Protein AF-A0A535MCZ4-F1 (afdb_monomer_lite)

pLDDT: mean 87.06, std 12.48, range [28.91, 98.69]

Secondary structure (DSSP, 8-state):
--PPPPPPPS-SEEEE-SS-EEEE-TTS-EEEEE-SSTTSPP-EEEEEEEEESSS-EETTSTTEEEEEEEPTTS--EEEEEEETTSS-EEEEEEEEETTEEEEEEEEESSSEEEEEEEEEE-GGG-SSSEEEEEETTTTEEEEEETTEEEEEEEESPPSEEEEEE-SSS---EEEETTS-EEEEESEEEEEEEEEETTSPEEEEEEEESSTTHHHHHHHHHHHHTT-SS--GGGSS--STT--HHHHHHTSTTGGGS-HHHHHHHHHHHHHHHHTB-TTS-B-SS-S--TT-SSSS----B-HHHHHHHHHHHHHTT-HHHHHHHHHHHHHT--TTSS--S-B-TTSPBPP---S--HHHHHHHHHHHHHHHHHS--HHHHHHHHHHHHHHHHHHHHHHHHH-SSPPEE-TTSS-EEEEHHHHHHHHHHHHHHHHHHHHTT-HHHHHHHHHHHHHHHHHHHT--B-TTT-PBPSEEE--SSSSPEEE---BGGGGGGTTTS-SS-TT-HHHHHHHHHHHHHHB-TTS-B-SBTT--GGGT---HHHHHHHHHHHHHTT-HHHHHHHHHHHHHSS-TT-PPPSEE-TTT--EEESSS-HHHHHHHHHHHHHTSPPSTTT---HHHHHHHHHHHHHHHHHHHHTEE-------TT-TTPPPEEEEEEETT---SEEEEEETTS--EEPEEPPP-SSSEEEEEEEPP--STT-EEEEEEEEE-SSSSPEE-BSSS--TT---EEEESSPPPPPGGGGG--EEEE-HHHH--GGGPPPPPP--TT------HHHHHTTHHHHHHTT--EEEEPP-B--SSSS--S-S-SSSB-GGGTHHHHHHHHHHHHHTTT-EEEEEE--SB--TT-HHHHHHHHSTTTGGGGB-EEETTTEE-BGGG-TTSBBB-TTSHHHHHHHHHHHHHHHHHS---EEEETTGGGS-HHHHHHHHHHHHTT-TT-EEEE---S-HHHHGGGBTTBSEEE-HHHHHHHHHHHTS--S-HHHHHHHHHHHHHHTTTSEEEEES--TTS--HHHHTTS-HHHHHHHHHHHHHSSSEEEEETTGGGT---SS--SS--GGGGPPPP-GGGS-HHHHHHHHHHHHHHHH-HHHHHPEEEEEEE-SSEEEEEEEETTEEEEEEEE-SSS-EEEEEE--SSEEEETTT--EEEESSSEEEEEE-TTEEEEEEESSTT-

Foldseek 3Di:
DPDDDFDFDLFQAWAFFQQKIWGAGQLRWTCFIDGNGQQFATWFHTKWKWKFAPDTDTSPDPQKDWFWAADAFASWIWIWIAGPPRQKIKIWTWHDDPQKIKIKIAIAHDQKMKMKMKTFTCWRNHQFFWKWKADLVLLWIWIDDQQKIKIKAKPPRFQFKWKAAPDDPDDGDGDGRPDMDIDGTRMMMMGIDIHGHQAIMMIMMGIGRDPCSSVVRSVVCVQQPDDSHGRVSSPDDDRPPGTLCCLQVVAPLLVVFDPLLSSLLSLLVNQQSRQQHPQLAGFQFGFPPVVCPAPNTGGWRFLQLLLLLLLLCLLSVVLVSSVSNLVRQLVLQDQQLAHARTAHSVNHHDDADWPGDQLSSLSNLLSLLSSCVSPNDPVSLVSSLVSLLSSLVNQVVQCVVANPRGFTQYPVNPDTFAFPLSLLSLLLSLVSSLVSCVVVVPPVSNVSSVVSNVRSLVCVVVFDADPVQLETFRGFDDDVDPGTDGHNWQFLSLLSNCPPRNVDQLPDSRNVSSLVVQCVAAQDPQRFGFGTHPDCRVHRAGALLSLLSNLQSCLSVVVPVSNVSSLVLQSVLARSHSAGPGGAHNPPSHHNHGTRRSSSSSSSSVSSSSVSPPLPVLPCFVQQVCLQVQQVVQQVQQLVLFKAFLFWLPAPPDQPFFTKGKMKGALPAAFPWKWKAKVVDDIHTWDWDDDPPPRITITMDGDDDDDAQDKIKIWMWTHGPDDDIGTYEHGHGDDRYFIAIFGHNFDAAFPCQLLAAEEEDQQQFEFDAPGDDFDDDDDLFDGRQGALNRVVVCVVLVVLLLGQEYEYFQQAADPTSRNLQHQDLQWGHVSRVIPVSLLVSQVSSVVSNHAYAYADELFWHFCNHPLNVVLQVDPDPSVQQFAAPDGPPGGDADVPPPRTTTTPLRDPVSLVVSLVSVLSCCPVRVHQEYEYPPPSNHGNRSLLVSLVSNCVVPVNYAYEYEFDHDLVSVSSCQRSHNAYAAVQVLVLLLCCQASNVAFQLRSVVSVVVSCSSNPSHAYEYEVDELATFQSCVSNVVDVLSLLLSLLCQQQDRHHYYYYAQSLQSQHFDDHCVDHSSRSSHHHDDDPSGNPVSSVSSSLSSVVSSVDPQSSPFDWDWFDTDRFKTKIWGDDDPWIKIKIFGAAQAWDKDKTQPQAAFKAFSRPRHGQDHGDRITIGTAGHSGMTIITGPPPPD

Sequence (1193 aa):
MVRPAPTPLEVAAIVGNGRLLAGFDGAGSLRMLTGPHLDYPQHVRSSRIAIGTRTLDWLDGPGWRHVQTYVPGTNVLTTRSERAGGRLRIEQRAAAIGDALAIAVRIDGPAAARLRWELAPQVGGQVLANALIYHPDRDVLYAYFREYALAIGASPRASEVRAQAKGAGGGGVSRPAGSRLAAVGEVAATLDVTAQSGRPVLLLIALGSSPEVIDRLVELRRQLDGSAGWPSEFAPPPLSGATRAAALDGIAGLARVRAPASDGYARSILTIAQLTDRSGALMAAPPVDAQYRGSGGYGYSWPRDGAFIAHALDVAGERGASRAFYEWILALQPDSGIWEQRYFADGVRAPSWAVHQLDESAAVLWGLDQHLRVAWDGSLAERGLPAAVRTFRAVTQLAAETGWPPVTQNLWEDQDAAHLYTLAALLAAATAWAARARDAHDREAGSLLSRCEERLRMALDAWPVDPRSGALARALVQDHSVEPVPDFTPDASLLGLSVPFGVLAADDPRLMATVQAIEKALVLPSGRVRRYRGDTYRGGNPWPLFSLWLAWHYLRTGRTRDALPLIDRVLQDRTATGLLGEQVDARTGAAIWVVPLAWAHAWFLEVVHAMIPPPAQHSRDYFFDDNPSAQRLRRARALYGGLFHYGLPVPAGTAGAAPELEVESRAGVALKSVTAEIAGGAALPLVKAASNGHGVTVWRATLPIAEPATVVRYRIRGDRPDGPPLYATDADPRLGGQEFAVEVEPADPPDWASDALAYHVMVDRFAMAGGQPWPPLGSATQLYGGTLDGIRDHLDHIAALGVNVLWLSPVLRSPSHHGYDQADHFAVEPRYGGDAALHRLVEEVHARGVRVILDFVPNHTGRTHPLFVKAVQEDAGPASFYRFWQWPHYYRSFFDHIVLPELDTSQDTVQEYLVGVARHWVTEFGVDGFRLDHVPGVDPAFWVRLRRELRKVRPDAFLLGEVAGEDADVAPYRGRLDGVVDFGLAGLLRRTFADGTIRLKEFDRALQRHEQSLAGLVRGTILDNHDMNRFLWLAGGDKAKLRLAALALLTLPGLPILYYGTEVGLSQRQDGAGENAEARLPMPWGTDQDAELLVYFQRLGQLRRESVALRRGTRQALLADDAVYAYRRTAGDESIIVVLNRSDRPQRRRLEAGAGQWIDRMDAATVGRDGSDLEVLIPPQAGAILGDATAGR

Radius of gyration: 36.73 Å; chains: 1; bounding box: 77×87×104 Å

Structure (mmCIF, N/CA/C/O backbone):
data_AF-A0A535MCZ4-F1
#
_entry.id   AF-A0A535MCZ4-F1
#
loop_
_atom_site.group_PDB
_atom_site.id
_atom_site.type_symbol
_atom_site.label_atom_id
_atom_site.label_alt_id
_atom_site.label_comp_id
_atom_site.label_asym_id
_atom_site.label_entity_id
_atom_site.label_seq_id
_atom_site.pdbx_PDB_ins_code
_atom_site.Cartn_x
_atom_site.Cartn_y
_atom_site.Cartn_z
_atom_site.occupancy
_atom_site.B_iso_or_equiv
_atom_site.auth_seq_id
_atom_site.auth_comp_id
_atom_site.auth_asym_id
_atom_site.auth_atom_id
_atom_site.pdbx_PDB_model_num
ATOM 1 N N . MET A 1 1 ? 17.482 2.423 53.624 1.00 31.67 1 MET A N 1
ATOM 2 C CA . MET A 1 1 ? 16.350 3.364 53.474 1.00 31.67 1 MET A CA 1
ATOM 3 C C . MET A 1 1 ? 15.370 2.786 52.466 1.00 31.67 1 MET A C 1
ATOM 5 O O . MET A 1 1 ? 15.715 2.679 51.297 1.00 31.67 1 MET A O 1
ATOM 9 N N . VAL A 1 2 ? 14.194 2.345 52.915 1.00 28.91 2 VAL A N 1
ATOM 10 C CA . VAL A 1 2 ? 13.107 1.918 52.023 1.00 28.91 2 VAL A CA 1
ATOM 11 C C . VAL A 1 2 ? 12.591 3.181 51.332 1.00 28.91 2 VAL A C 1
ATOM 13 O O . VAL A 1 2 ? 12.028 4.044 52.000 1.00 28.91 2 VAL A O 1
ATOM 16 N N . ARG A 1 3 ? 12.864 3.353 50.029 1.00 33.22 3 ARG A N 1
ATOM 17 C CA . ARG A 1 3 ? 12.238 4.442 49.261 1.00 33.22 3 ARG A CA 1
ATOM 18 C C . ARG A 1 3 ? 10.717 4.215 49.259 1.00 33.22 3 ARG A C 1
ATOM 20 O O . ARG A 1 3 ? 10.306 3.055 49.155 1.00 33.22 3 ARG A O 1
ATOM 27 N N . PRO A 1 4 ? 9.907 5.276 49.418 1.00 35.69 4 PRO A N 1
ATOM 28 C CA . PRO A 1 4 ? 8.452 5.171 49.498 1.00 35.69 4 PRO A CA 1
ATOM 29 C C . PRO A 1 4 ? 7.878 4.461 48.265 1.00 35.69 4 PRO A C 1
ATOM 31 O O . PRO A 1 4 ? 8.482 4.484 47.192 1.00 35.69 4 PRO A O 1
ATOM 34 N N . ALA A 1 5 ? 6.725 3.809 48.434 1.00 39.19 5 ALA A N 1
ATOM 35 C CA . ALA A 1 5 ? 5.967 3.245 47.321 1.00 39.19 5 ALA A CA 1
ATOM 36 C C . ALA A 1 5 ? 5.714 4.327 46.248 1.00 39.19 5 ALA A C 1
ATOM 38 O O . ALA A 1 5 ? 5.579 5.500 46.611 1.00 39.19 5 ALA A O 1
ATOM 39 N N . PRO A 1 6 ? 5.669 3.963 44.952 1.00 50.34 6 PRO A N 1
ATOM 40 C CA . PRO A 1 6 ? 5.406 4.925 43.888 1.00 50.34 6 PRO A CA 1
ATOM 41 C C . PRO A 1 6 ? 4.103 5.683 44.167 1.00 50.34 6 PRO A C 1
ATOM 43 O O . PRO A 1 6 ? 3.116 5.103 44.625 1.00 50.34 6 PRO A O 1
ATOM 46 N N . THR A 1 7 ? 4.125 6.994 43.933 1.00 55.09 7 THR A N 1
ATOM 47 C CA . THR A 1 7 ? 2.954 7.859 44.082 1.00 55.09 7 THR A CA 1
ATOM 48 C C . THR A 1 7 ? 1.824 7.342 43.182 1.00 55.09 7 THR A C 1
ATOM 50 O O . THR A 1 7 ? 2.100 6.983 42.036 1.00 55.09 7 THR A O 1
ATOM 53 N N . PRO A 1 8 ? 0.568 7.277 43.663 1.00 63.25 8 PRO A N 1
ATOM 54 C CA . PRO A 1 8 ? -0.563 6.901 42.820 1.00 63.25 8 PRO A CA 1
ATOM 55 C C . PRO A 1 8 ? -0.643 7.796 41.579 1.00 63.25 8 PRO A C 1
ATOM 57 O O . PRO A 1 8 ? -0.459 9.009 41.686 1.00 63.25 8 PRO A O 1
ATOM 60 N N . LEU A 1 9 ? -0.923 7.199 40.419 1.00 72.38 9 LEU A N 1
ATOM 61 C CA . LEU A 1 9 ? -1.108 7.940 39.172 1.00 72.38 9 LEU A CA 1
ATOM 62 C C . LEU A 1 9 ? -2.286 8.914 39.300 1.00 72.38 9 LEU A C 1
ATOM 64 O O . LEU A 1 9 ? -3.362 8.531 39.759 1.00 72.38 9 LEU A O 1
ATOM 68 N N . GLU A 1 10 ? -2.085 10.154 38.849 1.00 73.56 10 GLU A N 1
ATOM 69 C CA . GLU A 1 10 ? -3.136 11.179 38.774 1.00 73.56 10 GLU A CA 1
ATOM 70 C C . GLU A 1 10 ? -4.268 10.749 37.824 1.00 73.56 10 GLU A C 1
ATOM 72 O O . GLU A 1 10 ? -5.448 10.918 38.130 1.00 73.56 10 GLU A O 1
ATOM 77 N N . VAL A 1 11 ? -3.896 10.110 36.710 1.00 85.88 11 VAL A N 1
ATOM 78 C CA . VAL A 1 11 ? -4.797 9.497 35.731 1.00 85.88 11 VAL A CA 1
ATOM 79 C C . VAL A 1 11 ? -4.328 8.062 35.483 1.00 85.88 11 VAL A C 1
ATOM 81 O O . VAL A 1 11 ? -3.218 7.831 35.013 1.00 85.88 11 VAL A O 1
ATOM 84 N N . ALA A 1 12 ? -5.166 7.085 35.830 1.00 88.19 12 ALA A N 1
ATOM 85 C CA . ALA A 1 12 ? -4.912 5.656 35.632 1.00 88.19 12 ALA A CA 1
ATOM 86 C C . ALA A 1 12 ? -5.597 5.101 34.368 1.00 88.19 12 ALA A C 1
ATOM 88 O O . ALA A 1 12 ? -5.157 4.093 33.806 1.00 88.19 12 ALA A O 1
ATOM 89 N N . ALA A 1 13 ? -6.676 5.749 33.923 1.00 93.25 13 ALA A N 1
ATOM 90 C CA . ALA A 1 13 ? -7.415 5.417 32.711 1.00 93.25 13 ALA A CA 1
ATOM 91 C C . ALA A 1 13 ? -8.076 6.665 32.112 1.00 93.25 13 ALA A C 1
ATOM 93 O O . ALA A 1 13 ? -8.337 7.634 32.828 1.00 93.25 13 ALA A O 1
ATOM 94 N N . ILE A 1 14 ? -8.377 6.620 30.813 1.00 94.25 14 ILE A N 1
ATOM 95 C CA . ILE A 1 14 ? -9.017 7.719 30.085 1.00 94.25 14 ILE A CA 1
ATOM 96 C C . ILE A 1 14 ? -10.279 7.250 29.366 1.00 94.25 14 ILE A C 1
ATOM 98 O O . ILE A 1 14 ? -10.404 6.079 29.019 1.00 94.25 14 ILE A O 1
ATOM 102 N N . VAL A 1 15 ? -11.212 8.175 29.163 1.00 93.38 15 VAL A N 1
ATOM 103 C CA . VAL A 1 15 ? -12.409 7.990 28.339 1.00 93.38 15 VAL A CA 1
ATOM 104 C C . VAL A 1 15 ? -12.582 9.241 27.486 1.00 93.38 15 VAL A C 1
ATOM 106 O O . VAL A 1 15 ? -12.810 10.320 28.029 1.00 93.38 15 VAL A O 1
ATOM 109 N N . GLY A 1 16 ? -12.469 9.116 26.166 1.00 91.31 16 GLY A N 1
ATOM 110 C CA . GLY A 1 16 ? -12.556 10.255 25.248 1.00 91.31 16 GLY A CA 1
ATOM 111 C C . GLY A 1 16 ? -13.099 9.906 23.866 1.00 91.31 16 GLY A C 1
ATOM 112 O O . GLY A 1 16 ? -13.247 8.733 23.516 1.00 91.31 16 GLY A O 1
ATOM 113 N N . ASN A 1 17 ? -13.424 10.944 23.095 1.00 86.38 17 ASN A N 1
ATOM 114 C CA . ASN A 1 17 ? -14.018 10.829 21.756 1.00 86.38 17 ASN A CA 1
ATOM 115 C C . ASN A 1 17 ? -13.631 11.965 20.786 1.00 86.38 17 ASN A C 1
ATOM 117 O O . ASN A 1 17 ? -14.361 12.228 19.831 1.00 86.38 17 ASN A O 1
ATOM 121 N N . GLY A 1 18 ? -12.549 12.691 21.074 1.00 87.00 18 GLY A N 1
ATOM 122 C CA . GLY A 1 18 ? -12.110 13.853 20.292 1.00 87.00 18 GLY A CA 1
ATOM 123 C C . GLY A 1 18 ? -12.889 15.150 20.536 1.00 87.00 18 GLY A C 1
ATOM 124 O O . GLY A 1 18 ? -12.500 16.195 20.027 1.00 87.00 18 GLY A O 1
ATOM 125 N N . ARG A 1 19 ? -13.971 15.111 21.325 1.00 87.62 19 ARG A N 1
ATOM 126 C CA . ARG A 1 19 ? -14.750 16.297 21.743 1.00 87.62 19 ARG A CA 1
ATOM 127 C C . ARG A 1 19 ? -14.615 16.585 23.236 1.00 87.62 19 ARG A C 1
ATOM 129 O O . ARG A 1 19 ? -14.763 17.723 23.672 1.00 87.62 19 ARG A O 1
ATOM 136 N N . LEU A 1 20 ? -14.355 15.541 24.016 1.00 91.62 20 LEU A N 1
ATOM 137 C CA . LEU A 1 20 ? -14.023 15.623 25.430 1.00 91.62 20 LEU A CA 1
ATOM 138 C C . LEU A 1 20 ? -13.046 14.516 25.817 1.00 91.62 20 LEU A C 1
ATOM 140 O O . LEU A 1 20 ? -12.999 13.461 25.170 1.00 91.62 20 LEU A O 1
ATOM 144 N N . LEU A 1 21 ? -12.321 14.742 26.909 1.00 93.81 21 LEU A N 1
ATOM 145 C CA . LEU A 1 21 ? -11.459 13.745 27.534 1.00 93.81 21 LEU A CA 1
ATOM 146 C C . LEU A 1 21 ? -11.690 13.715 29.041 1.00 93.81 21 LEU A C 1
ATOM 148 O O . LEU A 1 21 ? -11.572 14.727 29.729 1.00 93.81 21 LEU A O 1
ATOM 152 N N . ALA A 1 22 ? -11.991 12.534 29.564 1.00 94.00 22 ALA A N 1
ATOM 153 C CA . ALA A 1 22 ? -12.136 12.277 30.986 1.00 94.00 22 ALA A CA 1
ATOM 154 C C . ALA A 1 22 ? -10.984 11.403 31.494 1.00 94.00 22 ALA A C 1
ATOM 156 O O . ALA A 1 22 ? -10.648 10.398 30.872 1.00 94.00 22 ALA A O 1
ATOM 157 N N . GLY A 1 23 ? -10.401 11.762 32.638 1.00 93.38 23 GLY A N 1
ATOM 158 C CA . GLY A 1 23 ? -9.366 10.988 33.326 1.00 93.38 23 GLY A CA 1
ATOM 159 C C . GLY A 1 23 ? -9.878 10.428 34.649 1.00 93.38 23 GLY A C 1
ATOM 160 O O . GLY A 1 23 ? -10.487 11.154 35.439 1.00 93.38 23 GLY A O 1
ATOM 161 N N . PHE A 1 24 ? -9.619 9.147 34.902 1.00 93.12 24 PHE A N 1
ATOM 162 C CA . PHE A 1 24 ? -10.061 8.424 36.095 1.00 93.12 24 PHE A CA 1
ATOM 163 C C . PHE A 1 24 ? -8.874 7.901 36.899 1.00 93.12 24 PHE A C 1
ATOM 165 O O . PHE A 1 24 ? -7.884 7.447 36.324 1.00 93.12 24 PHE A O 1
ATOM 172 N N . ASP A 1 25 ? -8.989 7.912 38.226 1.00 90.19 25 ASP A N 1
ATOM 173 C CA . ASP A 1 25 ? -8.040 7.213 39.096 1.00 90.19 25 ASP A CA 1
ATOM 174 C C . ASP A 1 25 ? -8.338 5.707 39.192 1.00 90.19 25 ASP A C 1
ATOM 176 O O . ASP A 1 25 ? -9.341 5.215 38.670 1.00 90.19 25 ASP A O 1
ATOM 180 N N . GLY A 1 26 ? -7.482 4.969 39.907 1.00 86.94 26 GLY A N 1
ATOM 181 C CA . GLY A 1 26 ? -7.624 3.520 40.094 1.00 86.94 26 GLY A CA 1
ATOM 182 C C . GLY A 1 26 ? -8.880 3.072 40.859 1.00 86.94 26 GLY A C 1
ATOM 183 O O . GLY A 1 26 ? -9.227 1.894 40.799 1.00 86.94 26 GLY A O 1
ATOM 184 N N . ALA A 1 27 ? -9.568 3.982 41.559 1.00 88.44 27 ALA A N 1
ATOM 185 C CA . ALA A 1 27 ? -10.822 3.715 42.268 1.00 88.44 27 ALA A CA 1
ATOM 186 C C . ALA A 1 27 ? -12.070 4.041 41.422 1.00 88.44 27 ALA A C 1
ATOM 188 O O . ALA A 1 27 ? -13.197 3.826 41.878 1.00 88.44 27 ALA A O 1
ATOM 189 N N . GLY A 1 28 ? -11.881 4.534 40.191 1.00 89.88 28 GLY A N 1
ATOM 190 C CA . GLY A 1 28 ? -12.957 4.934 39.282 1.00 89.88 28 GLY A CA 1
ATOM 191 C C . GLY A 1 28 ? -13.494 6.344 39.537 1.00 89.88 28 GLY A C 1
ATOM 192 O O . GLY A 1 28 ? -14.553 6.700 39.024 1.00 89.88 28 GLY A O 1
ATOM 193 N N . SER A 1 29 ? -12.778 7.165 40.308 1.00 91.00 29 SER A N 1
ATOM 194 C CA . SER A 1 29 ? -13.154 8.563 40.533 1.00 91.00 29 SER A CA 1
ATOM 195 C C . SER A 1 29 ? -12.690 9.432 39.368 1.00 91.00 29 SER A C 1
ATOM 197 O O . SER A 1 29 ? -11.536 9.350 38.948 1.00 91.00 29 SER A O 1
ATOM 199 N N . LEU A 1 30 ? -13.577 10.294 38.864 1.00 93.00 30 LEU A N 1
ATOM 200 C CA . LEU A 1 30 ? -13.248 11.281 37.832 1.00 93.00 30 LEU A CA 1
ATOM 201 C C . LEU A 1 30 ? -12.312 12.351 38.421 1.00 93.00 30 LEU A C 1
ATOM 203 O O . LEU A 1 30 ? -12.666 13.036 39.387 1.00 93.00 30 LEU A O 1
ATOM 207 N N . ARG A 1 31 ? -11.119 12.473 37.836 1.00 88.94 31 ARG A N 1
ATOM 208 C CA . ARG A 1 31 ? -10.050 13.405 38.236 1.00 88.94 31 ARG A CA 1
ATOM 209 C C . ARG A 1 31 ? -9.841 14.543 37.249 1.00 88.94 31 ARG A C 1
ATOM 211 O O . ARG A 1 31 ? -9.394 15.603 37.658 1.00 88.94 31 ARG A O 1
ATOM 218 N N . MET A 1 32 ? -10.195 14.325 35.988 1.00 90.44 32 MET A N 1
ATOM 219 C CA . MET A 1 32 ? -9.998 15.281 34.904 1.00 90.44 32 MET A CA 1
ATOM 220 C C . MET A 1 32 ? -11.185 15.210 33.947 1.00 90.44 32 MET A C 1
ATOM 222 O O . MET A 1 32 ? -11.649 14.114 33.643 1.00 90.44 32 MET A O 1
ATOM 226 N N . LEU A 1 33 ? -11.659 16.357 33.461 1.00 93.50 33 LEU A N 1
ATOM 227 C CA . LEU A 1 33 ? -12.633 16.442 32.371 1.00 93.50 33 LEU A CA 1
ATOM 228 C C . LEU A 1 33 ? -12.353 17.697 31.545 1.00 93.50 33 LEU A C 1
ATOM 230 O O . LEU A 1 33 ? -12.476 18.792 32.090 1.00 93.50 33 LEU A O 1
ATOM 234 N N . THR A 1 34 ? -12.006 17.543 30.272 1.00 92.62 34 THR A N 1
ATOM 235 C CA . THR A 1 34 ? -11.728 18.643 29.332 1.00 92.62 34 THR A CA 1
ATOM 236 C C . THR A 1 34 ? -12.676 18.606 28.136 1.00 92.62 34 THR A C 1
ATOM 238 O O . THR A 1 34 ? -13.236 17.556 27.812 1.00 92.62 34 THR A O 1
ATOM 241 N N . GLY A 1 35 ? -12.886 19.765 27.516 1.00 89.62 35 GLY A N 1
ATOM 242 C CA . GLY A 1 35 ? -13.711 19.991 26.328 1.00 89.62 35 GLY A CA 1
ATOM 243 C C . GLY A 1 35 ? -13.889 21.501 26.092 1.00 89.62 35 GLY A C 1
ATOM 244 O O . GLY A 1 35 ? -13.621 22.292 26.993 1.00 89.62 35 GLY A O 1
ATOM 245 N N . PRO A 1 36 ? -14.326 21.958 24.907 1.00 85.38 36 PRO A N 1
ATOM 246 C CA . PRO A 1 36 ? -14.718 21.187 23.726 1.00 85.38 36 PRO A CA 1
ATOM 247 C C . PRO A 1 36 ? -13.546 20.704 22.848 1.00 85.38 36 PRO A C 1
ATOM 249 O O . PRO A 1 36 ? -13.793 20.027 21.849 1.00 85.38 36 PRO A O 1
ATOM 252 N N . HIS A 1 37 ? -12.309 21.060 23.197 1.00 90.38 37 HIS A N 1
ATOM 253 C CA . HIS A 1 37 ? -11.093 20.406 22.709 1.00 90.38 37 HIS A CA 1
ATOM 254 C C . HIS A 1 37 ? -10.411 19.663 23.862 1.00 90.38 37 HIS A C 1
ATOM 256 O O . HIS A 1 37 ? -10.664 19.953 25.037 1.00 90.38 37 HIS A O 1
ATOM 262 N N . LEU A 1 38 ? -9.575 18.676 23.544 1.00 91.25 38 LEU A N 1
ATOM 263 C CA . LEU A 1 38 ? -9.014 17.759 24.547 1.00 91.25 38 LEU A CA 1
ATOM 264 C C . LEU A 1 38 ? -8.035 18.424 25.531 1.00 91.25 38 LEU A C 1
ATOM 266 O O . LEU A 1 38 ? -7.811 17.892 26.619 1.00 91.25 38 LEU A O 1
ATOM 270 N N . ASP A 1 39 ? -7.498 19.584 25.175 1.00 87.56 39 ASP A N 1
ATOM 271 C CA . ASP A 1 39 ? -6.505 20.384 25.898 1.00 87.56 39 ASP A CA 1
ATOM 272 C C . ASP A 1 39 ? -7.051 21.674 26.518 1.00 87.56 39 ASP A C 1
ATOM 274 O O . ASP A 1 39 ? -6.321 22.432 27.161 1.00 87.56 39 ASP A O 1
ATOM 278 N N . TYR A 1 40 ? -8.348 21.921 26.353 1.00 83.44 40 TYR A N 1
ATOM 279 C CA . TYR A 1 40 ? -9.017 23.061 26.963 1.00 83.44 40 TYR A CA 1
ATOM 280 C C . TYR A 1 40 ? -9.093 22.919 28.495 1.00 83.44 40 TYR A C 1
ATOM 282 O O . TYR A 1 40 ? -8.888 21.828 29.043 1.00 83.44 40 TYR A O 1
ATOM 290 N N . PRO A 1 41 ? -9.387 24.015 29.225 1.00 82.81 41 PRO A N 1
ATOM 291 C CA . PRO A 1 41 ? -9.343 24.021 30.682 1.00 82.81 41 PRO A CA 1
ATOM 292 C C . PRO A 1 41 ? -10.196 22.918 31.324 1.00 82.81 41 PRO A C 1
ATOM 294 O O . PRO A 1 41 ? -11.336 22.680 30.928 1.00 82.81 41 PRO A O 1
ATOM 297 N N . GLN A 1 42 ? -9.669 22.272 32.369 1.00 87.50 42 GLN A N 1
ATOM 298 C CA . GLN A 1 42 ? -10.405 21.237 33.096 1.00 87.50 42 GLN A CA 1
ATOM 299 C C . GLN A 1 42 ? -11.683 21.801 33.731 1.00 87.50 42 GLN A C 1
ATOM 301 O O . GLN A 1 42 ? -11.675 22.911 34.252 1.00 87.50 42 GLN A O 1
ATOM 306 N N . HIS A 1 43 ? -12.762 21.017 33.753 1.00 91.06 43 HIS A N 1
ATOM 307 C CA . HIS A 1 43 ? -14.064 21.427 34.290 1.00 91.06 43 HIS A CA 1
ATOM 308 C C . HIS A 1 43 ? -14.439 20.767 35.618 1.00 91.06 43 HIS A C 1
ATOM 310 O O . HIS A 1 43 ? -15.380 21.206 36.282 1.00 91.06 43 HIS A O 1
ATOM 316 N N . VAL A 1 44 ? -13.732 19.710 36.022 1.00 89.44 44 VAL A N 1
ATOM 317 C CA . VAL A 1 44 ? -14.009 18.947 37.248 1.00 89.44 44 VAL A CA 1
ATOM 318 C C . VAL A 1 44 ? -12.744 18.851 38.082 1.00 89.44 44 VAL A C 1
ATOM 320 O O . VAL A 1 44 ? -11.712 18.433 37.573 1.00 89.44 44 VAL A O 1
ATOM 323 N N . ARG A 1 45 ? -12.835 19.249 39.356 1.00 87.00 45 ARG A N 1
ATOM 324 C CA . ARG A 1 45 ? -11.722 19.217 40.316 1.00 87.00 45 ARG A CA 1
ATOM 325 C C . ARG A 1 45 ? -11.699 17.913 41.101 1.00 87.00 45 ARG A C 1
ATOM 327 O O . ARG A 1 45 ? -10.644 17.373 41.413 1.00 87.00 45 ARG A O 1
ATOM 334 N N . SER A 1 46 ? -12.878 17.433 41.479 1.00 86.44 46 SER A N 1
ATOM 335 C CA . SER A 1 46 ? -13.033 16.171 42.193 1.00 86.44 46 SER A CA 1
ATOM 336 C C . SER A 1 46 ? -14.431 15.609 41.996 1.00 86.44 46 SER A C 1
ATOM 338 O O . SER A 1 46 ? -15.409 16.351 42.073 1.00 86.44 46 SER A O 1
ATOM 340 N N . SER A 1 47 ? -14.518 14.296 41.821 1.00 91.81 47 SER A N 1
ATOM 341 C CA . SER A 1 47 ? -15.759 13.525 41.806 1.00 91.81 47 SER A CA 1
ATOM 342 C C . SER A 1 47 ? -15.602 12.335 42.741 1.00 91.81 47 SER A C 1
ATOM 344 O O . SER A 1 47 ? -14.594 11.636 42.661 1.00 91.81 47 SER A O 1
ATOM 346 N N . ARG A 1 48 ? -16.561 12.104 43.636 1.00 91.88 48 ARG A N 1
ATOM 347 C CA . ARG A 1 48 ? -16.525 10.996 44.598 1.00 91.88 48 ARG A CA 1
ATOM 348 C C . ARG A 1 48 ? -17.889 10.338 44.694 1.00 91.88 48 ARG A C 1
ATOM 350 O O . ARG A 1 48 ? -18.917 11.012 44.672 1.00 91.88 48 ARG A O 1
ATOM 357 N N . ILE A 1 49 ? -17.893 9.018 44.838 1.00 93.75 49 ILE A N 1
ATOM 358 C CA . ILE A 1 49 ? -19.117 8.229 44.967 1.00 93.75 49 ILE A CA 1
ATOM 359 C C . ILE A 1 49 ? -19.084 7.497 46.309 1.00 93.75 49 ILE A C 1
ATOM 361 O O . ILE A 1 49 ? -18.090 6.855 46.658 1.00 93.75 49 ILE A O 1
ATOM 365 N N . ALA A 1 50 ? -20.181 7.585 47.056 1.00 92.75 50 ALA A N 1
ATOM 366 C CA . ALA A 1 50 ? -20.410 6.799 48.259 1.00 92.75 50 ALA A CA 1
ATOM 367 C C . ALA A 1 50 ? -21.706 6.004 48.167 1.00 92.75 50 ALA A C 1
ATOM 369 O O . ALA A 1 50 ? -22.652 6.394 47.482 1.00 92.75 50 ALA A O 1
ATOM 370 N N . ILE A 1 51 ? -21.766 4.903 48.906 1.00 90.94 51 ILE A N 1
ATOM 371 C CA . ILE A 1 51 ? -22.927 4.021 48.933 1.00 90.94 51 ILE A CA 1
ATOM 372 C C . ILE A 1 51 ? -23.259 3.561 50.349 1.00 90.94 51 ILE A C 1
ATOM 374 O O . ILE A 1 51 ? -22.369 3.337 51.165 1.00 90.94 51 ILE A O 1
ATOM 378 N N . GLY A 1 52 ? -24.544 3.385 50.652 1.00 86.44 52 GLY A N 1
ATOM 379 C CA . GLY A 1 52 ? -24.955 2.748 51.899 1.00 86.44 52 GLY A CA 1
ATOM 380 C C . GLY A 1 52 ? -26.461 2.686 52.117 1.00 86.44 52 GLY A C 1
ATOM 381 O O . GLY A 1 52 ? -27.225 3.422 51.503 1.00 86.44 52 GLY A O 1
ATOM 382 N N . THR A 1 53 ? -26.902 1.809 53.021 1.00 79.00 53 THR A N 1
ATOM 383 C CA . THR A 1 53 ? -28.315 1.695 53.438 1.00 79.00 53 THR A CA 1
ATOM 384 C C . THR A 1 53 ? -28.632 2.513 54.693 1.00 79.00 53 THR A C 1
ATOM 386 O O . THR A 1 53 ? -29.750 2.991 54.847 1.00 79.00 53 THR A O 1
ATOM 389 N N . ARG A 1 54 ? -27.649 2.692 55.589 1.00 76.75 54 ARG A N 1
ATOM 390 C CA . ARG A 1 54 ? -27.744 3.533 56.801 1.00 76.75 54 ARG A CA 1
ATOM 391 C C . ARG A 1 54 ? -26.569 4.504 56.910 1.00 76.75 54 ARG A C 1
ATOM 393 O O . ARG A 1 54 ? -26.771 5.704 57.048 1.00 76.75 54 ARG A O 1
ATOM 400 N N . THR A 1 55 ? -25.346 3.991 56.796 1.00 84.31 55 THR A N 1
ATOM 401 C CA . THR A 1 55 ? -24.095 4.766 56.778 1.00 84.31 55 THR A CA 1
ATOM 402 C C . THR A 1 55 ? -23.495 4.741 55.379 1.00 84.31 55 THR A C 1
ATOM 404 O O . THR A 1 55 ? -23.447 3.674 54.772 1.00 84.31 55 THR A O 1
ATOM 407 N N . LEU A 1 56 ? -23.048 5.892 54.871 1.00 88.38 56 LEU A N 1
ATOM 408 C CA . LEU A 1 56 ? -22.371 5.978 53.575 1.00 88.38 56 LEU A CA 1
ATOM 409 C C . LEU A 1 56 ? -20.908 5.555 53.706 1.00 88.38 56 LEU A C 1
ATOM 411 O O . LEU A 1 56 ? -20.207 6.040 54.592 1.00 88.38 56 LEU A O 1
ATOM 415 N N . ASP A 1 57 ? -20.467 4.694 52.800 1.00 89.25 57 ASP A N 1
ATOM 416 C CA . ASP A 1 57 ? -19.081 4.271 52.639 1.00 89.25 57 ASP A CA 1
ATOM 417 C C . ASP A 1 57 ? -18.548 4.801 51.305 1.00 89.25 57 ASP A C 1
ATOM 419 O O . ASP A 1 57 ? -19.191 4.636 50.264 1.00 89.25 57 ASP A O 1
ATOM 423 N N . TRP A 1 58 ? -17.406 5.483 51.343 1.00 91.94 58 TRP A N 1
ATOM 424 C CA . TRP A 1 58 ? -16.805 6.105 50.166 1.00 91.94 58 TRP A CA 1
ATOM 425 C C . TRP A 1 58 ? -15.984 5.080 49.396 1.00 91.94 58 TRP A C 1
ATOM 427 O O . TRP A 1 58 ? -15.180 4.357 49.984 1.00 91.94 58 TRP A O 1
ATOM 437 N N . LEU A 1 59 ? -16.161 5.040 48.077 1.00 89.81 59 LEU A N 1
ATOM 438 C CA . LEU A 1 59 ? -15.476 4.069 47.224 1.00 89.81 59 LEU A CA 1
ATOM 439 C C . LEU A 1 59 ? -13.963 4.270 47.173 1.00 89.81 59 LEU A C 1
ATOM 441 O O . LEU A 1 59 ? -13.250 3.300 46.984 1.00 89.81 59 LEU A O 1
ATOM 445 N N . ASP A 1 60 ? -13.473 5.488 47.392 1.00 87.25 60 ASP A N 1
ATOM 446 C CA . ASP A 1 60 ? -12.043 5.801 47.509 1.00 87.25 60 ASP A CA 1
ATOM 447 C C . ASP A 1 60 ? -11.499 5.632 48.945 1.00 87.25 60 ASP A C 1
ATOM 449 O O . ASP A 1 60 ? -10.349 5.969 49.229 1.00 87.25 60 ASP A O 1
ATOM 453 N N . GLY A 1 61 ? -12.325 5.126 49.867 1.00 87.19 61 GLY A N 1
ATOM 454 C CA . GLY A 1 61 ? -11.967 4.878 51.259 1.00 87.19 61 GLY A CA 1
ATOM 455 C C . GLY A 1 61 ? -11.269 3.528 51.492 1.00 87.19 61 GLY A C 1
ATOM 456 O O . GLY A 1 61 ? -11.332 2.615 50.667 1.00 87.19 61 GLY A O 1
ATOM 457 N N . PRO A 1 62 ? -10.630 3.341 52.661 1.00 85.56 62 PRO A N 1
ATOM 458 C CA . PRO A 1 62 ? -9.949 2.092 52.995 1.00 85.56 62 PRO A CA 1
ATOM 459 C C . PRO A 1 62 ? -10.933 0.915 53.073 1.00 85.56 62 PRO A C 1
ATOM 461 O O . PRO A 1 62 ? -12.039 1.061 53.597 1.00 85.56 62 PRO A O 1
ATOM 464 N N . GLY A 1 63 ? -10.515 -0.267 52.605 1.00 86.94 63 GLY A N 1
ATOM 465 C CA . GLY A 1 63 ? -11.299 -1.514 52.655 1.00 86.94 63 GLY A CA 1
ATOM 466 C C . GLY A 1 63 ? -12.030 -1.887 51.358 1.00 86.94 63 GLY A C 1
ATOM 467 O O . GLY A 1 63 ? -12.691 -2.930 51.313 1.00 86.94 63 GLY A O 1
ATOM 468 N N . TRP A 1 64 ? -11.897 -1.068 50.312 1.00 89.56 64 TRP A N 1
ATOM 469 C CA . TRP A 1 64 ? -12.317 -1.388 48.949 1.00 89.56 64 TRP A CA 1
ATOM 470 C C . TRP A 1 64 ? -11.158 -1.955 48.129 1.00 89.56 64 TRP A C 1
ATOM 472 O O . TRP A 1 64 ? -10.009 -1.535 48.265 1.00 89.56 64 TRP A O 1
ATOM 482 N N . ARG A 1 65 ? -11.470 -2.923 47.266 1.00 90.94 65 ARG A N 1
ATOM 483 C CA . ARG A 1 65 ? -10.570 -3.427 46.229 1.00 90.94 65 ARG A CA 1
ATOM 484 C C . ARG A 1 65 ? -11.144 -3.062 44.868 1.00 90.94 65 ARG A C 1
ATOM 486 O O . ARG A 1 65 ? -12.302 -3.376 44.599 1.00 90.94 65 ARG A O 1
ATOM 493 N N . HIS A 1 66 ? -10.318 -2.461 44.016 1.00 92.06 66 HIS A N 1
ATOM 494 C CA . HIS A 1 66 ? -10.713 -2.017 42.681 1.00 92.06 66 HIS A CA 1
ATOM 495 C C . HIS A 1 66 ? -9.976 -2.791 41.593 1.00 92.06 66 HIS A C 1
ATOM 497 O O . HIS A 1 66 ? -8.797 -3.117 41.736 1.00 92.06 66 HIS A O 1
ATOM 503 N N . VAL A 1 67 ? -10.680 -3.071 40.500 1.00 93.00 67 VAL A N 1
ATOM 504 C CA . VAL A 1 67 ? -10.112 -3.603 39.261 1.00 93.00 67 VAL A CA 1
ATOM 505 C C . VAL A 1 67 ? -10.677 -2.799 38.100 1.00 93.00 67 VAL A C 1
ATOM 507 O O . VAL A 1 67 ? -11.897 -2.705 37.954 1.00 93.00 67 VAL A O 1
ATOM 510 N N . GLN A 1 68 ? -9.794 -2.239 37.275 1.00 93.62 68 GLN A N 1
ATOM 511 C CA . GLN A 1 68 ? -10.167 -1.486 36.082 1.00 93.62 68 GLN A CA 1
ATOM 512 C C . GLN A 1 68 ? -9.824 -2.249 34.811 1.00 93.62 68 GLN A C 1
ATOM 514 O O . GLN A 1 68 ? -8.739 -2.811 34.685 1.00 93.62 68 GLN A O 1
ATOM 519 N N . THR A 1 69 ? -10.753 -2.234 33.862 1.00 93.56 69 THR A N 1
ATOM 520 C CA . THR A 1 69 ? -10.615 -2.844 32.534 1.00 93.56 69 THR A CA 1
ATOM 521 C C . THR A 1 69 ? -11.437 -2.047 31.531 1.00 93.56 69 THR A C 1
ATOM 523 O O . THR A 1 69 ? -12.458 -1.482 31.912 1.00 93.56 69 THR A O 1
ATOM 526 N N . TYR A 1 70 ? -11.069 -2.042 30.253 1.00 90.88 70 TYR A N 1
ATOM 527 C CA . TYR A 1 70 ? -11.995 -1.598 29.208 1.00 90.88 70 TYR A CA 1
ATOM 528 C C . TYR A 1 70 ? -12.915 -2.745 28.796 1.00 90.88 70 TYR A C 1
ATOM 530 O O . TYR A 1 70 ? -12.488 -3.903 28.764 1.00 90.88 70 TYR A O 1
ATOM 538 N N . VAL A 1 71 ? -14.159 -2.430 28.432 1.00 86.94 71 VAL A N 1
ATOM 539 C CA . VAL A 1 71 ? -15.007 -3.390 27.719 1.00 86.94 71 VAL A CA 1
ATOM 540 C C . VAL A 1 71 ? -14.284 -3.761 26.414 1.00 86.94 71 VAL A C 1
ATOM 542 O O . VAL A 1 71 ? -13.889 -2.848 25.676 1.00 86.94 71 VAL A O 1
ATOM 545 N N . PRO A 1 72 ? -14.061 -5.061 26.129 1.00 80.25 72 PRO A N 1
ATOM 546 C CA . PRO A 1 72 ? -13.252 -5.492 24.996 1.00 80.25 72 PRO A CA 1
ATOM 547 C C . PRO A 1 72 ? -13.658 -4.812 23.688 1.00 80.25 72 PRO A C 1
ATOM 549 O O . PRO A 1 72 ? -14.816 -4.844 23.288 1.00 80.25 72 PRO A O 1
ATOM 552 N N . GLY A 1 73 ? -12.679 -4.192 23.030 1.00 74.44 73 GLY A N 1
ATOM 553 C CA . GLY A 1 73 ? -12.864 -3.532 21.742 1.00 74.44 73 GLY A CA 1
ATOM 554 C C . GLY A 1 73 ? -13.533 -2.166 21.754 1.00 74.44 73 GLY A C 1
ATOM 555 O O . GLY A 1 73 ? -13.935 -1.699 20.692 1.00 74.44 73 GLY A O 1
ATOM 556 N N . THR A 1 74 ? -13.619 -1.526 22.920 1.00 81.31 74 THR A N 1
ATOM 557 C CA . THR A 1 74 ? -14.201 -0.190 23.093 1.00 81.31 74 THR A CA 1
ATOM 558 C C . THR A 1 74 ? -13.313 0.702 23.972 1.00 81.31 74 THR A C 1
ATOM 560 O O . THR A 1 74 ? -12.306 0.250 24.531 1.00 81.31 74 THR A O 1
ATOM 563 N N . ASN A 1 75 ? -13.729 1.958 24.154 1.00 86.31 75 ASN A N 1
ATOM 564 C CA . ASN A 1 75 ? -13.184 2.872 25.167 1.00 86.31 75 ASN A CA 1
ATOM 565 C C . ASN A 1 75 ? -14.085 3.000 26.403 1.00 86.31 75 ASN A C 1
ATOM 567 O O . ASN A 1 75 ? -13.908 3.909 27.209 1.00 86.31 75 ASN A O 1
ATOM 571 N N . VAL A 1 76 ? -15.047 2.087 26.578 1.00 89.75 76 VAL A N 1
ATOM 572 C CA . VAL A 1 76 ? -15.903 2.071 27.767 1.00 89.75 76 VAL A CA 1
ATOM 573 C C . VAL A 1 76 ? -15.092 1.524 28.935 1.00 89.75 76 VAL A C 1
ATOM 575 O O . VAL A 1 76 ? -14.775 0.331 28.993 1.00 89.75 76 VAL A O 1
ATOM 578 N N . LEU A 1 77 ? -14.732 2.401 29.868 1.00 93.88 77 LEU A N 1
ATOM 579 C CA . LEU A 1 77 ? -13.983 2.032 31.064 1.00 93.88 77 LEU A CA 1
ATOM 580 C C . LEU A 1 77 ? -14.920 1.362 32.062 1.00 93.88 77 LEU A C 1
ATOM 582 O O . LEU A 1 77 ? -15.975 1.899 32.372 1.00 93.88 77 LEU A O 1
ATOM 586 N N . THR A 1 78 ? -14.520 0.214 32.599 1.00 94.44 78 THR A N 1
ATOM 587 C CA . THR A 1 78 ? -15.214 -0.481 33.683 1.00 94.44 78 THR A CA 1
ATOM 588 C C . THR A 1 78 ? -14.348 -0.488 34.936 1.00 94.44 78 THR A C 1
ATOM 590 O O . THR A 1 78 ? -13.230 -1.000 34.900 1.00 94.44 78 THR A O 1
ATOM 593 N N . THR A 1 79 ? -14.885 0.003 36.052 1.00 95.19 79 THR A N 1
ATOM 594 C CA . THR A 1 79 ? -14.287 -0.136 37.387 1.00 95.19 79 THR A CA 1
ATOM 595 C C . THR A 1 79 ? -15.158 -1.054 38.232 1.00 95.19 79 THR A C 1
ATOM 597 O O . THR A 1 79 ? -16.315 -0.745 38.517 1.00 95.19 79 THR A O 1
ATOM 600 N N . ARG A 1 80 ? -14.608 -2.196 38.647 1.00 94.25 80 ARG A N 1
ATOM 601 C CA . ARG A 1 80 ? -15.255 -3.115 39.587 1.00 94.25 80 ARG A CA 1
ATOM 602 C C . ARG A 1 80 ? -14.695 -2.891 40.979 1.00 94.25 80 ARG A C 1
ATOM 604 O O . ARG A 1 80 ? -13.489 -3.012 41.174 1.00 94.25 80 ARG A O 1
ATOM 611 N N . SER A 1 81 ? -15.577 -2.605 41.925 1.00 92.94 81 SER A N 1
ATOM 612 C CA . SER A 1 81 ? -15.243 -2.313 43.315 1.00 92.94 81 SER A CA 1
ATOM 613 C C . SER A 1 81 ? -15.907 -3.340 44.226 1.00 92.94 81 SER A C 1
ATOM 615 O O . SER A 1 81 ? -17.126 -3.511 44.195 1.00 92.94 81 SER A O 1
ATOM 617 N N . GLU A 1 82 ? -15.114 -4.024 45.045 1.00 91.19 82 GLU A N 1
ATOM 618 C CA . GLU A 1 82 ? -15.595 -5.011 46.015 1.00 91.19 82 GLU A CA 1
ATOM 619 C C . GLU A 1 82 ? -15.139 -4.632 47.425 1.00 91.19 82 GLU A C 1
ATOM 621 O O . GLU A 1 82 ? -13.971 -4.308 47.656 1.00 91.19 82 GLU A O 1
ATOM 626 N N . ARG A 1 83 ? -16.073 -4.665 48.379 1.00 86.44 83 ARG A N 1
ATOM 627 C CA . ARG A 1 83 ? -15.777 -4.429 49.796 1.00 86.44 83 ARG A CA 1
ATOM 628 C C . ARG A 1 83 ? -15.215 -5.699 50.435 1.00 86.44 83 ARG A C 1
ATOM 630 O O . ARG A 1 83 ? -15.701 -6.798 50.160 1.00 86.44 83 ARG A O 1
ATOM 637 N N . ALA A 1 84 ? -14.246 -5.556 51.341 1.00 69.88 84 ALA A N 1
ATOM 638 C CA . ALA A 1 84 ? -13.713 -6.668 52.131 1.00 69.88 84 ALA A CA 1
ATOM 639 C C . ALA A 1 84 ? -14.844 -7.529 52.748 1.00 69.88 84 ALA A C 1
ATOM 641 O O . ALA A 1 84 ? -15.692 -7.024 53.484 1.00 69.88 84 ALA A O 1
ATOM 642 N N . GLY A 1 85 ? -14.877 -8.825 52.408 1.00 71.00 85 GLY A N 1
ATOM 643 C CA . GLY A 1 85 ? -15.933 -9.772 52.804 1.00 71.00 85 GLY A CA 1
ATOM 644 C C . GLY A 1 85 ? -17.017 -10.054 51.748 1.00 71.00 85 GLY A C 1
ATOM 645 O O . GLY A 1 85 ? -17.920 -10.839 52.025 1.00 71.00 85 GLY A O 1
ATOM 646 N N . GLY A 1 86 ? -16.956 -9.439 50.558 1.00 67.88 86 GLY A N 1
ATOM 647 C CA . GLY A 1 86 ? -17.732 -9.828 49.363 1.00 67.88 86 GLY A CA 1
ATOM 648 C C . GLY A 1 86 ? -19.235 -9.516 49.383 1.00 67.88 86 GLY A C 1
ATOM 649 O O . GLY A 1 86 ? -19.953 -9.895 48.462 1.00 67.88 86 GLY A O 1
ATOM 650 N N . ARG A 1 87 ? -19.735 -8.826 50.418 1.00 72.81 87 ARG A N 1
ATOM 651 C CA . ARG A 1 87 ? -21.172 -8.530 50.608 1.00 72.81 87 ARG A CA 1
ATOM 652 C C . ARG A 1 87 ? -21.721 -7.403 49.726 1.00 72.81 87 ARG A C 1
ATOM 654 O O . ARG A 1 87 ? -22.936 -7.257 49.640 1.00 72.81 87 ARG A O 1
ATOM 661 N N . LEU A 1 88 ? -20.853 -6.585 49.131 1.00 83.88 88 LEU A N 1
ATOM 662 C CA . LEU A 1 88 ? -21.235 -5.458 48.282 1.00 83.88 88 LEU A CA 1
ATOM 663 C C . LEU A 1 88 ? -20.276 -5.367 47.097 1.00 83.88 88 LEU A C 1
ATOM 665 O O . LEU A 1 88 ? -19.065 -5.212 47.289 1.00 83.88 88 LEU A O 1
ATOM 669 N N . ARG A 1 89 ? -20.832 -5.464 45.889 1.00 89.44 89 ARG A N 1
ATOM 670 C CA . ARG A 1 89 ? -20.104 -5.339 44.625 1.00 89.44 89 ARG A CA 1
ATOM 671 C C . ARG A 1 89 ? -20.696 -4.204 43.811 1.00 89.44 89 ARG A C 1
ATOM 673 O O . ARG A 1 89 ? -21.913 -4.057 43.734 1.00 89.44 89 ARG A O 1
ATOM 680 N N . ILE A 1 90 ? -19.824 -3.398 43.226 1.00 91.62 90 ILE A N 1
ATOM 681 C CA . ILE A 1 90 ? -20.211 -2.268 42.390 1.00 91.62 90 ILE A CA 1
ATOM 682 C C . ILE A 1 90 ? -19.479 -2.388 41.067 1.00 91.62 90 ILE A C 1
ATOM 684 O O . ILE A 1 90 ? -18.259 -2.538 41.039 1.00 91.62 90 ILE A O 1
ATOM 688 N N . GLU A 1 91 ? -20.222 -2.300 39.975 1.00 92.94 91 GLU A N 1
ATOM 689 C CA . GLU A 1 91 ? -19.673 -2.157 38.634 1.00 92.94 91 GLU A CA 1
ATOM 690 C C . GLU A 1 91 ? -19.994 -0.747 38.145 1.00 92.94 91 GLU A C 1
ATOM 692 O O . GLU A 1 91 ? -21.155 -0.353 38.059 1.00 92.94 91 GLU A O 1
ATOM 697 N N . GLN A 1 92 ? -18.955 0.023 37.859 1.00 94.00 92 GLN A N 1
ATOM 698 C CA . GLN A 1 92 ? -19.040 1.362 37.296 1.00 94.00 92 GLN A CA 1
ATOM 699 C C . GLN A 1 92 ? -18.623 1.274 35.831 1.00 94.00 92 GLN A C 1
ATOM 701 O O . GLN A 1 92 ? -17.590 0.667 35.549 1.00 94.00 92 GLN A O 1
ATOM 706 N N . ARG A 1 93 ? -19.369 1.885 34.910 1.00 93.44 93 ARG A N 1
ATOM 707 C CA . ARG A 1 93 ? -18.959 2.059 33.513 1.00 93.44 93 ARG A CA 1
ATOM 708 C C . ARG A 1 93 ? -18.945 3.528 33.138 1.00 93.44 93 ARG A C 1
ATOM 710 O O . ARG A 1 93 ? -19.886 4.230 33.481 1.00 93.44 93 ARG A O 1
ATOM 717 N N . ALA A 1 94 ? -17.919 3.978 32.428 1.00 93.75 94 ALA A N 1
ATOM 718 C CA . ALA A 1 94 ? -17.804 5.346 31.936 1.00 93.75 94 ALA A CA 1
ATOM 719 C C . ALA A 1 94 ? -17.653 5.366 30.410 1.00 93.75 94 ALA A C 1
ATOM 721 O O . ALA A 1 94 ? -16.868 4.591 29.859 1.00 93.75 94 ALA A O 1
ATOM 722 N N . ALA A 1 95 ? -18.399 6.250 29.746 1.00 91.81 95 ALA A N 1
ATOM 723 C CA . ALA A 1 95 ? -18.387 6.433 28.296 1.00 91.81 95 ALA A CA 1
ATOM 724 C C . ALA A 1 95 ? -18.543 7.919 27.925 1.00 91.81 95 ALA A C 1
ATOM 726 O O . ALA A 1 95 ? -19.280 8.656 28.584 1.00 91.81 95 ALA A O 1
ATOM 727 N N . ALA A 1 96 ? -17.859 8.345 26.860 1.00 90.50 96 ALA A N 1
ATOM 728 C CA . ALA A 1 96 ? -18.032 9.658 26.244 1.00 90.50 96 ALA A CA 1
ATOM 729 C C . ALA A 1 96 ? -19.061 9.554 25.105 1.00 90.50 96 ALA A C 1
ATOM 731 O O . ALA A 1 96 ? -18.856 8.796 24.157 1.00 90.50 96 ALA A O 1
ATOM 732 N N . ILE A 1 97 ? -20.160 10.305 25.195 1.00 87.69 97 ILE A N 1
ATOM 733 C CA . ILE A 1 97 ? -21.303 10.259 24.273 1.00 87.69 97 ILE A CA 1
ATOM 734 C C . ILE A 1 97 ? -21.579 11.684 23.787 1.00 87.69 97 ILE A C 1
ATOM 736 O O . ILE A 1 97 ? -22.065 12.527 24.541 1.00 87.69 97 ILE A O 1
ATOM 740 N N . GLY A 1 98 ? -21.243 11.976 22.527 1.00 85.69 98 GLY A N 1
ATOM 741 C CA . GLY A 1 98 ? -21.308 13.342 21.997 1.00 85.69 98 GLY A CA 1
ATOM 742 C C . GLY A 1 98 ? -20.454 14.310 22.826 1.00 85.69 98 GLY A C 1
ATOM 743 O O . GLY A 1 98 ? -19.266 14.071 23.020 1.00 85.69 98 GLY A O 1
ATOM 744 N N . ASP A 1 99 ? -21.068 15.377 23.338 1.00 89.06 99 ASP A N 1
ATOM 745 C CA . ASP A 1 99 ? -20.433 16.370 24.223 1.00 89.06 99 ASP A CA 1
ATOM 746 C C . ASP A 1 99 ? -20.649 16.065 25.721 1.00 89.06 99 ASP A C 1
ATOM 748 O O . ASP A 1 99 ? -20.621 16.968 26.557 1.00 89.06 99 ASP A O 1
ATOM 752 N N . ALA A 1 100 ? -20.924 14.810 26.083 1.00 92.38 100 ALA A N 1
ATOM 753 C CA . ALA A 1 100 ? -21.228 14.424 27.455 1.00 92.38 100 ALA A CA 1
ATOM 754 C C . ALA A 1 100 ? -20.436 13.206 27.941 1.00 92.38 100 ALA A C 1
ATOM 756 O O . ALA A 1 100 ? -20.166 12.262 27.201 1.00 92.38 100 ALA A O 1
ATOM 757 N N . LEU A 1 101 ? -20.113 13.212 29.231 1.00 94.25 101 LEU A N 1
ATOM 758 C CA . LEU A 1 101 ? -19.610 12.065 29.967 1.00 94.25 101 LEU A CA 1
ATOM 759 C C . LEU A 1 101 ? -20.770 11.407 30.719 1.00 94.25 101 LEU A C 1
ATOM 761 O O . LEU A 1 101 ? -21.455 12.055 31.514 1.00 94.25 101 LEU A O 1
ATOM 765 N N . ALA A 1 102 ? -20.947 10.107 30.511 1.00 93.44 102 ALA A N 1
ATOM 766 C CA . ALA A 1 102 ? -21.910 9.300 31.242 1.00 93.44 102 ALA A CA 1
ATOM 767 C C . ALA A 1 102 ? -21.180 8.254 32.097 1.00 93.44 102 ALA A C 1
ATOM 769 O O . ALA A 1 102 ? -20.338 7.507 31.597 1.00 93.44 102 ALA A O 1
ATOM 770 N N . ILE A 1 103 ? -21.515 8.189 33.388 1.00 94.19 103 ILE A N 1
ATOM 771 C CA . ILE A 1 103 ? -21.016 7.194 34.341 1.00 94.19 103 ILE A CA 1
ATOM 772 C C . ILE A 1 103 ? -22.211 6.394 34.865 1.00 94.19 103 ILE A C 1
ATOM 774 O O . ILE A 1 103 ? -23.047 6.917 35.595 1.00 94.19 103 ILE A O 1
ATOM 778 N N . ALA A 1 104 ? -22.299 5.120 34.503 1.00 92.31 104 ALA A N 1
ATOM 779 C CA . ALA A 1 104 ? -23.332 4.203 34.962 1.00 92.31 104 ALA A CA 1
ATOM 780 C C . ALA A 1 104 ? -22.816 3.362 36.138 1.00 92.31 104 ALA A C 1
ATOM 782 O O . ALA A 1 104 ? -21.795 2.687 36.022 1.00 92.31 104 ALA A O 1
ATOM 783 N N . VAL A 1 105 ? -23.521 3.369 37.267 1.00 92.81 105 VAL A N 1
ATOM 784 C CA . VAL A 1 105 ? -23.151 2.643 38.488 1.00 92.81 105 VAL A CA 1
ATOM 785 C C . VAL A 1 105 ? -24.201 1.585 38.789 1.00 92.81 105 VAL A C 1
ATOM 787 O O . VAL A 1 105 ? -25.346 1.907 39.093 1.00 92.81 105 VAL A O 1
ATOM 790 N N . ARG A 1 106 ? -23.809 0.313 38.738 1.00 91.06 106 ARG A N 1
ATOM 791 C CA . ARG A 1 106 ? -24.656 -0.826 39.095 1.00 91.06 106 ARG A CA 1
ATOM 792 C C . ARG A 1 106 ? -24.171 -1.457 40.390 1.00 91.06 106 ARG A C 1
ATOM 794 O O . ARG A 1 106 ? -22.971 -1.632 40.592 1.00 91.06 106 ARG A O 1
ATOM 801 N N . ILE A 1 107 ? -25.114 -1.800 41.257 1.00 89.25 107 ILE A N 1
ATOM 802 C CA . ILE A 1 107 ? -24.844 -2.339 42.588 1.00 89.25 107 ILE A CA 1
ATOM 803 C C . ILE A 1 107 ? -25.449 -3.732 42.681 1.00 89.25 107 ILE A C 1
ATOM 805 O O . ILE A 1 107 ? -26.654 -3.890 42.497 1.00 89.25 107 ILE A O 1
ATOM 809 N N . ASP A 1 108 ? -24.620 -4.704 43.043 1.00 84.06 108 ASP A N 1
ATOM 810 C CA . ASP A 1 108 ? -25.040 -6.061 43.368 1.00 84.06 108 ASP A CA 1
ATOM 811 C C . ASP A 1 108 ? -24.914 -6.240 44.890 1.00 84.06 108 ASP A C 1
ATOM 813 O O . ASP A 1 108 ? -23.816 -6.369 45.448 1.00 84.06 108 ASP A O 1
ATOM 817 N N . GLY A 1 109 ? -26.057 -6.151 45.579 1.00 76.19 109 GLY A N 1
ATOM 818 C CA . GLY A 1 109 ? -26.141 -6.118 47.041 1.00 76.19 109 GLY A CA 1
ATOM 819 C C . GLY A 1 109 ? -27.586 -5.967 47.564 1.00 76.19 109 GLY A C 1
ATOM 820 O O . GLY A 1 109 ? -28.488 -6.606 47.017 1.00 76.19 109 GLY A O 1
ATOM 821 N N . PRO A 1 110 ? -27.845 -5.171 48.627 1.00 66.50 110 PRO A N 1
ATOM 822 C CA . PRO A 1 110 ? -29.180 -5.020 49.228 1.00 66.50 110 PRO A CA 1
ATOM 823 C C . PRO A 1 110 ? -30.222 -4.487 48.229 1.00 66.50 110 PRO A C 1
ATOM 825 O O . PRO A 1 110 ? -29.868 -3.762 47.307 1.00 66.50 110 PRO A O 1
ATOM 828 N N . ALA A 1 111 ? -31.510 -4.803 48.439 1.00 72.19 111 ALA A N 1
ATOM 829 C CA . ALA A 1 111 ? -32.601 -4.489 47.498 1.00 72.19 111 ALA A CA 1
ATOM 830 C C . ALA A 1 111 ? -32.661 -3.006 47.066 1.00 72.19 111 ALA A C 1
ATOM 832 O O . ALA A 1 111 ? -32.950 -2.718 45.904 1.00 72.19 111 ALA A O 1
ATOM 833 N N . ALA A 1 112 ? -32.338 -2.082 47.977 1.00 81.19 112 ALA A N 1
ATOM 834 C CA . ALA A 1 112 ? -32.138 -0.666 47.685 1.00 81.19 112 ALA A CA 1
ATOM 835 C C . ALA A 1 112 ? -31.031 -0.070 48.573 1.00 81.19 112 ALA A C 1
ATOM 837 O O . ALA A 1 112 ? -30.900 -0.441 49.743 1.00 81.19 112 ALA A O 1
ATOM 838 N N . ALA A 1 113 ? -30.252 0.868 48.031 1.00 87.88 113 ALA A N 1
ATOM 839 C CA . ALA A 1 113 ? -29.213 1.616 48.739 1.00 87.88 113 ALA A CA 1
ATOM 840 C C . ALA A 1 113 ? -29.208 3.089 48.304 1.00 87.88 113 ALA A C 1
ATOM 842 O O . ALA A 1 113 ? -29.603 3.422 47.188 1.00 87.88 113 ALA A O 1
ATOM 843 N N . ARG A 1 114 ? -28.731 3.984 49.174 1.00 91.38 114 ARG A N 1
ATOM 844 C CA . ARG A 1 114 ? -28.457 5.376 48.808 1.00 91.38 114 ARG A CA 1
ATOM 845 C C . ARG A 1 114 ? -27.100 5.447 48.119 1.00 91.38 114 ARG A C 1
ATOM 847 O O . ARG A 1 114 ? -26.096 5.085 48.733 1.00 91.38 114 ARG A O 1
ATOM 854 N N . LEU A 1 115 ? -27.079 5.939 46.883 1.00 94.06 115 LEU A N 1
ATOM 855 C CA . LEU A 1 115 ? -25.871 6.342 46.171 1.00 94.06 115 LEU A CA 1
ATOM 856 C C . LEU A 1 115 ? -25.734 7.857 46.292 1.00 94.06 115 LEU A C 1
ATOM 858 O O . LEU A 1 115 ? -26.628 8.593 45.887 1.00 94.06 115 LEU A O 1
ATOM 862 N N . ARG A 1 116 ? -24.617 8.314 46.851 1.00 94.44 116 ARG A N 1
ATOM 863 C CA . ARG A 1 116 ? -24.258 9.728 46.923 1.00 94.44 116 ARG A CA 1
ATOM 864 C C . ARG A 1 116 ? -23.171 10.021 45.909 1.00 94.44 116 ARG A C 1
ATOM 866 O O . ARG A 1 116 ? -22.112 9.398 45.964 1.00 94.44 116 ARG A O 1
ATOM 873 N N . TRP A 1 117 ? -23.408 10.998 45.048 1.00 95.19 117 TRP A N 1
ATOM 874 C CA . TRP A 1 117 ? -22.402 11.550 44.155 1.00 95.19 117 TRP A CA 1
ATOM 875 C C . TRP A 1 117 ? -22.047 12.970 44.584 1.00 95.19 117 TRP A C 1
ATOM 877 O O . TRP A 1 117 ? -22.909 13.843 44.650 1.00 95.19 117 TRP A O 1
ATOM 887 N N . GLU A 1 118 ? -20.777 13.187 44.907 1.00 93.50 118 GLU A N 1
ATOM 888 C CA . GLU A 1 118 ? -20.217 14.498 45.216 1.00 93.50 118 GLU A CA 1
ATOM 889 C C . GLU A 1 118 ? -19.331 14.953 44.057 1.00 93.50 118 GLU A C 1
ATOM 891 O O . GLU A 1 118 ? -18.427 14.225 43.646 1.00 93.50 118 GLU A O 1
ATOM 896 N N . LEU A 1 119 ? -19.587 16.150 43.532 1.00 91.75 119 LEU A N 1
ATOM 897 C CA . LEU A 1 119 ? -18.868 16.715 42.395 1.00 91.75 119 LEU A CA 1
ATOM 898 C C . LEU A 1 119 ? -18.501 18.172 42.683 1.00 91.75 119 LEU A C 1
ATOM 900 O O . LEU A 1 119 ? -19.374 19.002 42.926 1.00 91.75 119 LEU A O 1
ATOM 904 N N . ALA A 1 120 ? -17.214 18.497 42.610 1.00 89.88 120 ALA A N 1
ATOM 905 C CA . ALA A 1 120 ? -16.725 19.868 42.687 1.00 89.88 120 ALA A CA 1
ATOM 906 C C . ALA A 1 120 ? -16.331 20.343 41.279 1.00 89.88 120 ALA A C 1
ATOM 908 O O . ALA A 1 120 ? -15.303 19.889 40.757 1.00 89.88 120 ALA A O 1
ATOM 909 N N . PRO A 1 121 ? -17.129 21.217 40.642 1.00 88.44 121 PRO A N 1
ATOM 910 C CA . PRO A 1 121 ? -16.757 21.789 39.359 1.00 88.44 121 PRO A CA 1
ATOM 911 C C . PRO A 1 121 ? -15.606 22.798 39.515 1.00 88.44 121 PRO A C 1
ATOM 913 O O . PRO A 1 121 ? -15.424 23.410 40.568 1.00 88.44 121 PRO A O 1
ATOM 916 N N . GLN A 1 122 ? -14.830 22.948 38.446 1.00 89.31 122 GLN A N 1
ATOM 917 C CA . GLN A 1 122 ? -13.823 23.994 38.247 1.00 89.31 122 GLN A CA 1
ATOM 918 C C . GLN A 1 122 ? -13.950 24.555 36.826 1.00 89.31 122 GLN A C 1
ATOM 920 O O . GLN A 1 122 ? -13.018 24.510 36.037 1.00 89.31 122 GLN A O 1
ATOM 925 N N . VAL A 1 123 ? -15.152 24.979 36.442 1.00 89.25 123 VAL A N 1
ATOM 926 C CA . VAL A 1 123 ? -15.491 25.304 35.053 1.00 89.25 123 VAL A CA 1
ATOM 927 C C . VAL A 1 123 ? -14.516 26.349 34.487 1.00 89.25 123 VAL A C 1
ATOM 929 O O . VAL A 1 123 ? -14.293 27.393 35.097 1.00 89.25 123 VAL A O 1
ATOM 932 N N . GLY A 1 124 ? -13.907 26.056 33.332 1.00 86.00 124 GLY A N 1
ATOM 933 C CA . GLY A 1 124 ? -12.922 26.944 32.709 1.00 86.00 124 GLY A CA 1
ATOM 934 C C . GLY A 1 124 ? -11.570 26.975 33.435 1.00 86.00 124 GLY A C 1
ATOM 935 O O . GLY A 1 124 ? -10.867 27.980 33.363 1.00 86.00 124 GLY A O 1
ATOM 936 N N . GLY A 1 125 ? -11.216 25.920 34.181 1.00 85.44 125 GLY A N 1
ATOM 937 C CA . GLY A 1 125 ? -9.978 25.848 34.965 1.00 85.44 125 GLY A CA 1
ATOM 938 C C . GLY A 1 125 ? -9.952 26.773 36.186 1.00 85.44 125 GLY A C 1
ATOM 939 O O . GLY A 1 125 ? -8.897 26.973 36.785 1.00 85.44 125 GLY A O 1
ATOM 940 N N . GLN A 1 126 ? -11.094 27.358 36.561 1.00 82.88 126 GLN A N 1
ATOM 941 C CA . GLN A 1 126 ? -11.213 28.266 37.699 1.00 82.88 126 GLN A CA 1
ATOM 942 C C . GLN A 1 126 ? -11.927 27.583 38.857 1.00 82.88 126 GLN A C 1
ATOM 944 O O . GLN A 1 126 ? -12.967 26.963 38.672 1.00 82.88 126 GLN A O 1
ATOM 949 N N . VAL A 1 127 ? -11.385 27.719 40.069 1.00 82.12 127 VAL A N 1
ATOM 950 C CA . VAL A 1 127 ? -11.998 27.174 41.296 1.00 82.12 127 VAL A CA 1
ATOM 951 C C . VAL A 1 127 ? -12.924 28.195 41.957 1.00 82.12 127 VAL A C 1
ATOM 953 O O . VAL A 1 127 ? -13.939 27.829 42.543 1.00 82.12 127 VAL A O 1
ATOM 956 N N . LEU A 1 128 ? -12.581 29.481 41.868 1.00 77.38 128 LEU A N 1
ATOM 957 C CA . LEU A 1 128 ? -13.369 30.582 42.419 1.00 77.38 128 LEU A CA 1
ATOM 958 C C . LEU A 1 128 ? -14.391 31.081 41.387 1.00 77.38 128 LEU A C 1
ATOM 960 O O . LEU A 1 128 ? -14.262 30.820 40.195 1.00 77.38 128 LEU A O 1
ATOM 964 N N . ALA A 1 129 ? -15.409 31.808 41.855 1.00 77.75 129 ALA A N 1
ATOM 965 C CA . ALA A 1 129 ? -16.431 32.452 41.019 1.00 77.75 129 ALA A CA 1
ATOM 966 C C . ALA A 1 129 ? -17.240 31.516 40.093 1.00 77.75 129 ALA A C 1
ATOM 968 O O . ALA A 1 129 ? -17.877 31.984 39.152 1.00 77.75 129 ALA A O 1
ATOM 969 N N . ASN A 1 130 ? -17.274 30.211 40.376 1.00 79.38 130 ASN A N 1
ATOM 970 C CA . ASN A 1 130 ? -18.160 29.291 39.668 1.00 79.38 130 ASN A CA 1
ATOM 971 C C . ASN A 1 130 ? -19.589 29.498 40.161 1.00 79.38 130 ASN A C 1
ATOM 973 O O . ASN A 1 130 ? -19.831 29.439 41.369 1.00 79.38 130 ASN A O 1
ATOM 977 N N . ALA A 1 131 ? -20.528 29.721 39.244 1.00 83.00 131 ALA A N 1
ATOM 978 C CA . ALA A 1 131 ? -21.949 29.735 39.565 1.00 83.00 131 ALA A CA 1
ATOM 979 C C . ALA A 1 131 ? -22.517 28.323 39.404 1.00 83.00 131 ALA A C 1
ATOM 981 O O . ALA A 1 131 ? -22.291 27.695 38.375 1.00 83.00 131 ALA A O 1
ATOM 982 N N . LEU A 1 132 ? -23.256 27.839 40.404 1.00 86.44 132 LEU A N 1
ATOM 983 C CA . LEU A 1 132 ? -23.938 26.545 40.398 1.00 86.44 132 LEU A CA 1
ATOM 984 C C . LEU A 1 132 ? -25.423 26.754 40.701 1.00 86.44 132 LEU A C 1
ATOM 986 O O . LEU A 1 132 ? -25.767 27.218 41.788 1.00 86.44 132 LEU A O 1
ATOM 990 N N . ILE A 1 133 ? -26.294 26.412 39.751 1.00 87.81 133 ILE A N 1
ATOM 991 C CA . ILE A 1 133 ? -27.737 26.676 39.785 1.00 87.81 133 ILE A CA 1
ATOM 992 C C . ILE A 1 133 ? -28.507 25.369 39.597 1.00 87.81 133 ILE A C 1
ATOM 994 O O . ILE A 1 133 ? -28.286 24.649 38.631 1.00 87.81 133 ILE A O 1
ATOM 998 N N . TYR A 1 134 ? -29.452 25.063 40.485 1.00 87.94 134 TYR A N 1
ATOM 999 C CA . TYR A 1 134 ? -30.339 23.909 40.330 1.00 87.94 134 TYR A CA 1
ATOM 1000 C C . TYR A 1 134 ? -31.665 24.295 39.665 1.00 87.94 134 TYR A C 1
ATOM 1002 O O . TYR A 1 134 ? -32.388 25.166 40.160 1.00 87.94 134 TYR A O 1
ATOM 1010 N N . HIS A 1 135 ? -32.000 23.603 38.576 1.00 87.94 135 HIS A N 1
ATOM 1011 C CA . HIS A 1 135 ? -33.258 23.716 37.842 1.00 87.94 135 HIS A CA 1
ATOM 1012 C C . HIS A 1 135 ? -34.191 22.551 38.219 1.00 87.94 135 HIS A C 1
ATOM 1014 O O . HIS A 1 135 ? -34.106 21.490 37.597 1.00 87.94 135 HIS A O 1
ATOM 1020 N N . PRO A 1 136 ? -35.099 22.713 39.205 1.00 82.94 136 PRO A N 1
ATOM 1021 C CA . PRO A 1 136 ? -35.922 21.611 39.712 1.00 82.94 136 PRO A CA 1
ATOM 1022 C C . PRO A 1 136 ? -36.874 21.021 38.661 1.00 82.94 136 PRO A C 1
ATOM 1024 O O . PRO A 1 136 ? -37.052 19.808 38.625 1.00 82.94 136 PRO A O 1
ATOM 1027 N N . ASP A 1 137 ? -37.419 21.844 37.758 1.00 86.25 137 ASP A N 1
ATOM 1028 C CA . ASP A 1 137 ? -38.349 21.391 36.705 1.00 86.25 137 ASP A CA 1
ATOM 1029 C C . ASP A 1 137 ? -37.681 20.443 35.701 1.00 86.25 137 ASP A C 1
ATOM 1031 O O . ASP A 1 137 ? -38.324 19.590 35.087 1.00 86.25 137 ASP A O 1
ATOM 1035 N N . ARG A 1 138 ? -36.363 20.595 35.535 1.00 88.44 138 ARG A N 1
ATOM 1036 C CA . ARG A 1 138 ? -35.541 19.791 34.628 1.00 88.44 138 ARG A CA 1
ATOM 1037 C C . ARG A 1 138 ? -34.723 18.735 35.367 1.00 88.44 138 ARG A C 1
ATOM 1039 O O . ARG A 1 138 ? -34.236 17.818 34.713 1.00 88.44 138 ARG A O 1
ATOM 1046 N N . ASP A 1 139 ? -34.611 18.829 36.694 1.00 88.69 139 ASP A N 1
ATOM 1047 C CA . ASP A 1 139 ? -33.731 18.017 37.543 1.00 88.69 139 ASP A CA 1
ATOM 1048 C C . ASP A 1 139 ? -32.283 18.029 37.019 1.00 88.69 139 ASP A C 1
ATOM 1050 O O . ASP A 1 139 ? -31.729 16.999 36.632 1.00 88.69 139 ASP A O 1
ATOM 1054 N N . VAL A 1 140 ? -31.722 19.241 36.904 1.00 91.94 140 VAL A N 1
ATOM 1055 C CA . VAL A 1 140 ? -30.368 19.508 36.389 1.00 91.94 140 VAL A CA 1
ATOM 1056 C C . VAL A 1 140 ? -29.682 20.577 37.234 1.00 91.94 140 VAL A C 1
ATOM 1058 O O . VAL A 1 140 ? -30.266 21.621 37.531 1.00 91.94 140 VAL A O 1
ATOM 1061 N N . LEU A 1 141 ? -28.422 20.334 37.583 1.00 91.19 141 LEU A N 1
ATOM 1062 C CA . LEU A 1 141 ? -27.495 21.332 38.103 1.00 91.19 141 LEU A CA 1
ATOM 1063 C C . LEU A 1 141 ? -26.702 21.943 36.949 1.00 91.19 141 LEU A C 1
ATOM 1065 O O . LEU A 1 141 ? -25.980 21.249 36.244 1.00 91.19 141 LEU A O 1
ATOM 1069 N N . TYR A 1 142 ? -26.830 23.246 36.768 1.00 92.06 142 TYR A N 1
ATOM 1070 C CA . TYR A 1 142 ? -26.124 24.023 35.767 1.00 92.06 142 TYR A CA 1
ATOM 1071 C C . TYR A 1 142 ? -24.959 24.765 36.420 1.00 92.06 142 TYR A C 1
ATOM 1073 O O . TYR A 1 142 ? -25.170 25.561 37.336 1.00 92.06 142 TYR A O 1
ATOM 1081 N N . ALA A 1 143 ? -23.739 24.494 35.968 1.00 90.38 143 ALA A N 1
ATOM 1082 C CA . ALA A 1 143 ? -22.535 25.199 36.379 1.00 90.38 143 ALA A CA 1
ATOM 1083 C C . ALA A 1 143 ? -21.960 25.975 35.195 1.00 90.38 143 ALA A C 1
ATOM 1085 O O . ALA A 1 143 ? -21.892 25.434 34.098 1.00 90.38 143 ALA A O 1
ATOM 1086 N N . TYR A 1 144 ? -21.526 27.217 35.385 1.00 89.44 144 TYR A N 1
ATOM 1087 C CA . TYR A 1 144 ? -20.905 27.970 34.294 1.00 89.44 144 TYR A CA 1
ATOM 1088 C C . TYR A 1 144 ? -19.849 28.957 34.786 1.00 89.44 144 TYR A C 1
ATOM 1090 O O . TYR A 1 144 ? -19.897 29.443 35.921 1.00 89.44 144 TYR A O 1
ATOM 1098 N N . PHE A 1 145 ? -18.906 29.257 33.898 1.00 87.81 145 PHE A N 1
ATOM 1099 C CA . PHE A 1 145 ? -17.912 30.308 34.056 1.00 87.81 145 PHE A CA 1
ATOM 1100 C C . PHE A 1 145 ? -17.545 30.853 32.672 1.00 87.81 145 PHE A C 1
ATOM 1102 O O . PHE A 1 145 ? -17.033 30.116 31.832 1.00 87.81 145 PHE A O 1
ATOM 1109 N N . ARG A 1 146 ? -17.817 32.145 32.445 1.00 86.19 146 ARG A N 1
ATOM 1110 C CA . ARG A 1 146 ? -17.683 32.808 31.136 1.00 86.19 146 ARG A CA 1
ATOM 1111 C C . ARG A 1 146 ? -18.375 32.012 30.014 1.00 86.19 146 ARG A C 1
ATOM 1113 O O . ARG A 1 146 ? -19.576 31.782 30.112 1.00 86.19 146 ARG A O 1
ATOM 1120 N N . GLU A 1 147 ? -17.640 31.617 28.980 1.00 87.12 147 GLU A N 1
ATOM 1121 C CA . GLU A 1 147 ? -18.098 30.859 27.819 1.00 87.12 147 GLU A CA 1
ATOM 1122 C C . GLU A 1 147 ? -18.204 29.350 28.056 1.00 87.12 147 GLU A C 1
ATOM 1124 O O . GLU A 1 147 ? -18.539 28.636 27.123 1.00 87.12 147 GLU A O 1
ATOM 1129 N N . TYR A 1 148 ? -17.912 28.844 29.257 1.00 90.75 148 TYR A N 1
ATOM 1130 C CA . TYR A 1 148 ? -17.970 27.415 29.565 1.00 90.75 148 TYR A CA 1
ATOM 1131 C C . TYR A 1 148 ? -19.184 27.088 30.423 1.00 90.75 148 TYR A C 1
ATOM 1133 O O . TYR A 1 148 ? -19.443 27.739 31.439 1.00 90.75 148 TYR A O 1
ATOM 1141 N N . ALA A 1 149 ? -19.891 26.030 30.044 1.00 90.81 149 ALA A N 1
ATOM 1142 C CA . ALA A 1 149 ? -21.111 25.586 30.689 1.00 90.81 149 ALA A CA 1
ATOM 1143 C C . ALA A 1 149 ? -21.124 24.062 30.883 1.00 90.81 149 ALA A C 1
ATOM 1145 O O . ALA A 1 149 ? -20.784 23.293 29.984 1.00 90.81 149 ALA A O 1
ATOM 1146 N N . LEU A 1 150 ? -21.561 23.636 32.064 1.00 93.56 150 LEU A N 1
ATOM 1147 C CA . LEU A 1 150 ? -21.767 22.253 32.472 1.00 93.56 150 LEU A CA 1
ATOM 1148 C C . LEU A 1 150 ? -23.223 22.058 32.887 1.00 93.56 150 LEU A C 1
ATOM 1150 O O . LEU A 1 150 ? -23.731 22.786 33.738 1.00 93.56 150 LEU A O 1
ATOM 1154 N N . ALA A 1 151 ? -23.865 21.017 32.373 1.00 94.75 151 ALA A N 1
ATOM 1155 C CA . ALA A 1 151 ? -25.047 20.446 33.008 1.00 94.75 151 ALA A CA 1
ATOM 1156 C C . ALA A 1 151 ? -24.647 19.160 33.731 1.00 94.75 151 ALA A C 1
ATOM 1158 O O . ALA A 1 151 ? -23.918 18.337 33.184 1.00 94.75 151 ALA A O 1
ATOM 1159 N N . ILE A 1 152 ? -25.145 18.980 34.948 1.00 95.00 152 ILE A N 1
ATOM 1160 C CA . ILE A 1 152 ? -24.904 17.828 35.813 1.00 95.00 152 ILE A CA 1
ATOM 1161 C C . ILE A 1 152 ? -26.264 17.258 36.205 1.00 95.00 152 ILE A C 1
ATOM 1163 O O . ILE A 1 152 ? -27.151 17.989 36.651 1.00 95.00 152 ILE A O 1
ATOM 1167 N N . GLY A 1 153 ? -26.437 15.952 36.063 1.00 93.81 153 GLY A N 1
ATOM 1168 C CA . GLY A 1 153 ? -27.691 15.295 36.411 1.00 93.81 153 GLY A CA 1
ATOM 1169 C C . GLY A 1 153 ? -27.507 13.822 36.721 1.00 93.81 153 GLY A C 1
ATOM 1170 O O . GLY A 1 153 ? -26.430 13.258 36.525 1.00 93.81 153 GLY A O 1
ATOM 1171 N N . ALA A 1 154 ? -28.573 13.199 37.209 1.00 93.50 154 ALA A N 1
ATOM 1172 C CA . ALA A 1 154 ? -28.604 11.770 37.464 1.00 93.50 154 ALA A CA 1
ATOM 1173 C C . ALA A 1 154 ? -29.897 11.132 36.945 1.00 93.50 154 ALA A C 1
ATOM 1175 O O . ALA A 1 154 ? -30.896 11.823 36.713 1.00 93.50 154 ALA A O 1
ATOM 1176 N N . SER A 1 155 ? -29.862 9.811 36.774 1.00 89.94 155 SER A N 1
ATOM 1177 C CA . SER A 1 155 ? -31.058 8.997 36.586 1.00 89.94 155 SER A CA 1
ATOM 1178 C C . SER A 1 155 ? -30.986 7.665 37.346 1.00 89.94 155 SER A C 1
ATOM 1180 O O . SER A 1 155 ? -29.969 6.980 37.236 1.00 89.94 155 SER A O 1
ATOM 1182 N N . PRO A 1 156 ? -32.022 7.250 38.100 1.00 88.62 156 PRO A N 1
ATOM 1183 C CA . PRO A 1 156 ? -33.263 7.980 38.372 1.00 88.62 156 PRO A CA 1
ATOM 1184 C C . PRO A 1 156 ? -33.024 9.348 39.022 1.00 88.62 156 PRO A C 1
ATOM 1186 O O . PRO A 1 156 ? -31.931 9.621 39.521 1.00 88.62 156 PRO A O 1
ATOM 1189 N N . ARG A 1 157 ? -34.046 10.213 38.996 1.00 87.69 157 ARG A N 1
ATOM 1190 C CA . ARG A 1 157 ? -33.955 11.580 39.532 1.00 87.69 157 ARG A CA 1
ATOM 1191 C C . ARG A 1 157 ? -33.400 11.600 40.956 1.00 87.69 157 ARG A C 1
ATOM 1193 O O . ARG A 1 157 ? -33.713 10.721 41.766 1.00 87.69 157 ARG A O 1
ATOM 1200 N N . ALA A 1 158 ? -32.601 12.617 41.266 1.00 87.50 158 ALA A N 1
ATOM 1201 C CA . ALA A 1 158 ? -32.008 12.752 42.589 1.00 87.50 158 ALA A CA 1
ATOM 1202 C C . ALA A 1 158 ? -33.100 12.958 43.655 1.00 87.50 158 ALA A C 1
ATOM 1204 O O . ALA A 1 158 ? -33.960 13.830 43.548 1.00 87.50 158 ALA A O 1
ATOM 1205 N N . SER A 1 159 ? -33.049 12.147 44.710 1.00 85.81 159 SER A N 1
ATOM 1206 C CA . SER A 1 159 ? -33.918 12.272 45.887 1.00 85.81 159 SER A CA 1
ATOM 1207 C C . SER A 1 159 ? -33.557 13.483 46.753 1.00 85.81 159 SER A C 1
ATOM 1209 O O . SER A 1 159 ? -34.425 14.066 47.401 1.00 85.81 159 SER A O 1
ATOM 1211 N N . GLU A 1 160 ? -32.287 13.893 46.734 1.00 85.56 160 GLU A N 1
ATOM 1212 C CA . GLU A 1 160 ? -31.799 15.106 47.382 1.00 85.56 160 GLU A CA 1
ATOM 1213 C C . GLU A 1 160 ? -30.686 15.733 46.532 1.00 85.56 160 GLU A C 1
ATOM 1215 O O . GLU A 1 160 ? -29.808 15.026 46.035 1.00 85.56 160 GLU A O 1
ATOM 1220 N N . VAL A 1 161 ? -30.714 17.060 46.382 1.00 85.25 161 VAL A N 1
ATOM 1221 C CA . VAL A 1 161 ? -29.681 17.838 45.685 1.00 85.25 161 VAL A CA 1
ATOM 1222 C C . VAL A 1 161 ? -29.189 18.941 46.613 1.00 85.25 161 VAL A C 1
ATOM 1224 O O . VAL A 1 161 ? -29.988 19.684 47.183 1.00 85.25 161 VAL A O 1
ATOM 1227 N N . ARG A 1 162 ? -27.870 19.067 46.769 1.00 83.50 162 ARG A N 1
ATOM 1228 C CA . ARG A 1 162 ? -27.232 20.117 47.575 1.00 83.50 162 ARG A CA 1
ATOM 1229 C C . ARG A 1 162 ? -26.214 20.877 46.737 1.00 83.50 162 ARG A C 1
ATOM 1231 O O . ARG A 1 162 ? -25.446 20.266 46.001 1.00 83.50 162 ARG A O 1
ATOM 1238 N N . ALA A 1 163 ? -26.183 22.194 46.908 1.00 79.69 163 ALA A N 1
ATOM 1239 C CA . ALA A 1 163 ? -25.154 23.081 46.377 1.00 79.69 163 ALA A CA 1
ATOM 1240 C C . ALA A 1 163 ? -24.515 23.832 47.552 1.00 79.69 163 ALA A C 1
ATOM 1242 O O . ALA A 1 163 ? -25.218 24.433 48.366 1.00 79.69 163 ALA A O 1
ATOM 1243 N N . GLN A 1 164 ? -23.193 23.764 47.675 1.00 75.75 164 GLN A N 1
ATOM 1244 C CA . GLN A 1 164 ? -22.431 24.365 48.774 1.00 75.75 164 GLN A CA 1
ATOM 1245 C C . GLN A 1 164 ? -21.371 25.313 48.212 1.00 75.75 164 GLN A C 1
ATOM 1247 O O . GLN A 1 164 ? -20.851 25.046 47.134 1.00 75.75 164 GLN A O 1
ATOM 1252 N N . ALA A 1 165 ? -21.041 26.383 48.942 1.00 72.31 165 ALA A N 1
ATOM 1253 C CA . ALA A 1 165 ? -19.926 27.285 48.646 1.00 72.31 165 ALA A CA 1
ATOM 1254 C C . ALA A 1 165 ? -18.988 27.390 49.861 1.00 72.31 165 ALA A C 1
ATOM 1256 O O . ALA A 1 165 ? -19.452 27.400 51.004 1.00 72.31 165 ALA A O 1
ATOM 1257 N N . LYS A 1 166 ? -17.675 27.481 49.633 1.00 65.44 166 LYS A N 1
ATOM 1258 C CA . LYS A 1 166 ? -16.667 27.602 50.696 1.00 65.44 166 LYS A CA 1
ATOM 1259 C C . LYS A 1 166 ? -16.318 29.079 50.963 1.00 65.44 166 LYS A C 1
ATOM 1261 O O . LYS A 1 166 ? -15.688 29.717 50.132 1.00 65.44 166 LYS A O 1
ATOM 1266 N N . GLY A 1 167 ? -16.694 29.594 52.142 1.00 49.34 167 GLY A N 1
ATOM 1267 C CA . GLY A 1 167 ? -16.131 30.809 52.765 1.00 49.34 167 GLY A CA 1
ATOM 1268 C C . GLY A 1 167 ? -16.607 32.186 52.261 1.00 49.34 167 GLY A C 1
ATOM 1269 O O . GLY A 1 167 ? -16.019 32.737 51.344 1.00 49.34 167 GLY A O 1
ATOM 1270 N N . ALA A 1 168 ? -17.615 32.749 52.947 1.00 33.09 168 ALA A N 1
ATOM 1271 C CA . ALA A 1 168 ? -17.817 34.154 53.374 1.00 33.09 168 ALA A CA 1
ATOM 1272 C C . ALA A 1 168 ? -19.322 34.348 53.678 1.00 33.09 168 ALA A C 1
ATOM 1274 O O . ALA A 1 168 ? -20.104 34.741 52.821 1.00 33.09 168 ALA A O 1
ATOM 1275 N N . GLY A 1 169 ? -19.757 33.986 54.891 1.00 40.31 169 GLY A N 1
ATOM 1276 C CA . GLY A 1 169 ? -21.099 34.304 55.414 1.00 40.31 169 GLY A CA 1
ATOM 1277 C C . GLY A 1 169 ? -22.302 33.467 54.939 1.00 40.31 169 GLY A C 1
ATOM 1278 O O . GLY A 1 169 ? -23.372 33.601 55.522 1.00 40.31 169 GLY A O 1
ATOM 1279 N N . GLY A 1 170 ? -22.171 32.582 53.947 1.00 37.28 170 GLY A N 1
ATOM 1280 C CA . GLY A 1 170 ? -23.273 31.725 53.483 1.00 37.28 170 GLY A CA 1
ATOM 1281 C C . GLY A 1 170 ? -23.197 30.306 54.044 1.00 37.28 170 GLY A C 1
ATOM 1282 O O . GLY A 1 170 ? -22.387 29.506 53.582 1.00 37.28 170 GLY A O 1
ATOM 1283 N N . GLY A 1 171 ? -24.042 29.970 55.021 1.00 38.22 171 GLY A N 1
ATOM 1284 C CA . GLY A 1 171 ? -24.260 28.578 55.422 1.00 38.22 171 GLY A CA 1
ATOM 1285 C C . GLY A 1 171 ? -24.723 27.745 54.224 1.00 38.22 171 GLY A C 1
ATOM 1286 O O . GLY A 1 171 ? -25.561 28.200 53.447 1.00 38.22 171 GLY A O 1
ATOM 1287 N N . GLY A 1 172 ? -24.168 26.542 54.055 1.00 44.53 172 GLY A N 1
ATOM 1288 C CA . GLY A 1 172 ? -24.577 25.626 52.991 1.00 44.53 172 GLY A CA 1
ATOM 1289 C C . GLY A 1 172 ? -26.094 25.429 53.004 1.00 44.53 172 GLY A C 1
ATOM 1290 O O . GLY A 1 172 ? -26.664 24.984 54.000 1.00 44.53 172 GLY A O 1
ATOM 1291 N N . VAL A 1 173 ? -26.760 25.793 51.910 1.00 49.47 173 VAL A N 1
ATOM 1292 C CA . VAL A 1 173 ? -28.217 25.708 51.806 1.00 49.47 173 VAL A CA 1
ATOM 1293 C C . VAL A 1 173 ? -28.579 24.288 51.365 1.00 49.47 173 VAL A C 1
ATOM 1295 O O . VAL A 1 173 ? -28.537 23.956 50.184 1.00 49.47 173 VAL A O 1
ATOM 1298 N N . SER A 1 174 ? -28.928 23.430 52.325 1.00 45.72 174 SER A N 1
ATOM 1299 C CA . SER A 1 174 ? -29.587 22.146 52.049 1.00 45.72 174 SER A CA 1
ATOM 1300 C C . SER A 1 174 ? -31.081 22.415 51.862 1.00 45.72 174 SER A C 1
ATOM 1302 O O . SER A 1 174 ? -31.720 22.922 52.785 1.00 45.72 174 SER A O 1
ATOM 1304 N N . ARG A 1 175 ? -31.659 22.111 50.694 1.00 50.59 175 ARG A N 1
ATOM 1305 C CA . ARG A 1 175 ? -33.122 22.135 50.500 1.00 50.59 175 ARG A CA 1
ATOM 1306 C C . ARG A 1 175 ? -33.603 20.806 49.906 1.00 50.59 175 ARG A C 1
ATOM 1308 O O . ARG A 1 175 ? -32.869 20.218 49.117 1.00 50.59 175 ARG A O 1
ATOM 1315 N N . PRO A 1 176 ? -34.810 20.331 50.264 1.00 50.94 176 PRO A N 1
ATOM 1316 C CA . PRO A 1 176 ? -35.423 19.160 49.635 1.00 50.94 176 PRO A CA 1
ATOM 1317 C C . PRO A 1 176 ? -35.570 19.343 48.115 1.00 50.94 176 PRO A C 1
ATOM 1319 O O . PRO A 1 176 ? -35.651 20.476 47.629 1.00 50.94 176 PRO A O 1
ATOM 1322 N N . ALA A 1 177 ? -35.644 18.238 47.365 1.00 49.84 177 ALA A N 1
ATOM 1323 C CA . ALA A 1 177 ? -35.901 18.256 45.924 1.00 49.84 177 ALA A CA 1
ATOM 1324 C C . ALA A 1 177 ? -37.155 19.103 45.593 1.00 49.84 177 ALA A C 1
ATOM 1326 O O . ALA A 1 177 ? -38.224 18.863 46.149 1.00 49.84 177 ALA A O 1
ATOM 1327 N N . GLY A 1 178 ? -37.014 20.117 44.721 1.00 48.88 178 GLY A N 1
ATOM 1328 C CA . GLY A 1 178 ? -38.116 20.989 44.266 1.00 48.88 178 GLY A CA 1
ATOM 1329 C C . GLY A 1 178 ? -37.918 22.506 44.441 1.00 48.88 178 GLY A C 1
ATOM 1330 O O . GLY A 1 178 ? -38.707 23.282 43.916 1.00 48.88 178 GLY A O 1
ATOM 1331 N N . SER A 1 179 ? -36.867 22.964 45.133 1.00 55.12 179 SER A N 1
ATOM 1332 C CA . SER A 1 179 ? -36.553 24.401 45.288 1.00 55.12 179 SER A CA 1
ATOM 1333 C C . SER A 1 179 ? -35.377 24.834 44.404 1.00 55.12 179 SER A C 1
ATOM 1335 O O . SER A 1 179 ? -34.376 24.125 44.348 1.00 55.12 179 SER A O 1
ATOM 1337 N N . ARG A 1 180 ? -35.438 26.020 43.771 1.00 61.75 180 ARG A N 1
ATOM 1338 C CA . ARG A 1 180 ? -34.252 26.631 43.131 1.00 61.75 180 ARG A CA 1
ATOM 1339 C C . ARG A 1 180 ? -33.145 26.839 44.174 1.00 61.75 180 ARG A C 1
ATOM 1341 O O . ARG A 1 180 ? -33.405 27.364 45.260 1.00 61.75 180 ARG A O 1
ATOM 1348 N N . LEU A 1 181 ? -31.925 26.439 43.826 1.00 70.50 181 LEU A N 1
ATOM 1349 C CA . LEU A 1 181 ? -30.709 26.601 44.629 1.00 70.50 181 LEU A CA 1
ATOM 1350 C C . LEU A 1 181 ? -29.656 27.305 43.780 1.00 70.50 181 LEU A C 1
ATOM 1352 O O . LEU A 1 181 ? -29.528 26.989 42.601 1.00 70.50 181 LEU A O 1
ATOM 1356 N N . ALA A 1 182 ? -28.917 28.239 44.374 1.00 73.50 182 ALA A N 1
ATOM 1357 C CA . ALA A 1 182 ? -27.792 28.900 43.728 1.00 73.50 182 ALA A CA 1
ATOM 1358 C C . ALA A 1 182 ? -26.637 29.047 44.724 1.00 73.50 182 ALA A C 1
ATOM 1360 O O . ALA A 1 182 ? -26.853 29.443 45.870 1.00 73.50 182 ALA A O 1
ATOM 1361 N N . ALA A 1 183 ? -25.427 28.729 44.280 1.00 75.81 183 ALA A N 1
ATOM 1362 C CA . ALA A 1 183 ? -24.188 28.951 45.011 1.00 75.81 183 ALA A CA 1
ATOM 1363 C C . ALA A 1 183 ? -23.165 29.590 44.065 1.00 75.81 183 ALA A C 1
ATOM 1365 O O . ALA A 1 183 ? -23.134 29.259 42.880 1.00 75.81 183 ALA A O 1
ATOM 1366 N N . VAL A 1 184 ? -22.345 30.506 44.580 1.00 79.00 184 VAL A N 1
ATOM 1367 C CA . VAL A 1 184 ? -21.269 31.158 43.823 1.00 79.00 184 VAL A CA 1
ATOM 1368 C C . VAL A 1 184 ? -20.001 31.154 44.670 1.00 79.00 184 VAL A C 1
ATOM 1370 O O . VAL A 1 184 ? -20.066 31.424 45.868 1.00 79.00 184 VAL A O 1
ATOM 1373 N N . GLY A 1 185 ? -18.856 30.846 44.061 1.00 79.81 185 GLY A N 1
ATOM 1374 C CA . GLY A 1 185 ? -17.555 30.814 44.736 1.00 79.81 185 GLY A CA 1
ATOM 1375 C C . GLY A 1 185 ? -16.809 29.514 44.456 1.00 79.81 185 GLY A C 1
ATOM 1376 O O . GLY A 1 185 ? -16.882 29.002 43.342 1.00 79.81 185 GLY A O 1
ATOM 1377 N N . GLU A 1 186 ? -16.107 28.980 45.460 1.00 83.06 186 GLU A N 1
ATOM 1378 C CA . GLU A 1 186 ? -15.644 27.586 45.437 1.00 83.06 186 GLU A CA 1
ATOM 1379 C C . GLU A 1 186 ? -16.836 26.684 45.763 1.00 83.06 186 GLU A C 1
ATOM 1381 O O . GLU A 1 186 ? -17.213 26.554 46.932 1.00 83.06 186 GLU A O 1
ATOM 1386 N N . VAL A 1 187 ? -17.451 26.108 44.729 1.00 84.56 187 VAL A N 1
ATOM 1387 C CA . VAL A 1 187 ? -18.709 25.362 44.856 1.00 84.56 187 VAL A CA 1
ATOM 1388 C C . VAL A 1 187 ? -18.524 23.844 44.818 1.00 84.56 187 VAL A C 1
ATOM 1390 O O . VAL A 1 187 ? -17.587 23.321 44.216 1.00 84.56 187 VAL A O 1
ATOM 1393 N N . ALA A 1 188 ? -19.450 23.126 45.452 1.00 86.44 188 ALA A N 1
ATOM 1394 C CA . ALA A 1 188 ? -19.577 21.675 45.365 1.00 86.44 188 ALA A CA 1
ATOM 1395 C C . ALA A 1 188 ? -21.053 21.265 45.287 1.00 86.44 188 ALA A C 1
ATOM 1397 O O . ALA A 1 188 ? -21.911 21.837 45.966 1.00 86.44 188 ALA A O 1
ATOM 1398 N N . ALA A 1 189 ? -21.333 20.260 44.464 1.00 87.56 189 ALA A N 1
ATOM 1399 C CA . ALA A 1 189 ? -22.633 19.637 44.301 1.00 87.56 189 ALA A CA 1
ATOM 1400 C C . ALA A 1 189 ? -22.678 18.280 45.010 1.00 87.56 189 ALA A C 1
ATOM 1402 O O . ALA A 1 189 ? -21.711 17.517 44.985 1.00 87.56 189 ALA A O 1
ATOM 1403 N N . THR A 1 190 ? -23.825 17.947 45.595 1.00 90.50 190 THR A N 1
ATOM 1404 C CA . THR A 1 190 ? -24.120 16.597 46.087 1.00 90.50 190 THR A CA 1
ATOM 1405 C C . THR A 1 190 ? -25.467 16.146 45.543 1.00 90.50 190 THR A C 1
ATOM 1407 O O . THR A 1 190 ? -26.456 16.852 45.729 1.00 90.50 190 THR A O 1
ATOM 1410 N N . LEU A 1 191 ? -25.513 14.981 44.899 1.00 91.81 191 LEU A N 1
ATOM 1411 C CA . LEU A 1 191 ? -26.740 14.333 44.436 1.00 91.81 191 LEU A CA 1
ATOM 1412 C C . LEU A 1 191 ? -26.892 12.992 45.163 1.00 91.81 191 LEU A C 1
ATOM 1414 O O . LEU A 1 191 ? -26.016 12.133 45.065 1.00 91.81 191 LEU A O 1
ATOM 1418 N N . ASP A 1 192 ? -28.002 12.803 45.875 1.00 92.06 192 ASP A N 1
ATOM 1419 C CA . ASP A 1 192 ? -28.373 11.514 46.462 1.00 92.06 192 ASP A CA 1
ATOM 1420 C C . ASP A 1 192 ? -29.431 10.829 45.596 1.00 92.06 192 ASP A C 1
ATOM 1422 O O . ASP A 1 192 ? -30.546 11.330 45.441 1.00 92.06 192 ASP A O 1
ATOM 1426 N N . VAL A 1 193 ? -29.111 9.647 45.080 1.00 92.31 193 VAL A N 1
ATOM 1427 C CA . VAL A 1 193 ? -29.991 8.828 44.242 1.00 92.31 193 VAL A CA 1
ATOM 1428 C C . VAL A 1 193 ? -30.336 7.534 44.974 1.00 92.31 193 VAL A C 1
ATOM 1430 O O . VAL A 1 193 ? -29.486 6.909 45.615 1.00 92.31 193 VAL A O 1
ATOM 1433 N N . THR A 1 194 ? -31.596 7.111 44.881 1.00 90.19 194 THR A N 1
ATOM 1434 C CA . THR A 1 194 ? -32.006 5.788 45.368 1.00 90.19 194 THR A CA 1
ATOM 1435 C C . THR A 1 194 ? -31.649 4.745 44.318 1.00 90.19 194 THR A C 1
ATOM 1437 O O . THR A 1 194 ? -32.279 4.679 43.264 1.00 90.19 194 THR A O 1
ATOM 1440 N N . ALA A 1 195 ? -30.640 3.928 44.603 1.00 88.75 195 ALA A N 1
ATOM 1441 C CA . ALA A 1 195 ? -30.199 2.862 43.721 1.00 88.75 195 ALA A CA 1
ATOM 1442 C C . ALA A 1 195 ? -30.911 1.546 44.058 1.00 88.75 195 ALA A C 1
ATOM 1444 O O . ALA A 1 195 ? -30.957 1.137 45.220 1.00 88.75 195 ALA A O 1
ATOM 1445 N N . GLN A 1 196 ? -31.447 0.873 43.040 1.00 87.56 196 GLN A N 1
ATOM 1446 C CA . GLN A 1 196 ? -32.045 -0.459 43.160 1.00 87.56 196 GLN A CA 1
ATOM 1447 C C . GLN A 1 196 ? -31.020 -1.524 42.763 1.00 87.56 196 GLN A C 1
ATOM 1449 O O . GLN A 1 196 ? -30.278 -1.333 41.799 1.00 87.56 196 GLN A O 1
ATOM 1454 N N . SER A 1 197 ? -30.992 -2.646 43.486 1.00 85.06 197 SER A N 1
ATOM 1455 C CA . SER A 1 197 ? -30.073 -3.753 43.181 1.00 85.06 197 SER A CA 1
ATOM 1456 C C . SER A 1 197 ? -30.230 -4.214 41.726 1.00 85.06 197 SER A C 1
ATOM 1458 O O . SER A 1 197 ? -31.352 -4.375 41.240 1.00 85.06 197 SER A O 1
ATOM 1460 N N . GLY A 1 198 ? -29.114 -4.385 41.017 1.00 83.44 198 GLY A N 1
ATOM 1461 C CA . GLY A 1 198 ? -29.069 -4.833 39.622 1.00 83.44 198 GLY A CA 1
ATOM 1462 C C . GLY A 1 198 ? -29.437 -3.791 38.554 1.00 83.44 198 GLY A C 1
ATOM 1463 O O . GLY A 1 198 ? -29.161 -4.034 37.379 1.00 83.44 198 GLY A O 1
ATOM 1464 N N . ARG A 1 199 ? -29.994 -2.623 38.914 1.00 87.19 199 ARG A N 1
ATOM 1465 C CA . ARG A 1 199 ? -30.309 -1.541 37.960 1.00 87.19 199 ARG A CA 1
ATOM 1466 C C . ARG A 1 199 ? -29.230 -0.450 37.972 1.00 87.19 199 ARG A C 1
ATOM 1468 O O . ARG A 1 199 ? -28.785 -0.068 39.056 1.00 87.19 199 ARG A O 1
ATOM 1475 N N . PRO A 1 200 ? -28.793 0.059 36.807 1.00 89.56 200 PRO A N 1
ATOM 1476 C CA . PRO A 1 200 ? -27.790 1.115 36.757 1.00 89.56 200 PRO A CA 1
ATOM 1477 C C . PRO A 1 200 ? -28.371 2.467 37.193 1.00 89.56 200 PRO A C 1
ATOM 1479 O O . PRO A 1 200 ? -29.472 2.843 36.798 1.00 89.56 200 PRO A O 1
ATOM 1482 N N . VAL A 1 201 ? -27.594 3.212 37.977 1.00 92.06 201 VAL A N 1
ATOM 1483 C CA . VAL A 1 201 ? -27.773 4.650 38.205 1.00 92.06 201 VAL A CA 1
ATOM 1484 C C . VAL A 1 201 ? -26.852 5.400 37.252 1.00 92.06 201 VAL A C 1
ATOM 1486 O O . VAL A 1 201 ? -25.646 5.168 37.254 1.00 92.06 201 VAL A O 1
ATOM 1489 N N . LEU A 1 202 ? -27.405 6.299 36.450 1.00 92.94 202 LEU A N 1
ATOM 1490 C CA . LEU A 1 202 ? -26.664 7.158 35.535 1.00 92.94 202 LEU A CA 1
ATOM 1491 C C . LEU A 1 202 ? -26.259 8.448 36.247 1.00 92.94 202 LEU A C 1
ATOM 1493 O O . LEU A 1 202 ? -27.095 9.108 36.858 1.00 92.94 202 LEU A O 1
ATOM 1497 N N . LEU A 1 203 ? -24.989 8.818 36.136 1.00 94.69 203 LEU A N 1
ATOM 1498 C CA . LEU A 1 203 ? -24.420 10.097 36.549 1.00 94.69 203 LEU A CA 1
ATOM 1499 C C . LEU A 1 203 ? -23.907 10.778 35.279 1.00 94.69 203 LEU A C 1
ATOM 1501 O O . LEU A 1 203 ? -23.058 10.226 34.578 1.00 94.69 203 LEU A O 1
ATOM 1505 N N . LEU A 1 204 ? -24.464 11.935 34.941 1.00 95.19 204 LEU A N 1
ATOM 1506 C CA . LEU A 1 204 ? -24.294 12.567 33.635 1.00 95.19 204 LEU A CA 1
ATOM 1507 C C . LEU A 1 204 ? -23.664 13.948 33.794 1.00 95.19 204 LEU A C 1
ATOM 1509 O O . LEU A 1 204 ? -24.073 14.724 34.662 1.00 95.19 204 LEU A O 1
ATOM 1513 N N . ILE A 1 205 ? -22.703 14.259 32.926 1.00 95.56 205 ILE A N 1
ATOM 1514 C CA . ILE A 1 205 ? -22.117 15.592 32.773 1.00 95.56 205 ILE A CA 1
ATOM 1515 C C . ILE A 1 205 ? -22.137 15.940 31.287 1.00 95.56 205 ILE A C 1
ATOM 1517 O O . ILE A 1 205 ? -21.498 15.251 30.503 1.00 95.56 205 ILE A O 1
ATOM 1521 N N . ALA A 1 206 ? -22.831 17.002 30.891 1.00 94.94 206 ALA A N 1
ATOM 1522 C CA . ALA A 1 206 ? -22.778 17.531 29.529 1.00 94.94 206 ALA A CA 1
ATOM 1523 C C . ALA A 1 206 ? -21.970 18.832 29.504 1.00 94.94 206 ALA A C 1
ATOM 1525 O O . ALA A 1 206 ? -22.107 19.654 30.412 1.00 94.94 206 ALA A O 1
ATOM 1526 N N . LEU A 1 207 ? -21.144 19.001 28.471 1.00 92.75 207 LEU A N 1
ATOM 1527 C CA . LEU A 1 207 ? -20.306 20.172 28.228 1.00 92.75 207 LEU A CA 1
ATOM 1528 C C . LEU A 1 207 ? -20.911 21.045 27.121 1.00 92.75 207 LEU A C 1
ATOM 1530 O O . LEU A 1 207 ? -21.545 20.559 26.180 1.00 92.75 207 LEU A O 1
ATOM 1534 N N . GLY A 1 208 ? -20.703 22.351 27.215 1.00 90.25 208 GLY A N 1
ATOM 1535 C CA . GLY A 1 208 ? -21.116 23.300 26.192 1.00 90.25 208 GLY A CA 1
ATOM 1536 C C . GLY A 1 208 ? -20.629 24.707 26.494 1.00 90.25 208 GLY A C 1
ATOM 1537 O O . GLY A 1 208 ? -19.865 24.923 27.434 1.00 90.25 208 GLY A O 1
ATOM 1538 N N . SER A 1 209 ? -21.099 25.663 25.699 1.00 87.31 209 SER A N 1
ATOM 1539 C CA . SER A 1 209 ? -20.765 27.080 25.854 1.00 87.31 209 SER A CA 1
ATOM 1540 C C . SER A 1 209 ? -21.947 27.971 26.222 1.00 87.31 209 SER A C 1
ATOM 1542 O O . SER A 1 209 ? -21.857 29.198 26.221 1.00 87.31 209 SER A O 1
ATOM 1544 N N . SER A 1 210 ? -23.090 27.353 26.507 1.00 86.94 210 SER A N 1
ATOM 1545 C CA . SER A 1 210 ? -24.362 28.048 26.607 1.00 86.94 210 SER A CA 1
ATOM 1546 C C . SER A 1 210 ? -25.405 27.204 27.369 1.00 86.94 210 SER A C 1
ATOM 1548 O O . SER A 1 210 ? -25.212 25.990 27.535 1.00 86.94 210 SER A O 1
ATOM 1550 N N . PRO A 1 211 ? -26.509 27.805 27.861 1.00 88.38 211 PRO A N 1
ATOM 1551 C CA . PRO A 1 211 ? -27.525 27.103 28.656 1.00 88.38 211 PRO A CA 1
ATOM 1552 C C . PRO A 1 211 ? -28.199 25.903 27.968 1.00 88.38 211 PRO A C 1
ATOM 1554 O O . PRO A 1 211 ? -28.743 25.037 28.651 1.00 88.38 211 PRO A O 1
ATOM 1557 N N . GLU A 1 212 ? -28.115 25.785 26.642 1.00 90.38 212 GLU A N 1
ATOM 1558 C CA . GLU A 1 212 ? -28.602 24.655 25.834 1.00 90.38 212 GLU A CA 1
ATOM 1559 C C . GLU A 1 212 ? -27.973 23.312 26.252 1.00 90.38 212 GLU A C 1
ATOM 1561 O O . GLU A 1 212 ? -28.480 22.244 25.905 1.00 90.38 212 GLU A O 1
ATOM 1566 N N . VAL A 1 213 ? -26.871 23.331 27.010 1.00 92.69 213 VAL A N 1
ATOM 1567 C CA . VAL A 1 213 ? -26.294 22.130 27.630 1.00 92.69 213 VAL A CA 1
ATOM 1568 C C . VAL A 1 213 ? -27.270 21.445 28.606 1.00 92.69 213 VAL A C 1
ATOM 1570 O O . VAL A 1 213 ? -27.231 20.225 28.760 1.00 92.69 213 VAL A O 1
ATOM 1573 N N . ILE A 1 214 ? -28.202 22.198 29.208 1.00 94.06 214 ILE A N 1
ATOM 1574 C CA . ILE A 1 214 ? -29.281 21.659 30.053 1.00 94.06 214 ILE A CA 1
ATOM 1575 C C . ILE A 1 214 ? -30.205 20.767 29.222 1.00 94.06 214 ILE A C 1
ATOM 1577 O O . ILE A 1 214 ? -30.498 19.639 29.621 1.00 94.06 214 ILE A O 1
ATOM 1581 N N . ASP A 1 215 ? -30.650 21.253 28.060 1.00 93.06 215 ASP A N 1
ATOM 1582 C CA . ASP A 1 215 ? -31.540 20.504 27.171 1.00 93.06 215 ASP A CA 1
ATOM 1583 C C . ASP A 1 215 ? -30.854 19.251 26.628 1.00 93.06 215 ASP A C 1
ATOM 1585 O O . ASP A 1 215 ? -31.454 18.175 26.631 1.00 93.06 215 ASP A O 1
ATOM 1589 N N . ARG A 1 216 ? -29.570 19.362 26.266 1.00 91.31 216 ARG A N 1
ATOM 1590 C CA . ARG A 1 216 ? -28.747 18.220 25.845 1.00 91.31 216 ARG A CA 1
ATOM 1591 C C . ARG A 1 216 ? -28.647 17.149 26.925 1.00 91.31 216 ARG A C 1
ATOM 1593 O O . ARG A 1 216 ? -28.820 15.974 26.617 1.00 91.31 216 ARG A O 1
ATOM 1600 N N . LEU A 1 217 ? -28.412 17.530 28.184 1.00 94.38 217 LEU A N 1
ATOM 1601 C CA . LEU A 1 217 ? -28.353 16.555 29.275 1.00 94.38 217 LEU A CA 1
ATOM 1602 C C . LEU A 1 217 ? -29.710 15.886 29.518 1.00 94.38 217 LEU A C 1
ATOM 1604 O O . LEU A 1 217 ? -29.762 14.686 29.779 1.00 94.38 217 LEU A O 1
ATOM 1608 N N . VAL A 1 218 ? -30.809 16.640 29.426 1.00 93.38 218 VAL A N 1
ATOM 1609 C CA . VAL A 1 218 ? -32.163 16.085 29.569 1.00 93.38 218 VAL A CA 1
ATOM 1610 C C . VAL A 1 218 ? -32.468 15.078 28.461 1.00 93.38 218 VAL A C 1
ATOM 1612 O O . VAL A 1 218 ? -33.031 14.023 28.751 1.00 93.38 218 VAL A O 1
ATOM 1615 N N . GLU A 1 219 ? -32.079 15.378 27.223 1.00 90.94 219 GLU A N 1
ATOM 1616 C CA . GLU A 1 219 ? -32.249 14.472 26.090 1.00 90.94 219 GLU A CA 1
ATOM 1617 C C . GLU A 1 219 ? -31.368 13.224 26.227 1.00 90.94 219 GLU A C 1
ATOM 1619 O O . GLU A 1 219 ? -31.877 12.114 26.106 1.00 90.94 219 GLU A O 1
ATOM 1624 N N . LEU A 1 220 ? -30.092 13.376 26.594 1.00 89.62 220 LEU A N 1
ATOM 1625 C CA . LEU A 1 220 ? -29.205 12.241 26.864 1.00 89.62 220 LEU A CA 1
ATOM 1626 C C . LEU A 1 220 ? -29.756 11.347 27.980 1.00 89.62 220 LEU A C 1
ATOM 1628 O O . LEU A 1 220 ? -29.769 10.126 27.855 1.00 89.62 220 LEU A O 1
ATOM 1632 N N . ARG A 1 221 ? -30.256 11.942 29.069 1.00 91.12 221 ARG A N 1
ATOM 1633 C CA . ARG A 1 221 ? -30.902 11.189 30.147 1.00 91.12 221 ARG A CA 1
ATOM 1634 C C . ARG A 1 221 ? -32.079 10.373 29.616 1.00 91.12 221 ARG A C 1
ATOM 1636 O O . ARG A 1 221 ? -32.170 9.194 29.925 1.00 91.12 221 ARG A O 1
ATOM 1643 N N . ARG A 1 222 ? -32.942 10.980 28.794 1.00 87.38 222 ARG A N 1
ATOM 1644 C CA . ARG A 1 222 ? -34.093 10.307 28.169 1.00 87.38 222 ARG A CA 1
ATOM 1645 C C . ARG A 1 222 ? -33.666 9.159 27.251 1.00 87.38 222 ARG A C 1
ATOM 1647 O O . ARG A 1 222 ? -34.356 8.150 27.215 1.00 87.38 222 ARG A O 1
ATOM 1654 N N . GLN A 1 223 ? -32.565 9.322 26.519 1.00 85.50 223 GLN A N 1
ATOM 1655 C CA . GLN A 1 223 ? -32.013 8.296 25.628 1.00 85.50 223 GLN A CA 1
ATOM 1656 C C . GLN A 1 223 ? -31.479 7.088 26.401 1.00 85.50 223 GLN A C 1
ATOM 1658 O O . GLN A 1 223 ? -31.703 5.952 25.997 1.00 85.50 223 GLN A O 1
ATOM 1663 N N . LEU A 1 224 ? -30.806 7.331 27.528 1.00 84.50 224 LEU A N 1
ATOM 1664 C CA . LEU A 1 224 ? -30.197 6.278 28.341 1.00 84.50 224 LEU A CA 1
ATOM 1665 C C . LEU A 1 224 ? -31.183 5.633 29.339 1.00 84.50 224 LEU A C 1
ATOM 1667 O O . LEU A 1 224 ? -30.937 4.525 29.827 1.00 84.50 224 LEU A O 1
ATOM 1671 N N . ASP A 1 225 ? -32.290 6.312 29.648 1.00 77.88 225 ASP A N 1
ATOM 1672 C CA . ASP A 1 225 ? -33.347 5.831 30.538 1.00 77.88 225 ASP A CA 1
ATOM 1673 C C . ASP A 1 225 ? -34.179 4.702 29.909 1.00 77.88 225 ASP A C 1
ATOM 1675 O O . ASP A 1 225 ? -34.651 4.798 28.781 1.00 77.88 225 ASP A O 1
ATOM 1679 N N . GLY A 1 226 ? -34.445 3.643 30.684 1.00 63.22 226 GLY A N 1
ATOM 1680 C CA . GLY A 1 226 ? -35.423 2.602 30.326 1.00 63.22 226 GLY A CA 1
ATOM 1681 C C . GLY A 1 226 ? -34.863 1.195 30.097 1.00 63.22 226 GLY A C 1
ATOM 1682 O O . GLY A 1 226 ? -35.643 0.255 29.944 1.00 63.22 226 GLY A O 1
ATOM 1683 N N . SER A 1 227 ? -33.543 1.001 30.138 1.00 60.28 227 SER A N 1
ATOM 1684 C CA . SER A 1 227 ? -32.941 -0.335 30.041 1.00 60.28 227 SER A CA 1
ATOM 1685 C C . SER A 1 227 ? -32.892 -1.044 31.407 1.00 60.28 227 SER A C 1
ATOM 1687 O O . SER A 1 227 ? -32.491 -0.479 32.421 1.00 60.28 227 SER A O 1
ATOM 1689 N N . ALA A 1 228 ? -33.307 -2.317 31.458 1.00 63.59 228 ALA A N 1
ATOM 1690 C CA . ALA A 1 228 ? -33.114 -3.167 32.643 1.00 63.59 228 ALA A CA 1
ATOM 1691 C C . ALA A 1 228 ? -31.647 -3.632 32.804 1.00 63.59 228 ALA A C 1
ATOM 1693 O O . ALA A 1 228 ? -31.274 -4.138 33.861 1.00 63.59 228 ALA A O 1
ATOM 1694 N N . GLY A 1 229 ? -30.837 -3.478 31.747 1.00 72.31 229 GLY A N 1
ATOM 1695 C CA . GLY A 1 229 ? -29.409 -3.795 31.682 1.00 72.31 229 GLY A CA 1
ATOM 1696 C C . GLY A 1 229 ? -28.549 -2.546 31.463 1.00 72.31 229 GLY A C 1
ATOM 1697 O O . GLY A 1 229 ? -28.954 -1.444 31.805 1.00 72.31 229 GLY A O 1
ATOM 1698 N N . TRP A 1 230 ? -27.348 -2.713 30.905 1.00 79.75 230 TRP A N 1
ATOM 1699 C CA . TRP A 1 230 ? -26.519 -1.573 30.494 1.00 79.75 230 TRP A CA 1
ATOM 1700 C C . TRP A 1 230 ? -27.148 -0.873 29.278 1.00 79.75 230 TRP A C 1
ATOM 1702 O O . TRP A 1 230 ? -27.580 -1.591 28.371 1.00 79.75 230 TRP A O 1
ATOM 1712 N N . PRO A 1 231 ? -27.172 0.474 29.212 1.00 76.50 231 PRO A N 1
ATOM 1713 C CA . PRO A 1 231 ? -27.584 1.170 27.994 1.00 76.50 231 PRO A CA 1
ATOM 1714 C C . PRO A 1 231 ? -26.701 0.758 26.808 1.00 76.50 231 PRO A C 1
ATOM 1716 O O . PRO A 1 231 ? -25.528 0.417 26.997 1.00 76.50 231 PRO A O 1
ATOM 1719 N N . SER A 1 232 ? -27.253 0.774 25.593 1.00 72.94 232 SER A N 1
ATOM 1720 C CA . SER A 1 232 ? -26.566 0.346 24.362 1.00 72.94 232 SER A CA 1
ATOM 1721 C C . SER A 1 232 ? -25.260 1.097 24.109 1.00 72.94 232 SER A C 1
ATOM 1723 O O . SER A 1 232 ? -24.302 0.520 23.613 1.00 72.94 232 SER A O 1
ATOM 1725 N N . GLU A 1 233 ? -25.186 2.350 24.536 1.00 75.06 233 GLU A N 1
ATOM 1726 C CA . GLU A 1 233 ? -24.035 3.246 24.440 1.00 75.06 233 GLU A CA 1
ATOM 1727 C C . GLU A 1 233 ? -22.876 2.816 25.365 1.00 75.06 233 GLU A C 1
ATOM 1729 O O . GLU A 1 233 ? -21.737 3.240 25.185 1.00 75.06 233 GLU A O 1
ATOM 1734 N N . PHE A 1 234 ? -23.151 1.950 26.351 1.00 76.69 234 PHE A N 1
ATOM 1735 C CA . PHE A 1 234 ? -22.162 1.280 27.208 1.00 76.69 234 PHE A CA 1
ATOM 1736 C C . PHE A 1 234 ? -21.889 -0.178 26.781 1.00 76.69 234 PHE A C 1
ATOM 1738 O O . PHE A 1 234 ? -21.152 -0.899 27.472 1.00 76.69 234 PHE A O 1
ATOM 1745 N N . ALA A 1 235 ? -22.496 -0.630 25.679 1.00 63.09 235 ALA A N 1
ATOM 1746 C CA . ALA A 1 235 ? -22.186 -1.869 24.969 1.00 63.09 235 ALA A CA 1
ATOM 1747 C C . ALA A 1 235 ? -21.283 -1.551 23.747 1.00 63.09 235 ALA A C 1
ATOM 1749 O O . ALA A 1 235 ? -21.185 -0.396 23.341 1.00 63.09 235 ALA A O 1
ATOM 1750 N N . PRO A 1 236 ? -20.557 -2.518 23.160 1.00 50.53 236 PRO A N 1
ATOM 1751 C CA . PRO A 1 236 ? -19.843 -2.269 21.894 1.00 50.53 236 PRO A CA 1
ATOM 1752 C C . PRO A 1 236 ? -20.847 -2.095 20.725 1.00 50.53 236 PRO A C 1
ATOM 1754 O O . PRO A 1 236 ? -21.750 -2.935 20.690 1.00 50.53 236 PRO A O 1
ATOM 1757 N N . PRO A 1 237 ? -20.728 -1.192 19.704 1.00 45.53 237 PRO A N 1
ATOM 1758 C CA . PRO A 1 237 ? -19.930 0.044 19.426 1.00 45.53 237 PRO A CA 1
ATOM 1759 C C . PRO A 1 237 ? -20.848 1.291 19.078 1.00 45.53 237 PRO A C 1
ATOM 1761 O O . PRO A 1 237 ? -22.056 1.144 19.257 1.00 45.53 237 PRO A O 1
ATOM 1764 N N . PRO A 1 238 ? -20.410 2.481 18.543 1.00 41.72 238 PRO A N 1
ATOM 1765 C CA . PRO A 1 238 ? -19.076 2.952 18.119 1.00 41.72 238 PRO A CA 1
ATOM 1766 C C . PRO A 1 238 ? -18.563 4.279 18.742 1.00 41.72 238 PRO A C 1
ATOM 1768 O O . PRO A 1 238 ? -19.320 5.169 19.120 1.00 41.72 238 PRO A O 1
ATOM 1771 N N . LEU A 1 239 ? -17.233 4.442 18.721 1.00 41.09 239 LEU A N 1
ATOM 1772 C CA . LEU A 1 239 ? -16.534 5.734 18.676 1.00 41.09 239 LEU A CA 1
ATOM 1773 C C . LEU A 1 239 ? -15.795 5.822 17.333 1.00 41.09 239 LEU A C 1
ATOM 1775 O O . LEU A 1 239 ? -15.092 4.879 16.979 1.00 41.09 239 LEU A O 1
ATOM 1779 N N . SER A 1 240 ? -16.040 6.910 16.593 1.00 43.44 240 SER A N 1
ATOM 1780 C CA . SER A 1 240 ? -15.382 7.408 15.359 1.00 43.44 240 SER A CA 1
ATOM 1781 C C . SER A 1 240 ? -15.035 6.454 14.196 1.00 43.44 240 SER A C 1
ATOM 1783 O O . SER A 1 240 ? -14.562 6.941 13.176 1.00 43.44 240 SER A O 1
ATOM 1785 N N . GLY A 1 241 ? -15.310 5.149 14.274 1.00 46.16 241 GLY A N 1
ATOM 1786 C CA . GLY A 1 241 ? -15.035 4.172 13.207 1.00 46.16 241 GLY A CA 1
ATOM 1787 C C . GLY A 1 241 ? -14.076 3.045 13.605 1.00 46.16 241 GLY A C 1
ATOM 1788 O O . GLY A 1 241 ? -14.109 1.983 12.988 1.00 46.16 241 GLY A O 1
ATOM 1789 N N . ALA A 1 242 ? -13.312 3.197 14.691 1.00 47.88 242 ALA A N 1
ATOM 1790 C CA . ALA A 1 242 ? -12.386 2.171 15.165 1.00 47.88 242 ALA A CA 1
ATOM 1791 C C . ALA A 1 242 ? -13.065 1.244 16.191 1.00 47.88 242 ALA A C 1
ATOM 1793 O O . ALA A 1 242 ? -13.299 1.604 17.345 1.00 47.88 242 ALA A O 1
ATOM 1794 N N . THR A 1 243 ? -13.369 0.011 15.788 1.00 59.09 243 THR A N 1
ATOM 1795 C CA . THR A 1 243 ? -13.621 -1.095 16.729 1.00 59.09 243 THR A CA 1
ATOM 1796 C C . THR A 1 243 ? -12.403 -2.005 16.763 1.00 59.09 243 THR A C 1
ATOM 1798 O O . THR A 1 243 ? -11.625 -2.030 15.816 1.00 59.09 243 THR A O 1
ATOM 1801 N N . ARG A 1 244 ? -12.235 -2.816 17.814 1.00 58.00 244 ARG A N 1
ATOM 1802 C CA . ARG A 1 244 ? -11.180 -3.849 17.803 1.00 58.00 244 ARG A CA 1
ATOM 1803 C C . ARG A 1 244 ? -11.292 -4.809 16.615 1.00 58.00 244 ARG A C 1
ATOM 1805 O O . ARG A 1 244 ? -10.258 -5.261 16.152 1.00 58.00 244 ARG A O 1
ATOM 1812 N N . ALA A 1 245 ? -12.502 -5.120 16.144 1.00 53.25 245 ALA A N 1
ATOM 1813 C CA . ALA A 1 245 ? -12.679 -5.941 14.947 1.00 53.25 245 ALA A CA 1
ATOM 1814 C C . ALA A 1 245 ? -12.141 -5.208 13.707 1.00 53.25 245 ALA A C 1
ATOM 1816 O O . ALA A 1 245 ? -11.262 -5.730 13.041 1.00 53.25 245 ALA A O 1
ATOM 1817 N N . ALA A 1 246 ? -12.535 -3.947 13.489 1.00 58.59 246 ALA A N 1
ATOM 1818 C CA . ALA A 1 246 ? -11.999 -3.126 12.396 1.00 58.59 246 ALA A CA 1
ATOM 1819 C C . ALA A 1 246 ? -10.463 -2.964 12.461 1.00 58.59 246 ALA A C 1
ATOM 1821 O O . ALA A 1 246 ? -9.784 -3.126 11.452 1.00 58.59 246 ALA A O 1
ATOM 1822 N N . ALA A 1 247 ? -9.918 -2.734 13.659 1.00 57.34 247 ALA A N 1
ATOM 1823 C CA . ALA A 1 247 ? -8.485 -2.552 13.889 1.00 57.34 247 ALA A CA 1
ATOM 1824 C C . ALA A 1 247 ? -7.649 -3.832 13.686 1.00 57.34 247 ALA A C 1
ATOM 1826 O O . ALA A 1 247 ? -6.455 -3.742 13.419 1.00 57.34 247 ALA A O 1
ATOM 1827 N N . LEU A 1 248 ? -8.240 -5.022 13.858 1.00 62.56 248 LEU A N 1
ATOM 1828 C CA . LEU A 1 248 ? -7.540 -6.303 13.693 1.00 62.56 248 LEU A CA 1
ATOM 1829 C C . LEU A 1 248 ? -7.770 -6.922 12.309 1.00 62.56 248 LEU A C 1
ATOM 1831 O O . LEU A 1 248 ? -6.829 -7.455 11.727 1.00 62.56 248 LEU A O 1
ATOM 1835 N N . ASP A 1 249 ? -8.992 -6.840 11.781 1.00 60.22 249 ASP A N 1
ATOM 1836 C CA . ASP A 1 249 ? -9.377 -7.461 10.508 1.00 60.22 249 ASP A CA 1
ATOM 1837 C C . ASP A 1 249 ? -8.816 -6.692 9.298 1.00 60.22 249 ASP A C 1
ATOM 1839 O O . ASP A 1 249 ? -8.623 -7.274 8.232 1.00 60.22 249 ASP A O 1
ATOM 1843 N N . GLY A 1 250 ? -8.514 -5.398 9.462 1.00 56.66 250 GLY A N 1
ATOM 1844 C CA . GLY A 1 250 ? -7.970 -4.541 8.405 1.00 56.66 250 GLY A CA 1
ATOM 1845 C C . GLY A 1 250 ? -6.476 -4.725 8.108 1.00 56.66 250 GLY A C 1
ATOM 1846 O O . GLY A 1 250 ? -6.004 -4.222 7.091 1.00 56.66 250 GLY A O 1
ATOM 1847 N N . ILE A 1 251 ? -5.722 -5.438 8.957 1.00 64.62 251 ILE A N 1
ATOM 1848 C CA . ILE A 1 251 ? -4.254 -5.519 8.858 1.00 64.62 251 ILE A CA 1
ATOM 1849 C C . ILE A 1 251 ? -3.817 -6.951 8.554 1.00 64.62 251 ILE A C 1
ATOM 1851 O O . ILE A 1 251 ? -3.759 -7.828 9.425 1.00 64.62 251 ILE A O 1
ATOM 1855 N N . ALA A 1 252 ? -3.474 -7.184 7.287 1.00 60.22 252 ALA A N 1
ATOM 1856 C CA . ALA A 1 252 ? -3.042 -8.483 6.794 1.00 60.22 252 ALA A CA 1
ATOM 1857 C C . ALA A 1 252 ? -1.847 -9.028 7.599 1.00 60.22 252 ALA A C 1
ATOM 1859 O O . ALA A 1 252 ? -0.846 -8.352 7.808 1.00 60.22 252 ALA A O 1
ATOM 1860 N N . GLY A 1 253 ? -1.946 -10.280 8.054 1.00 63.34 253 GLY A N 1
ATOM 1861 C CA . GLY A 1 253 ? -0.860 -10.963 8.763 1.00 63.34 253 GLY A CA 1
ATOM 1862 C C . GLY A 1 253 ? -0.742 -10.652 10.261 1.00 63.34 253 GLY A C 1
ATOM 1863 O O . GLY A 1 253 ? -0.051 -11.403 10.950 1.00 63.34 253 GLY A O 1
ATOM 1864 N N . LEU A 1 254 ? -1.467 -9.664 10.806 1.00 69.69 254 LEU A N 1
ATOM 1865 C CA . LEU A 1 254 ? -1.445 -9.354 12.245 1.00 69.69 254 LEU A CA 1
ATOM 1866 C C . LEU A 1 254 ? -1.894 -10.545 13.111 1.00 69.69 254 LEU A C 1
ATOM 1868 O O . LEU A 1 254 ? -1.324 -10.789 14.171 1.00 69.69 254 LEU A O 1
ATOM 1872 N N . ALA A 1 255 ? -2.835 -11.363 12.621 1.00 67.56 255 ALA A N 1
ATOM 1873 C CA . ALA A 1 255 ? -3.268 -12.602 13.280 1.00 67.56 255 ALA A CA 1
ATOM 1874 C C . ALA A 1 255 ? -2.156 -13.665 13.423 1.00 67.56 255 ALA A C 1
ATOM 1876 O O . ALA A 1 255 ? -2.294 -14.602 14.207 1.00 67.56 255 ALA A O 1
ATOM 1877 N N . ARG A 1 256 ? -1.058 -13.544 12.660 1.00 69.00 256 ARG A N 1
ATOM 1878 C CA . ARG A 1 256 ? 0.123 -14.422 12.762 1.00 69.00 256 ARG A CA 1
ATOM 1879 C C . ARG A 1 256 ? 1.095 -13.954 13.845 1.00 69.00 256 ARG A C 1
ATOM 1881 O O . ARG A 1 256 ? 1.979 -14.714 14.237 1.00 69.00 256 ARG A O 1
ATOM 1888 N N . VAL A 1 257 ? 0.942 -12.723 14.330 1.00 75.00 257 VAL A N 1
ATOM 1889 C CA . VAL A 1 257 ? 1.695 -12.203 15.470 1.00 75.00 257 VAL A CA 1
ATOM 1890 C C . VAL A 1 257 ? 1.087 -12.759 16.763 1.00 75.00 257 VAL A C 1
ATOM 1892 O O . VAL A 1 257 ? -0.111 -13.015 16.861 1.00 75.00 257 VAL A O 1
ATOM 1895 N N . ARG A 1 258 ? 1.917 -12.973 17.787 1.00 77.31 258 ARG A N 1
ATOM 1896 C CA . ARG A 1 258 ? 1.491 -13.515 19.089 1.00 77.31 258 ARG A CA 1
ATOM 1897 C C . ARG A 1 258 ? 0.307 -12.741 19.696 1.00 77.31 258 ARG A C 1
ATOM 1899 O O . ARG A 1 258 ? 0.323 -11.508 19.740 1.00 77.31 258 ARG A O 1
ATOM 1906 N N . ALA A 1 259 ? -0.656 -13.465 20.273 1.00 75.25 259 ALA A N 1
ATOM 1907 C CA . ALA A 1 259 ? -1.897 -12.890 20.804 1.00 75.25 259 ALA A CA 1
ATOM 1908 C C . ALA A 1 259 ? -1.693 -11.686 21.759 1.00 75.25 259 ALA A C 1
ATOM 1910 O O . ALA A 1 259 ? -2.304 -10.645 21.508 1.00 75.25 259 ALA A O 1
ATOM 1911 N N . PRO A 1 260 ? -0.776 -11.716 22.757 1.00 81.25 260 PRO A N 1
ATOM 1912 C CA . PRO A 1 260 ? -0.555 -10.564 23.641 1.00 81.25 260 PRO A CA 1
ATOM 1913 C C . PRO A 1 260 ? -0.127 -9.277 22.922 1.00 81.25 260 PRO A C 1
ATOM 1915 O O . PRO A 1 260 ? -0.479 -8.183 23.364 1.00 81.25 260 PRO A O 1
ATOM 1918 N N . ALA A 1 261 ? 0.624 -9.400 21.821 1.00 84.31 261 ALA A N 1
ATOM 1919 C CA . ALA A 1 261 ? 1.041 -8.259 21.012 1.00 84.31 261 ALA A CA 1
ATOM 1920 C C . ALA A 1 261 ? -0.120 -7.729 20.163 1.00 84.31 261 ALA A C 1
ATOM 1922 O O . ALA A 1 261 ? -0.341 -6.523 20.155 1.00 84.31 261 ALA A O 1
ATOM 1923 N N . SER A 1 262 ? -0.916 -8.612 19.548 1.00 81.12 262 SER A N 1
ATOM 1924 C CA . SER A 1 262 ? -2.123 -8.211 18.804 1.00 81.12 262 SER A CA 1
ATOM 1925 C C . SER A 1 262 ? -3.170 -7.518 19.695 1.00 81.12 262 SER A C 1
ATOM 1927 O O . SER A 1 262 ? -3.760 -6.512 19.306 1.00 81.12 262 SER A O 1
ATOM 1929 N N . ASP A 1 263 ? -3.337 -7.972 20.943 1.00 83.56 263 ASP A N 1
ATOM 1930 C CA . ASP A 1 263 ? -4.220 -7.329 21.922 1.00 83.56 263 ASP A CA 1
ATOM 1931 C C . ASP A 1 263 ? -3.715 -5.937 22.314 1.00 83.56 263 ASP A C 1
ATOM 1933 O O . ASP A 1 263 ? -4.493 -4.987 22.430 1.00 83.56 263 ASP A O 1
ATOM 1937 N N . GLY A 1 264 ? -2.399 -5.813 22.519 1.00 88.56 264 GLY A N 1
ATOM 1938 C CA . GLY A 1 264 ? -1.754 -4.522 22.744 1.00 88.56 264 GLY A CA 1
ATOM 1939 C C . GLY A 1 264 ? -1.922 -3.578 21.560 1.00 88.56 264 GLY A C 1
ATOM 1940 O O . GLY A 1 264 ? -2.191 -2.402 21.773 1.00 88.56 264 GLY A O 1
ATOM 1941 N N . TYR A 1 265 ? -1.850 -4.103 20.338 1.00 88.19 265 TYR A N 1
ATOM 1942 C CA . TYR A 1 265 ? -1.974 -3.339 19.102 1.00 88.19 265 TYR A CA 1
ATOM 1943 C C . TYR A 1 265 ? -3.351 -2.677 18.995 1.00 88.19 265 TYR A C 1
ATOM 1945 O O . TYR A 1 265 ? -3.457 -1.455 18.906 1.00 88.19 265 TYR A O 1
ATOM 1953 N N . ALA A 1 266 ? -4.419 -3.468 19.141 1.00 84.25 266 ALA A N 1
ATOM 1954 C CA . ALA A 1 266 ? -5.784 -2.948 19.141 1.00 84.25 266 ALA A CA 1
ATOM 1955 C C . ALA A 1 266 ? -6.017 -1.932 20.272 1.00 84.25 266 ALA A C 1
ATOM 1957 O O . ALA A 1 266 ? -6.690 -0.917 20.081 1.00 84.25 266 ALA A O 1
ATOM 1958 N N . ARG A 1 267 ? -5.446 -2.175 21.462 1.00 90.50 267 ARG A N 1
ATOM 1959 C CA . ARG A 1 267 ? -5.542 -1.227 22.578 1.00 90.50 267 ARG A CA 1
ATOM 1960 C C . ARG A 1 267 ? -4.826 0.088 22.264 1.00 90.50 267 ARG A C 1
ATOM 1962 O O . ARG A 1 267 ? -5.371 1.134 22.604 1.00 90.50 267 ARG A O 1
ATOM 1969 N N . SER A 1 268 ? -3.662 0.048 21.616 1.00 92.75 268 SER A N 1
ATOM 1970 C CA . SER A 1 268 ? -2.905 1.235 21.210 1.00 92.75 268 SER A CA 1
ATOM 1971 C C . SER A 1 268 ? -3.671 2.108 20.215 1.00 92.75 268 SER A C 1
ATOM 1973 O O . SER A 1 268 ? -3.795 3.302 20.477 1.00 92.75 268 SER A O 1
ATOM 1975 N N . ILE A 1 269 ? -4.273 1.532 19.164 1.00 88.06 269 ILE A N 1
ATOM 1976 C CA . ILE A 1 269 ? -5.116 2.284 18.206 1.00 88.06 269 ILE A CA 1
ATOM 1977 C C . ILE A 1 269 ? -6.253 2.996 18.936 1.00 88.06 269 ILE A C 1
ATOM 1979 O O . ILE A 1 269 ? -6.429 4.207 18.829 1.00 88.06 269 ILE A O 1
ATOM 1983 N N . LEU A 1 270 ? -6.999 2.248 19.749 1.00 87.50 270 LEU A N 1
ATOM 1984 C CA . LEU A 1 270 ? -8.134 2.798 20.479 1.00 87.50 270 LEU A CA 1
ATOM 1985 C C . LEU A 1 270 ? -7.706 3.847 21.523 1.00 87.50 270 LEU A C 1
ATOM 1987 O O . LEU A 1 270 ? -8.502 4.703 21.894 1.00 87.50 270 LEU A O 1
ATOM 1991 N N . THR A 1 271 ? -6.482 3.773 22.054 1.00 92.56 271 THR A N 1
ATOM 1992 C CA . THR A 1 271 ? -5.927 4.803 22.946 1.00 92.56 271 THR A CA 1
ATOM 1993 C C . THR A 1 271 ? -5.577 6.075 22.177 1.00 92.56 271 THR A C 1
ATOM 1995 O O . THR A 1 271 ? -5.977 7.151 22.611 1.00 92.56 271 THR A O 1
ATOM 1998 N N . ILE A 1 272 ? -4.904 5.960 21.028 1.00 93.38 272 ILE A N 1
ATOM 1999 C CA . ILE A 1 272 ? -4.579 7.101 20.156 1.00 93.38 272 ILE A CA 1
ATOM 2000 C C . ILE A 1 272 ? -5.860 7.799 19.682 1.00 93.38 272 ILE A C 1
ATOM 2002 O O . ILE A 1 272 ? -5.946 9.022 19.741 1.00 93.38 272 ILE A O 1
ATOM 2006 N N . ALA A 1 273 ? -6.902 7.039 19.334 1.00 89.06 273 ALA A N 1
ATOM 2007 C CA . ALA A 1 273 ? -8.201 7.590 18.950 1.00 89.06 273 ALA A CA 1
ATOM 2008 C C . ALA A 1 273 ? -8.847 8.461 20.049 1.00 89.06 273 ALA A C 1
ATOM 2010 O O . ALA A 1 273 ? -9.542 9.425 19.745 1.00 89.06 273 ALA A O 1
ATOM 2011 N N . GLN A 1 274 ? -8.612 8.162 21.335 1.00 91.69 274 GLN A N 1
ATOM 2012 C CA . GLN A 1 274 ? -9.094 9.005 22.444 1.00 91.69 274 GLN A CA 1
ATOM 2013 C C . GLN A 1 274 ? -8.283 10.290 22.623 1.00 91.69 274 GLN A C 1
ATOM 2015 O O . GLN A 1 274 ? -8.771 11.226 23.249 1.00 91.69 274 GLN A O 1
ATOM 2020 N N . LEU A 1 275 ? -7.058 10.313 22.097 1.00 94.19 275 LEU A N 1
ATOM 2021 C CA . LEU A 1 275 ? -6.125 11.439 22.110 1.00 94.19 275 LEU A CA 1
ATOM 2022 C C . LEU A 1 275 ? -6.061 12.153 20.750 1.00 94.19 275 LEU A C 1
ATOM 2024 O O . LEU A 1 275 ? -5.139 12.919 20.498 1.00 94.19 275 LEU A O 1
ATOM 2028 N N . THR A 1 276 ? -7.030 11.901 19.871 1.00 93.06 276 THR A N 1
ATOM 2029 C CA . THR A 1 276 ? -7.180 12.599 18.592 1.00 93.06 276 THR A CA 1
ATOM 2030 C C . THR A 1 276 ? -8.284 13.632 18.747 1.00 93.06 276 THR A C 1
ATOM 2032 O O . THR A 1 276 ? -9.438 13.266 18.975 1.00 93.06 276 THR A O 1
ATOM 2035 N N . ASP A 1 277 ? -7.939 14.913 18.668 1.00 94.19 277 ASP A N 1
ATOM 2036 C CA . ASP A 1 277 ? -8.916 15.994 18.739 1.00 94.19 277 ASP A CA 1
ATOM 2037 C C . ASP A 1 277 ? -9.713 16.086 17.431 1.00 94.19 277 ASP A C 1
ATOM 2039 O O . ASP A 1 277 ? -9.223 15.778 16.343 1.00 94.19 277 ASP A O 1
ATOM 2043 N N . ARG A 1 278 ? -10.957 16.556 17.520 1.00 90.00 278 ARG A N 1
ATOM 2044 C CA . ARG A 1 278 ? -11.817 16.809 16.355 1.00 90.00 278 ARG A CA 1
ATOM 2045 C C . ARG A 1 278 ? -11.231 17.803 15.341 1.00 90.00 278 ARG A C 1
ATOM 2047 O O . ARG A 1 278 ? -11.725 17.842 14.218 1.00 90.00 278 ARG A O 1
ATOM 2054 N N . SER A 1 279 ? -10.249 18.623 15.724 1.00 93.44 279 SER A N 1
ATOM 2055 C CA . SER A 1 279 ? -9.529 19.519 14.810 1.00 93.44 279 SER A CA 1
ATOM 2056 C C . SER A 1 279 ? -8.562 18.790 13.872 1.00 93.44 279 SER A C 1
ATOM 2058 O O . SER A 1 279 ? -8.129 19.381 12.888 1.00 93.44 279 SER A O 1
ATOM 2060 N N . GLY A 1 280 ? -8.222 17.533 14.173 1.00 94.25 280 GLY A N 1
ATOM 2061 C CA . GLY A 1 280 ? -7.133 16.791 13.536 1.00 94.25 280 GLY A CA 1
ATOM 2062 C C . GLY A 1 280 ? -5.841 16.780 14.359 1.00 94.25 280 GLY A C 1
ATOM 2063 O O . GLY A 1 280 ? -4.936 16.011 14.043 1.00 94.25 280 GLY A O 1
ATOM 2064 N N . ALA A 1 281 ? -5.746 17.573 15.433 1.00 96.56 281 ALA A N 1
ATOM 2065 C CA . ALA A 1 281 ? -4.581 17.561 16.315 1.00 96.56 281 ALA A CA 1
ATOM 2066 C C . ALA A 1 281 ? -4.409 16.198 17.014 1.00 96.56 281 ALA A C 1
ATOM 2068 O O . ALA A 1 281 ? -5.361 15.624 17.554 1.00 96.56 281 ALA A O 1
ATOM 2069 N N . LEU A 1 282 ? -3.172 15.696 17.035 1.00 96.50 282 LEU A N 1
ATOM 2070 C CA . LEU A 1 282 ? -2.798 14.449 17.703 1.00 96.50 282 LEU A CA 1
ATOM 2071 C C . LEU A 1 282 ? -2.085 14.779 19.017 1.00 96.50 282 LEU A C 1
ATOM 2073 O O . LEU A 1 282 ? -0.961 15.276 19.025 1.00 96.50 282 LEU A O 1
ATOM 2077 N N . MET A 1 283 ? -2.749 14.510 20.140 1.00 94.75 283 MET A N 1
ATOM 2078 C CA . MET A 1 283 ? -2.271 14.900 21.466 1.00 94.75 283 MET A CA 1
ATOM 2079 C C . MET A 1 283 ? -1.209 13.922 21.980 1.00 94.75 283 MET A C 1
ATOM 2081 O O . MET A 1 283 ? -1.412 12.707 21.953 1.00 94.75 283 MET A O 1
ATOM 2085 N N . ALA A 1 284 ? -0.106 14.437 22.534 1.00 93.94 284 ALA A N 1
ATOM 2086 C CA . ALA A 1 284 ? 0.976 13.594 23.059 1.00 93.94 284 ALA A CA 1
ATOM 2087 C C . ALA A 1 284 ? 0.536 12.749 24.272 1.00 93.94 284 ALA A C 1
ATOM 2089 O O . ALA A 1 284 ? 0.907 11.582 24.408 1.00 93.94 284 ALA A O 1
ATOM 2090 N N . ALA A 1 285 ? -0.277 13.328 25.157 1.00 93.81 285 ALA A N 1
ATOM 2091 C CA . ALA A 1 285 ? -0.845 12.668 26.331 1.00 93.81 285 ALA A CA 1
ATOM 2092 C C . ALA A 1 285 ? -2.068 13.455 26.843 1.00 93.81 285 ALA A C 1
ATOM 2094 O O . ALA A 1 285 ? -2.308 14.569 26.375 1.00 93.81 285 ALA A O 1
ATOM 2095 N N . PRO A 1 286 ? -2.829 12.935 27.824 1.00 92.00 286 PRO A N 1
ATOM 2096 C CA . PRO A 1 286 ? -3.842 13.722 28.523 1.00 92.00 286 PRO A CA 1
ATOM 2097 C C . PRO A 1 286 ? -3.251 14.944 29.254 1.00 92.00 286 PRO A C 1
ATOM 2099 O O . PRO A 1 286 ? -2.071 14.909 29.614 1.00 92.00 286 PRO A O 1
ATOM 2102 N N . PRO A 1 287 ? -4.069 15.968 29.571 1.00 87.50 287 PRO A N 1
ATOM 2103 C CA . PRO A 1 287 ? -3.676 17.121 30.388 1.00 87.50 287 PRO A CA 1
ATOM 2104 C C . PRO A 1 287 ? -3.298 16.793 31.843 1.00 87.50 287 PRO A C 1
ATOM 2106 O O . PRO A 1 287 ? -4.050 17.053 32.785 1.00 87.50 287 PRO A O 1
ATOM 2109 N N . VAL A 1 288 ? -2.116 16.210 32.032 1.00 81.69 288 VAL A N 1
ATOM 2110 C CA . VAL A 1 288 ? -1.497 15.923 33.334 1.00 81.69 288 VAL A CA 1
ATOM 2111 C C . VAL A 1 288 ? -0.464 16.992 33.700 1.00 81.69 288 VAL A C 1
ATOM 2113 O O . VAL A 1 288 ? -0.022 17.757 32.844 1.00 81.69 288 VAL A O 1
ATOM 2116 N N . ASP A 1 289 ? -0.077 17.061 34.979 1.00 76.00 289 ASP A N 1
ATOM 2117 C CA . ASP A 1 289 ? 0.816 18.112 35.502 1.00 76.00 289 ASP A CA 1
ATOM 2118 C C . ASP A 1 289 ? 0.235 19.532 35.355 1.00 76.00 289 ASP A C 1
ATOM 2120 O O . ASP A 1 289 ? 0.937 20.486 35.024 1.00 76.00 289 ASP A O 1
ATOM 2124 N N . ALA A 1 290 ? -1.059 19.699 35.653 1.00 68.25 290 ALA A N 1
ATOM 2125 C CA . ALA A 1 290 ? -1.782 20.972 35.511 1.00 68.25 290 ALA A CA 1
ATOM 2126 C C . ALA A 1 290 ? -1.211 22.134 36.352 1.00 68.25 290 ALA A C 1
ATOM 2128 O O . ALA A 1 290 ? -1.564 23.294 36.154 1.00 68.25 290 ALA A O 1
ATOM 2129 N N . GLN A 1 291 ? -0.339 21.831 37.317 1.00 70.38 291 GLN A N 1
ATOM 2130 C CA . GLN A 1 291 ? 0.357 22.815 38.148 1.00 70.38 291 GLN A CA 1
ATOM 2131 C C . GLN A 1 291 ? 1.775 23.123 37.647 1.00 70.38 291 GLN A C 1
ATOM 2133 O O . GLN A 1 291 ? 2.511 23.815 38.348 1.00 70.38 291 GLN A O 1
ATOM 2138 N N . TYR A 1 292 ? 2.152 22.616 36.467 1.00 74.69 292 TYR A N 1
ATOM 2139 C CA . TYR A 1 292 ? 3.434 22.869 35.806 1.00 74.69 292 TYR A CA 1
ATOM 2140 C C . TYR A 1 292 ? 4.634 22.541 36.710 1.00 74.69 292 TYR A C 1
ATOM 2142 O O . TYR A 1 292 ? 5.638 23.249 36.729 1.00 74.69 292 TYR A O 1
ATOM 2150 N N . ARG A 1 293 ? 4.525 21.472 37.511 1.00 69.00 293 ARG A N 1
ATOM 2151 C CA . ARG A 1 293 ? 5.508 21.126 38.548 1.00 69.00 293 ARG A CA 1
ATOM 2152 C C . ARG A 1 293 ? 6.664 20.280 38.033 1.00 69.00 293 ARG A C 1
ATOM 2154 O O . ARG A 1 293 ? 7.610 20.068 38.791 1.00 69.00 293 ARG A O 1
ATOM 2161 N N . GLY A 1 294 ? 6.620 19.755 36.806 1.00 71.25 294 GLY A N 1
ATOM 2162 C CA . GLY A 1 294 ? 7.824 19.134 36.242 1.00 71.25 294 GLY A CA 1
ATOM 2163 C C . GLY A 1 294 ? 7.958 19.046 34.728 1.00 71.25 294 GLY A C 1
ATOM 2164 O O . GLY A 1 294 ? 9.086 19.063 34.265 1.00 71.25 294 GLY A O 1
ATOM 2165 N N . SER A 1 295 ? 6.876 18.952 33.959 1.00 72.44 295 SER A N 1
ATOM 2166 C CA . SER A 1 295 ? 6.904 18.876 32.481 1.00 72.44 295 SER A CA 1
ATOM 2167 C C . SER A 1 295 ? 6.474 20.169 31.788 1.00 72.44 295 SER A C 1
ATOM 2169 O O . SER A 1 295 ? 6.486 20.253 30.568 1.00 72.44 295 SER A O 1
ATOM 2171 N N . GLY A 1 296 ? 6.036 21.169 32.557 1.00 71.50 296 GLY A N 1
ATOM 2172 C CA . GLY A 1 296 ? 5.419 22.361 31.983 1.00 71.50 296 GLY A CA 1
ATOM 2173 C C . GLY A 1 296 ? 4.040 22.081 31.369 1.00 71.50 296 GLY A C 1
ATOM 2174 O O . GLY A 1 296 ? 3.657 22.766 30.418 1.00 71.50 296 GLY A O 1
ATOM 2175 N N . GLY A 1 297 ? 3.322 21.089 31.911 1.00 79.69 297 GLY A N 1
ATOM 2176 C CA . GLY A 1 297 ? 2.028 20.616 31.424 1.00 79.69 297 GLY A CA 1
ATOM 2177 C C . GLY A 1 297 ? 2.152 19.647 30.246 1.00 79.69 297 GLY A C 1
ATOM 2178 O O . GLY A 1 297 ? 2.971 19.839 29.347 1.00 79.69 297 GLY A O 1
ATOM 2179 N N . TYR A 1 298 ? 1.307 18.621 30.259 1.00 80.19 298 TYR A N 1
ATOM 2180 C CA . TYR A 1 298 ? 1.013 17.769 29.106 1.00 80.19 298 TYR A CA 1
ATOM 2181 C C . TYR A 1 298 ? -0.391 18.082 28.577 1.00 80.19 298 TYR A C 1
ATOM 2183 O O . TYR A 1 298 ? -1.112 18.882 29.171 1.00 80.19 298 TYR A O 1
ATOM 2191 N N . GLY A 1 299 ? -0.781 17.469 27.460 1.00 87.25 299 GLY A N 1
ATOM 2192 C CA . GLY A 1 299 ? -2.030 17.808 26.777 1.00 87.25 299 GLY A CA 1
ATOM 2193 C C . GLY A 1 299 ? -1.846 18.820 25.658 1.00 87.25 299 GLY A C 1
ATOM 2194 O O . GLY A 1 299 ? -2.727 19.629 25.450 1.00 87.25 299 GLY A O 1
ATOM 2195 N N . TYR A 1 300 ? -0.727 18.772 24.938 1.00 93.00 300 TYR A N 1
ATOM 2196 C CA . TYR A 1 300 ? -0.515 19.547 23.714 1.00 93.00 300 TYR A CA 1
ATOM 2197 C C . TYR A 1 300 ? -0.241 18.609 22.537 1.00 93.00 300 TYR A C 1
ATOM 2199 O O . TYR A 1 300 ? 0.055 17.422 22.729 1.00 93.00 300 TYR A O 1
ATOM 2207 N N . SER A 1 301 ? -0.327 19.151 21.326 1.00 95.38 301 SER A N 1
ATOM 2208 C CA . SER A 1 301 ? 0.174 18.499 20.121 1.00 95.38 301 SER A CA 1
ATOM 2209 C C . SER A 1 301 ? 1.586 19.009 19.836 1.00 95.38 301 SER A C 1
ATOM 2211 O O . SER A 1 301 ? 1.768 20.171 19.466 1.00 95.38 301 SER A O 1
ATOM 2213 N N . TRP A 1 302 ? 2.578 18.135 20.000 1.00 96.00 302 TRP A N 1
ATOM 2214 C CA . TRP A 1 302 ? 3.937 18.364 19.506 1.00 96.00 302 TRP A CA 1
ATOM 2215 C C . TRP A 1 302 ? 4.006 17.934 18.038 1.00 96.00 302 TRP A C 1
ATOM 2217 O O . TRP A 1 302 ? 3.551 16.828 17.727 1.00 96.00 302 TRP A O 1
ATOM 2227 N N . PRO A 1 303 ? 4.570 18.741 17.121 1.00 96.75 303 PRO A N 1
ATOM 2228 C CA . PRO A 1 303 ? 4.689 18.354 15.718 1.00 96.75 303 PRO A CA 1
ATOM 2229 C C . PRO A 1 303 ? 5.447 17.031 15.521 1.00 96.75 303 PRO A C 1
ATOM 2231 O O . PRO A 1 303 ? 5.031 16.214 14.699 1.00 96.75 303 PRO A O 1
ATOM 2234 N N . ARG A 1 304 ? 6.498 16.767 16.314 1.00 95.81 304 ARG A N 1
ATOM 2235 C CA . ARG A 1 304 ? 7.232 15.489 16.298 1.00 95.81 304 ARG A CA 1
ATOM 2236 C C . ARG A 1 304 ? 6.350 14.305 16.695 1.00 95.81 304 ARG A C 1
ATOM 2238 O O . ARG A 1 304 ? 6.260 13.330 15.950 1.00 95.81 304 ARG A O 1
ATOM 2245 N N . ASP A 1 305 ? 5.733 14.369 17.872 1.00 96.44 305 ASP A N 1
ATOM 2246 C CA . ASP A 1 305 ? 4.873 13.302 18.387 1.00 96.44 305 ASP A CA 1
ATOM 2247 C C . ASP A 1 305 ? 3.723 13.046 17.413 1.00 96.44 305 ASP A C 1
ATOM 2249 O O . ASP A 1 305 ? 3.487 11.903 17.027 1.00 96.44 305 ASP A O 1
ATOM 2253 N N . GLY A 1 306 ? 3.076 14.117 16.944 1.00 97.50 306 GLY A N 1
ATOM 2254 C CA . GLY A 1 306 ? 2.013 14.062 15.950 1.00 97.50 306 GLY A CA 1
ATOM 2255 C C . GLY A 1 306 ? 2.453 13.395 14.648 1.00 97.50 306 GLY A C 1
ATOM 2256 O O . GLY A 1 306 ? 1.740 12.529 14.152 1.00 97.50 306 GLY A O 1
ATOM 2257 N N . ALA A 1 307 ? 3.651 13.697 14.135 1.00 97.81 307 ALA A N 1
ATOM 2258 C CA . ALA A 1 307 ? 4.178 13.056 12.932 1.00 97.81 307 ALA A CA 1
ATOM 2259 C C . ALA A 1 307 ? 4.392 11.543 13.109 1.00 97.81 307 ALA A C 1
ATOM 2261 O O . ALA A 1 307 ? 4.043 10.767 12.220 1.00 97.81 307 ALA A O 1
ATOM 2262 N N . PHE A 1 308 ? 4.917 11.105 14.259 1.00 97.12 308 PHE A N 1
ATOM 2263 C CA . PHE A 1 308 ? 5.091 9.677 14.544 1.00 97.12 308 PHE A CA 1
ATOM 2264 C C . PHE A 1 308 ? 3.770 8.956 14.815 1.00 97.12 308 PHE A C 1
ATOM 2266 O O . PHE A 1 308 ? 3.606 7.809 14.407 1.00 97.12 308 PHE A O 1
ATOM 2273 N N . ILE A 1 309 ? 2.815 9.615 15.475 1.00 97.62 309 ILE A N 1
ATOM 2274 C CA . ILE A 1 309 ? 1.470 9.068 15.678 1.00 97.62 309 ILE A CA 1
ATOM 2275 C C . ILE A 1 309 ? 0.750 8.948 14.329 1.00 97.62 309 ILE A C 1
ATOM 2277 O O . ILE A 1 309 ? 0.163 7.905 14.055 1.00 97.62 309 ILE A O 1
ATOM 2281 N N . ALA A 1 310 ? 0.828 9.967 13.470 1.00 96.31 310 ALA A N 1
ATOM 2282 C CA . ALA A 1 310 ? 0.236 9.951 12.135 1.00 96.31 310 ALA A CA 1
ATOM 2283 C C . ALA A 1 310 ? 0.832 8.839 11.261 1.00 96.31 310 ALA A C 1
ATOM 2285 O O . ALA A 1 310 ? 0.075 8.094 10.642 1.00 96.31 310 ALA A O 1
ATOM 2286 N N . HIS A 1 311 ? 2.157 8.657 11.283 1.00 94.81 311 HIS A N 1
ATOM 2287 C CA . HIS A 1 311 ? 2.809 7.550 10.582 1.00 94.81 311 HIS A CA 1
ATOM 2288 C C . HIS A 1 311 ? 2.329 6.180 11.088 1.00 94.81 311 HIS A C 1
ATOM 2290 O O . HIS A 1 311 ? 1.925 5.331 10.295 1.00 94.81 311 HIS A O 1
ATOM 2296 N N . ALA A 1 312 ? 2.252 5.998 12.408 1.00 92.44 312 ALA A N 1
ATOM 2297 C CA . ALA A 1 312 ? 1.750 4.756 12.991 1.00 92.44 312 ALA A CA 1
ATOM 2298 C C . ALA A 1 312 ? 0.277 4.487 12.639 1.00 92.44 312 ALA A C 1
ATOM 2300 O O . ALA A 1 312 ? -0.120 3.332 12.469 1.00 92.44 312 ALA A O 1
ATOM 2301 N N . LEU A 1 313 ? -0.541 5.537 12.508 1.00 88.31 313 LEU A N 1
ATOM 2302 C CA . LEU A 1 313 ? -1.922 5.435 12.032 1.00 88.31 313 LEU A CA 1
ATOM 2303 C C . LEU A 1 313 ? -1.987 5.047 10.549 1.00 88.31 313 LEU A C 1
ATOM 2305 O O . LEU A 1 313 ? -2.810 4.208 10.190 1.00 88.31 313 LEU A O 1
ATOM 2309 N N . ASP A 1 314 ? -1.098 5.573 9.704 1.00 86.06 314 ASP A N 1
ATOM 2310 C CA . ASP A 1 314 ? -0.981 5.157 8.302 1.00 86.06 314 ASP A CA 1
ATOM 2311 C C . ASP A 1 314 ? -0.637 3.669 8.170 1.00 86.06 314 ASP A C 1
ATOM 2313 O O . ASP A 1 314 ? -1.288 2.945 7.408 1.00 86.06 314 ASP A O 1
ATOM 2317 N N . VAL A 1 315 ? 0.335 3.203 8.960 1.00 81.12 315 VAL A N 1
ATOM 2318 C CA . VAL A 1 315 ? 0.749 1.793 9.054 1.00 81.12 315 VAL A CA 1
ATOM 2319 C C . VAL A 1 315 ? -0.392 0.906 9.571 1.00 81.12 315 VAL A C 1
ATOM 2321 O O . VAL A 1 315 ? -0.568 -0.225 9.113 1.00 81.12 315 VAL A O 1
ATOM 2324 N N . ALA A 1 316 ? -1.213 1.425 10.484 1.00 76.88 316 ALA A N 1
ATOM 2325 C CA . ALA A 1 316 ? -2.414 0.760 10.984 1.00 76.88 316 ALA A CA 1
ATOM 2326 C C . ALA A 1 316 ? -3.631 0.838 10.036 1.00 76.88 316 ALA A C 1
ATOM 2328 O O . ALA A 1 316 ? -4.657 0.223 10.320 1.00 76.88 316 ALA A O 1
ATOM 2329 N N . GLY A 1 317 ? -3.544 1.574 8.922 1.00 75.56 317 GLY A N 1
ATOM 2330 C CA . GLY A 1 317 ? -4.645 1.754 7.969 1.00 75.56 317 GLY A CA 1
ATOM 2331 C C . GLY A 1 317 ? -5.659 2.850 8.333 1.00 75.56 317 GLY A C 1
ATOM 2332 O O . GLY A 1 317 ? -6.598 3.080 7.572 1.00 75.56 317 GLY A O 1
ATOM 2333 N N . GLU A 1 318 ? -5.452 3.590 9.423 1.00 76.88 318 GLU A N 1
ATOM 2334 C CA . GLU A 1 318 ? -6.306 4.684 9.919 1.00 76.88 318 GLU A CA 1
ATOM 2335 C C . GLU A 1 318 ? -6.009 6.022 9.207 1.00 76.88 318 GLU A C 1
ATOM 2337 O O . GLU A 1 318 ? -5.817 7.080 9.814 1.00 76.88 318 GLU A O 1
ATOM 2342 N N . ARG A 1 319 ? -5.983 5.976 7.870 1.00 83.06 319 ARG A N 1
ATOM 2343 C CA . ARG A 1 319 ? -5.480 7.050 6.989 1.00 83.06 319 ARG A CA 1
ATOM 2344 C C . ARG A 1 319 ? -6.289 8.348 7.038 1.00 83.06 319 ARG A C 1
ATOM 2346 O O . ARG A 1 319 ? -5.806 9.406 6.647 1.00 83.06 319 ARG A O 1
ATOM 2353 N N . GLY A 1 320 ? -7.543 8.280 7.488 1.00 83.12 320 GLY A N 1
ATOM 2354 C CA . GLY A 1 320 ? -8.373 9.471 7.675 1.00 83.12 320 GLY A CA 1
ATOM 2355 C C . GLY A 1 320 ? -7.861 10.360 8.811 1.00 83.12 320 GLY A C 1
ATOM 2356 O O . GLY A 1 320 ? -7.851 11.580 8.676 1.00 83.12 320 GLY A O 1
ATOM 2357 N N . ALA A 1 321 ? -7.396 9.753 9.908 1.00 83.31 321 ALA A N 1
ATOM 2358 C CA . ALA A 1 321 ? -6.884 10.479 11.067 1.00 83.31 321 ALA A CA 1
ATOM 2359 C C . ALA A 1 321 ? -5.486 11.064 10.807 1.00 83.31 321 ALA A C 1
ATOM 2361 O O . ALA A 1 321 ? -5.235 12.217 11.154 1.00 83.31 321 ALA A O 1
ATOM 2362 N N . SER A 1 322 ? -4.601 10.316 10.140 1.00 91.88 322 SER A N 1
ATOM 2363 C CA . SER A 1 322 ? -3.287 10.825 9.717 1.00 91.88 322 SER A CA 1
ATOM 2364 C C . SER A 1 322 ? -3.420 11.985 8.724 1.00 91.88 322 SER A C 1
ATOM 2366 O O . SER A 1 322 ? -2.795 13.028 8.908 1.00 91.88 322 SER A O 1
ATOM 2368 N N . ARG A 1 323 ? -4.309 11.867 7.726 1.00 94.81 323 ARG A N 1
ATOM 2369 C CA . ARG A 1 323 ? -4.637 12.962 6.802 1.00 94.81 323 ARG A CA 1
ATOM 2370 C C . ARG A 1 323 ? -5.114 14.210 7.547 1.00 94.81 323 ARG A C 1
ATOM 2372 O O . ARG A 1 323 ? -4.618 15.297 7.264 1.00 94.81 323 ARG A O 1
ATOM 2379 N N . ALA A 1 324 ? -6.050 14.063 8.489 1.00 94.50 324 ALA A N 1
ATOM 2380 C CA . ALA A 1 324 ? -6.576 15.188 9.264 1.00 94.50 324 ALA A CA 1
ATOM 2381 C C . ALA A 1 324 ? -5.469 15.912 10.051 1.00 94.50 324 ALA A C 1
ATOM 2383 O O . ALA A 1 324 ? -5.443 17.142 10.081 1.00 94.50 324 ALA A O 1
ATOM 2384 N N . PHE A 1 325 ? -4.510 15.167 10.613 1.00 97.75 325 PHE A N 1
ATOM 2385 C CA . PHE A 1 325 ? -3.326 15.751 11.242 1.00 97.75 325 PHE A CA 1
ATOM 2386 C C . PHE A 1 325 ? -2.490 16.572 10.259 1.00 97.75 325 PHE A C 1
ATOM 2388 O O . PHE A 1 325 ? -2.138 17.708 10.572 1.00 97.75 325 PHE A O 1
ATOM 2395 N N . TYR A 1 326 ? -2.193 16.042 9.068 1.00 98.31 326 TYR A N 1
ATOM 2396 C CA . TYR A 1 326 ? -1.406 16.774 8.073 1.00 98.31 326 TYR A CA 1
ATOM 2397 C C . TYR A 1 326 ? -2.130 18.013 7.541 1.00 98.31 326 TYR A C 1
ATOM 2399 O O . TYR A 1 326 ? -1.502 19.057 7.363 1.00 98.31 326 TYR A O 1
ATOM 2407 N N . GLU A 1 327 ? -3.448 17.940 7.338 1.00 97.44 327 GLU A N 1
ATOM 2408 C CA . GLU A 1 327 ? -4.258 19.102 6.966 1.00 97.44 327 GLU A CA 1
ATOM 2409 C C . GLU A 1 327 ? -4.175 20.206 8.029 1.00 97.44 327 GLU A C 1
ATOM 2411 O O . GLU A 1 327 ? -3.971 21.373 7.664 1.00 97.44 327 GLU A O 1
ATOM 2416 N N . TRP A 1 328 ? -4.276 19.816 9.306 1.00 98.00 328 TRP A N 1
ATOM 2417 C CA . TRP A 1 328 ? -4.173 20.688 10.473 1.00 98.00 328 TRP A CA 1
ATOM 2418 C C . TRP A 1 328 ? -2.770 21.293 10.615 1.00 98.00 328 TRP A C 1
ATOM 2420 O O . TRP A 1 328 ? -2.632 22.510 10.531 1.00 98.00 328 TRP A O 1
ATOM 2430 N N . ILE A 1 329 ? -1.705 20.492 10.737 1.00 98.12 329 ILE A N 1
ATOM 2431 C CA . ILE A 1 329 ? -0.356 21.018 11.019 1.00 98.12 329 ILE A CA 1
ATOM 2432 C C . ILE A 1 329 ? 0.195 21.861 9.862 1.00 98.12 329 ILE A C 1
ATOM 2434 O O . ILE A 1 329 ? 0.829 22.888 10.102 1.00 98.12 329 ILE A O 1
ATOM 2438 N N . LEU A 1 330 ? -0.094 21.510 8.600 1.00 97.94 330 LEU A N 1
ATOM 2439 C CA . LEU A 1 330 ? 0.309 22.330 7.451 1.00 97.94 330 LEU A CA 1
ATOM 2440 C C . LEU A 1 330 ? -0.374 23.703 7.445 1.00 97.94 330 LEU A C 1
ATOM 2442 O O . LEU A 1 330 ? 0.179 24.645 6.885 1.00 97.94 330 LEU A O 1
ATOM 2446 N N . ALA A 1 331 ? -1.573 23.830 8.025 1.00 96.81 331 ALA A N 1
ATOM 2447 C CA . ALA A 1 331 ? -2.261 25.116 8.142 1.00 96.81 331 ALA A CA 1
ATOM 2448 C C . ALA A 1 331 ? -1.629 26.032 9.207 1.00 96.81 331 ALA A C 1
ATOM 2450 O O . ALA A 1 331 ? -1.865 27.236 9.184 1.00 96.81 331 ALA A O 1
ATOM 2451 N N . LEU A 1 332 ? -0.819 25.473 10.111 1.00 96.69 332 LEU A N 1
ATOM 2452 C CA . LEU A 1 332 ? -0.199 26.183 11.232 1.00 96.69 332 LEU A CA 1
ATOM 2453 C C . LEU A 1 332 ? 1.256 26.584 10.984 1.00 96.69 332 LEU A C 1
ATOM 2455 O O . LEU A 1 332 ? 1.883 27.142 11.886 1.00 96.69 332 LEU A O 1
ATOM 2459 N N . GLN A 1 333 ? 1.820 26.286 9.808 1.00 96.56 333 GLN A N 1
ATOM 2460 C CA . GLN A 1 333 ? 3.208 26.645 9.534 1.00 96.56 333 GLN A CA 1
ATOM 2461 C C . GLN A 1 333 ? 3.349 28.176 9.512 1.00 96.56 333 GLN A C 1
ATOM 2463 O O . GLN A 1 333 ? 2.719 28.823 8.672 1.00 96.56 333 GLN A O 1
ATOM 2468 N N . PRO A 1 334 ? 4.177 28.767 10.388 1.00 92.25 334 PRO A N 1
ATOM 2469 C CA . PRO A 1 334 ? 4.397 30.207 10.386 1.00 92.25 334 PRO A CA 1
ATOM 2470 C C . PRO A 1 334 ? 5.218 30.648 9.166 1.00 92.25 334 PRO A C 1
ATOM 2472 O O . PRO A 1 334 ? 5.888 29.841 8.515 1.00 92.25 334 PRO A O 1
ATOM 2475 N N . ASP A 1 335 ? 5.241 31.958 8.903 1.00 91.44 335 ASP A N 1
ATOM 2476 C CA . ASP A 1 335 ? 6.023 32.557 7.808 1.00 91.44 335 ASP A CA 1
ATOM 2477 C C . ASP A 1 335 ? 7.532 32.285 7.925 1.00 91.44 335 ASP A C 1
ATOM 2479 O O . ASP A 1 335 ? 8.236 32.244 6.916 1.00 91.44 335 ASP A O 1
ATOM 2483 N N . SER A 1 336 ? 8.029 32.042 9.146 1.00 90.62 336 SER A N 1
ATOM 2484 C CA . SER A 1 336 ? 9.415 31.626 9.396 1.00 90.62 336 SER A CA 1
ATOM 2485 C C . SER A 1 336 ? 9.753 30.258 8.793 1.00 90.62 336 SER A C 1
ATOM 2487 O O . SER A 1 336 ? 10.926 29.934 8.651 1.00 90.62 336 SER A O 1
ATOM 2489 N N . GLY A 1 337 ? 8.754 29.434 8.456 1.00 94.38 337 GLY A N 1
ATOM 2490 C CA . GLY A 1 337 ? 8.932 28.082 7.923 1.00 94.38 337 GLY A CA 1
ATOM 2491 C C . GLY A 1 337 ? 9.262 27.007 8.963 1.00 94.38 337 GLY A C 1
ATOM 2492 O O . GLY A 1 337 ? 9.291 25.826 8.611 1.00 94.38 337 GLY A O 1
ATOM 2493 N N . ILE A 1 338 ? 9.493 27.380 10.223 1.00 95.62 338 ILE A N 1
ATOM 2494 C CA . ILE A 1 338 ? 9.785 26.461 11.332 1.00 95.62 338 ILE A CA 1
ATOM 2495 C C . ILE A 1 338 ? 8.556 26.411 12.234 1.00 95.62 338 ILE A C 1
ATOM 2497 O O . ILE A 1 338 ? 8.155 27.443 12.765 1.00 95.62 338 ILE A O 1
ATOM 2501 N N . TRP A 1 339 ? 7.961 25.230 12.400 1.00 95.94 339 TRP A N 1
ATOM 2502 C CA . TRP A 1 339 ? 6.856 25.047 13.342 1.00 95.94 339 TRP A CA 1
ATOM 2503 C C . TRP A 1 339 ? 7.308 25.312 14.783 1.00 95.94 339 TRP A C 1
ATOM 2505 O O . TRP A 1 339 ? 8.456 25.059 15.147 1.00 95.94 339 TRP A O 1
ATOM 2515 N N . GLU A 1 340 ? 6.390 25.827 15.594 1.00 93.81 340 GLU A N 1
ATOM 2516 C CA . GLU A 1 340 ? 6.587 26.019 17.029 1.00 93.81 340 GLU A CA 1
ATOM 2517 C C . GLU A 1 340 ? 6.675 24.666 17.745 1.00 93.81 340 GLU A C 1
ATOM 2519 O O . GLU A 1 340 ? 6.079 23.689 17.297 1.00 93.81 340 GLU A O 1
ATOM 2524 N N . GLN A 1 341 ? 7.347 24.648 18.900 1.00 92.12 341 GLN A N 1
ATOM 2525 C CA . GLN A 1 341 ? 7.574 23.446 19.717 1.00 92.12 341 GLN A CA 1
ATOM 2526 C C . GLN A 1 341 ? 6.284 22.663 20.022 1.00 92.12 341 GLN A C 1
ATOM 2528 O O . GLN A 1 341 ? 6.253 21.438 20.057 1.00 92.12 341 GLN A O 1
ATOM 2533 N N . ARG A 1 342 ? 5.186 23.370 20.309 1.00 92.38 342 ARG A N 1
ATOM 2534 C CA . ARG A 1 342 ? 3.905 22.738 20.638 1.00 92.38 342 ARG A CA 1
ATOM 2535 C C . ARG A 1 342 ? 2.729 23.676 20.451 1.00 92.38 342 ARG A C 1
ATOM 2537 O O . ARG A 1 342 ? 2.837 24.894 20.619 1.00 92.38 342 ARG A O 1
ATOM 2544 N N . TYR A 1 343 ? 1.582 23.076 20.163 1.00 94.62 343 TYR A N 1
ATOM 2545 C CA . TYR A 1 343 ? 0.334 23.769 19.874 1.00 94.62 343 TYR A CA 1
ATOM 2546 C C . TYR A 1 343 ? -0.805 23.247 20.745 1.00 94.62 343 TYR A C 1
ATOM 2548 O O . TYR A 1 343 ? -0.874 22.053 21.062 1.00 94.62 343 TYR A O 1
ATOM 2556 N N . PHE A 1 344 ? -1.720 24.151 21.085 1.00 94.12 344 PHE A N 1
ATOM 2557 C CA . PHE A 1 344 ? -3.076 23.773 21.446 1.00 94.12 344 PHE A CA 1
ATOM 2558 C C . PHE A 1 344 ? -3.791 23.180 20.218 1.00 94.12 344 PHE A C 1
ATOM 2560 O O . PHE A 1 344 ? -3.429 23.460 19.074 1.00 94.12 344 PHE A O 1
ATOM 2567 N N . ALA A 1 345 ? -4.819 22.365 20.429 1.00 93.44 345 ALA A N 1
ATOM 2568 C CA . ALA A 1 345 ? -5.564 21.670 19.387 1.00 93.44 345 ALA A CA 1
ATOM 2569 C C . ALA A 1 345 ? -6.296 22.629 18.435 1.00 93.44 345 ALA A C 1
ATOM 2571 O O . ALA A 1 345 ? -6.549 22.279 17.280 1.00 93.44 345 ALA A O 1
ATOM 2572 N N . ASP A 1 346 ? -6.602 23.847 18.886 1.00 92.50 346 ASP A N 1
ATOM 2573 C CA . ASP A 1 346 ? -7.147 24.928 18.059 1.00 92.50 346 ASP A CA 1
ATOM 2574 C C . ASP A 1 346 ? -6.090 25.650 17.200 1.00 92.50 346 ASP A C 1
ATOM 2576 O O . ASP A 1 346 ? -6.429 26.532 16.412 1.00 92.50 346 ASP A O 1
ATOM 2580 N N . GLY A 1 347 ? -4.821 25.246 17.309 1.00 93.31 347 GLY A N 1
ATOM 2581 C CA . GLY A 1 347 ? -3.704 25.759 16.525 1.00 93.31 347 GLY A CA 1
ATOM 2582 C C . GLY A 1 347 ? -2.982 26.951 17.146 1.00 93.31 347 GLY A C 1
ATOM 2583 O O . GLY A 1 347 ? -2.000 27.429 16.575 1.00 93.31 347 GLY A O 1
ATOM 2584 N N . VAL A 1 348 ? -3.412 27.432 18.316 1.00 92.06 348 VAL A N 1
ATOM 2585 C CA . VAL A 1 348 ? -2.683 28.478 19.042 1.00 92.06 348 VAL A CA 1
ATOM 2586 C C . VAL A 1 348 ? -1.388 27.904 19.620 1.00 92.06 348 VAL A C 1
ATOM 2588 O O . VAL A 1 348 ? -1.346 26.781 20.121 1.00 92.06 348 VAL A O 1
ATOM 2591 N N . ARG A 1 349 ? -0.308 28.690 19.583 1.00 91.06 349 ARG A N 1
ATOM 2592 C CA . ARG A 1 349 ? 0.978 28.333 20.198 1.00 91.06 349 ARG A CA 1
ATOM 2593 C C . ARG A 1 349 ? 0.806 28.026 21.692 1.00 91.06 349 ARG A C 1
ATOM 2595 O O . ARG A 1 349 ? 0.318 28.870 22.447 1.00 91.06 349 ARG A O 1
ATOM 2602 N N . ALA A 1 350 ? 1.256 26.851 22.124 1.00 89.69 350 ALA A N 1
ATOM 2603 C CA . ALA A 1 350 ? 1.270 26.458 23.531 1.00 89.69 350 ALA A CA 1
ATOM 2604 C C . ALA A 1 350 ? 2.556 26.946 24.242 1.00 89.69 350 ALA A C 1
ATOM 2606 O O . ALA A 1 350 ? 3.529 27.322 23.575 1.00 89.69 350 ALA A O 1
ATOM 2607 N N . PRO A 1 351 ? 2.596 26.996 25.593 1.00 86.56 351 PRO A N 1
ATOM 2608 C CA . PRO A 1 351 ? 3.747 27.525 26.331 1.00 86.56 351 PRO A CA 1
ATOM 2609 C C . PRO A 1 351 ? 5.038 26.814 25.927 1.00 86.56 351 PRO A C 1
ATOM 2611 O O . PRO A 1 351 ? 5.135 25.622 26.139 1.00 86.56 351 PRO A O 1
ATOM 2614 N N . SER A 1 352 ? 6.028 27.496 25.368 1.00 83.38 352 SER A N 1
ATOM 2615 C CA . SER A 1 352 ? 7.230 26.856 24.804 1.00 83.38 352 SER A CA 1
ATOM 2616 C C . SER A 1 352 ? 8.496 27.444 25.428 1.00 83.38 352 SER A C 1
ATOM 2618 O O . SER A 1 352 ? 8.483 28.597 25.865 1.00 83.38 352 SER A O 1
ATOM 2620 N N . TRP A 1 353 ? 9.579 26.670 25.474 1.00 83.69 353 TRP A N 1
ATOM 2621 C CA . TRP A 1 353 ? 10.903 27.115 25.941 1.00 83.69 353 TRP A CA 1
ATOM 2622 C C . TRP A 1 353 ? 12.024 26.842 24.932 1.00 83.69 353 TRP A C 1
ATOM 2624 O O . TRP A 1 353 ? 13.127 27.356 25.112 1.00 83.69 353 TRP A O 1
ATOM 2634 N N . ALA A 1 354 ? 11.753 26.089 23.862 1.00 76.38 354 ALA A N 1
ATOM 2635 C CA . ALA A 1 354 ? 12.645 25.998 22.712 1.00 76.38 354 ALA A CA 1
ATOM 2636 C C . ALA A 1 354 ? 12.593 27.296 21.894 1.00 76.38 354 ALA A C 1
ATOM 2638 O O . ALA A 1 354 ? 11.510 27.825 21.633 1.00 76.38 354 ALA A O 1
ATOM 2639 N N . VAL A 1 355 ? 13.751 27.787 21.444 1.00 73.12 355 VAL A N 1
ATOM 2640 C CA . VAL A 1 355 ? 13.804 28.859 20.434 1.00 73.12 355 VAL A CA 1
ATOM 2641 C C . VAL A 1 355 ? 13.434 28.278 19.066 1.00 73.12 355 VAL A C 1
ATOM 2643 O O . VAL A 1 355 ? 12.478 28.730 18.445 1.00 73.12 355 VAL A O 1
ATOM 2646 N N . HIS A 1 356 ? 14.132 27.217 18.647 1.00 83.88 356 HIS A N 1
ATOM 2647 C CA . HIS A 1 356 ? 13.804 26.396 17.479 1.00 83.88 356 HIS A CA 1
ATOM 2648 C C . HIS A 1 356 ? 14.168 24.934 17.758 1.00 83.88 356 HIS A C 1
ATOM 2650 O O . HIS A 1 356 ? 15.258 24.663 18.273 1.00 83.88 356 HIS A O 1
ATOM 2656 N N . GLN A 1 357 ? 13.297 24.005 17.361 1.00 93.62 357 GLN A N 1
ATOM 2657 C CA . GLN A 1 357 ? 13.515 22.560 17.459 1.00 93.62 357 GLN A CA 1
ATOM 2658 C C . GLN A 1 357 ? 13.334 21.930 16.069 1.00 93.62 357 GLN A C 1
ATOM 2660 O O . GLN A 1 357 ? 12.237 21.573 15.638 1.00 93.62 357 GLN A O 1
ATOM 2665 N N . LEU A 1 358 ? 14.422 21.902 15.295 1.00 96.75 358 LEU A N 1
ATOM 2666 C CA . LEU A 1 358 ? 14.363 21.621 13.855 1.00 96.75 358 LEU A CA 1
ATOM 2667 C C . LEU A 1 358 ? 13.943 20.181 13.526 1.00 96.75 358 LEU A C 1
ATOM 2669 O O . LEU A 1 358 ? 13.402 19.947 12.443 1.00 96.75 358 LEU A O 1
ATOM 2673 N N . ASP A 1 359 ? 14.150 19.225 14.439 1.00 96.88 359 ASP A N 1
ATOM 2674 C CA . ASP A 1 359 ? 13.711 17.844 14.234 1.00 96.88 359 ASP A CA 1
ATOM 2675 C C . ASP A 1 359 ? 12.189 17.726 14.173 1.00 96.88 359 ASP A C 1
ATOM 2677 O O . ASP A 1 359 ? 11.694 16.845 13.479 1.00 96.88 359 ASP A O 1
ATOM 2681 N N . GLU A 1 360 ? 11.436 18.626 14.808 1.00 96.38 360 GLU A N 1
ATOM 2682 C CA . GLU A 1 360 ? 9.974 18.584 14.766 1.00 96.38 360 GLU A CA 1
ATOM 2683 C C . GLU A 1 360 ? 9.436 18.960 13.388 1.00 96.38 360 GLU A C 1
ATOM 2685 O O . GLU A 1 360 ? 8.623 18.242 12.806 1.00 96.38 360 GLU A O 1
ATOM 2690 N N . SER A 1 361 ? 9.958 20.055 12.827 1.00 97.44 361 SER A N 1
ATOM 2691 C CA . SER A 1 361 ? 9.625 20.489 11.466 1.00 97.44 361 SER A CA 1
ATOM 2692 C C . SER A 1 361 ? 10.040 19.432 10.440 1.00 97.44 361 SER A C 1
ATOM 2694 O O . SER A 1 361 ? 9.289 19.113 9.517 1.00 97.44 361 SER A O 1
ATOM 2696 N N . ALA A 1 362 ? 11.222 18.841 10.625 1.00 98.31 362 ALA A N 1
ATOM 2697 C CA . ALA A 1 362 ? 11.707 17.774 9.764 1.00 98.31 362 ALA A CA 1
ATOM 2698 C C . ALA A 1 362 ? 10.868 16.491 9.890 1.00 98.31 362 ALA A C 1
ATOM 2700 O O . ALA A 1 362 ? 10.555 15.874 8.874 1.00 98.31 362 ALA A O 1
ATOM 2701 N N . ALA A 1 363 ? 10.447 16.112 11.100 1.00 98.31 363 ALA A N 1
ATOM 2702 C CA . ALA A 1 363 ? 9.602 14.946 11.339 1.00 98.31 363 ALA A CA 1
ATOM 2703 C C . ALA A 1 363 ? 8.220 15.098 10.691 1.00 98.31 363 ALA A C 1
ATOM 2705 O O . ALA A 1 363 ? 7.747 14.143 10.081 1.00 98.31 363 ALA A O 1
ATOM 2706 N N . VAL A 1 364 ? 7.602 16.287 10.740 1.00 98.56 364 VAL A N 1
ATOM 2707 C CA . VAL A 1 364 ? 6.341 16.566 10.023 1.00 98.56 364 VAL A CA 1
ATOM 2708 C C . VAL A 1 364 ? 6.507 16.347 8.523 1.00 98.56 364 VAL A C 1
ATOM 2710 O O . VAL A 1 364 ? 5.700 15.648 7.913 1.00 98.56 364 VAL A O 1
ATOM 2713 N N . LEU A 1 365 ? 7.565 16.902 7.929 1.00 98.69 365 LEU A N 1
ATOM 2714 C CA . LEU A 1 365 ? 7.829 16.778 6.495 1.00 98.69 365 LEU A CA 1
ATOM 2715 C C . LEU A 1 365 ? 8.176 15.342 6.086 1.00 98.69 365 LEU A C 1
ATOM 2717 O O . LEU A 1 365 ? 7.704 14.874 5.050 1.00 98.69 365 LEU A O 1
ATOM 2721 N N . TRP A 1 366 ? 8.973 14.637 6.888 1.00 98.44 366 TRP A N 1
ATOM 2722 C CA . TRP A 1 366 ? 9.272 13.221 6.683 1.00 98.44 366 TRP A CA 1
ATOM 2723 C C . TRP A 1 366 ? 8.002 12.368 6.791 1.00 98.44 366 TRP A C 1
ATOM 2725 O O . TRP A 1 366 ? 7.737 11.559 5.904 1.00 98.44 366 TRP A O 1
ATOM 2735 N N . GLY A 1 367 ? 7.189 12.580 7.827 1.00 97.62 367 GLY A N 1
ATOM 2736 C CA . GLY A 1 367 ? 5.944 11.848 8.042 1.00 97.62 367 GLY A CA 1
ATOM 2737 C C . GLY A 1 367 ? 4.935 12.097 6.922 1.00 97.62 367 GLY A C 1
ATOM 2738 O O . GLY A 1 367 ? 4.334 11.153 6.420 1.00 97.62 367 GLY A O 1
ATOM 2739 N N . LEU A 1 368 ? 4.813 13.345 6.457 1.00 98.31 368 LEU A N 1
ATOM 2740 C CA . LEU A 1 368 ? 3.963 13.692 5.318 1.00 98.31 368 LEU A CA 1
ATOM 2741 C C . LEU A 1 368 ? 4.405 12.969 4.038 1.00 98.31 368 LEU A C 1
ATOM 2743 O O . LEU A 1 368 ? 3.565 12.491 3.277 1.00 98.31 368 LEU A O 1
ATOM 2747 N N . ASP A 1 369 ? 5.713 12.839 3.800 1.00 96.88 369 ASP A N 1
ATOM 2748 C CA . ASP A 1 369 ? 6.213 12.011 2.701 1.00 96.88 369 ASP A CA 1
ATOM 2749 C C . ASP A 1 369 ? 5.821 10.536 2.870 1.00 96.88 369 ASP A C 1
ATOM 2751 O O . ASP A 1 369 ? 5.383 9.920 1.896 1.00 96.88 369 ASP A O 1
ATOM 2755 N N . GLN A 1 370 ? 5.926 9.980 4.084 1.00 94.25 370 GLN A N 1
ATOM 2756 C CA . GLN A 1 370 ? 5.502 8.600 4.351 1.00 94.25 370 GLN A CA 1
ATOM 2757 C C . GLN A 1 370 ? 4.007 8.405 4.074 1.00 94.25 370 GLN A C 1
ATOM 2759 O O . GLN A 1 370 ? 3.636 7.442 3.401 1.00 94.25 370 GLN A O 1
ATOM 2764 N N . HIS A 1 371 ? 3.164 9.343 4.511 1.00 93.19 371 HIS A N 1
ATOM 2765 C CA . HIS A 1 371 ? 1.727 9.342 4.237 1.00 93.19 371 HIS A CA 1
ATOM 2766 C C . HIS A 1 371 ? 1.442 9.288 2.735 1.00 93.19 371 HIS A C 1
ATOM 2768 O O . HIS A 1 371 ? 0.743 8.401 2.246 1.00 93.19 371 HIS A O 1
ATOM 2774 N N . LEU A 1 372 ? 2.076 10.180 1.973 1.00 89.81 372 LEU A N 1
ATOM 2775 C CA . LEU A 1 372 ? 1.894 10.281 0.527 1.00 89.81 372 LEU A CA 1
ATOM 2776 C C . LEU A 1 372 ? 2.400 9.050 -0.246 1.00 89.81 372 LEU A C 1
ATOM 2778 O O . LEU A 1 372 ? 1.983 8.850 -1.386 1.00 89.81 372 LEU A O 1
ATOM 2782 N N . ARG A 1 373 ? 3.290 8.227 0.329 1.00 82.88 373 ARG A N 1
ATOM 2783 C CA . ARG A 1 373 ? 3.733 6.952 -0.276 1.00 82.88 373 ARG A CA 1
ATOM 2784 C C . ARG A 1 373 ? 2.694 5.844 -0.144 1.00 82.88 373 ARG A C 1
ATOM 2786 O O . ARG A 1 373 ? 2.608 4.990 -1.021 1.00 82.88 373 ARG A O 1
ATOM 2793 N N . VAL A 1 374 ? 1.924 5.835 0.943 1.00 73.25 374 VAL A N 1
ATOM 2794 C CA . VAL A 1 374 ? 0.925 4.786 1.216 1.00 73.25 374 VAL A CA 1
ATOM 2795 C C . VAL A 1 374 ? -0.501 5.203 0.849 1.00 73.25 374 VAL A C 1
ATOM 2797 O O . VAL A 1 374 ? -1.368 4.347 0.655 1.00 73.25 374 VAL A O 1
ATOM 2800 N N . ALA A 1 375 ? -0.746 6.508 0.746 1.00 73.25 375 ALA A N 1
ATOM 2801 C CA . ALA A 1 375 ? -2.022 7.122 0.416 1.00 73.25 375 ALA A CA 1
ATOM 2802 C C . ALA A 1 375 ? -1.776 8.431 -0.351 1.00 73.25 375 ALA A C 1
ATOM 2804 O O . ALA A 1 375 ? -1.692 9.507 0.236 1.00 73.25 375 ALA A O 1
ATOM 2805 N N . TRP A 1 376 ? -1.637 8.339 -1.677 1.00 78.81 376 TRP A N 1
ATOM 2806 C CA . TRP A 1 376 ? -1.412 9.527 -2.498 1.00 78.81 376 TRP A CA 1
ATOM 2807 C C . TRP A 1 376 ? -2.551 10.543 -2.346 1.00 78.81 376 TRP A C 1
ATOM 2809 O O . TRP A 1 376 ? -3.720 10.224 -2.573 1.00 78.81 376 TRP A O 1
ATOM 2819 N N . ASP A 1 377 ? -2.184 11.783 -2.024 1.00 80.75 377 ASP A N 1
ATOM 2820 C CA . ASP A 1 377 ? -3.089 12.921 -1.932 1.00 80.75 377 ASP A CA 1
ATOM 2821 C C . ASP A 1 377 ? -2.461 14.138 -2.619 1.00 80.75 377 ASP A C 1
ATOM 2823 O O . ASP A 1 377 ? -1.495 14.729 -2.130 1.00 80.75 377 ASP A O 1
ATOM 2827 N N . GLY A 1 378 ? -3.025 14.520 -3.766 1.00 78.25 378 GLY A N 1
ATOM 2828 C CA . GLY A 1 378 ? -2.513 15.639 -4.554 1.00 78.25 378 GLY A CA 1
ATOM 2829 C C . GLY A 1 378 ? -2.567 16.980 -3.816 1.00 78.25 378 GLY A C 1
ATOM 2830 O O . GLY A 1 378 ? -1.656 17.785 -3.971 1.00 78.25 378 GLY A O 1
ATOM 2831 N N . SER A 1 379 ? -3.574 17.204 -2.966 1.00 89.94 379 SER A N 1
ATOM 2832 C CA . SER A 1 379 ? -3.730 18.460 -2.223 1.00 89.94 379 SER A CA 1
ATOM 2833 C C . SER A 1 379 ? -2.681 18.596 -1.121 1.00 89.94 379 SER A C 1
ATOM 2835 O O . SER A 1 379 ? -2.076 19.658 -0.954 1.00 89.94 379 SER A O 1
ATOM 2837 N N . LEU A 1 380 ? -2.424 17.516 -0.382 1.00 90.44 380 LEU A N 1
ATOM 2838 C CA . LEU A 1 380 ? -1.364 17.497 0.623 1.00 90.44 380 LEU A CA 1
ATOM 2839 C C . LEU A 1 380 ? 0.029 17.592 -0.012 1.00 90.44 380 LEU A C 1
ATOM 2841 O O . LEU A 1 380 ? 0.882 18.303 0.519 1.00 90.44 380 LEU A O 1
ATOM 2845 N N . ALA A 1 381 ? 0.256 16.938 -1.155 1.00 88.56 381 ALA A N 1
ATOM 2846 C CA . ALA A 1 381 ? 1.512 17.054 -1.896 1.00 88.56 381 ALA A CA 1
ATOM 2847 C C . ALA A 1 381 ? 1.765 18.497 -2.374 1.00 88.56 381 ALA A C 1
ATOM 2849 O O . ALA A 1 381 ? 2.857 19.031 -2.164 1.00 88.56 381 ALA A O 1
ATOM 2850 N N . GLU A 1 382 ? 0.744 19.147 -2.942 1.00 88.81 382 GLU A N 1
ATOM 2851 C CA . GLU A 1 382 ? 0.800 20.534 -3.419 1.00 88.81 382 GLU A CA 1
ATOM 2852 C C . GLU A 1 382 ? 1.088 21.527 -2.283 1.00 88.81 382 GLU A C 1
ATOM 2854 O O . GLU A 1 382 ? 1.882 22.450 -2.450 1.00 88.81 382 GLU A O 1
ATOM 2859 N N . ARG A 1 383 ? 0.500 21.324 -1.096 1.00 96.25 383 ARG A N 1
ATOM 2860 C CA . ARG A 1 383 ? 0.756 22.166 0.089 1.00 96.25 383 ARG A CA 1
ATOM 2861 C C . ARG A 1 383 ? 2.094 21.865 0.765 1.00 96.25 383 ARG A C 1
ATOM 2863 O O . ARG A 1 383 ? 2.710 22.770 1.333 1.00 96.25 383 ARG A O 1
ATOM 2870 N N . GLY A 1 384 ? 2.532 20.609 0.735 1.00 97.25 384 GLY A N 1
ATOM 2871 C CA . GLY A 1 384 ? 3.733 20.151 1.424 1.00 97.25 384 GLY A CA 1
ATOM 2872 C C . GLY A 1 384 ? 5.028 20.650 0.786 1.00 97.25 384 GLY A C 1
ATOM 2873 O O . GLY A 1 384 ? 5.953 21.016 1.509 1.00 97.25 384 GLY A O 1
ATOM 2874 N N . LEU A 1 385 ? 5.091 20.757 -0.547 1.00 97.31 385 LEU A N 1
ATOM 2875 C CA . LEU A 1 385 ? 6.311 21.201 -1.231 1.00 97.31 385 LEU A CA 1
ATOM 2876 C C . LEU A 1 385 ? 6.693 22.657 -0.877 1.00 97.31 385 LEU A C 1
ATOM 2878 O O . LEU A 1 385 ? 7.827 22.878 -0.441 1.00 97.31 385 LEU A O 1
ATOM 2882 N N . PRO A 1 386 ? 5.782 23.650 -0.944 1.00 97.50 386 PRO A N 1
ATOM 2883 C CA . PRO A 1 386 ? 6.055 24.999 -0.448 1.00 97.50 386 PRO A CA 1
ATOM 2884 C C . PRO A 1 386 ? 6.422 25.036 1.040 1.00 97.50 386 PRO A C 1
ATOM 2886 O O . PRO A 1 386 ? 7.270 25.836 1.441 1.00 97.50 386 PRO A O 1
ATOM 2889 N N . ALA A 1 387 ? 5.813 24.173 1.861 1.00 98.31 387 ALA A N 1
ATOM 2890 C CA . ALA A 1 387 ? 6.135 24.085 3.281 1.00 98.31 387 ALA A CA 1
ATOM 2891 C C . ALA A 1 387 ? 7.575 23.602 3.507 1.00 98.31 387 ALA A C 1
ATOM 2893 O O . ALA A 1 387 ? 8.308 24.225 4.277 1.00 98.31 387 ALA A O 1
ATOM 2894 N N . ALA A 1 388 ? 8.011 22.572 2.773 1.00 98.56 388 ALA A N 1
ATOM 2895 C CA . ALA A 1 388 ? 9.386 22.084 2.794 1.00 98.56 388 ALA A CA 1
ATOM 2896 C C . ALA A 1 388 ? 10.380 23.160 2.340 1.00 98.56 388 ALA A C 1
ATOM 2898 O O . ALA A 1 388 ? 11.398 23.380 2.996 1.00 98.56 388 ALA A O 1
ATOM 2899 N N . VAL A 1 389 ? 10.070 23.888 1.262 1.00 98.56 389 VAL A N 1
ATOM 2900 C CA . VAL A 1 389 ? 10.906 24.999 0.780 1.00 98.56 389 VAL A CA 1
ATOM 2901 C C . VAL A 1 389 ? 11.089 26.066 1.860 1.00 98.56 389 VAL A C 1
ATOM 2903 O O . VAL A 1 389 ? 12.220 26.491 2.099 1.00 98.56 389 VAL A O 1
ATOM 2906 N N . ARG A 1 390 ? 10.017 26.484 2.548 1.00 98.31 390 ARG A N 1
ATOM 2907 C CA . ARG A 1 390 ? 10.118 27.456 3.651 1.00 98.31 390 ARG A CA 1
ATOM 2908 C C . ARG A 1 390 ? 10.993 26.934 4.789 1.00 98.31 390 ARG A C 1
ATOM 2910 O O . ARG A 1 390 ? 11.912 27.638 5.203 1.00 98.31 390 ARG A O 1
ATOM 2917 N N . THR A 1 391 ? 10.776 25.695 5.231 1.00 98.50 391 THR A N 1
ATOM 2918 C CA . THR A 1 391 ? 11.593 25.067 6.281 1.00 98.50 391 THR A CA 1
ATOM 2919 C C . THR A 1 391 ? 13.070 25.025 5.895 1.00 98.50 391 THR A C 1
ATOM 2921 O O . THR A 1 391 ? 13.918 25.455 6.671 1.00 98.50 391 THR A O 1
ATOM 2924 N N . PHE A 1 392 ? 13.410 24.582 4.682 1.00 98.56 392 PHE A N 1
ATOM 2925 C CA . PHE A 1 392 ? 14.812 24.453 4.278 1.00 98.56 392 PHE A CA 1
ATOM 2926 C C . PHE A 1 392 ? 15.498 25.786 3.949 1.00 98.56 392 PHE A C 1
ATOM 2928 O O . PHE A 1 392 ? 16.723 25.877 4.072 1.00 98.56 392 PHE A O 1
ATOM 2935 N N . ARG A 1 393 ? 14.744 26.845 3.618 1.00 98.12 393 ARG A N 1
ATOM 2936 C CA . ARG A 1 393 ? 15.278 28.220 3.598 1.00 98.12 393 ARG A CA 1
ATOM 2937 C C . ARG A 1 393 ? 15.678 28.667 5.004 1.00 98.12 393 ARG A C 1
ATOM 2939 O O . ARG A 1 393 ? 16.796 29.145 5.177 1.00 98.12 393 ARG A O 1
ATOM 2946 N N . ALA A 1 394 ? 14.820 28.439 5.997 1.00 97.06 394 ALA A N 1
ATOM 2947 C CA . ALA A 1 394 ? 15.112 28.771 7.390 1.00 97.06 394 ALA A CA 1
ATOM 2948 C C . ALA A 1 394 ? 16.308 27.972 7.933 1.00 97.06 394 ALA A C 1
ATOM 2950 O O . ALA A 1 394 ? 17.232 28.551 8.496 1.00 97.06 394 ALA A O 1
ATOM 2951 N N . VAL A 1 395 ? 16.357 26.660 7.669 1.00 97.88 395 VAL A N 1
ATOM 2952 C CA . VAL A 1 395 ? 17.503 25.797 8.017 1.00 97.88 395 VAL A CA 1
ATOM 2953 C C . VAL A 1 395 ? 18.800 26.327 7.407 1.00 97.88 395 VAL A C 1
ATOM 2955 O O . VAL A 1 395 ? 19.815 26.374 8.091 1.00 97.88 395 VAL A O 1
ATOM 2958 N N . THR A 1 396 ? 18.773 26.767 6.145 1.00 97.81 396 THR A N 1
ATOM 2959 C CA . THR A 1 396 ? 19.951 27.349 5.480 1.00 97.81 396 THR A CA 1
ATOM 2960 C C . THR A 1 396 ? 20.393 28.654 6.142 1.00 97.81 396 THR A C 1
ATOM 2962 O O . THR A 1 396 ? 21.592 28.884 6.285 1.00 97.81 396 THR A O 1
ATOM 2965 N N . GLN A 1 397 ? 19.446 29.500 6.557 1.00 95.50 397 GLN A N 1
ATOM 2966 C CA . GLN A 1 397 ? 19.742 30.751 7.255 1.00 95.50 397 GLN A CA 1
ATOM 2967 C C . GLN A 1 397 ? 20.391 30.491 8.620 1.00 95.50 397 GLN A C 1
ATOM 2969 O O . GLN A 1 397 ? 21.457 31.032 8.895 1.00 95.50 397 GLN A O 1
ATOM 2974 N N . LEU A 1 398 ? 19.811 29.600 9.428 1.00 94.56 398 LEU A N 1
ATOM 2975 C CA . LEU A 1 398 ? 20.389 29.179 10.708 1.00 94.56 398 LEU A CA 1
ATOM 2976 C C . LEU A 1 398 ? 21.772 28.536 10.516 1.00 94.56 398 LEU A C 1
ATOM 2978 O O . LEU A 1 398 ? 22.716 28.860 11.233 1.00 94.56 398 LEU A O 1
ATOM 2982 N N . ALA A 1 399 ? 21.935 27.686 9.497 1.00 94.75 399 ALA A N 1
ATOM 2983 C CA . ALA A 1 399 ? 23.223 27.063 9.192 1.00 94.75 399 ALA A CA 1
ATOM 2984 C C . ALA A 1 399 ? 24.309 28.080 8.812 1.00 94.75 399 ALA A C 1
ATOM 2986 O O . ALA A 1 399 ? 25.491 27.832 9.048 1.00 94.75 399 ALA A O 1
ATOM 2987 N N . ALA A 1 400 ? 23.937 29.212 8.208 1.00 94.56 400 ALA A N 1
ATOM 2988 C CA . ALA A 1 400 ? 24.885 30.273 7.881 1.00 94.56 400 ALA A CA 1
ATOM 2989 C C . ALA A 1 400 ? 25.450 30.956 9.138 1.00 94.56 400 ALA A C 1
ATOM 2991 O O . ALA A 1 400 ? 26.570 31.461 9.099 1.00 94.56 400 ALA A O 1
ATOM 2992 N N . GLU A 1 401 ? 24.701 30.942 10.243 1.00 89.88 401 GLU A N 1
ATOM 2993 C CA . GLU A 1 401 ? 25.102 31.524 11.526 1.00 89.88 401 GLU A CA 1
ATOM 2994 C C . GLU A 1 401 ? 25.864 30.521 12.401 1.00 89.88 401 GLU A C 1
ATOM 2996 O O . GLU A 1 401 ? 26.831 30.892 13.064 1.00 89.88 401 GLU A O 1
ATOM 3001 N N . THR A 1 402 ? 25.455 29.247 12.391 1.00 90.62 402 THR A N 1
ATOM 3002 C CA . THR A 1 402 ? 25.925 28.252 13.373 1.00 90.62 402 THR A CA 1
ATOM 3003 C C . THR A 1 402 ? 26.666 27.052 12.776 1.00 90.62 402 THR A C 1
ATOM 3005 O O . THR A 1 402 ? 27.144 26.202 13.519 1.00 90.62 402 THR A O 1
ATOM 3008 N N . GLY A 1 403 ? 26.751 26.945 11.448 1.00 90.94 403 GLY A N 1
ATOM 3009 C CA . GLY A 1 403 ? 27.319 25.790 10.747 1.00 90.94 403 GLY A CA 1
ATOM 3010 C C . GLY A 1 403 ? 26.294 24.705 10.393 1.00 90.94 403 GLY A C 1
ATOM 3011 O O . GLY A 1 403 ? 25.118 24.799 10.735 1.00 90.94 403 GLY A O 1
ATOM 3012 N N . TRP A 1 404 ? 26.747 23.679 9.659 1.00 92.38 404 TRP A N 1
ATOM 3013 C CA . TRP A 1 404 ? 25.930 22.530 9.246 1.00 92.38 404 TRP A CA 1
ATOM 3014 C C . TRP A 1 404 ? 26.233 21.296 10.113 1.00 92.38 404 TRP A C 1
ATOM 3016 O O . TRP A 1 404 ? 27.401 20.909 10.191 1.00 92.38 404 TRP A O 1
ATOM 3026 N N . PRO A 1 405 ? 25.214 20.628 10.690 1.00 93.38 405 PRO A N 1
ATOM 3027 C CA . PRO A 1 405 ? 23.818 21.053 10.779 1.00 93.38 405 PRO A CA 1
ATOM 3028 C C . PRO A 1 405 ? 23.685 22.244 11.752 1.00 93.38 405 PRO A C 1
ATOM 3030 O O . PRO A 1 405 ? 24.564 22.431 12.596 1.00 93.38 405 PRO A O 1
ATOM 3033 N N . PRO A 1 406 ? 22.603 23.036 11.663 1.00 94.44 406 PRO A N 1
ATOM 3034 C CA . PRO A 1 406 ? 22.420 24.169 12.560 1.00 94.44 406 PRO A CA 1
ATOM 3035 C C . PRO A 1 406 ? 22.335 23.775 14.037 1.00 94.44 406 PRO A C 1
ATOM 3037 O O . PRO A 1 406 ? 21.851 22.689 14.372 1.00 94.44 406 PRO A O 1
ATOM 3040 N N . VAL A 1 407 ? 22.729 24.699 14.917 1.00 93.69 407 VAL A N 1
ATOM 3041 C CA . VAL A 1 407 ? 22.470 24.589 16.356 1.00 93.69 407 VAL A CA 1
ATOM 3042 C C . VAL A 1 407 ? 20.971 24.737 16.601 1.00 93.69 407 VAL A C 1
ATOM 3044 O O . VAL A 1 407 ? 20.330 25.673 16.127 1.00 93.69 407 VAL A O 1
ATOM 3047 N N . THR A 1 408 ? 20.406 23.791 17.339 1.00 94.50 408 THR A N 1
ATOM 3048 C CA . THR A 1 408 ? 18.984 23.739 17.688 1.00 94.50 408 THR A CA 1
ATOM 3049 C C . THR A 1 408 ? 18.822 23.008 19.017 1.00 94.50 408 THR A C 1
ATOM 3051 O O . THR A 1 408 ? 19.746 22.330 19.477 1.00 94.50 408 THR A O 1
ATOM 3054 N N . GLN A 1 409 ? 17.655 23.131 19.641 1.00 94.06 409 GLN A N 1
ATOM 3055 C CA . GLN A 1 409 ? 17.352 22.339 20.821 1.00 94.06 409 GLN A CA 1
ATOM 3056 C C . GLN A 1 409 ? 17.205 20.857 20.438 1.00 94.06 409 GLN A C 1
ATOM 3058 O O . GLN A 1 409 ? 16.666 20.535 19.378 1.00 94.06 409 GLN A O 1
ATOM 3063 N N . ASN A 1 410 ? 17.695 19.943 21.277 1.00 92.62 410 ASN A N 1
ATOM 3064 C CA . ASN A 1 410 ? 17.510 18.508 21.056 1.00 92.62 410 ASN A CA 1
ATOM 3065 C C . ASN A 1 410 ? 16.048 18.080 21.216 1.00 92.62 410 ASN A C 1
ATOM 3067 O O . ASN A 1 410 ? 15.214 18.786 21.775 1.00 92.62 410 ASN A O 1
ATOM 3071 N N . LEU A 1 411 ? 15.766 16.844 20.814 1.00 93.00 411 LEU A N 1
ATOM 3072 C CA . LEU A 1 411 ? 14.478 16.182 21.008 1.00 93.00 411 LEU A CA 1
ATOM 3073 C C . LEU A 1 411 ? 14.053 16.062 22.491 1.00 93.00 411 LEU A C 1
ATOM 3075 O O . LEU A 1 411 ? 12.865 15.936 22.772 1.00 93.00 411 LEU A O 1
ATOM 3079 N N . TRP A 1 412 ? 14.994 16.108 23.444 1.00 92.19 412 TRP A N 1
ATOM 3080 C CA . TRP A 1 412 ? 14.692 16.092 24.886 1.00 92.19 412 TRP A CA 1
ATOM 3081 C C . TRP A 1 412 ? 14.368 17.465 25.472 1.00 92.19 412 TRP A C 1
ATOM 3083 O O . TRP A 1 412 ? 14.038 17.541 26.655 1.00 92.19 412 TRP A O 1
ATOM 3093 N N . GLU A 1 413 ? 14.443 18.515 24.655 1.00 91.00 413 GLU A N 1
ATOM 3094 C CA . GLU A 1 413 ? 14.092 19.885 25.014 1.00 91.00 413 GLU A CA 1
ATOM 3095 C C . GLU A 1 413 ? 14.968 20.466 26.144 1.00 91.00 413 GLU A C 1
ATOM 3097 O O . GLU A 1 413 ? 14.517 21.324 26.906 1.00 91.00 413 GLU A O 1
ATOM 3102 N N . ASP A 1 414 ? 16.213 19.981 26.277 1.00 88.38 414 ASP A N 1
ATOM 3103 C CA . ASP A 1 414 ? 17.107 20.287 27.407 1.00 88.38 414 ASP A CA 1
ATOM 3104 C C . ASP A 1 414 ? 18.515 20.785 27.021 1.00 88.38 414 ASP A C 1
ATOM 3106 O O . ASP A 1 414 ? 19.238 21.277 27.892 1.00 88.38 414 ASP A O 1
ATOM 3110 N N . GLN A 1 415 ? 18.908 20.708 25.742 1.00 90.88 415 GLN A N 1
ATOM 3111 C CA . GLN A 1 415 ? 20.242 21.118 25.286 1.00 90.88 415 GLN A CA 1
ATOM 3112 C C . GLN A 1 415 ? 20.233 21.727 23.879 1.00 90.88 415 GLN A C 1
ATOM 3114 O O . GLN A 1 415 ? 19.806 21.080 22.921 1.00 90.88 415 GLN A O 1
ATOM 3119 N N . ASP A 1 416 ? 20.821 22.917 23.735 1.00 92.56 416 ASP A N 1
ATOM 3120 C CA . ASP A 1 416 ? 21.110 23.535 22.437 1.00 92.56 416 ASP A CA 1
ATOM 3121 C C . ASP A 1 416 ? 22.491 23.094 21.931 1.00 92.56 416 ASP A C 1
ATOM 3123 O O . ASP A 1 416 ? 23.505 23.293 22.603 1.00 92.56 416 ASP A O 1
ATOM 3127 N N . ALA A 1 417 ? 22.533 22.457 20.759 1.00 94.38 417 ALA A N 1
ATOM 3128 C CA . ALA A 1 417 ? 23.766 22.021 20.099 1.00 94.38 417 ALA A CA 1
ATOM 3129 C C . ALA A 1 417 ? 23.488 21.655 18.629 1.00 94.38 417 ALA A C 1
ATOM 3131 O O . ALA A 1 417 ? 22.343 21.682 18.174 1.00 94.38 417 ALA A O 1
ATOM 3132 N N . ALA A 1 418 ? 24.522 21.271 17.880 1.00 95.69 418 ALA A N 1
ATOM 3133 C CA . ALA A 1 418 ? 24.322 20.599 16.598 1.00 95.69 418 ALA A CA 1
ATOM 3134 C C . ALA A 1 418 ? 24.090 19.099 16.871 1.00 95.69 418 ALA A C 1
ATOM 3136 O O . ALA A 1 418 ? 25.021 18.387 17.250 1.00 95.69 418 ALA A O 1
ATOM 3137 N N . HIS A 1 419 ? 22.854 18.614 16.736 1.00 97.12 419 HIS A N 1
ATOM 3138 C CA . HIS A 1 419 ? 22.468 17.254 17.155 1.00 97.12 419 HIS A CA 1
ATOM 3139 C C . HIS A 1 419 ? 22.420 16.264 15.990 1.00 97.12 419 HIS A C 1
ATOM 3141 O O . HIS A 1 419 ? 21.836 16.550 14.943 1.00 97.12 419 HIS A O 1
ATOM 3147 N N . LEU A 1 420 ? 22.956 15.056 16.195 1.00 97.75 420 LEU A N 1
ATOM 3148 C CA . LEU A 1 420 ? 22.985 14.015 15.162 1.00 97.75 420 LEU A CA 1
ATOM 3149 C C . LEU A 1 420 ? 21.581 13.486 14.825 1.00 97.75 420 LEU A C 1
ATOM 3151 O O . LEU A 1 420 ? 21.277 13.216 13.665 1.00 97.75 420 LEU A O 1
ATOM 3155 N N . TYR A 1 421 ? 20.700 13.376 15.822 1.00 97.62 421 TYR A N 1
ATOM 3156 C CA . TYR A 1 421 ? 19.300 12.998 15.600 1.00 97.62 421 TYR A CA 1
ATOM 3157 C C . TYR A 1 421 ? 18.569 14.017 14.712 1.00 97.62 421 TYR A C 1
ATOM 3159 O O . TYR A 1 421 ? 17.891 13.647 13.754 1.00 97.62 421 TYR A O 1
ATOM 3167 N N . THR A 1 422 ? 18.747 15.309 14.991 1.00 97.69 422 THR A N 1
ATOM 3168 C CA . THR A 1 422 ? 18.140 16.389 14.205 1.00 97.69 422 THR A CA 1
ATOM 3169 C C . THR A 1 422 ? 18.708 16.437 12.790 1.00 97.69 422 THR A C 1
ATOM 3171 O O . THR A 1 422 ? 17.946 16.598 11.837 1.00 97.69 422 THR A O 1
ATOM 3174 N N . LEU A 1 423 ? 20.020 16.219 12.625 1.00 98.25 423 LEU A N 1
ATOM 3175 C CA . LEU A 1 423 ? 20.632 16.040 11.307 1.00 98.25 423 LEU A CA 1
ATOM 3176 C C . LEU A 1 423 ? 19.932 14.923 10.530 1.00 98.25 423 LEU A C 1
ATOM 3178 O O . LEU A 1 423 ? 19.561 15.131 9.377 1.00 98.25 423 LEU A O 1
ATOM 3182 N N . ALA A 1 424 ? 19.731 13.759 11.157 1.00 98.44 424 ALA A N 1
ATOM 3183 C CA . ALA A 1 424 ? 19.082 12.614 10.528 1.00 98.44 424 ALA A CA 1
ATOM 3184 C C . ALA A 1 424 ? 17.659 12.947 10.056 1.00 98.44 424 ALA A C 1
ATOM 3186 O O . ALA A 1 424 ? 17.318 12.667 8.908 1.00 98.44 424 ALA A O 1
ATOM 3187 N N . ALA A 1 425 ? 16.862 13.600 10.907 1.00 98.56 425 ALA A N 1
ATOM 3188 C CA . ALA A 1 425 ? 15.511 14.036 10.563 1.00 98.56 425 ALA A CA 1
ATOM 3189 C C . ALA A 1 425 ? 15.514 15.005 9.367 1.00 98.56 425 ALA A C 1
ATOM 3191 O O . ALA A 1 425 ? 14.770 14.815 8.401 1.00 98.56 425 ALA A O 1
ATOM 3192 N N . LEU A 1 426 ? 16.386 16.021 9.403 1.00 98.69 426 LEU A N 1
ATOM 3193 C CA . LEU A 1 426 ? 16.535 17.009 8.332 1.00 98.69 426 LEU A CA 1
ATOM 3194 C C . LEU A 1 426 ? 16.971 16.360 7.018 1.00 98.69 426 LEU A C 1
ATOM 3196 O O . LEU A 1 426 ? 16.425 16.688 5.969 1.00 98.69 426 LEU A O 1
ATOM 3200 N N . LEU A 1 427 ? 17.929 15.435 7.059 1.00 98.69 427 LEU A N 1
ATOM 3201 C CA . LEU A 1 427 ? 18.409 14.744 5.867 1.00 98.69 427 LEU A CA 1
ATOM 3202 C C . LEU A 1 427 ? 17.296 13.897 5.239 1.00 98.69 427 LEU A C 1
ATOM 3204 O O . LEU A 1 427 ? 17.077 13.991 4.034 1.00 98.69 427 LEU A O 1
ATOM 3208 N N . ALA A 1 428 ? 16.544 13.144 6.047 1.00 97.88 428 ALA A N 1
ATOM 3209 C CA . ALA A 1 428 ? 15.403 12.361 5.569 1.00 97.88 428 ALA A CA 1
ATOM 3210 C C . ALA A 1 428 ? 14.346 13.244 4.883 1.00 97.88 428 ALA A C 1
ATOM 3212 O O . ALA A 1 428 ? 13.893 12.932 3.780 1.00 97.88 428 ALA A O 1
ATOM 3213 N N . ALA A 1 429 ? 13.982 14.371 5.505 1.00 98.56 429 ALA A N 1
ATOM 3214 C CA . ALA A 1 429 ? 13.032 15.318 4.932 1.00 98.56 429 ALA A CA 1
ATOM 3215 C C . ALA A 1 429 ? 13.569 15.977 3.646 1.00 98.56 429 ALA A C 1
ATOM 3217 O O . ALA A 1 429 ? 12.836 16.082 2.663 1.00 98.56 429 ALA A O 1
ATOM 3218 N N . ALA A 1 430 ? 14.844 16.378 3.613 1.00 98.50 430 ALA A N 1
ATOM 3219 C CA . ALA A 1 430 ? 15.462 16.985 2.434 1.00 98.50 430 ALA A CA 1
ATOM 3220 C C . ALA A 1 430 ? 15.464 16.014 1.248 1.00 98.50 430 ALA A C 1
ATOM 3222 O O . ALA A 1 430 ? 15.013 16.380 0.164 1.00 98.50 430 ALA A O 1
ATOM 3223 N N . THR A 1 431 ? 15.894 14.766 1.467 1.00 96.81 431 THR A N 1
ATOM 3224 C CA . THR A 1 431 ? 15.902 13.711 0.444 1.00 96.81 431 THR A CA 1
ATOM 3225 C C . THR A 1 431 ? 14.497 13.453 -0.103 1.00 96.81 431 THR A C 1
ATOM 3227 O O . THR A 1 431 ? 14.300 13.418 -1.321 1.00 96.81 431 THR A O 1
ATOM 3230 N N . ALA A 1 432 ? 13.504 13.316 0.781 1.00 92.94 432 ALA A N 1
ATOM 3231 C CA . ALA A 1 432 ? 12.119 13.074 0.392 1.00 92.94 432 ALA A CA 1
ATOM 3232 C C . ALA A 1 432 ? 11.552 14.202 -0.483 1.00 92.94 432 ALA A C 1
ATOM 3234 O O . ALA A 1 432 ? 11.029 13.961 -1.574 1.00 92.94 432 ALA A O 1
ATOM 3235 N N . TRP A 1 433 ? 11.688 15.450 -0.037 1.00 97.62 433 TRP A N 1
ATOM 3236 C CA . TRP A 1 433 ? 11.084 16.588 -0.727 1.00 97.62 433 TRP A CA 1
ATOM 3237 C C . TRP A 1 433 ? 11.885 17.050 -1.944 1.00 97.62 433 TRP A C 1
ATOM 3239 O O . TRP A 1 433 ? 11.290 17.568 -2.887 1.00 97.62 433 TRP A O 1
ATOM 3249 N N . ALA A 1 434 ? 13.196 16.795 -1.996 1.00 94.00 434 ALA A N 1
ATOM 3250 C CA . ALA A 1 434 ? 13.978 16.966 -3.217 1.00 94.00 434 ALA A CA 1
ATOM 3251 C C . ALA A 1 434 ? 13.494 16.026 -4.332 1.00 94.00 434 ALA A C 1
ATOM 3253 O O . ALA A 1 434 ? 13.413 16.445 -5.486 1.00 94.00 434 ALA A O 1
ATOM 3254 N N . ALA A 1 435 ? 13.143 14.775 -4.003 1.00 85.06 435 ALA A N 1
ATOM 3255 C CA . ALA A 1 435 ? 12.543 13.851 -4.965 1.00 85.06 435 ALA A CA 1
ATOM 3256 C C . ALA A 1 435 ? 11.188 14.364 -5.468 1.00 85.06 435 ALA A C 1
ATOM 3258 O O . ALA A 1 435 ? 11.013 14.532 -6.671 1.00 85.06 435 ALA A O 1
ATOM 3259 N N . ARG A 1 436 ? 10.291 14.755 -4.556 1.00 87.69 436 ARG A N 1
ATOM 3260 C CA . ARG A 1 436 ? 8.969 15.291 -4.924 1.00 87.69 436 ARG A CA 1
ATOM 3261 C C . ARG A 1 436 ? 9.039 16.565 -5.759 1.00 87.69 436 ARG A C 1
ATOM 3263 O O . ARG A 1 436 ? 8.235 16.744 -6.664 1.00 87.69 436 ARG A O 1
ATOM 3270 N N . ALA A 1 437 ? 10.004 17.441 -5.488 1.00 88.56 437 ALA A N 1
ATOM 3271 C CA . ALA A 1 437 ? 10.221 18.635 -6.298 1.00 88.56 437 ALA A CA 1
ATOM 3272 C C . ALA A 1 437 ? 10.620 18.290 -7.744 1.00 88.56 437 ALA A C 1
ATOM 3274 O O . ALA A 1 437 ? 10.174 18.955 -8.678 1.00 88.56 437 ALA A O 1
ATOM 3275 N N . ARG A 1 438 ? 11.429 17.236 -7.943 1.00 85.31 438 ARG A N 1
ATOM 3276 C CA . ARG A 1 438 ? 11.778 16.738 -9.285 1.00 85.31 438 ARG A CA 1
ATOM 3277 C C . ARG A 1 438 ? 10.558 16.164 -10.002 1.00 85.31 438 ARG A C 1
ATOM 3279 O O . ARG A 1 438 ? 10.363 16.491 -11.174 1.00 85.31 438 ARG A O 1
ATOM 3286 N N . ASP A 1 439 ? 9.741 15.394 -9.288 1.00 77.38 439 ASP A N 1
ATOM 3287 C CA . ASP A 1 439 ? 8.503 14.802 -9.813 1.00 77.38 439 ASP A CA 1
ATOM 3288 C C . ASP A 1 439 ? 7.483 15.885 -10.203 1.00 77.38 439 ASP A C 1
ATOM 3290 O O . ASP A 1 439 ? 6.825 15.782 -11.232 1.00 77.38 439 ASP A O 1
ATOM 3294 N N . ALA A 1 440 ? 7.409 16.974 -9.432 1.00 75.81 440 ALA A N 1
ATOM 3295 C CA . ALA A 1 440 ? 6.581 18.145 -9.728 1.00 75.81 440 ALA A CA 1
ATOM 3296 C C . ALA A 1 440 ? 7.199 19.105 -10.766 1.00 75.81 440 ALA A C 1
ATOM 3298 O O . ALA A 1 440 ? 6.601 20.128 -11.096 1.00 75.81 440 ALA A O 1
ATOM 3299 N N . HIS A 1 441 ? 8.406 18.813 -11.261 1.00 83.44 441 HIS A N 1
ATOM 3300 C CA . HIS A 1 441 ? 9.177 19.665 -12.172 1.00 83.44 441 HIS A CA 1
ATOM 3301 C C . HIS A 1 441 ? 9.460 21.093 -11.653 1.00 83.44 441 HIS A C 1
ATOM 3303 O O . HIS A 1 441 ? 9.747 22.000 -12.442 1.00 83.44 441 HIS A O 1
ATOM 3309 N N . ASP A 1 442 ? 9.468 21.292 -10.331 1.00 86.31 442 ASP A N 1
ATOM 3310 C CA . ASP A 1 442 ? 9.841 22.558 -9.695 1.00 86.31 442 ASP A CA 1
ATOM 3311 C C . ASP A 1 442 ? 11.365 22.638 -9.533 1.00 86.31 442 ASP A C 1
ATOM 3313 O O . ASP A 1 442 ? 11.971 22.102 -8.596 1.00 86.31 442 ASP A O 1
ATOM 3317 N N . ARG A 1 443 ? 12.011 23.317 -10.486 1.00 88.12 443 ARG A N 1
ATOM 3318 C CA . ARG A 1 443 ? 13.474 23.444 -10.517 1.00 88.12 443 ARG A CA 1
ATOM 3319 C C . ARG A 1 443 ? 14.025 24.262 -9.354 1.00 88.12 443 ARG A C 1
ATOM 3321 O O . ARG A 1 443 ? 15.136 23.975 -8.911 1.00 88.12 443 ARG A O 1
ATOM 3328 N N . GLU A 1 444 ? 13.306 25.279 -8.881 1.00 91.69 444 GLU A N 1
ATOM 3329 C CA . GLU A 1 444 ? 13.801 26.142 -7.805 1.00 91.69 444 GLU A CA 1
ATOM 3330 C C . GLU A 1 444 ? 13.776 25.384 -6.478 1.00 91.69 444 GLU A C 1
ATOM 3332 O O . GLU A 1 444 ? 14.807 25.288 -5.800 1.00 91.69 444 GLU A O 1
ATOM 3337 N N . ALA A 1 445 ? 12.629 24.779 -6.157 1.00 90.50 445 ALA A N 1
ATOM 3338 C CA . ALA A 1 445 ? 12.473 23.953 -4.970 1.00 90.50 445 ALA A CA 1
ATOM 3339 C C . ALA A 1 445 ? 13.448 22.771 -4.994 1.00 90.50 445 ALA A C 1
ATOM 3341 O O . ALA A 1 445 ? 14.179 22.555 -4.025 1.00 90.50 445 ALA A O 1
ATOM 3342 N N . GLY A 1 446 ? 13.534 22.062 -6.126 1.00 92.00 446 GLY A N 1
ATOM 3343 C CA . GLY A 1 446 ? 14.448 20.934 -6.292 1.00 92.00 446 GLY A CA 1
ATOM 3344 C C . GLY A 1 446 ? 15.907 21.334 -6.086 1.00 92.00 446 GLY A C 1
ATOM 3345 O O . GLY A 1 446 ? 16.647 20.644 -5.390 1.00 92.00 446 GLY A O 1
ATOM 3346 N N . SER A 1 447 ? 16.318 22.492 -6.610 1.00 94.62 447 SER A N 1
ATOM 3347 C CA . SER A 1 447 ? 17.683 22.997 -6.453 1.00 94.62 447 SER A CA 1
ATOM 3348 C C . SER A 1 447 ? 18.023 23.358 -5.002 1.00 94.62 447 SER A C 1
ATOM 3350 O O . SER A 1 447 ? 19.114 23.034 -4.531 1.00 94.62 447 SER A O 1
ATOM 3352 N N . LEU A 1 448 ? 17.112 24.016 -4.275 1.00 97.75 448 LEU A N 1
ATOM 3353 C CA . LEU A 1 448 ? 17.299 24.318 -2.852 1.00 97.75 448 LEU A CA 1
ATOM 3354 C C . LEU A 1 448 ? 17.405 23.036 -2.021 1.00 97.75 448 LEU A C 1
ATOM 3356 O O . LEU A 1 448 ? 18.359 22.874 -1.263 1.00 97.75 448 LEU A O 1
ATOM 3360 N N . LEU A 1 449 ? 16.431 22.139 -2.174 1.00 97.81 449 LEU A N 1
ATOM 3361 C CA . LEU A 1 449 ? 16.306 20.940 -1.350 1.00 97.81 449 LEU A CA 1
ATOM 3362 C C . LEU A 1 449 ? 17.470 19.974 -1.592 1.00 97.81 449 LEU A C 1
ATOM 3364 O O . LEU A 1 449 ? 18.043 19.478 -0.626 1.00 97.81 449 LEU A O 1
ATOM 3368 N N . SER A 1 450 ? 17.900 19.791 -2.846 1.00 97.12 450 SER A N 1
ATOM 3369 C CA . SER A 1 450 ? 19.080 18.975 -3.158 1.00 97.12 450 SER A CA 1
ATOM 3370 C C . SER A 1 450 ? 20.381 19.557 -2.599 1.00 97.12 450 SER A C 1
ATOM 3372 O O . SER A 1 450 ? 21.227 18.794 -2.143 1.00 97.12 450 SER A O 1
ATOM 3374 N N . ARG A 1 451 ? 20.549 20.889 -2.555 1.00 96.75 451 ARG A N 1
ATOM 3375 C CA . ARG A 1 451 ? 21.717 21.495 -1.886 1.00 96.75 451 ARG A CA 1
ATOM 3376 C C . ARG A 1 451 ? 21.704 21.257 -0.378 1.00 96.75 451 ARG A C 1
ATOM 3378 O O . ARG A 1 451 ? 22.752 20.977 0.197 1.00 96.75 451 ARG A O 1
ATOM 3385 N N . CYS A 1 452 ? 20.545 21.383 0.268 1.00 98.00 452 CYS A N 1
ATOM 3386 C CA . CYS A 1 452 ? 20.415 21.087 1.696 1.00 98.00 452 CYS A CA 1
ATOM 3387 C C . CYS A 1 452 ? 20.704 19.610 1.983 1.00 98.00 452 CYS A C 1
ATOM 3389 O O . CYS A 1 452 ? 21.464 19.310 2.899 1.00 98.00 452 CYS A O 1
ATOM 3391 N N . GLU A 1 453 ? 20.150 18.703 1.173 1.00 97.75 453 GLU A N 1
ATOM 3392 C CA . GLU A 1 453 ? 20.430 17.266 1.237 1.00 97.75 453 GLU A CA 1
ATOM 3393 C C . GLU A 1 453 ? 21.937 16.981 1.147 1.00 97.75 453 GLU A C 1
ATOM 3395 O O . GLU A 1 453 ? 22.477 16.279 2.001 1.00 97.75 453 GLU A O 1
ATOM 3400 N N . GLU A 1 454 ? 22.627 17.553 0.157 1.00 97.56 454 GLU A N 1
ATOM 3401 C CA . GLU A 1 454 ? 24.070 17.376 -0.031 1.00 97.56 454 GLU A CA 1
ATOM 3402 C C . GLU A 1 454 ? 24.861 17.856 1.194 1.00 97.56 454 GLU A C 1
ATOM 3404 O O . GLU A 1 454 ? 25.692 17.121 1.726 1.00 97.56 454 GLU A O 1
ATOM 3409 N N . ARG A 1 455 ? 24.559 19.057 1.708 1.00 98.06 455 ARG A N 1
ATOM 3410 C CA . ARG A 1 455 ? 25.234 19.624 2.888 1.00 98.06 455 ARG A CA 1
ATOM 3411 C C . ARG A 1 455 ? 25.026 18.787 4.147 1.00 98.06 455 ARG A C 1
ATOM 3413 O O . ARG A 1 455 ? 25.979 18.563 4.890 1.00 98.06 455 ARG A O 1
ATOM 3420 N N . LEU A 1 456 ? 23.803 18.318 4.380 1.00 98.38 456 LEU A N 1
ATOM 3421 C CA . LEU A 1 456 ? 23.476 17.465 5.523 1.00 98.38 456 LEU A CA 1
ATOM 3422 C C . LEU A 1 456 ? 24.160 16.098 5.415 1.00 98.38 456 LEU A C 1
ATOM 3424 O O . LEU A 1 456 ? 24.661 15.588 6.414 1.00 98.38 456 LEU A O 1
ATOM 3428 N N . ARG A 1 457 ? 24.241 15.526 4.208 1.00 97.75 457 ARG A N 1
ATOM 3429 C CA . ARG A 1 457 ? 24.941 14.259 3.967 1.00 97.75 457 ARG A CA 1
ATOM 3430 C C . ARG A 1 457 ? 26.446 14.392 4.185 1.00 97.75 457 ARG A C 1
ATOM 3432 O O . ARG A 1 457 ? 27.018 13.582 4.903 1.00 97.75 457 ARG A O 1
ATOM 3439 N N . MET A 1 458 ? 27.058 15.467 3.686 1.00 97.50 458 MET A N 1
ATOM 3440 C CA . MET A 1 458 ? 28.463 15.780 3.973 1.00 97.50 458 MET A CA 1
ATOM 3441 C C . MET A 1 458 ? 28.726 15.920 5.479 1.00 97.50 458 MET A C 1
ATOM 3443 O O . MET A 1 458 ? 29.747 15.443 5.969 1.00 97.50 458 MET A O 1
ATOM 3447 N N . ALA A 1 459 ? 27.809 16.550 6.222 1.00 97.06 459 ALA A N 1
ATOM 3448 C CA . ALA A 1 459 ? 27.924 16.669 7.674 1.00 97.06 459 ALA A CA 1
ATOM 3449 C C . ALA A 1 459 ? 27.802 15.307 8.386 1.00 97.06 459 ALA A C 1
ATOM 3451 O O . ALA A 1 459 ? 28.548 15.057 9.329 1.00 97.06 459 ALA A O 1
ATOM 3452 N N . LEU A 1 460 ? 26.920 14.410 7.922 1.00 97.31 460 LEU A N 1
ATOM 3453 C CA . LEU A 1 460 ? 26.817 13.037 8.436 1.00 97.31 460 LEU A CA 1
ATOM 3454 C C . LEU A 1 460 ? 28.093 12.227 8.173 1.00 97.31 460 LEU A C 1
ATOM 3456 O O . LEU A 1 460 ? 28.557 11.497 9.048 1.00 97.31 460 LEU A O 1
ATOM 3460 N N . ASP A 1 461 ? 28.666 12.354 6.978 1.00 95.69 461 ASP A N 1
ATOM 3461 C CA . ASP A 1 461 ? 29.872 11.623 6.582 1.00 95.69 461 ASP A CA 1
ATOM 3462 C C . ASP A 1 461 ? 31.107 12.085 7.366 1.00 95.69 461 ASP A C 1
ATOM 3464 O O . ASP A 1 461 ? 31.949 11.265 7.733 1.00 95.69 461 ASP A O 1
ATOM 3468 N N . ALA A 1 462 ? 31.184 13.380 7.680 1.00 95.69 462 ALA A N 1
ATOM 3469 C CA . ALA A 1 462 ? 32.236 13.969 8.505 1.00 95.69 462 ALA A CA 1
ATOM 3470 C C . ALA A 1 462 ? 31.959 13.888 10.020 1.00 95.69 462 ALA A C 1
ATOM 3472 O O . ALA A 1 462 ? 32.735 14.430 10.812 1.00 95.69 462 ALA A O 1
ATOM 3473 N N . TRP A 1 463 ? 30.859 13.254 10.443 1.00 97.38 463 TRP A N 1
ATOM 3474 C CA . TRP A 1 463 ? 30.437 13.288 11.839 1.00 97.38 463 TRP A CA 1
ATOM 3475 C C . TRP A 1 463 ? 31.431 12.560 12.761 1.00 97.38 463 TRP A C 1
ATOM 3477 O O . TRP A 1 463 ? 31.865 11.450 12.434 1.00 97.38 463 TRP A O 1
ATOM 3487 N N . PRO A 1 464 ? 31.787 13.123 13.933 1.00 97.06 464 PRO A N 1
ATOM 3488 C CA . PRO A 1 464 ? 32.778 12.519 14.815 1.00 97.06 464 PRO A CA 1
ATOM 3489 C C . PRO A 1 464 ? 32.398 11.126 15.315 1.00 97.06 464 PRO A C 1
ATOM 3491 O O . PRO A 1 464 ? 31.282 10.877 15.783 1.00 97.06 464 PRO A O 1
ATOM 3494 N N . VAL A 1 465 ? 33.393 10.242 15.286 1.00 97.31 465 VAL A N 1
ATOM 3495 C CA . VAL A 1 465 ? 33.335 8.871 15.794 1.00 97.31 465 VAL A CA 1
ATOM 3496 C C . VAL A 1 465 ? 34.323 8.733 16.949 1.00 97.31 465 VAL A C 1
ATOM 3498 O O . VAL A 1 465 ? 35.467 9.177 16.845 1.00 97.31 465 VAL A O 1
ATOM 3501 N N . ASP A 1 466 ? 33.900 8.116 18.051 1.00 95.69 466 ASP A N 1
ATOM 3502 C CA . ASP A 1 466 ? 34.771 7.838 19.191 1.00 95.69 466 ASP A CA 1
ATOM 3503 C C . ASP A 1 466 ? 35.858 6.844 18.751 1.00 95.69 466 ASP A C 1
ATOM 3505 O O . ASP A 1 466 ? 35.534 5.700 18.413 1.00 95.69 466 ASP A O 1
ATOM 3509 N N . PRO A 1 467 ? 37.150 7.217 18.795 1.00 91.81 467 PRO A N 1
ATOM 3510 C CA . PRO A 1 467 ? 38.233 6.355 18.331 1.00 91.81 467 PRO A CA 1
ATOM 3511 C C . PRO A 1 467 ? 38.376 5.063 19.148 1.00 91.81 467 PRO A C 1
ATOM 3513 O O . PRO A 1 467 ? 39.057 4.138 18.711 1.00 91.81 467 PRO A O 1
ATOM 3516 N N . ARG A 1 468 ? 37.777 4.982 20.346 1.00 92.12 468 ARG A N 1
ATOM 3517 C CA . ARG A 1 468 ? 37.833 3.789 21.202 1.00 92.12 468 ARG A CA 1
ATOM 3518 C C . ARG A 1 468 ? 36.695 2.818 20.936 1.00 92.12 468 ARG A C 1
ATOM 3520 O O . ARG A 1 468 ? 36.921 1.612 20.964 1.00 92.12 468 ARG A O 1
ATOM 3527 N N . SER A 1 469 ? 35.477 3.329 20.775 1.00 93.12 469 SER A N 1
ATOM 3528 C CA . SER A 1 469 ? 34.272 2.498 20.668 1.00 93.12 469 SER A CA 1
ATOM 3529 C C . SER A 1 469 ? 33.739 2.365 19.245 1.00 93.12 469 SER A C 1
ATOM 3531 O O . SER A 1 469 ? 32.996 1.427 18.983 1.00 93.12 469 SER A O 1
ATOM 3533 N N . GLY A 1 470 ? 34.099 3.275 18.337 1.00 95.81 470 GLY A N 1
ATOM 3534 C CA . GLY A 1 470 ? 33.497 3.378 17.008 1.00 95.81 470 GLY A CA 1
ATOM 3535 C C . GLY A 1 470 ? 32.095 4.002 17.008 1.00 95.81 470 GLY A C 1
ATOM 3536 O O . GLY A 1 470 ? 31.470 4.069 15.952 1.00 95.81 470 GLY A O 1
ATOM 3537 N N . ALA A 1 471 ? 31.584 4.443 18.164 1.00 96.81 471 ALA A N 1
ATOM 3538 C CA . ALA A 1 471 ? 30.260 5.046 18.286 1.00 96.81 471 ALA A CA 1
ATOM 3539 C C . ALA A 1 471 ? 30.250 6.504 17.806 1.00 96.81 471 ALA A C 1
ATOM 3541 O O . ALA A 1 471 ? 31.225 7.237 17.980 1.00 96.81 471 ALA A O 1
ATOM 3542 N N . LEU A 1 472 ? 29.129 6.938 17.237 1.00 98.06 472 LEU A N 1
ATOM 3543 C CA . LEU A 1 472 ? 28.928 8.318 16.800 1.00 98.06 472 LEU A CA 1
ATOM 3544 C C . LEU A 1 472 ? 28.696 9.243 18.002 1.00 98.06 472 LEU A C 1
ATOM 3546 O O . LEU A 1 472 ? 28.030 8.865 18.969 1.00 98.06 472 LEU A O 1
ATOM 3550 N N . ALA A 1 473 ? 29.214 10.472 17.930 1.00 97.62 473 ALA A N 1
ATOM 3551 C CA . ALA A 1 473 ? 28.855 11.522 18.883 1.00 97.62 473 ALA A CA 1
ATOM 3552 C C . ALA A 1 473 ? 27.353 11.837 18.785 1.00 97.62 473 ALA A C 1
ATOM 3554 O O . ALA A 1 473 ? 26.816 11.939 17.683 1.00 97.62 473 ALA A O 1
ATOM 3555 N N . ARG A 1 474 ? 26.666 12.049 19.913 1.00 96.69 474 ARG A N 1
ATOM 3556 C CA . ARG A 1 474 ? 25.250 12.450 19.896 1.00 96.69 474 ARG A CA 1
ATOM 3557 C C . ARG A 1 474 ? 25.050 13.893 19.433 1.00 96.69 474 ARG A C 1
ATOM 3559 O O . ARG A 1 474 ? 24.032 14.201 18.815 1.00 96.69 474 ARG A O 1
ATOM 3566 N N . ALA A 1 475 ? 26.023 14.757 19.717 1.00 96.94 475 ALA A N 1
ATOM 3567 C CA . ALA A 1 475 ? 25.963 16.183 19.433 1.00 96.94 475 ALA A CA 1
ATOM 3568 C C . ALA A 1 475 ? 27.363 16.800 19.308 1.00 96.94 475 ALA A C 1
ATOM 3570 O O . ALA A 1 475 ? 28.336 16.254 19.833 1.00 96.94 475 ALA A O 1
ATOM 3571 N N . LEU A 1 476 ? 27.443 17.964 18.665 1.00 95.69 476 LEU A N 1
ATOM 3572 C CA . LEU A 1 476 ? 28.586 18.874 18.719 1.00 95.69 476 LEU A CA 1
ATOM 3573 C C . LEU A 1 476 ? 28.208 20.059 19.603 1.00 95.69 476 LEU A C 1
ATOM 3575 O O . LEU A 1 476 ? 27.367 20.878 19.227 1.00 95.69 476 LEU A O 1
ATOM 3579 N N . VAL A 1 477 ? 28.797 20.114 20.794 1.00 92.44 477 VAL A N 1
ATOM 3580 C CA . VAL A 1 477 ? 28.475 21.102 21.825 1.00 92.44 477 VAL A CA 1
ATOM 3581 C C . VAL A 1 477 ? 29.454 22.261 21.732 1.00 92.44 477 VAL A C 1
ATOM 3583 O O . VAL A 1 477 ? 30.668 22.060 21.699 1.00 92.44 477 VAL A O 1
ATOM 3586 N N . GLN A 1 478 ? 28.932 23.484 21.730 1.00 82.75 478 GLN A N 1
ATOM 3587 C CA . GLN A 1 478 ? 29.764 24.668 21.884 1.00 82.75 478 GLN A CA 1
ATOM 3588 C C . GLN A 1 478 ? 30.138 24.812 23.368 1.00 82.75 478 GLN A C 1
ATOM 3590 O O . GLN A 1 478 ? 29.356 25.320 24.168 1.00 82.75 478 GLN A O 1
ATOM 3595 N N . ASP A 1 479 ? 31.316 24.324 23.749 1.00 69.06 479 ASP A N 1
ATOM 3596 C CA . ASP A 1 479 ? 31.968 24.734 24.999 1.00 69.06 479 ASP A CA 1
ATOM 3597 C C . ASP A 1 479 ? 32.718 26.056 24.730 1.00 69.06 479 ASP A C 1
ATOM 3599 O O . ASP A 1 479 ? 32.826 26.478 23.581 1.00 69.06 479 ASP A O 1
ATOM 3603 N N . HIS A 1 480 ? 33.253 26.742 25.740 1.00 64.19 480 HIS A N 1
ATOM 3604 C CA . HIS A 1 480 ? 34.000 28.008 25.618 1.00 64.19 480 HIS A CA 1
ATOM 3605 C C . HIS A 1 480 ? 35.233 27.963 24.670 1.00 64.19 480 HIS A C 1
ATOM 3607 O O . HIS A 1 480 ? 35.993 28.931 24.587 1.00 64.19 480 HIS A O 1
ATOM 3613 N N . SER A 1 481 ? 35.457 26.842 23.979 1.00 60.84 481 SER A N 1
ATOM 3614 C CA . SER A 1 481 ? 36.391 26.641 22.878 1.00 60.84 481 SER A CA 1
ATOM 3615 C C . SER A 1 481 ? 35.956 27.340 21.582 1.00 60.84 481 SER A C 1
ATOM 3617 O O . SER A 1 481 ? 34.788 27.646 21.348 1.00 60.84 481 SER A O 1
ATOM 3619 N N . VAL A 1 482 ? 36.939 27.574 20.707 1.00 67.44 482 VAL A N 1
ATOM 3620 C CA . VAL A 1 482 ? 36.723 28.129 19.359 1.00 67.44 482 VAL A CA 1
ATOM 3621 C C . VAL A 1 482 ? 36.062 27.100 18.431 1.00 67.44 482 VAL A C 1
ATOM 3623 O O . VAL A 1 482 ? 35.265 27.476 17.578 1.00 67.44 482 VAL A O 1
ATOM 3626 N N . GLU A 1 483 ? 36.349 25.809 18.620 1.00 78.50 483 GLU A N 1
ATOM 3627 C CA . GLU A 1 483 ? 35.760 24.709 17.845 1.00 78.50 483 GLU A CA 1
ATOM 3628 C C . GLU A 1 483 ? 34.739 23.910 18.681 1.00 78.50 483 GLU A C 1
ATOM 3630 O O . GLU A 1 483 ? 34.973 23.718 19.882 1.00 78.50 483 GLU A O 1
ATOM 3635 N N . PRO A 1 484 ? 33.634 23.424 18.077 1.00 86.25 484 PRO A N 1
ATOM 3636 C CA . PRO A 1 484 ? 32.659 22.564 18.748 1.00 86.25 484 PRO A CA 1
ATOM 3637 C C . PRO A 1 484 ? 33.281 21.258 19.256 1.00 86.25 484 PRO A C 1
ATOM 3639 O O . PRO A 1 484 ? 34.055 20.604 18.555 1.00 86.25 484 PRO A O 1
ATOM 3642 N N . VAL A 1 485 ? 32.899 20.838 20.462 1.00 92.56 485 VAL A N 1
ATOM 3643 C CA . VAL A 1 485 ? 33.392 19.612 21.099 1.00 92.56 485 VAL A CA 1
ATOM 3644 C C . VAL A 1 485 ? 32.388 18.471 20.881 1.00 92.56 485 VAL A C 1
ATOM 3646 O O . VAL A 1 485 ? 31.209 18.631 21.206 1.00 92.56 485 VAL A O 1
ATOM 3649 N N . PRO A 1 486 ? 32.814 17.301 20.372 1.00 95.19 486 PRO A N 1
ATOM 3650 C CA . PRO A 1 486 ? 31.923 16.152 20.233 1.00 95.19 486 PRO A CA 1
ATOM 3651 C C . PRO A 1 486 ? 31.513 15.559 21.591 1.00 95.19 486 PRO A C 1
ATOM 3653 O O . PRO A 1 486 ? 32.364 15.229 22.419 1.00 95.19 486 PRO A O 1
ATOM 3656 N N . ASP A 1 487 ? 30.211 15.361 21.800 1.00 95.31 487 ASP A N 1
ATOM 3657 C CA . ASP A 1 487 ? 29.648 14.673 22.966 1.00 95.31 487 ASP A CA 1
ATOM 3658 C C . ASP A 1 487 ? 29.333 13.210 22.624 1.00 95.31 487 ASP A C 1
ATOM 3660 O O . ASP A 1 487 ? 28.418 12.916 21.857 1.00 95.31 487 ASP A O 1
ATOM 3664 N N . PHE A 1 488 ? 30.078 12.278 23.219 1.00 95.75 488 PHE A N 1
ATOM 3665 C CA . PHE A 1 488 ? 29.919 10.830 23.021 1.00 95.75 488 PHE A CA 1
ATOM 3666 C C . PHE A 1 488 ? 29.044 10.149 24.088 1.00 95.75 488 PHE A C 1
ATOM 3668 O O . PHE A 1 488 ? 29.098 8.928 24.262 1.00 95.75 488 PHE A O 1
ATOM 3675 N N . THR A 1 489 ? 28.255 10.909 24.852 1.00 95.31 489 THR A N 1
ATOM 3676 C CA . THR A 1 489 ? 27.331 10.343 25.843 1.00 95.31 489 THR A CA 1
ATOM 3677 C C . THR A 1 489 ? 26.316 9.420 25.154 1.00 95.31 489 THR A C 1
ATOM 3679 O O . THR A 1 489 ? 25.605 9.875 24.259 1.00 95.31 489 THR A O 1
ATOM 3682 N N . PRO A 1 490 ? 26.198 8.135 25.558 1.00 95.56 490 PRO A N 1
ATOM 3683 C CA . PRO A 1 490 ? 25.228 7.224 24.956 1.00 95.56 490 PRO A CA 1
ATOM 3684 C C . PRO A 1 490 ? 23.795 7.729 25.125 1.00 95.56 490 PRO A C 1
ATOM 3686 O O . PRO A 1 490 ? 23.364 8.007 26.251 1.00 95.56 490 PRO A O 1
ATOM 3689 N N . ASP A 1 491 ? 23.066 7.784 24.013 1.00 96.12 491 ASP A N 1
ATOM 3690 C CA . ASP A 1 491 ? 21.707 8.308 23.910 1.00 96.12 491 ASP A CA 1
ATOM 3691 C C . ASP A 1 491 ? 20.878 7.410 22.982 1.00 96.12 491 ASP A C 1
ATOM 3693 O O . ASP A 1 491 ? 21.288 7.106 21.860 1.00 96.12 491 ASP A O 1
ATOM 3697 N N . ALA A 1 492 ? 19.721 6.952 23.458 1.00 95.75 492 ALA A N 1
ATOM 3698 C CA . ALA A 1 492 ? 18.836 6.065 22.715 1.00 95.75 492 ALA A CA 1
ATOM 3699 C C . ALA A 1 492 ? 18.239 6.736 21.468 1.00 95.75 492 ALA A C 1
ATOM 3701 O O . ALA A 1 492 ? 17.836 6.028 20.544 1.00 95.75 492 ALA A O 1
ATOM 3702 N N . SER A 1 493 ? 18.223 8.076 21.404 1.00 94.81 493 SER A N 1
ATOM 3703 C CA . SER A 1 493 ? 17.756 8.811 20.223 1.00 94.81 493 SER A CA 1
ATOM 3704 C C . SER A 1 493 ? 18.544 8.457 18.958 1.00 94.81 493 SER A C 1
ATOM 3706 O O . SER A 1 493 ? 17.994 8.496 17.862 1.00 94.81 493 SER A O 1
ATOM 3708 N N . LEU A 1 494 ? 19.803 8.021 19.085 1.00 96.81 494 LEU A N 1
ATOM 3709 C CA . LEU A 1 494 ? 20.649 7.680 17.937 1.00 96.81 494 LEU A CA 1
ATOM 3710 C C . LEU A 1 494 ? 20.182 6.434 17.169 1.00 96.81 494 LEU A C 1
ATOM 3712 O O . LEU A 1 494 ? 20.594 6.235 16.028 1.00 96.81 494 LEU A O 1
ATOM 3716 N N . LEU A 1 495 ? 19.255 5.640 17.720 1.00 94.75 495 LEU A N 1
ATOM 3717 C CA . LEU A 1 495 ? 18.542 4.606 16.954 1.00 94.75 495 LEU A CA 1
ATOM 3718 C C . LEU A 1 495 ? 17.760 5.213 15.766 1.00 94.75 495 LEU A C 1
ATOM 3720 O O . LEU A 1 495 ? 17.641 4.567 14.718 1.00 94.75 495 LEU A O 1
ATOM 3724 N N . GLY A 1 496 ? 17.362 6.488 15.905 1.00 93.25 496 GLY A N 1
ATOM 3725 C CA . GLY A 1 496 ? 16.732 7.356 14.905 1.00 93.25 496 GLY A CA 1
ATOM 3726 C C . GLY A 1 496 ? 17.443 7.409 13.553 1.00 93.25 496 GLY A C 1
ATOM 3727 O O . GLY A 1 496 ? 16.791 7.605 12.529 1.00 93.25 496 GLY A O 1
ATOM 3728 N N . LEU A 1 497 ? 18.762 7.175 13.529 1.00 95.12 497 LEU A N 1
ATOM 3729 C CA . LEU A 1 497 ? 19.572 7.144 12.305 1.00 95.12 497 LEU A CA 1
ATOM 3730 C C . LEU A 1 497 ? 19.148 6.031 11.341 1.00 95.12 497 LEU A C 1
ATOM 3732 O O . LEU A 1 497 ? 19.206 6.218 10.129 1.00 95.12 497 LEU A O 1
ATOM 3736 N N . SER A 1 498 ? 18.712 4.887 11.876 1.00 88.19 498 SER A N 1
ATOM 3737 C CA . SER A 1 498 ? 18.181 3.781 11.065 1.00 88.19 498 SER A CA 1
ATOM 3738 C C . SER A 1 498 ? 16.667 3.772 11.006 1.00 88.19 498 SER A C 1
ATOM 3740 O O . SER A 1 498 ? 16.095 3.522 9.950 1.00 88.19 498 SER A O 1
ATOM 3742 N N . VAL A 1 499 ? 16.006 4.029 12.131 1.00 82.31 499 VAL A N 1
ATOM 3743 C CA . VAL A 1 499 ? 14.553 4.009 12.223 1.00 82.31 499 VAL A CA 1
ATOM 3744 C C . VAL A 1 499 ? 14.135 5.133 13.163 1.00 82.31 499 VAL A C 1
ATOM 3746 O O . VAL A 1 499 ? 14.570 5.131 14.312 1.00 82.31 499 VAL A O 1
ATOM 3749 N N . PRO A 1 500 ? 13.312 6.087 12.708 1.00 85.38 500 PRO A N 1
ATOM 3750 C CA . PRO A 1 500 ? 12.478 5.990 11.511 1.00 85.38 500 PRO A CA 1
ATOM 3751 C C . PRO A 1 500 ? 13.115 6.572 10.239 1.00 85.38 500 PRO A C 1
ATOM 3753 O O . PRO A 1 500 ? 12.631 6.309 9.143 1.00 85.38 500 PRO A O 1
ATOM 3756 N N . PHE A 1 501 ? 14.207 7.334 10.351 1.00 93.81 501 PHE A N 1
ATOM 3757 C CA . PHE A 1 501 ? 14.686 8.158 9.237 1.00 93.81 501 PHE A CA 1
ATOM 3758 C C . PHE A 1 501 ? 15.482 7.403 8.169 1.00 93.81 501 PHE A C 1
ATOM 3760 O O . PHE A 1 501 ? 15.560 7.876 7.039 1.00 93.81 501 PHE A O 1
ATOM 3767 N N . GLY A 1 502 ? 16.072 6.249 8.497 1.00 90.94 502 GLY A N 1
ATOM 3768 C CA . GLY A 1 502 ? 16.760 5.403 7.514 1.00 90.94 502 GLY A CA 1
ATOM 3769 C C . GLY A 1 502 ? 17.933 6.071 6.796 1.00 90.94 502 GLY A C 1
ATOM 3770 O O . GLY A 1 502 ? 18.259 5.678 5.679 1.00 90.94 502 GLY A O 1
ATOM 3771 N N . VAL A 1 503 ? 18.562 7.079 7.410 1.00 93.00 503 VAL A N 1
ATOM 3772 C CA . VAL A 1 503 ? 19.710 7.790 6.823 1.00 93.00 503 VAL A CA 1
ATOM 3773 C C . VAL A 1 503 ? 20.994 6.965 6.872 1.00 93.00 503 VAL A C 1
ATOM 3775 O O . VAL A 1 503 ? 21.881 7.178 6.050 1.00 93.00 503 VAL A O 1
ATOM 3778 N N . LEU A 1 504 ? 21.072 6.004 7.798 1.00 92.50 504 LEU A N 1
ATOM 3779 C CA . LEU A 1 504 ? 22.067 4.937 7.822 1.00 92.50 504 LEU A CA 1
ATOM 3780 C C . LEU A 1 504 ? 21.377 3.574 7.732 1.00 92.50 504 LEU A C 1
ATOM 3782 O O . LEU A 1 504 ? 20.315 3.354 8.324 1.00 92.50 504 LEU A O 1
ATOM 3786 N N . ALA A 1 505 ? 22.010 2.638 7.024 1.00 88.00 505 ALA A N 1
ATOM 3787 C CA . ALA A 1 505 ? 21.591 1.243 7.041 1.00 88.00 505 ALA A CA 1
ATOM 3788 C C . ALA A 1 505 ? 21.681 0.681 8.472 1.00 88.00 505 ALA A C 1
ATOM 3790 O O . ALA A 1 505 ? 22.536 1.086 9.260 1.00 88.00 505 ALA A O 1
ATOM 3791 N N . ALA A 1 506 ? 20.788 -0.248 8.827 1.00 86.88 506 ALA A N 1
ATOM 3792 C CA . ALA A 1 506 ? 20.732 -0.798 10.185 1.00 86.88 506 ALA A CA 1
ATOM 3793 C C . ALA A 1 506 ? 22.009 -1.577 10.571 1.00 86.88 506 ALA A C 1
ATOM 3795 O O . ALA A 1 506 ? 22.296 -1.733 11.754 1.00 86.88 506 ALA A O 1
ATOM 3796 N N . ASP A 1 507 ? 22.771 -2.035 9.581 1.00 87.50 507 ASP A N 1
ATOM 3797 C CA . ASP A 1 507 ? 24.054 -2.726 9.691 1.00 87.50 507 ASP A CA 1
ATOM 3798 C C . ASP A 1 507 ? 25.273 -1.823 9.393 1.00 87.50 507 ASP A C 1
ATOM 3800 O O . ASP A 1 507 ? 26.390 -2.327 9.286 1.00 87.50 507 ASP A O 1
ATOM 3804 N N . ASP A 1 508 ? 25.103 -0.492 9.301 1.00 94.00 508 ASP A N 1
ATOM 3805 C CA . ASP A 1 508 ? 26.238 0.441 9.191 1.00 94.00 508 ASP A CA 1
ATOM 3806 C C . ASP A 1 508 ? 27.188 0.248 10.395 1.00 94.00 508 ASP A C 1
ATOM 3808 O O . ASP A 1 508 ? 26.732 0.293 11.545 1.00 94.00 508 ASP A O 1
ATOM 3812 N N . PRO A 1 509 ? 28.508 0.066 10.184 1.00 94.94 509 PRO A N 1
ATOM 3813 C CA . PRO A 1 509 ? 29.448 -0.215 11.271 1.00 94.94 509 PRO A CA 1
ATOM 3814 C C . PRO A 1 509 ? 29.456 0.833 12.392 1.00 94.94 509 PRO A C 1
ATOM 3816 O O . PRO A 1 509 ? 29.577 0.479 13.567 1.00 94.94 509 PRO A O 1
ATOM 3819 N N . ARG A 1 510 ? 29.293 2.120 12.052 1.00 96.00 510 ARG A N 1
ATOM 3820 C CA . ARG A 1 510 ? 29.243 3.228 13.021 1.00 96.00 510 ARG A CA 1
ATOM 3821 C C . ARG A 1 510 ? 27.957 3.158 13.839 1.00 96.00 510 ARG A C 1
ATOM 3823 O O . ARG A 1 510 ? 27.969 3.371 15.055 1.00 96.00 510 ARG A O 1
ATOM 3830 N N . LEU A 1 511 ? 26.841 2.818 13.191 1.00 95.50 511 LEU A N 1
ATOM 3831 C CA . LEU A 1 511 ? 25.568 2.629 13.877 1.00 95.50 511 LEU A CA 1
ATOM 3832 C C . LEU A 1 511 ? 25.602 1.393 14.780 1.00 95.50 511 LEU A C 1
ATOM 3834 O O . LEU A 1 511 ? 25.192 1.487 15.933 1.00 95.50 511 LEU A O 1
ATOM 3838 N N . MET A 1 512 ? 26.138 0.264 14.315 1.00 95.69 512 MET A N 1
ATOM 3839 C CA . MET A 1 512 ? 26.277 -0.947 15.128 1.00 95.69 512 MET A CA 1
ATOM 3840 C C . MET A 1 512 ? 27.117 -0.694 16.385 1.00 95.69 512 MET A C 1
ATOM 3842 O O . MET A 1 512 ? 26.730 -1.108 17.478 1.00 95.69 512 MET A O 1
ATOM 3846 N N . ALA A 1 513 ? 28.229 0.034 16.260 1.00 97.06 513 ALA A N 1
ATOM 3847 C CA . ALA A 1 513 ? 29.042 0.444 17.403 1.00 97.06 513 ALA A CA 1
ATOM 3848 C C . ALA A 1 513 ? 28.273 1.369 18.365 1.00 97.06 513 ALA A C 1
ATOM 3850 O O . ALA A 1 513 ? 28.335 1.211 19.587 1.00 97.06 513 ALA A O 1
ATOM 3851 N N . THR A 1 514 ? 27.476 2.292 17.822 1.00 97.56 514 THR A N 1
ATOM 3852 C CA . THR A 1 514 ? 26.593 3.169 18.606 1.00 97.56 514 THR A CA 1
ATOM 3853 C C . THR A 1 514 ? 25.525 2.368 19.361 1.00 97.56 514 THR A C 1
ATOM 3855 O O . THR A 1 514 ? 25.301 2.593 20.551 1.00 97.56 514 THR A O 1
ATOM 3858 N N . VAL A 1 515 ? 24.915 1.371 18.716 1.00 96.56 515 VAL A N 1
ATOM 3859 C CA . VAL A 1 515 ? 23.931 0.463 19.326 1.00 96.56 515 VAL A CA 1
ATOM 3860 C C . VAL A 1 515 ? 24.569 -0.357 20.442 1.00 96.56 515 VAL A C 1
ATOM 3862 O O . VAL A 1 515 ? 23.992 -0.453 21.520 1.00 96.56 515 VAL A O 1
ATOM 3865 N N . GLN A 1 516 ? 25.785 -0.869 20.255 1.00 96.56 516 GLN A N 1
ATOM 3866 C CA . GLN A 1 516 ? 26.518 -1.567 21.318 1.00 96.56 516 GLN A CA 1
ATOM 3867 C C . GLN A 1 516 ? 26.806 -0.653 22.521 1.00 96.56 516 GLN A C 1
ATOM 3869 O O . GLN A 1 516 ? 26.709 -1.078 23.678 1.00 96.56 516 GLN A O 1
ATOM 3874 N N . ALA A 1 517 ? 27.131 0.621 22.278 1.00 96.75 517 ALA A N 1
ATOM 3875 C CA . ALA A 1 517 ? 27.303 1.604 23.345 1.00 96.75 517 ALA A CA 1
ATOM 3876 C C . ALA A 1 517 ? 25.988 1.860 24.106 1.00 96.75 517 ALA A C 1
ATOM 3878 O O . ALA A 1 517 ? 26.003 1.925 25.340 1.00 96.75 517 ALA A O 1
ATOM 3879 N N . ILE A 1 518 ? 24.857 1.938 23.395 1.00 96.69 518 ILE A N 1
ATOM 3880 C CA . ILE A 1 518 ? 23.504 2.040 23.966 1.00 96.69 518 ILE A CA 1
ATOM 3881 C C . ILE A 1 518 ? 23.169 0.798 24.799 1.00 96.69 518 ILE A C 1
ATOM 3883 O O . ILE A 1 518 ? 22.786 0.937 25.961 1.00 96.69 518 ILE A O 1
ATOM 3887 N N . GLU A 1 519 ? 23.369 -0.406 24.259 1.00 95.88 519 GLU A N 1
ATOM 3888 C CA . GLU A 1 519 ? 23.122 -1.681 24.945 1.00 95.88 519 GLU A CA 1
ATOM 3889 C C . GLU A 1 519 ? 23.854 -1.734 26.286 1.00 95.88 519 GLU A C 1
ATOM 3891 O O . GLU A 1 519 ? 23.261 -1.991 27.333 1.00 95.88 519 GLU A O 1
ATOM 3896 N N . LYS A 1 520 ? 25.148 -1.407 26.269 1.00 95.75 520 LYS A N 1
ATOM 3897 C CA . LYS A 1 520 ? 26.001 -1.439 27.458 1.00 95.75 520 LYS A CA 1
ATOM 3898 C C . LYS A 1 520 ? 25.635 -0.372 28.490 1.00 95.75 520 LYS A C 1
ATOM 3900 O O . LYS A 1 520 ? 25.849 -0.575 29.685 1.00 95.75 520 LYS A O 1
ATOM 3905 N N . ALA A 1 521 ? 25.179 0.798 28.047 1.00 95.81 521 ALA A N 1
ATOM 3906 C CA . ALA A 1 521 ? 24.995 1.958 28.912 1.00 95.81 521 ALA A CA 1
ATOM 3907 C C . ALA A 1 521 ? 23.565 2.128 29.436 1.00 95.81 521 ALA A C 1
ATOM 3909 O O . ALA A 1 521 ? 23.394 2.632 30.549 1.00 95.81 521 ALA A O 1
ATOM 3910 N N . LEU A 1 522 ? 22.563 1.781 28.625 1.00 96.62 522 LEU A N 1
ATOM 3911 C CA . LEU A 1 522 ? 21.173 2.201 28.815 1.00 96.62 522 LEU A CA 1
ATOM 3912 C C . LEU A 1 522 ? 20.213 1.036 29.067 1.00 96.62 522 LEU A C 1
ATOM 3914 O O . LEU A 1 522 ? 19.149 1.271 29.645 1.00 96.62 522 LEU A O 1
ATOM 3918 N N . VAL A 1 523 ? 20.572 -0.199 28.693 1.00 95.94 523 VAL A N 1
ATOM 3919 C CA . VAL A 1 523 ? 19.761 -1.391 28.981 1.00 95.94 523 VAL A CA 1
ATOM 3920 C C . VAL A 1 523 ? 20.013 -1.839 30.420 1.00 95.94 523 VAL A C 1
ATOM 3922 O O . VAL A 1 523 ? 21.117 -2.219 30.806 1.00 95.94 523 VAL A O 1
ATOM 3925 N N . LEU A 1 524 ? 18.971 -1.784 31.246 1.00 92.81 524 LEU A N 1
ATOM 3926 C CA . LEU A 1 524 ? 19.029 -2.224 32.637 1.00 92.81 524 LEU A CA 1
ATOM 3927 C C . LEU A 1 524 ? 18.992 -3.758 32.734 1.00 92.81 524 LEU A C 1
ATOM 3929 O O . LEU A 1 524 ? 18.448 -4.406 31.843 1.00 92.81 524 LEU A O 1
ATOM 3933 N N . PRO A 1 525 ? 19.429 -4.363 33.859 1.00 88.56 525 PRO A N 1
ATOM 3934 C CA . PRO A 1 525 ? 19.284 -5.808 34.084 1.00 88.56 525 PRO A CA 1
ATOM 3935 C C . PRO A 1 525 ? 17.840 -6.326 33.972 1.00 88.56 525 PRO A C 1
ATOM 3937 O O . PRO A 1 525 ? 17.616 -7.507 33.730 1.00 88.56 525 PRO A O 1
ATOM 3940 N N . SER A 1 526 ? 16.844 -5.449 34.141 1.00 86.12 526 SER A N 1
ATOM 3941 C CA . SER A 1 526 ? 15.426 -5.761 33.931 1.00 86.12 526 SER A CA 1
ATOM 3942 C C . SER A 1 526 ? 15.013 -5.852 32.451 1.00 86.12 526 SER A C 1
ATOM 3944 O O . SER A 1 526 ? 13.892 -6.277 32.162 1.00 86.12 526 SER A O 1
ATOM 3946 N N . GLY A 1 527 ? 15.888 -5.467 31.516 1.00 86.38 527 GLY A N 1
ATOM 3947 C CA . GLY A 1 527 ? 15.617 -5.349 30.079 1.00 86.38 527 GLY A CA 1
ATOM 3948 C C . GLY A 1 527 ? 14.959 -4.026 29.670 1.00 86.38 527 GLY A C 1
ATOM 3949 O O . GLY A 1 527 ? 14.583 -3.856 28.516 1.00 86.38 527 GLY A O 1
ATOM 3950 N N . ARG A 1 528 ? 14.788 -3.084 30.602 1.00 92.38 528 ARG A N 1
ATOM 3951 C CA . ARG A 1 528 ? 14.194 -1.768 30.328 1.00 92.38 528 ARG A CA 1
ATOM 3952 C C . ARG A 1 528 ? 15.266 -0.761 29.925 1.00 92.38 528 ARG A C 1
ATOM 3954 O O . ARG A 1 528 ? 16.380 -0.829 30.443 1.00 92.38 528 ARG A O 1
ATOM 3961 N N . VAL A 1 529 ? 14.928 0.176 29.043 1.00 95.38 529 VAL A N 1
ATOM 3962 C CA . VAL A 1 529 ? 15.909 1.070 28.407 1.00 95.38 529 VAL A CA 1
ATOM 3963 C C . VAL A 1 529 ? 15.726 2.519 28.870 1.00 95.38 529 VAL A C 1
ATOM 3965 O O . VAL A 1 529 ? 14.605 3.019 28.940 1.00 95.38 529 VAL A O 1
ATOM 3968 N N . ARG A 1 530 ? 16.826 3.189 29.227 1.00 95.38 530 ARG A N 1
ATOM 3969 C CA . ARG A 1 530 ? 16.864 4.624 29.584 1.00 95.38 530 ARG A CA 1
ATOM 3970 C C . ARG A 1 530 ? 17.037 5.519 28.351 1.00 95.38 530 ARG A C 1
ATOM 3972 O O . ARG A 1 530 ? 17.560 5.053 27.348 1.00 95.38 530 ARG A O 1
ATOM 3979 N N . ARG A 1 531 ? 16.679 6.806 28.473 1.00 93.69 531 ARG A N 1
ATOM 3980 C CA . ARG A 1 531 ? 16.908 7.842 27.443 1.00 93.69 531 ARG A CA 1
ATOM 3981 C C . ARG A 1 531 ? 18.382 8.010 27.106 1.00 93.69 531 ARG A C 1
ATOM 3983 O O . ARG A 1 531 ? 18.806 7.711 26.001 1.00 93.69 531 ARG A O 1
ATOM 3990 N N . TYR A 1 532 ? 19.162 8.456 28.082 1.00 94.81 532 TYR A N 1
ATOM 3991 C CA . TYR A 1 532 ? 20.592 8.685 27.938 1.00 94.81 532 TYR A CA 1
ATOM 3992 C C . TYR A 1 532 ? 21.306 8.507 29.276 1.00 94.81 532 TYR A C 1
ATOM 3994 O O . TYR A 1 532 ? 20.694 8.434 30.351 1.00 94.81 532 TYR A O 1
ATOM 4002 N N . ARG A 1 533 ? 22.632 8.381 29.227 1.00 93.06 533 ARG A N 1
ATOM 4003 C CA . ARG A 1 533 ? 23.440 8.208 30.436 1.00 93.06 533 ARG A CA 1
ATOM 4004 C C . ARG A 1 533 ? 23.447 9.504 31.250 1.00 93.06 533 ARG A C 1
ATOM 4006 O O . ARG A 1 533 ? 23.845 10.542 30.749 1.00 93.06 533 ARG A O 1
ATOM 4013 N N . GLY A 1 534 ? 23.092 9.408 32.531 1.00 89.38 534 GLY A N 1
ATOM 4014 C CA . GLY A 1 534 ? 23.070 10.561 33.439 1.00 89.38 534 GLY A CA 1
ATOM 4015 C C . GLY A 1 534 ? 21.730 11.296 33.495 1.00 89.38 534 GLY A C 1
ATOM 4016 O O . GLY A 1 534 ? 21.642 12.306 34.183 1.00 89.38 534 GLY A O 1
ATOM 4017 N N . ASP A 1 535 ? 20.692 10.777 32.832 1.00 89.56 535 ASP A N 1
ATOM 4018 C CA . ASP A 1 535 ? 19.335 11.319 32.907 1.00 89.56 535 ASP A CA 1
ATOM 4019 C C . ASP A 1 535 ? 18.829 11.398 34.361 1.00 89.56 535 ASP A C 1
ATOM 4021 O O . ASP A 1 535 ? 18.888 10.422 35.118 1.00 89.56 535 ASP A O 1
ATOM 4025 N N . THR A 1 536 ? 18.321 12.570 34.745 1.00 89.00 536 THR A N 1
ATOM 4026 C CA . THR A 1 536 ? 17.751 12.838 36.074 1.00 89.00 536 THR A CA 1
ATOM 4027 C C . THR A 1 536 ? 16.249 13.107 36.042 1.00 89.00 536 THR A C 1
ATOM 4029 O O . THR A 1 536 ? 15.610 13.131 37.102 1.00 89.00 536 THR A O 1
ATOM 4032 N N . TYR A 1 537 ? 15.651 13.251 34.856 1.00 87.94 537 TYR A N 1
ATOM 4033 C CA . TYR A 1 537 ? 14.233 13.550 34.709 1.00 87.94 537 TYR A CA 1
ATOM 4034 C C . TYR A 1 537 ? 13.400 12.418 35.301 1.00 87.94 537 TYR A C 1
ATOM 4036 O O . TYR A 1 537 ? 13.559 11.247 34.952 1.00 87.94 537 TYR A O 1
ATOM 4044 N N . ARG A 1 538 ? 12.569 12.767 36.289 1.00 86.06 538 ARG A N 1
ATOM 4045 C CA . ARG A 1 538 ? 11.782 11.812 37.088 1.00 86.06 538 ARG A CA 1
ATOM 4046 C C . ARG A 1 538 ? 12.606 10.620 37.603 1.00 86.06 538 ARG A C 1
ATOM 4048 O O . ARG A 1 538 ? 12.095 9.515 37.768 1.00 86.06 538 ARG A O 1
ATOM 4055 N N . GLY A 1 539 ? 13.872 10.873 37.941 1.00 83.31 539 GLY A N 1
ATOM 4056 C CA . GLY A 1 539 ? 14.786 9.892 38.525 1.00 83.31 539 GLY A CA 1
ATOM 4057 C C . GLY A 1 539 ? 15.546 9.030 37.515 1.00 83.31 539 GLY A C 1
ATOM 4058 O O . GLY A 1 539 ? 16.140 8.036 37.938 1.00 83.31 539 GLY A O 1
ATOM 4059 N N . GLY A 1 540 ? 15.530 9.376 36.221 1.00 84.56 540 GLY A N 1
ATOM 4060 C CA . GLY A 1 540 ? 16.233 8.618 35.179 1.00 84.56 540 GLY A CA 1
ATOM 4061 C C . GLY A 1 540 ? 15.663 7.210 35.010 1.00 84.56 540 GLY A C 1
ATOM 4062 O O . GLY A 1 540 ? 16.405 6.223 34.868 1.00 84.56 540 GLY A O 1
ATOM 4063 N N . ASN A 1 541 ? 14.341 7.098 35.149 1.00 92.12 541 ASN A N 1
ATOM 4064 C CA . ASN A 1 541 ? 13.633 5.839 34.999 1.00 92.12 541 ASN A CA 1
ATOM 4065 C C . ASN A 1 541 ? 13.570 5.431 33.519 1.00 92.12 541 ASN A C 1
ATOM 4067 O O . ASN A 1 541 ? 13.690 6.273 32.630 1.00 92.12 541 ASN A O 1
ATOM 4071 N N . PRO A 1 542 ? 13.461 4.128 33.229 1.00 94.69 542 PRO A N 1
ATOM 4072 C CA . PRO A 1 542 ? 13.380 3.656 31.860 1.00 94.69 542 PRO A CA 1
ATOM 4073 C C . PRO A 1 542 ? 12.041 3.992 31.200 1.00 94.69 542 PRO A C 1
ATOM 4075 O O . PRO A 1 542 ? 11.013 4.143 31.865 1.00 94.69 542 PRO A O 1
ATOM 4078 N N . TRP A 1 543 ? 12.071 4.035 29.872 1.00 95.56 543 TRP A N 1
ATOM 4079 C CA . TRP A 1 543 ? 10.929 4.359 29.029 1.00 95.56 543 TRP A CA 1
ATOM 4080 C C . TRP A 1 543 ? 10.563 3.156 28.154 1.00 95.56 543 TRP A C 1
ATOM 4082 O O . TRP A 1 543 ? 11.439 2.622 27.461 1.00 95.56 543 TRP A O 1
ATOM 4092 N N . PRO A 1 544 ? 9.280 2.755 28.104 1.00 95.69 544 PRO A N 1
ATOM 4093 C CA . PRO A 1 544 ? 8.818 1.732 27.167 1.00 95.69 544 PRO A CA 1
ATOM 4094 C C . PRO A 1 544 ? 9.159 2.060 25.704 1.00 95.69 544 PRO A C 1
ATOM 4096 O O . PRO A 1 544 ? 9.487 1.161 24.932 1.00 95.69 544 PRO A O 1
ATOM 4099 N N . LEU A 1 545 ? 9.154 3.349 25.346 1.00 93.94 545 LEU A N 1
ATOM 4100 C CA . LEU A 1 545 ? 9.496 3.860 24.016 1.00 93.94 545 LEU A CA 1
ATOM 4101 C C . LEU A 1 545 ? 10.870 3.372 23.511 1.00 93.94 545 LEU A C 1
ATOM 4103 O O . LEU A 1 545 ? 10.958 2.862 22.398 1.00 93.94 545 LEU A O 1
ATOM 4107 N N . PHE A 1 546 ? 11.939 3.451 24.312 1.00 93.25 546 PHE A N 1
ATOM 4108 C CA . PHE A 1 546 ? 13.280 3.050 23.839 1.00 93.25 546 PHE A CA 1
ATOM 4109 C C . PHE A 1 546 ? 13.492 1.545 23.847 1.00 93.25 546 PHE A C 1
ATOM 4111 O O . PHE A 1 546 ? 14.271 1.034 23.044 1.00 93.25 546 PHE A O 1
ATOM 4118 N N . SER A 1 547 ? 12.768 0.819 24.701 1.00 94.94 547 SER A N 1
ATOM 4119 C CA . SER A 1 547 ? 12.677 -0.635 24.566 1.00 94.94 547 SER A CA 1
ATOM 4120 C C . SER A 1 547 ? 12.079 -1.012 23.205 1.00 94.94 547 SER A C 1
ATOM 4122 O O . SER A 1 547 ? 12.554 -1.960 22.587 1.00 94.94 547 SER A O 1
ATOM 4124 N N . LEU A 1 548 ? 11.097 -0.250 22.709 1.00 95.00 548 LEU A N 1
ATOM 4125 C CA . LEU A 1 548 ? 10.502 -0.450 21.385 1.00 95.00 548 LEU A CA 1
ATOM 4126 C C . LEU A 1 548 ? 11.447 -0.037 20.246 1.00 95.00 548 LEU A C 1
ATOM 4128 O O . LEU A 1 548 ? 11.619 -0.819 19.316 1.00 95.00 548 LEU A O 1
ATOM 4132 N N . TRP A 1 549 ? 12.123 1.115 20.328 1.00 93.12 549 TRP A N 1
ATOM 4133 C CA . TRP A 1 549 ? 13.111 1.522 19.309 1.00 93.12 549 TRP A CA 1
ATOM 4134 C C . TRP A 1 549 ? 14.232 0.496 19.158 1.00 93.12 549 TRP A C 1
ATOM 4136 O O . TRP A 1 549 ? 14.562 0.085 18.045 1.00 93.12 549 TRP A O 1
ATOM 4146 N N . LEU A 1 550 ? 14.792 0.039 20.283 1.00 94.81 550 LEU A N 1
ATOM 4147 C CA . LEU A 1 550 ? 15.861 -0.954 20.268 1.00 94.81 550 LEU A CA 1
ATOM 4148 C C . LEU A 1 550 ? 15.358 -2.299 19.727 1.00 94.81 550 LEU A C 1
ATOM 4150 O O . LEU A 1 550 ? 16.039 -2.929 18.921 1.00 94.81 550 LEU A O 1
ATOM 4154 N N . ALA A 1 551 ? 14.139 -2.707 20.099 1.00 93.44 551 ALA A N 1
ATOM 4155 C CA . ALA A 1 551 ? 13.511 -3.901 19.541 1.00 93.44 551 ALA A CA 1
ATOM 4156 C C . ALA A 1 551 ? 13.320 -3.795 18.022 1.00 93.44 551 ALA A C 1
ATOM 4158 O O . ALA A 1 551 ? 13.580 -4.766 17.315 1.00 93.44 551 ALA A O 1
ATOM 4159 N N . TRP A 1 552 ? 12.914 -2.635 17.499 1.00 90.31 552 TRP A N 1
ATOM 4160 C CA . TRP A 1 552 ? 12.773 -2.454 16.055 1.00 90.31 552 TRP A CA 1
ATOM 4161 C C . TRP A 1 552 ? 14.119 -2.558 15.339 1.00 90.31 552 TRP A C 1
ATOM 4163 O O . TRP A 1 552 ? 14.238 -3.271 14.341 1.00 90.31 552 TRP A O 1
ATOM 4173 N N . HIS A 1 553 ? 15.158 -1.918 15.878 1.00 90.31 553 HIS A N 1
ATOM 4174 C CA . HIS A 1 553 ? 16.508 -2.041 15.336 1.00 90.31 553 HIS A CA 1
ATOM 4175 C C . HIS A 1 553 ? 16.977 -3.510 15.311 1.00 90.31 553 HIS A C 1
ATOM 4177 O O . HIS A 1 553 ? 17.522 -3.980 14.310 1.00 90.31 553 HIS A O 1
ATOM 4183 N N . TYR A 1 554 ? 16.692 -4.282 16.364 1.00 91.50 554 TYR A N 1
ATOM 4184 C CA . TYR A 1 554 ? 16.957 -5.723 16.384 1.00 91.50 554 TYR A CA 1
ATOM 4185 C C . TYR A 1 554 ? 16.183 -6.491 15.312 1.00 91.50 554 TYR A C 1
ATOM 4187 O O . TYR A 1 554 ? 16.757 -7.349 14.646 1.00 91.50 554 TYR A O 1
ATOM 4195 N N . LEU A 1 555 ? 14.904 -6.182 15.091 1.00 86.19 555 LEU A N 1
ATOM 4196 C CA . LEU A 1 555 ? 14.132 -6.805 14.011 1.00 86.19 555 LEU A CA 1
ATOM 4197 C C . LEU A 1 555 ? 14.748 -6.507 12.633 1.00 86.19 555 LEU A C 1
ATOM 4199 O O . LEU A 1 555 ? 14.877 -7.418 11.818 1.00 86.19 555 LEU A O 1
ATOM 4203 N N . ARG A 1 556 ? 15.203 -5.269 12.396 1.00 82.12 556 ARG A N 1
ATOM 4204 C CA . ARG A 1 556 ? 15.831 -4.835 11.131 1.00 82.12 556 ARG A CA 1
ATOM 4205 C C . ARG A 1 556 ? 17.175 -5.506 10.846 1.00 82.12 556 ARG A C 1
ATOM 4207 O O . ARG A 1 556 ? 17.542 -5.641 9.686 1.00 82.12 556 ARG A O 1
ATOM 4214 N N . THR A 1 557 ? 17.880 -5.940 11.885 1.00 84.38 557 THR A N 1
ATOM 4215 C CA . THR A 1 557 ? 19.183 -6.623 11.793 1.00 84.38 557 THR A CA 1
ATOM 4216 C C . THR A 1 557 ? 19.069 -8.147 11.927 1.00 84.38 557 THR A C 1
ATOM 4218 O O . THR A 1 557 ? 20.070 -8.836 12.109 1.00 84.38 557 THR A O 1
ATOM 4221 N N . GLY A 1 558 ? 17.851 -8.706 11.872 1.00 81.44 558 GLY A N 1
ATOM 4222 C CA . GLY A 1 558 ? 17.612 -10.150 11.999 1.00 81.44 558 GLY A CA 1
ATOM 4223 C C . GLY A 1 558 ? 17.776 -10.706 13.423 1.00 81.44 558 GLY A C 1
ATOM 4224 O O . GLY A 1 558 ? 17.668 -11.914 13.640 1.00 81.44 558 GLY A O 1
ATOM 4225 N N . ARG A 1 559 ? 17.979 -9.847 14.429 1.00 86.44 559 ARG A N 1
ATOM 4226 C CA . ARG A 1 559 ? 18.123 -10.195 15.854 1.00 86.44 559 ARG A CA 1
ATOM 4227 C C . ARG A 1 559 ? 16.764 -10.392 16.540 1.00 86.44 559 ARG A C 1
ATOM 4229 O O . ARG A 1 559 ? 16.527 -9.921 17.650 1.00 86.44 559 ARG A O 1
ATOM 4236 N N . THR A 1 560 ? 15.846 -11.135 15.917 1.00 84.44 560 THR A N 1
ATOM 4237 C CA . THR A 1 560 ? 14.479 -11.344 16.439 1.00 84.44 560 THR A CA 1
ATOM 4238 C C . THR A 1 560 ? 14.465 -11.930 17.855 1.00 84.44 560 THR A C 1
ATOM 4240 O O . THR A 1 560 ? 13.615 -11.567 18.666 1.00 84.44 560 THR A O 1
ATOM 4243 N N . ARG A 1 561 ? 15.428 -12.802 18.187 1.00 86.88 561 ARG A N 1
ATOM 4244 C CA . ARG A 1 561 ? 15.561 -13.386 19.535 1.00 86.88 561 ARG A CA 1
ATOM 4245 C C . ARG A 1 561 ? 15.843 -12.342 20.619 1.00 86.88 561 ARG A C 1
ATOM 4247 O O . ARG A 1 561 ? 15.396 -12.537 21.744 1.00 86.88 561 ARG A O 1
ATOM 4254 N N . ASP A 1 562 ? 16.507 -11.244 20.269 1.00 89.75 562 ASP A N 1
ATOM 4255 C CA . ASP A 1 562 ? 16.828 -10.151 21.192 1.00 89.75 562 ASP A CA 1
ATOM 4256 C C . ASP A 1 562 ? 15.685 -9.127 21.268 1.00 89.75 562 ASP A C 1
ATOM 4258 O O . ASP A 1 562 ? 15.464 -8.507 22.308 1.00 89.75 562 ASP A O 1
ATOM 4262 N N . ALA A 1 563 ? 14.909 -8.980 20.187 1.00 90.75 563 ALA A N 1
ATOM 4263 C CA . ALA A 1 563 ? 13.748 -8.091 20.137 1.00 90.75 563 ALA A CA 1
ATOM 4264 C C . ALA A 1 563 ? 12.601 -8.570 21.040 1.00 90.75 563 ALA A C 1
ATOM 4266 O O . ALA A 1 563 ? 12.007 -7.778 21.773 1.00 90.75 563 ALA A O 1
ATOM 4267 N N . LEU A 1 564 ? 12.282 -9.870 21.009 1.00 89.31 564 LEU A N 1
ATOM 4268 C CA . LEU A 1 564 ? 11.108 -10.417 21.702 1.00 89.31 564 LEU A CA 1
ATOM 4269 C C . LEU A 1 564 ? 11.086 -10.128 23.218 1.00 89.31 564 LEU A C 1
ATOM 4271 O O . LEU A 1 564 ? 10.045 -9.662 23.691 1.00 89.31 564 LEU A O 1
ATOM 4275 N N . PRO A 1 565 ? 12.189 -10.303 23.981 1.00 92.06 565 PRO A N 1
ATOM 4276 C CA . PRO A 1 565 ? 12.225 -9.965 25.404 1.00 92.06 565 PRO A CA 1
ATOM 4277 C C . PRO A 1 565 ? 11.913 -8.496 25.712 1.00 92.06 565 PRO A C 1
ATOM 4279 O O . PRO A 1 565 ? 11.247 -8.216 26.710 1.00 92.06 565 PRO A O 1
ATOM 4282 N N . LEU A 1 566 ? 12.360 -7.559 24.866 1.00 93.94 566 LEU A N 1
ATOM 4283 C CA . LEU A 1 566 ? 12.068 -6.131 25.034 1.00 93.94 566 LEU A CA 1
ATOM 4284 C C . LEU A 1 566 ? 10.571 -5.859 24.850 1.00 93.94 566 LEU A C 1
ATOM 4286 O O . LEU A 1 566 ? 9.950 -5.193 25.678 1.00 93.94 566 LEU A O 1
ATOM 4290 N N . ILE A 1 567 ? 9.970 -6.444 23.812 1.00 92.81 567 ILE A N 1
ATOM 4291 C CA . ILE A 1 567 ? 8.540 -6.291 23.508 1.00 92.81 567 ILE A CA 1
ATOM 4292 C C . ILE A 1 567 ? 7.685 -6.955 24.598 1.00 92.81 567 ILE A C 1
ATOM 4294 O O . ILE A 1 567 ? 6.663 -6.409 25.012 1.00 92.81 567 ILE A O 1
ATOM 4298 N N . ASP A 1 568 ? 8.099 -8.123 25.103 1.00 91.31 568 ASP A N 1
ATOM 4299 C CA . ASP A 1 568 ? 7.443 -8.782 26.240 1.00 91.31 568 ASP A CA 1
ATOM 4300 C C . ASP A 1 568 ? 7.487 -7.935 27.503 1.00 91.31 568 ASP A C 1
ATOM 4302 O O . ASP A 1 568 ? 6.492 -7.853 28.226 1.00 91.31 568 ASP A O 1
ATOM 4306 N N . ARG A 1 569 ? 8.617 -7.271 27.761 1.00 92.50 569 ARG A N 1
ATOM 4307 C CA . ARG A 1 569 ? 8.736 -6.384 28.913 1.00 92.50 569 ARG A CA 1
ATOM 4308 C C . ARG A 1 569 ? 7.801 -5.186 28.790 1.00 92.50 569 ARG A C 1
ATOM 4310 O O . ARG A 1 569 ? 7.071 -4.906 29.733 1.00 92.50 569 ARG A O 1
ATOM 4317 N N . VAL A 1 570 ? 7.734 -4.557 27.619 1.00 94.88 570 VAL A N 1
ATOM 4318 C CA . VAL A 1 570 ? 6.803 -3.447 27.355 1.00 94.88 570 VAL A CA 1
ATOM 4319 C C . VAL A 1 570 ? 5.346 -3.877 27.557 1.00 94.88 570 VAL A C 1
ATOM 4321 O O . VAL A 1 570 ? 4.565 -3.156 28.171 1.00 94.88 570 VAL A O 1
ATOM 4324 N N . LEU A 1 571 ? 4.972 -5.083 27.118 1.00 92.50 571 LEU A N 1
ATOM 4325 C CA . LEU A 1 571 ? 3.629 -5.629 27.342 1.00 92.50 571 LEU A CA 1
ATOM 4326 C C . LEU A 1 571 ? 3.299 -5.855 28.826 1.00 92.50 571 LEU A C 1
ATOM 4328 O O . LEU A 1 571 ? 2.127 -5.738 29.196 1.00 92.50 571 LEU A O 1
ATOM 4332 N N . GLN A 1 572 ? 4.300 -6.194 29.643 1.00 91.88 572 GLN A N 1
ATOM 4333 C CA . GLN A 1 572 ? 4.178 -6.371 31.096 1.00 91.88 572 GLN A CA 1
ATOM 4334 C C . GLN A 1 572 ? 4.134 -5.040 31.852 1.00 91.88 572 GLN A C 1
ATOM 4336 O O . GLN A 1 572 ? 3.498 -4.961 32.897 1.00 91.88 572 GLN A O 1
ATOM 4341 N N . ASP A 1 573 ? 4.789 -4.014 31.315 1.00 92.12 573 ASP A N 1
ATOM 4342 C CA . ASP A 1 573 ? 4.901 -2.681 31.909 1.00 92.12 573 ASP A CA 1
ATOM 4343 C C . ASP A 1 573 ? 3.640 -1.814 31.709 1.00 92.12 573 ASP A C 1
ATOM 4345 O O . ASP A 1 573 ? 3.521 -0.719 32.262 1.00 92.12 573 ASP A O 1
ATOM 4349 N N . ARG A 1 574 ? 2.670 -2.302 30.925 1.00 92.00 574 ARG A N 1
ATOM 4350 C CA . ARG A 1 574 ? 1.368 -1.649 30.744 1.00 92.00 574 ARG A CA 1
ATOM 4351 C C . ARG A 1 574 ? 0.599 -1.553 32.060 1.00 92.00 574 ARG A C 1
ATOM 4353 O O . ARG A 1 574 ? 0.675 -2.428 32.922 1.00 92.00 574 ARG A O 1
ATOM 4360 N N . THR A 1 575 ? -0.250 -0.536 32.170 1.00 91.50 575 THR A N 1
ATOM 4361 C CA . THR A 1 575 ? -1.252 -0.488 33.241 1.00 91.50 575 THR A CA 1
ATOM 4362 C C . THR A 1 575 ? -2.222 -1.671 33.151 1.00 91.50 575 THR A C 1
ATOM 4364 O O . THR A 1 575 ? -2.338 -2.335 32.119 1.00 91.50 575 THR A O 1
ATOM 4367 N N . ALA A 1 576 ? -3.010 -1.896 34.208 1.00 86.44 576 ALA A N 1
ATOM 4368 C CA . ALA A 1 576 ? -4.072 -2.910 34.210 1.00 86.44 576 ALA A CA 1
ATOM 4369 C C . ALA A 1 576 ? -5.102 -2.725 33.072 1.00 86.44 576 ALA A C 1
ATOM 4371 O O . ALA A 1 576 ? -5.730 -3.687 32.637 1.00 86.44 576 ALA A O 1
ATOM 4372 N N . THR A 1 577 ? -5.252 -1.499 32.566 1.00 91.06 577 THR A N 1
ATOM 4373 C CA . THR A 1 577 ? -6.123 -1.143 31.438 1.00 91.06 577 THR A CA 1
ATOM 4374 C C . THR A 1 577 ? -5.422 -1.227 30.075 1.00 91.06 577 THR A C 1
ATOM 4376 O O . THR A 1 577 ? -6.045 -0.961 29.047 1.00 91.06 577 THR A O 1
ATOM 4379 N N . GLY A 1 578 ? -4.151 -1.640 30.040 1.00 91.88 578 GLY A N 1
ATOM 4380 C CA . GLY A 1 578 ? -3.366 -1.833 28.821 1.00 91.88 578 GLY A CA 1
ATOM 4381 C C . GLY A 1 578 ? -2.715 -0.560 28.275 1.00 91.88 578 GLY A C 1
ATOM 4382 O O . GLY A 1 578 ? -2.353 -0.537 27.100 1.00 91.88 578 GLY A O 1
ATOM 4383 N N . LEU A 1 579 ? -2.586 0.490 29.089 1.00 94.38 579 LEU A N 1
ATOM 4384 C CA . LEU A 1 579 ? -1.989 1.766 28.690 1.00 94.38 579 LEU A CA 1
ATOM 4385 C C . LEU A 1 579 ? -0.468 1.743 28.874 1.00 94.38 579 LEU A C 1
ATOM 4387 O O . LEU A 1 579 ? 0.026 1.228 29.876 1.00 94.38 579 LEU A O 1
ATOM 4391 N N . LEU A 1 580 ? 0.259 2.316 27.918 1.00 95.56 580 LEU A N 1
ATOM 4392 C CA . LEU A 1 580 ? 1.700 2.539 27.985 1.00 95.56 580 LEU A CA 1
ATOM 4393 C C . LEU A 1 580 ? 1.958 3.952 28.508 1.00 95.56 580 LEU A C 1
ATOM 4395 O O . LEU A 1 580 ? 1.396 4.918 27.996 1.00 95.56 580 LEU A O 1
ATOM 4399 N N . GLY A 1 581 ? 2.780 4.056 29.549 1.00 93.38 581 GLY A N 1
ATOM 4400 C CA . GLY A 1 581 ? 3.220 5.338 30.095 1.00 93.38 581 GLY A CA 1
ATOM 4401 C C . GLY A 1 581 ? 4.516 5.831 29.463 1.00 93.38 581 GLY A C 1
ATOM 4402 O O . GLY A 1 581 ? 5.198 5.085 28.759 1.00 93.38 581 GLY A O 1
ATOM 4403 N N . GLU A 1 582 ? 4.874 7.073 29.774 1.00 93.06 582 GLU A N 1
ATOM 4404 C CA . GLU A 1 582 ? 6.169 7.650 29.410 1.00 93.06 582 GLU A CA 1
ATOM 4405 C C . GLU A 1 582 ? 7.313 6.933 30.141 1.00 93.06 582 GLU A C 1
ATOM 4407 O O . GLU A 1 582 ? 8.259 6.459 29.513 1.00 93.06 582 GLU A O 1
ATOM 4412 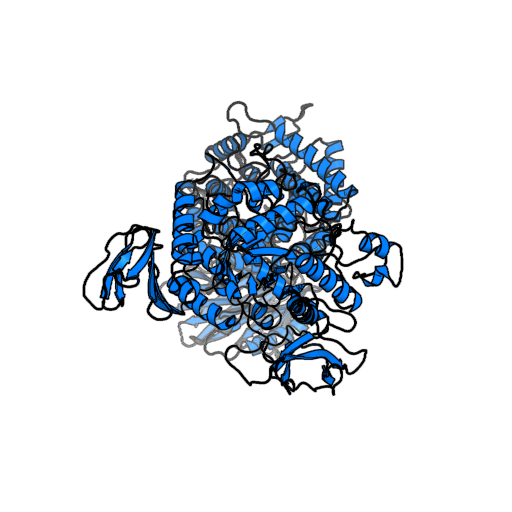N N . GLN A 1 583 ? 7.192 6.786 31.466 1.00 93.44 583 GLN A N 1
ATOM 4413 C CA . GLN A 1 583 ? 8.206 6.144 32.307 1.00 93.44 583 GLN A CA 1
ATOM 4414 C C . GLN A 1 583 ? 7.624 5.087 33.229 1.00 93.44 583 GLN A C 1
ATOM 4416 O O . GLN A 1 583 ? 6.502 5.201 33.739 1.00 93.44 583 GLN A O 1
ATOM 4421 N N . VAL A 1 584 ? 8.454 4.087 33.512 1.00 93.56 584 VAL A N 1
ATOM 4422 C CA . VAL A 1 584 ? 8.133 2.989 34.421 1.00 93.56 584 VAL A CA 1
ATOM 4423 C C . VAL A 1 584 ? 9.213 2.848 35.481 1.00 93.56 584 VAL A C 1
ATOM 4425 O O . VAL A 1 584 ? 10.393 3.065 35.220 1.00 93.56 584 VAL A O 1
ATOM 4428 N N . ASP A 1 585 ? 8.831 2.467 36.695 1.00 91.94 585 ASP A N 1
ATOM 4429 C CA . ASP A 1 585 ? 9.792 2.224 37.767 1.00 91.94 585 ASP A CA 1
ATOM 4430 C C . ASP A 1 585 ? 10.764 1.109 37.358 1.00 91.94 585 ASP A C 1
ATOM 4432 O O . ASP A 1 585 ? 10.366 -0.006 37.009 1.00 91.94 585 ASP A O 1
ATOM 4436 N N . ALA A 1 586 ? 12.063 1.401 37.437 1.00 88.12 586 ALA A N 1
ATOM 4437 C CA . ALA A 1 586 ? 13.113 0.520 36.931 1.00 88.12 586 ALA A CA 1
ATOM 4438 C C . ALA A 1 586 ? 13.057 -0.919 37.485 1.00 88.12 586 ALA A C 1
ATOM 4440 O O . ALA A 1 586 ? 13.442 -1.869 36.789 1.00 88.12 586 ALA A O 1
ATOM 4441 N N . ARG A 1 587 ? 12.574 -1.082 38.727 1.00 84.69 587 ARG A N 1
ATOM 4442 C CA . ARG A 1 587 ? 12.520 -2.359 39.448 1.00 84.69 587 ARG A CA 1
ATOM 4443 C C . ARG A 1 587 ? 11.187 -3.074 39.244 1.00 84.69 587 ARG A C 1
ATOM 4445 O O . ARG A 1 587 ? 11.181 -4.259 38.927 1.00 84.69 587 ARG A O 1
ATOM 4452 N N . THR A 1 588 ? 10.079 -2.376 39.456 1.00 89.06 588 THR A N 1
ATOM 4453 C CA . THR A 1 588 ? 8.733 -2.964 39.492 1.00 89.06 588 THR A CA 1
ATOM 4454 C C . THR A 1 588 ? 8.053 -2.990 38.128 1.00 89.06 588 THR A C 1
ATOM 4456 O O . THR A 1 588 ? 7.220 -3.861 37.908 1.00 89.06 588 THR A O 1
ATOM 4459 N N . GLY A 1 589 ? 8.415 -2.088 37.209 1.00 89.56 589 GLY A N 1
ATOM 4460 C CA . GLY A 1 589 ? 7.727 -1.918 35.924 1.00 89.56 589 GLY A CA 1
ATOM 4461 C C . GLY A 1 589 ? 6.406 -1.164 36.007 1.00 89.56 589 GLY A C 1
ATOM 4462 O O . GLY A 1 589 ? 5.750 -0.989 34.990 1.00 89.56 589 GLY A O 1
ATOM 4463 N N . ALA A 1 590 ? 6.000 -0.711 37.197 1.00 89.88 590 ALA A N 1
ATOM 4464 C CA . ALA A 1 590 ? 4.797 0.093 37.335 1.00 89.88 590 ALA A CA 1
ATOM 4465 C C . ALA A 1 590 ? 4.976 1.429 36.601 1.00 89.88 590 ALA A C 1
ATOM 4467 O O . ALA A 1 590 ? 6.013 2.073 36.759 1.00 89.88 590 ALA A O 1
ATOM 4468 N N . ALA A 1 591 ? 3.970 1.858 35.839 1.00 89.06 591 ALA A N 1
ATOM 4469 C CA . ALA A 1 591 ? 3.946 3.199 35.264 1.00 89.06 591 ALA A CA 1
ATOM 4470 C C . ALA A 1 591 ? 3.968 4.255 36.380 1.00 89.06 591 ALA A C 1
ATOM 4472 O O . ALA A 1 591 ? 3.240 4.132 37.368 1.00 89.06 591 ALA A O 1
ATOM 4473 N N . ILE A 1 592 ? 4.812 5.276 36.230 1.00 86.69 592 ILE A N 1
ATOM 4474 C CA . ILE A 1 592 ? 5.044 6.296 37.270 1.00 86.69 592 ILE A CA 1
ATOM 4475 C C . ILE A 1 592 ? 4.897 7.735 36.775 1.00 86.69 592 ILE A C 1
ATOM 4477 O O . ILE A 1 592 ? 4.800 8.646 37.596 1.00 86.69 592 ILE A O 1
ATOM 4481 N N . TRP A 1 593 ? 4.894 7.962 35.461 1.00 87.62 593 TRP A N 1
ATOM 4482 C CA . TRP A 1 593 ? 4.821 9.302 34.886 1.00 87.62 593 TRP A CA 1
ATOM 4483 C C . TRP A 1 593 ? 4.134 9.272 33.518 1.00 87.62 593 TRP A C 1
ATOM 4485 O O . TRP A 1 593 ? 4.420 8.366 32.738 1.00 87.62 593 TRP A O 1
ATOM 4495 N N . VAL A 1 594 ? 3.228 10.240 33.292 1.00 89.12 594 VAL A N 1
ATOM 4496 C CA . VAL A 1 594 ? 2.405 10.480 32.083 1.00 89.12 594 VAL A CA 1
ATOM 4497 C C . VAL A 1 594 ? 1.776 9.209 31.502 1.00 89.12 594 VAL A C 1
ATOM 4499 O O . VAL A 1 594 ? 2.433 8.403 30.845 1.00 89.12 594 VAL A O 1
ATOM 4502 N N . VAL A 1 595 ? 0.473 9.018 31.734 1.00 90.94 595 VAL A N 1
ATOM 4503 C CA . VAL A 1 595 ? -0.249 7.818 31.288 1.00 90.94 595 VAL A CA 1
ATOM 4504 C C . VAL A 1 595 ? -1.609 8.178 30.675 1.00 90.94 595 VAL A C 1
ATOM 4506 O O . VAL A 1 595 ? -2.416 8.819 31.351 1.00 90.94 595 VAL A O 1
ATOM 4509 N N . PRO A 1 596 ? -1.924 7.694 29.456 1.00 94.19 596 PRO A N 1
ATOM 4510 C CA . PRO A 1 596 ? -1.003 7.095 28.482 1.00 94.19 596 PRO A CA 1
ATOM 4511 C C . PRO A 1 596 ? -0.085 8.140 27.826 1.00 94.19 596 PRO A C 1
ATOM 4513 O O . PRO A 1 596 ? -0.438 9.314 27.772 1.00 94.19 596 PRO A O 1
ATOM 4516 N N . LEU A 1 597 ? 1.039 7.691 27.260 1.00 95.19 597 LEU A N 1
ATOM 4517 C CA . LEU A 1 597 ? 1.824 8.454 26.284 1.00 95.19 597 LEU A CA 1
ATOM 4518 C C . LEU A 1 597 ? 1.498 7.944 24.870 1.00 95.19 597 LEU A C 1
ATOM 4520 O O . LEU A 1 597 ? 1.780 6.786 24.546 1.00 95.19 597 LEU A O 1
ATOM 4524 N N . ALA A 1 598 ? 0.922 8.796 24.019 1.00 95.75 598 ALA A N 1
ATOM 4525 C CA . ALA A 1 598 ? 0.545 8.444 22.648 1.00 95.75 598 ALA A CA 1
ATOM 4526 C C . ALA A 1 598 ? 1.759 8.020 21.814 1.00 95.75 598 ALA A C 1
ATOM 4528 O O . ALA A 1 598 ? 1.676 7.049 21.067 1.00 95.75 598 ALA A O 1
ATOM 4529 N N . TRP A 1 599 ? 2.909 8.666 22.017 1.00 94.12 599 TRP A N 1
ATOM 4530 C CA . TRP A 1 599 ? 4.149 8.324 21.326 1.00 94.12 599 TRP A CA 1
ATOM 4531 C C . TRP A 1 599 ? 4.617 6.887 21.616 1.00 94.12 599 TRP A C 1
ATOM 4533 O O . TRP A 1 599 ? 4.954 6.146 20.693 1.00 94.12 599 TRP A O 1
ATOM 4543 N N . ALA A 1 600 ? 4.543 6.426 22.873 1.00 96.19 600 ALA A N 1
ATOM 4544 C CA . ALA A 1 600 ? 4.847 5.032 23.217 1.00 96.19 600 ALA A CA 1
ATOM 4545 C C . ALA A 1 600 ? 3.856 4.046 22.575 1.00 96.19 600 ALA A C 1
ATOM 4547 O O . ALA A 1 600 ? 4.251 2.966 22.134 1.00 96.19 600 ALA A O 1
ATOM 4548 N N . HIS A 1 601 ? 2.575 4.417 22.496 1.00 96.69 601 HIS A N 1
ATOM 4549 C CA . HIS A 1 601 ? 1.569 3.620 21.796 1.00 96.69 601 HIS A CA 1
ATOM 4550 C C . HIS A 1 601 ? 1.814 3.564 20.282 1.00 96.69 601 HIS A C 1
ATOM 4552 O O . HIS A 1 601 ? 1.686 2.481 19.717 1.00 96.69 601 HIS A O 1
ATOM 4558 N N . ALA A 1 602 ? 2.214 4.669 19.648 1.00 95.44 602 ALA A N 1
ATOM 4559 C CA . ALA A 1 602 ? 2.550 4.729 18.225 1.00 95.44 602 ALA A CA 1
ATOM 4560 C C . ALA A 1 602 ? 3.718 3.791 17.888 1.00 95.44 602 ALA A C 1
ATOM 4562 O O . ALA A 1 602 ? 3.583 2.916 17.040 1.00 95.44 602 ALA A O 1
ATOM 4563 N N . TRP A 1 603 ? 4.819 3.852 18.642 1.00 94.31 603 TRP A N 1
ATOM 4564 C CA . TRP A 1 603 ? 5.947 2.934 18.434 1.00 94.31 603 TRP A CA 1
ATOM 4565 C C . TRP A 1 603 ? 5.630 1.479 18.759 1.00 94.31 603 TRP A C 1
ATOM 4567 O O . TRP A 1 603 ? 6.236 0.571 18.193 1.00 94.31 603 TRP A O 1
ATOM 4577 N N . PHE A 1 604 ? 4.668 1.230 19.649 1.00 95.19 604 PHE A N 1
ATOM 4578 C CA . PHE A 1 604 ? 4.179 -0.125 19.861 1.00 95.19 604 PHE A CA 1
ATOM 4579 C C . PHE A 1 604 ? 3.479 -0.659 18.605 1.00 95.19 604 PHE A C 1
ATOM 4581 O O . PHE A 1 604 ? 3.676 -1.826 18.266 1.00 95.19 604 PHE A O 1
ATOM 4588 N N . LEU A 1 605 ? 2.702 0.179 17.904 1.00 91.88 605 LEU A N 1
ATOM 4589 C CA . LEU A 1 605 ? 2.112 -0.189 16.614 1.00 91.88 605 LEU A CA 1
ATOM 4590 C C . LEU A 1 605 ? 3.209 -0.499 15.596 1.00 91.88 605 LEU A C 1
ATOM 4592 O O . LEU A 1 605 ? 3.213 -1.593 15.043 1.00 91.88 605 LEU A O 1
ATOM 4596 N N . GLU A 1 606 ? 4.173 0.400 15.422 1.00 89.56 606 GLU A N 1
ATOM 4597 C CA . GLU A 1 606 ? 5.268 0.226 14.462 1.00 89.56 606 GLU A CA 1
ATOM 4598 C C . GLU A 1 606 ? 6.051 -1.077 14.670 1.00 89.56 606 GLU A C 1
ATOM 4600 O O . GLU A 1 606 ? 6.222 -1.876 13.750 1.00 89.56 606 GLU A O 1
ATOM 4605 N N . VAL A 1 607 ? 6.479 -1.353 15.907 1.00 91.00 607 VAL A N 1
ATOM 4606 C CA . VAL A 1 607 ? 7.261 -2.557 16.225 1.00 91.00 607 VAL A CA 1
ATOM 4607 C C . VAL A 1 607 ? 6.457 -3.825 15.987 1.00 91.00 607 VAL A C 1
ATOM 4609 O O . VAL A 1 607 ? 6.973 -4.786 15.422 1.00 91.00 607 VAL A O 1
ATOM 4612 N N . VAL A 1 608 ? 5.195 -3.856 16.419 1.00 88.88 608 VAL A N 1
ATOM 4613 C CA . VAL A 1 608 ? 4.337 -5.026 16.204 1.00 88.88 608 VAL A CA 1
ATOM 4614 C C . VAL A 1 608 ? 4.023 -5.204 14.721 1.00 88.88 608 VAL A C 1
ATOM 4616 O O . VAL A 1 608 ? 3.973 -6.341 14.259 1.00 88.88 608 VAL A O 1
ATOM 4619 N N . HIS A 1 609 ? 3.877 -4.116 13.965 1.00 82.44 609 HIS A N 1
ATOM 4620 C CA . HIS A 1 609 ? 3.719 -4.180 12.518 1.00 82.44 609 HIS A CA 1
ATOM 4621 C C . HIS A 1 609 ? 4.990 -4.718 11.845 1.00 82.44 609 HIS A C 1
ATOM 4623 O O . HIS A 1 609 ? 4.905 -5.598 11.000 1.00 82.44 609 HIS A O 1
ATOM 4629 N N . ALA A 1 610 ? 6.179 -4.314 12.299 1.00 81.44 610 ALA A N 1
ATOM 4630 C CA . ALA A 1 610 ? 7.454 -4.870 11.841 1.00 81.44 610 ALA A CA 1
ATOM 4631 C C . ALA A 1 610 ? 7.660 -6.353 12.219 1.00 81.44 610 ALA A C 1
ATOM 4633 O O . ALA A 1 610 ? 8.498 -7.030 11.623 1.00 81.44 610 ALA A O 1
ATOM 4634 N N . MET A 1 611 ? 6.918 -6.873 13.206 1.00 80.75 611 MET A N 1
ATOM 4635 C CA . MET A 1 611 ? 6.871 -8.308 13.520 1.00 80.75 611 MET A CA 1
ATOM 4636 C C . MET A 1 611 ? 5.919 -9.090 12.618 1.00 80.75 611 MET A C 1
ATOM 4638 O O . MET A 1 611 ? 5.990 -10.324 12.620 1.00 80.75 611 MET A O 1
ATOM 4642 N N . ILE A 1 612 ? 5.002 -8.419 11.908 1.00 71.69 612 ILE A N 1
ATOM 4643 C CA . ILE A 1 612 ? 4.190 -9.082 10.891 1.00 71.69 612 ILE A CA 1
ATOM 4644 C C . ILE A 1 612 ? 5.203 -9.645 9.903 1.00 71.69 612 ILE A C 1
ATOM 4646 O O . ILE A 1 612 ? 5.980 -8.867 9.345 1.00 71.69 612 ILE A O 1
ATOM 4650 N N . PRO A 1 613 ? 5.267 -10.981 9.734 1.00 55.25 613 PRO A N 1
ATOM 4651 C CA . PRO A 1 613 ? 6.205 -11.565 8.800 1.00 55.25 613 PRO A CA 1
ATOM 4652 C C . PRO A 1 613 ? 5.994 -10.839 7.480 1.00 55.25 613 PRO A C 1
ATOM 4654 O O . PRO A 1 613 ? 4.837 -10.823 7.033 1.00 55.25 613 PRO A O 1
ATOM 4657 N N . PRO A 1 614 ? 7.039 -10.214 6.896 1.00 42.53 614 PRO A N 1
ATOM 4658 C CA . PRO A 1 614 ? 6.887 -9.627 5.583 1.00 42.53 614 PRO A CA 1
ATOM 4659 C C . PRO A 1 614 ? 6.259 -10.731 4.744 1.00 42.53 614 PRO A C 1
ATOM 4661 O O . PRO A 1 614 ? 6.734 -11.879 4.813 1.00 42.53 614 PRO A O 1
ATOM 4664 N N . PRO A 1 615 ? 5.127 -10.464 4.071 1.00 41.25 615 PRO A N 1
ATOM 4665 C CA . PRO A 1 615 ? 4.595 -11.459 3.162 1.00 41.25 615 PRO A CA 1
ATOM 4666 C C . PRO A 1 615 ? 5.785 -11.800 2.266 1.00 41.25 615 PRO A C 1
ATOM 4668 O O . PRO A 1 615 ? 6.470 -10.865 1.843 1.00 41.25 615 PRO A O 1
ATOM 4671 N N . ALA A 1 616 ? 6.144 -13.096 2.194 1.00 39.62 616 ALA A N 1
ATOM 4672 C CA . ALA A 1 616 ? 7.466 -13.572 1.762 1.00 39.62 616 ALA A CA 1
ATOM 4673 C C . ALA A 1 616 ? 8.036 -12.620 0.711 1.00 39.62 616 ALA A C 1
ATOM 4675 O O . ALA A 1 616 ? 7.294 -12.338 -0.221 1.00 39.62 616 ALA A O 1
ATOM 4676 N N . GLN A 1 617 ? 9.238 -12.065 0.941 1.00 37.22 617 GLN A N 1
ATOM 4677 C CA . GLN A 1 617 ? 9.766 -10.760 0.468 1.00 37.22 617 GLN A CA 1
ATOM 4678 C C . GLN A 1 617 ? 9.808 -10.523 -1.067 1.00 37.22 617 GLN A C 1
ATOM 4680 O O . GLN A 1 617 ? 10.514 -9.650 -1.557 1.00 37.22 617 GLN A O 1
ATOM 4685 N N . HIS A 1 618 ? 9.016 -11.277 -1.818 1.00 44.66 618 HIS A N 1
ATOM 4686 C CA . HIS A 1 618 ? 8.697 -11.214 -3.234 1.00 44.66 618 HIS A CA 1
ATOM 4687 C C . HIS A 1 618 ? 7.175 -11.246 -3.508 1.00 44.66 618 HIS A C 1
ATOM 4689 O O . HIS A 1 618 ? 6.755 -11.720 -4.554 1.00 44.66 618 HIS A O 1
ATOM 4695 N N . SER A 1 619 ? 6.322 -10.838 -2.562 1.00 42.16 619 SER A N 1
ATOM 4696 C CA . SER A 1 619 ? 4.874 -11.130 -2.631 1.00 42.16 619 SER A CA 1
ATOM 4697 C C . SER A 1 619 ? 3.975 -9.983 -3.077 1.00 42.16 619 SER A C 1
ATOM 4699 O O . SER A 1 619 ? 2.796 -10.234 -3.310 1.00 42.16 619 SER A O 1
ATOM 4701 N N . ARG A 1 620 ? 4.481 -8.747 -3.184 1.00 52.50 620 ARG A N 1
ATOM 4702 C CA . ARG A 1 620 ? 3.692 -7.690 -3.818 1.00 52.50 620 ARG A CA 1
ATOM 4703 C C . ARG A 1 620 ? 3.994 -7.715 -5.302 1.00 52.50 620 ARG A C 1
ATOM 4705 O O . ARG A 1 620 ? 5.067 -7.314 -5.743 1.00 52.50 620 ARG A O 1
ATOM 4712 N N . ASP A 1 621 ? 3.050 -8.244 -6.054 1.00 65.00 621 ASP A N 1
ATOM 4713 C CA . ASP A 1 621 ? 3.103 -8.207 -7.499 1.00 65.00 621 ASP A CA 1
ATOM 4714 C C . ASP A 1 621 ? 2.306 -6.985 -7.938 1.00 65.00 621 ASP A C 1
ATOM 4716 O O . ASP A 1 621 ? 1.109 -7.077 -8.207 1.00 65.00 621 ASP A O 1
ATOM 4720 N N . TYR A 1 622 ? 2.965 -5.818 -7.932 1.00 67.12 622 TYR A N 1
ATOM 4721 C CA . TYR A 1 622 ? 2.344 -4.513 -8.197 1.00 67.12 622 TYR A CA 1
ATOM 4722 C C . TYR A 1 622 ? 1.441 -4.533 -9.433 1.00 67.12 622 TYR A C 1
ATOM 4724 O O . TYR A 1 622 ? 0.355 -3.954 -9.409 1.00 67.12 622 TYR A O 1
ATOM 4732 N N . PHE A 1 623 ? 1.837 -5.271 -10.477 1.00 74.12 623 PHE A N 1
ATOM 4733 C CA . PHE A 1 623 ? 1.031 -5.416 -11.683 1.00 74.12 623 PHE A CA 1
ATOM 4734 C C . PHE A 1 623 ? -0.365 -5.984 -11.393 1.00 74.12 623 PHE A C 1
ATOM 4736 O O . PHE A 1 623 ? -1.331 -5.487 -11.960 1.00 74.12 623 PHE A O 1
ATOM 4743 N N . PHE A 1 624 ? -0.505 -6.989 -10.521 1.00 75.44 624 PHE A N 1
ATOM 4744 C CA . PHE A 1 624 ? -1.803 -7.600 -10.187 1.00 75.44 624 PHE A CA 1
ATOM 4745 C C . PHE A 1 624 ? -2.470 -6.987 -8.957 1.00 75.44 624 PHE A C 1
ATOM 4747 O O . PHE A 1 624 ? -3.695 -7.047 -8.848 1.00 75.44 624 PHE A O 1
ATOM 4754 N N . ASP A 1 625 ? -1.694 -6.402 -8.049 1.00 68.44 625 ASP A N 1
ATOM 4755 C CA . ASP A 1 625 ? -2.226 -5.778 -6.840 1.00 68.44 625 ASP A CA 1
ATOM 4756 C C . ASP A 1 625 ? -2.839 -4.397 -7.136 1.00 68.44 625 ASP A C 1
ATOM 4758 O O . ASP A 1 625 ? -3.861 -4.031 -6.545 1.00 68.44 625 ASP A O 1
ATOM 4762 N N . ASP A 1 626 ? -2.287 -3.655 -8.105 1.00 64.62 626 ASP A N 1
ATOM 4763 C CA . ASP A 1 626 ? -2.722 -2.288 -8.407 1.00 64.62 626 ASP A CA 1
ATOM 4764 C C . ASP A 1 626 ? -3.672 -2.198 -9.626 1.00 64.62 626 ASP A C 1
ATOM 4766 O O . ASP A 1 626 ? -4.532 -1.310 -9.662 1.00 64.62 626 ASP A O 1
ATOM 4770 N N . ASN A 1 627 ? -3.632 -3.137 -10.588 1.00 61.47 627 ASN A N 1
ATOM 4771 C CA . ASN A 1 627 ? -4.530 -3.122 -11.766 1.00 61.47 627 ASN A CA 1
ATOM 4772 C C . ASN A 1 627 ? -6.033 -3.116 -11.439 1.00 61.47 627 ASN A C 1
ATOM 4774 O O . ASN A 1 627 ? -6.778 -2.349 -12.058 1.00 61.47 627 ASN A O 1
ATOM 4778 N N . PRO A 1 628 ? -6.524 -3.911 -10.464 1.00 59.19 628 PRO A N 1
ATOM 4779 C CA . PRO A 1 628 ? -7.933 -3.860 -10.079 1.00 59.19 628 PRO A CA 1
ATOM 4780 C C . PRO A 1 628 ? -8.350 -2.457 -9.616 1.00 59.19 628 PRO A C 1
ATOM 4782 O O . PRO A 1 628 ? -9.492 -2.039 -9.806 1.00 59.19 628 PRO A O 1
ATOM 4785 N N . SER A 1 629 ? -7.424 -1.688 -9.034 1.00 59.66 629 SER A N 1
ATOM 4786 C CA . SER A 1 629 ? -7.670 -0.293 -8.658 1.00 59.66 629 SER A CA 1
ATOM 4787 C C . SER A 1 629 ? -7.735 0.627 -9.878 1.00 59.66 629 SER A C 1
ATOM 4789 O O . SER A 1 629 ? -8.569 1.532 -9.890 1.00 59.66 629 SER A O 1
ATOM 4791 N N . ALA A 1 630 ? -6.945 0.367 -10.924 1.00 64.75 630 ALA A N 1
ATOM 4792 C CA . ALA A 1 630 ? -7.002 1.110 -12.183 1.00 64.75 630 ALA A CA 1
ATOM 4793 C C . ALA A 1 630 ? -8.347 0.922 -12.914 1.00 64.75 630 ALA A C 1
ATOM 4795 O O . ALA A 1 630 ? -8.952 1.916 -13.319 1.00 64.75 630 ALA A O 1
ATOM 4796 N N . GLN A 1 631 ? -8.880 -0.305 -13.005 1.00 71.19 631 GLN A N 1
ATOM 4797 C CA . GLN A 1 631 ? -10.203 -0.543 -13.617 1.00 71.19 631 GLN A CA 1
ATOM 4798 C C . GLN A 1 631 ? -11.350 0.051 -12.786 1.00 71.19 631 GLN A C 1
ATOM 4800 O O . GLN A 1 631 ? -12.269 0.671 -13.330 1.00 71.19 631 GLN A O 1
ATOM 4805 N N . ARG A 1 632 ? -11.272 -0.023 -11.449 1.00 73.12 632 ARG A N 1
ATOM 4806 C CA . ARG A 1 632 ? -12.226 0.678 -10.570 1.00 73.12 632 ARG A CA 1
ATOM 4807 C C . ARG A 1 632 ? -12.178 2.193 -10.763 1.00 73.12 632 ARG A C 1
ATOM 4809 O O . ARG A 1 632 ? -13.230 2.832 -10.805 1.00 73.12 632 ARG A O 1
ATOM 4816 N N . LEU A 1 633 ? -10.981 2.767 -10.901 1.00 72.25 633 LEU A N 1
ATOM 4817 C CA . LEU A 1 633 ? -10.796 4.193 -11.162 1.00 72.25 633 LEU A CA 1
ATOM 4818 C C . LEU A 1 633 ? -11.344 4.585 -12.539 1.00 72.25 633 LEU A C 1
ATOM 4820 O O . LEU A 1 633 ? -12.033 5.596 -12.639 1.00 72.25 633 LEU A O 1
ATOM 4824 N N . ARG A 1 634 ? -11.103 3.769 -13.571 1.00 75.62 634 ARG A N 1
ATOM 4825 C CA . ARG A 1 634 ? -11.670 3.924 -14.918 1.00 75.62 634 ARG A CA 1
ATOM 4826 C C . ARG A 1 634 ? -13.197 3.998 -14.863 1.00 75.62 634 ARG A C 1
ATOM 4828 O O . ARG A 1 634 ? -13.780 4.998 -15.273 1.00 75.62 634 ARG A O 1
ATOM 4835 N N . ARG A 1 635 ? -13.848 3.011 -14.241 1.00 80.19 635 ARG A N 1
ATOM 4836 C CA . ARG A 1 635 ? -15.305 3.023 -14.026 1.00 80.19 635 ARG A CA 1
ATOM 4837 C C . ARG A 1 635 ? -15.768 4.261 -13.248 1.00 80.19 635 ARG A C 1
ATOM 4839 O O . ARG A 1 635 ? -16.769 4.881 -13.605 1.00 80.19 635 ARG A O 1
ATOM 4846 N N . ALA A 1 636 ? -15.044 4.656 -12.200 1.00 78.50 636 ALA A N 1
ATOM 4847 C CA . ALA A 1 636 ? -15.371 5.847 -11.416 1.00 78.50 636 ALA A CA 1
ATOM 4848 C C . ALA A 1 636 ? -15.259 7.150 -12.233 1.00 78.50 636 ALA A C 1
ATOM 4850 O O . ALA A 1 636 ? -16.113 8.028 -12.091 1.00 78.50 636 ALA A O 1
ATOM 4851 N N . ARG A 1 637 ? -14.255 7.270 -13.115 1.00 76.56 637 ARG A N 1
ATOM 4852 C CA . ARG A 1 637 ? -14.079 8.409 -14.032 1.00 76.56 637 ARG A CA 1
ATOM 4853 C C . ARG A 1 637 ? -15.218 8.488 -15.048 1.00 76.56 637 ARG A C 1
ATOM 4855 O O . ARG A 1 637 ? -15.797 9.562 -15.202 1.00 76.56 637 ARG A O 1
ATOM 4862 N N . ALA A 1 638 ? -15.623 7.380 -15.665 1.00 80.75 638 ALA A N 1
ATOM 4863 C CA . ALA A 1 638 ? -16.796 7.365 -16.545 1.00 80.75 638 ALA A CA 1
ATOM 4864 C C . ALA A 1 638 ? -18.070 7.805 -15.803 1.00 80.75 638 ALA A C 1
ATOM 4866 O O . ALA A 1 638 ? -18.795 8.697 -16.250 1.00 80.75 638 ALA A O 1
ATOM 4867 N N . LEU A 1 639 ? -18.304 7.262 -14.602 1.00 82.00 639 LEU A N 1
ATOM 4868 C CA . LEU A 1 639 ? -19.446 7.635 -13.760 1.00 82.00 639 LEU A CA 1
ATOM 4869 C C . LEU A 1 639 ? -19.390 9.089 -13.266 1.00 82.00 639 LEU A C 1
ATOM 4871 O O . LEU A 1 639 ? -20.437 9.667 -12.961 1.00 82.00 639 LEU A O 1
ATOM 4875 N N . TYR A 1 640 ? -18.210 9.716 -13.226 1.00 80.50 640 TYR A N 1
ATOM 4876 C CA . TYR A 1 640 ? -18.090 11.160 -13.020 1.00 80.50 640 TYR A CA 1
ATOM 4877 C C . TYR A 1 640 ? -18.716 11.950 -14.181 1.00 80.50 640 TYR A C 1
ATOM 4879 O O . TYR A 1 640 ? -19.413 12.935 -13.932 1.00 80.50 640 TYR A O 1
ATOM 4887 N N . GLY A 1 641 ? -18.553 11.471 -15.421 1.00 74.62 641 GLY A N 1
ATOM 4888 C CA . GLY A 1 641 ? -19.252 11.965 -16.618 1.00 74.62 641 GLY A CA 1
ATOM 4889 C C . GLY A 1 641 ? -20.756 11.666 -16.637 1.00 74.62 641 GLY A C 1
ATOM 4890 O O . GLY A 1 641 ? -21.511 12.315 -17.358 1.00 74.62 641 GLY A O 1
ATOM 4891 N N . GLY A 1 642 ? -21.203 10.737 -15.789 1.00 83.50 642 GLY A N 1
ATOM 4892 C CA . GLY A 1 642 ? -22.598 10.521 -15.406 1.00 83.50 642 GLY A CA 1
ATOM 4893 C C . GLY A 1 642 ? -23.253 9.264 -15.976 1.00 83.50 642 GLY A C 1
ATOM 4894 O O . GLY A 1 642 ? -24.225 8.799 -15.377 1.00 83.50 642 GLY A O 1
ATOM 4895 N N . LEU A 1 643 ? -22.710 8.686 -17.052 1.00 89.44 643 LEU A N 1
ATOM 4896 C CA . LEU A 1 643 ? -23.147 7.416 -17.638 1.00 89.44 643 LEU A CA 1
ATOM 4897 C C . LEU A 1 643 ? -21.947 6.527 -17.969 1.00 89.44 643 LEU A C 1
ATOM 4899 O O . LEU A 1 643 ? -20.986 6.985 -18.579 1.00 89.44 643 LEU A O 1
ATOM 4903 N N . PHE A 1 644 ? -22.045 5.249 -17.624 1.00 90.12 644 PHE A N 1
ATOM 4904 C CA . PHE A 1 644 ? -21.039 4.233 -17.904 1.00 90.12 644 PHE A CA 1
ATOM 4905 C C . PHE A 1 644 ? -21.664 3.035 -18.612 1.00 90.12 644 PHE A C 1
ATOM 4907 O O . PHE A 1 644 ? -22.730 2.555 -18.221 1.00 90.12 644 PHE A O 1
ATOM 4914 N N . HIS A 1 645 ? -20.993 2.551 -19.652 1.00 89.12 645 HIS A N 1
ATOM 4915 C CA . HIS A 1 645 ? -21.346 1.317 -20.339 1.00 89.12 645 HIS A CA 1
ATOM 4916 C C . HIS A 1 645 ? -20.066 0.600 -20.749 1.00 89.12 645 HIS A C 1
ATOM 4918 O O . HIS A 1 645 ? -19.294 1.117 -21.549 1.00 89.12 645 HIS A O 1
ATOM 4924 N N . TYR A 1 646 ? -19.853 -0.597 -20.209 1.00 76.75 646 TYR A N 1
ATOM 4925 C CA . TYR A 1 646 ? -18.673 -1.404 -20.524 1.00 76.75 646 TYR A CA 1
ATOM 4926 C C . TYR A 1 646 ? -18.793 -2.082 -21.906 1.00 76.75 646 TYR A C 1
ATOM 4928 O O . TYR A 1 646 ? -17.815 -2.342 -22.615 1.00 76.75 646 TYR A O 1
ATOM 4936 N N . GLY A 1 647 ? -20.025 -2.379 -22.321 1.00 72.00 647 GLY A N 1
ATOM 4937 C CA . GLY A 1 647 ? -20.318 -3.224 -23.468 1.00 72.00 647 GLY A CA 1
ATOM 4938 C C . GLY A 1 647 ? -21.387 -4.260 -23.175 1.00 72.00 647 GLY A C 1
ATOM 4939 O O . GLY A 1 647 ? -21.990 -4.260 -22.106 1.00 72.00 647 GLY A O 1
ATOM 4940 N N . LEU A 1 648 ? -21.613 -5.152 -24.137 1.00 69.31 648 LEU A N 1
ATOM 4941 C CA . LEU A 1 648 ? -22.547 -6.261 -23.987 1.00 69.31 648 LEU A CA 1
ATOM 4942 C C . LEU A 1 648 ? -21.797 -7.497 -23.492 1.00 69.31 648 LEU A C 1
ATOM 4944 O O . LEU A 1 648 ? -20.942 -8.009 -24.219 1.00 69.31 648 LEU A O 1
ATOM 4948 N N . PRO A 1 649 ? -22.122 -8.034 -22.309 1.00 55.25 649 PRO A N 1
ATOM 4949 C CA . PRO A 1 649 ? -21.728 -9.387 -21.974 1.00 55.25 649 PRO A CA 1
ATOM 4950 C C . PRO A 1 649 ? -22.617 -10.328 -22.792 1.00 55.25 649 PRO A C 1
ATOM 4952 O O . PRO A 1 649 ? -23.731 -10.631 -22.385 1.00 55.25 649 PRO A O 1
ATOM 4955 N N . VAL A 1 650 ? -22.182 -10.776 -23.972 1.00 52.97 650 VAL A N 1
ATOM 4956 C CA . VAL A 1 650 ? -22.902 -11.846 -24.688 1.00 52.97 650 VAL A CA 1
ATOM 4957 C C . VAL A 1 650 ? -22.705 -13.128 -23.875 1.00 52.97 650 VAL A C 1
ATOM 4959 O O . VAL A 1 650 ? -21.568 -13.595 -23.831 1.00 52.97 650 VAL A O 1
ATOM 4962 N N . PRO A 1 651 ? -23.707 -13.705 -23.184 1.00 49.66 651 PRO A N 1
ATOM 4963 C CA . PRO A 1 651 ? -23.473 -14.854 -22.313 1.00 49.66 651 PRO A CA 1
ATOM 4964 C C . PRO A 1 651 ? -23.020 -16.069 -23.131 1.00 49.66 651 PRO A C 1
ATOM 4966 O O . PRO A 1 651 ? -23.641 -16.419 -24.139 1.00 49.66 651 PRO A O 1
ATOM 4969 N N . ALA A 1 652 ? -21.941 -16.729 -22.703 1.00 44.94 652 ALA A N 1
ATOM 4970 C CA . ALA A 1 652 ? -21.461 -17.943 -23.356 1.00 44.94 652 ALA A CA 1
ATOM 4971 C C . ALA A 1 652 ? -22.548 -19.035 -23.337 1.00 44.94 652 ALA A C 1
ATOM 4973 O O . ALA A 1 652 ? -23.218 -19.232 -22.325 1.00 44.94 652 ALA A O 1
ATOM 4974 N N . GLY A 1 653 ? -22.725 -19.746 -24.454 1.00 45.56 653 GLY A N 1
ATOM 4975 C CA . GLY A 1 653 ? -23.682 -20.855 -24.555 1.00 45.56 653 GLY A CA 1
ATOM 4976 C C . GLY A 1 653 ? -25.142 -20.460 -24.815 1.00 45.56 653 GLY A C 1
ATOM 4977 O O . GLY A 1 653 ? -26.008 -21.329 -24.775 1.00 45.56 653 GLY A O 1
ATOM 4978 N N . THR A 1 654 ? -25.432 -19.190 -25.115 1.00 48.62 654 THR A N 1
ATOM 4979 C CA . THR A 1 654 ? -26.782 -18.729 -25.495 1.00 48.62 654 THR A CA 1
ATOM 4980 C C . THR A 1 654 ? -26.878 -18.413 -26.989 1.00 48.62 654 THR A C 1
ATOM 4982 O O . THR A 1 654 ? -27.121 -17.280 -27.394 1.00 48.62 654 THR A O 1
ATOM 4985 N N . ALA A 1 655 ? -26.677 -19.428 -27.835 1.00 45.56 655 ALA A N 1
ATOM 4986 C CA . ALA A 1 655 ? -27.008 -19.310 -29.256 1.00 45.56 655 ALA A CA 1
ATOM 4987 C C . ALA A 1 655 ? -28.494 -18.911 -29.392 1.00 45.56 655 ALA A C 1
ATOM 4989 O O . ALA A 1 655 ? -29.371 -19.607 -28.876 1.00 45.56 655 ALA A O 1
ATOM 4990 N N . GLY A 1 656 ? -28.768 -17.763 -30.018 1.00 49.19 656 GLY A N 1
ATOM 4991 C CA . GLY A 1 656 ? -30.123 -17.240 -30.227 1.00 49.19 656 GLY A CA 1
ATOM 4992 C C . GLY A 1 656 ? -30.709 -16.317 -29.143 1.00 49.19 656 GLY A C 1
ATOM 4993 O O . GLY A 1 656 ? -31.847 -15.877 -29.311 1.00 49.19 656 GLY A O 1
ATOM 4994 N N . ALA A 1 657 ? -29.995 -15.978 -28.059 1.00 57.06 657 ALA A N 1
ATOM 4995 C CA . ALA A 1 657 ? -30.470 -14.968 -27.101 1.00 57.06 657 ALA A CA 1
ATOM 4996 C C . ALA A 1 657 ? -30.026 -13.553 -27.511 1.00 57.06 657 ALA A C 1
ATOM 4998 O O . ALA A 1 657 ? -28.845 -13.302 -27.747 1.00 57.06 657 ALA A O 1
ATOM 4999 N N . ALA A 1 658 ? -30.967 -12.609 -27.572 1.00 66.62 658 ALA A N 1
ATOM 5000 C CA . ALA A 1 658 ? -30.648 -11.213 -27.854 1.00 66.62 658 ALA A CA 1
ATOM 5001 C C . ALA A 1 658 ? -29.832 -10.593 -26.693 1.00 66.62 658 ALA A C 1
ATOM 5003 O O . ALA A 1 658 ? -30.214 -10.757 -25.531 1.00 66.62 658 ALA A O 1
ATOM 5004 N N . PRO A 1 659 ? -28.721 -9.885 -26.970 1.00 73.56 659 PRO A N 1
ATOM 5005 C CA . PRO A 1 659 ? -27.826 -9.364 -25.957 1.00 73.56 659 PRO A CA 1
ATOM 5006 C C . PRO A 1 659 ? -28.489 -8.221 -25.190 1.00 73.56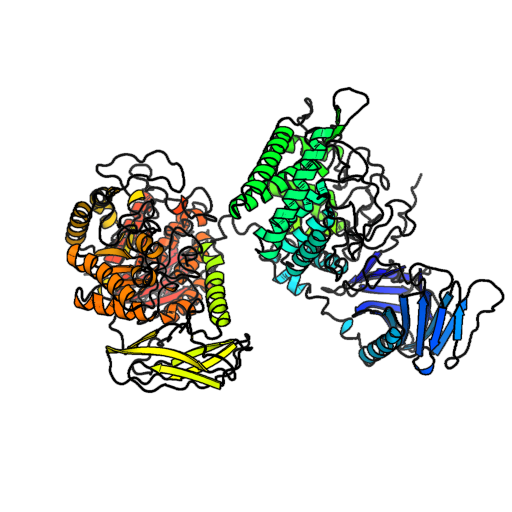 659 PRO A C 1
ATOM 5008 O O . PRO A 1 659 ? -29.203 -7.378 -25.748 1.00 73.56 659 PRO A O 1
ATOM 5011 N N . GLU A 1 660 ? -28.237 -8.203 -23.887 1.00 80.62 660 GLU A N 1
ATOM 5012 C CA . GLU A 1 660 ? -28.784 -7.221 -22.963 1.00 80.62 660 GLU A CA 1
ATOM 5013 C C . GLU A 1 660 ? -27.790 -6.072 -22.766 1.00 80.62 660 GLU A C 1
ATOM 5015 O O . GLU A 1 660 ? -26.647 -6.272 -22.353 1.00 80.62 660 GLU A O 1
ATOM 5020 N N . LEU A 1 661 ? -28.231 -4.853 -23.072 1.00 85.69 661 LEU A N 1
ATOM 5021 C CA . LEU A 1 661 ? -27.541 -3.623 -22.714 1.00 85.69 661 LEU A CA 1
ATOM 5022 C C . LEU A 1 661 ? -27.686 -3.398 -21.220 1.00 85.69 661 LEU A C 1
ATOM 5024 O O . LEU A 1 661 ? -28.806 -3.315 -20.726 1.00 85.69 661 LEU A O 1
ATOM 5028 N N . GLU A 1 662 ? -26.567 -3.201 -20.535 1.00 87.94 662 GLU A N 1
ATOM 5029 C CA . GLU A 1 662 ? -26.544 -2.709 -19.163 1.00 87.94 662 GLU A CA 1
ATOM 5030 C C . GLU A 1 662 ? -25.784 -1.385 -19.096 1.00 87.94 662 GLU A C 1
ATOM 5032 O O . GLU A 1 662 ? -24.645 -1.280 -19.552 1.00 87.94 662 GLU A O 1
ATOM 5037 N N . VAL A 1 663 ? -26.427 -0.358 -18.548 1.00 90.31 663 VAL A N 1
ATOM 5038 C CA . VAL A 1 6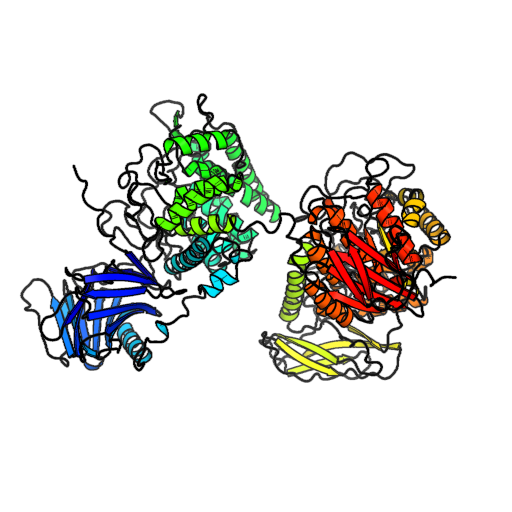63 ? -25.872 0.993 -18.431 1.00 90.31 663 VAL A CA 1
ATOM 5039 C C . VAL A 1 663 ? -25.996 1.449 -16.994 1.00 90.31 663 VAL A C 1
ATOM 5041 O O . VAL A 1 663 ? -27.054 1.327 -16.381 1.00 90.31 663 VAL A O 1
ATOM 5044 N N . GLU A 1 664 ? -24.934 2.029 -16.463 1.00 90.62 664 GLU A N 1
ATOM 5045 C CA . GLU A 1 664 ? -24.908 2.548 -15.105 1.00 90.62 664 GLU A CA 1
ATOM 5046 C C . GLU A 1 664 ? -24.917 4.075 -15.114 1.00 90.62 664 GLU A C 1
ATOM 5048 O O . GLU A 1 664 ? -24.190 4.718 -15.868 1.00 90.62 664 GLU A O 1
ATOM 5053 N N . SER A 1 665 ? -25.717 4.675 -14.236 1.00 89.75 665 SER A N 1
ATOM 5054 C CA . SER A 1 665 ? -25.707 6.113 -13.977 1.00 89.75 665 SER A CA 1
ATOM 5055 C C . SER A 1 665 ? -25.410 6.400 -12.510 1.00 89.75 665 SER A C 1
ATOM 5057 O O . SER A 1 665 ? -25.902 5.710 -11.616 1.00 89.75 665 SER A O 1
ATOM 5059 N N . ARG A 1 666 ? -24.660 7.466 -12.225 1.00 85.06 666 ARG A N 1
ATOM 5060 C CA . ARG A 1 666 ? -24.341 7.881 -10.847 1.00 85.06 666 ARG A CA 1
ATOM 5061 C C . ARG A 1 666 ? -25.618 8.249 -10.071 1.00 85.06 666 ARG A C 1
ATOM 5063 O O . ARG A 1 666 ? -26.424 9.023 -10.579 1.00 85.06 666 ARG A O 1
ATOM 5070 N N . ALA A 1 667 ? -25.793 7.774 -8.829 1.00 71.62 667 ALA A N 1
ATOM 5071 C CA . ALA A 1 667 ? -27.044 7.952 -8.064 1.00 71.62 667 ALA A CA 1
ATOM 5072 C C . ALA A 1 667 ? -27.455 9.415 -7.782 1.00 71.62 667 ALA A C 1
ATOM 5074 O O . ALA A 1 667 ? -28.610 9.665 -7.455 1.00 71.62 667 ALA A O 1
ATOM 5075 N N . GLY A 1 668 ? -26.546 10.384 -7.935 1.00 72.38 668 GLY A N 1
ATOM 5076 C CA . GLY A 1 668 ? -26.839 11.820 -7.821 1.00 72.38 668 GLY A CA 1
ATOM 5077 C C . GLY A 1 668 ? -27.195 12.528 -9.137 1.00 72.38 668 GLY A C 1
ATOM 5078 O O . GLY A 1 668 ? -27.394 13.739 -9.129 1.00 72.38 668 GLY A O 1
ATOM 5079 N N . VAL A 1 669 ? -27.228 11.826 -10.275 1.00 81.75 669 VAL A N 1
ATOM 5080 C CA . VAL A 1 669 ? -27.558 12.414 -11.585 1.00 81.75 669 VAL A CA 1
ATOM 5081 C C . VAL A 1 669 ? -29.022 12.130 -11.913 1.00 81.75 669 VAL A C 1
ATOM 5083 O O . VAL A 1 669 ? -29.410 10.983 -12.125 1.00 81.75 669 VAL A O 1
ATOM 5086 N N . ALA A 1 670 ? -29.840 13.182 -11.974 1.00 85.06 670 ALA A N 1
ATOM 5087 C CA . ALA A 1 670 ? -31.230 13.069 -12.401 1.00 85.06 670 ALA A CA 1
ATOM 5088 C C . ALA A 1 670 ? -31.306 12.893 -13.928 1.00 85.06 670 ALA A C 1
ATOM 5090 O O . ALA A 1 670 ? -30.862 13.763 -14.677 1.00 85.06 670 ALA A O 1
ATOM 5091 N N . LEU A 1 671 ? -31.890 11.780 -14.380 1.00 90.31 671 LEU A N 1
ATOM 5092 C CA . LEU A 1 671 ? -32.126 11.465 -15.792 1.00 90.31 671 LEU A CA 1
ATOM 5093 C C . LEU A 1 671 ? -33.628 11.278 -16.035 1.00 90.31 671 LEU A C 1
ATOM 5095 O O . LEU A 1 671 ? -34.285 10.542 -15.298 1.00 90.31 671 LEU A O 1
ATOM 5099 N N . LYS A 1 672 ? -34.161 11.950 -17.062 1.00 91.00 672 LYS A N 1
ATOM 5100 C CA . LYS A 1 672 ? -35.539 11.789 -17.559 1.00 91.00 672 LYS A CA 1
ATOM 5101 C C . LYS A 1 672 ? -35.699 10.460 -18.302 1.00 91.00 672 LYS A C 1
ATOM 5103 O O . LYS A 1 672 ? -36.688 9.762 -18.107 1.00 91.00 672 LYS A O 1
ATOM 5108 N N . SER A 1 673 ? -34.718 10.124 -19.134 1.00 92.75 673 SER A N 1
ATOM 5109 C CA . SER A 1 673 ? -34.695 8.930 -19.978 1.00 92.75 673 SER A CA 1
ATOM 5110 C C . SER A 1 673 ? -33.259 8.510 -20.262 1.00 92.75 673 SER A C 1
ATOM 5112 O O . SER A 1 673 ? -32.354 9.345 -20.284 1.00 92.75 673 SER A O 1
ATOM 5114 N N . VAL A 1 674 ? -33.070 7.216 -20.511 1.00 94.94 674 VAL A N 1
ATOM 5115 C CA . VAL A 1 674 ? -31.848 6.663 -21.102 1.00 94.94 674 VAL A CA 1
ATOM 5116 C C . VAL A 1 674 ? -32.251 5.915 -22.367 1.00 94.94 674 VAL A C 1
ATOM 5118 O O . VAL A 1 674 ? -33.193 5.124 -22.343 1.00 94.94 674 VAL A O 1
ATOM 5121 N N . THR A 1 675 ? -31.578 6.199 -23.479 1.00 95.50 675 THR A N 1
ATOM 5122 C CA . THR A 1 675 ? -31.860 5.617 -24.797 1.00 95.50 675 THR A CA 1
ATOM 5123 C C . THR A 1 675 ? -30.570 5.145 -25.459 1.00 95.50 675 THR A C 1
ATOM 5125 O O . THR A 1 675 ? -29.525 5.775 -25.307 1.00 95.50 675 THR A O 1
ATOM 5128 N N . ALA A 1 676 ? -30.633 4.031 -26.184 1.00 93.50 676 ALA A N 1
ATOM 5129 C CA . ALA A 1 676 ? -29.593 3.612 -27.111 1.00 93.50 676 ALA A CA 1
ATOM 5130 C C . ALA A 1 676 ? -29.969 4.081 -28.525 1.00 93.50 676 ALA A C 1
ATOM 5132 O O . ALA A 1 676 ? -30.961 3.639 -29.104 1.00 93.50 676 ALA A O 1
ATOM 5133 N N . GLU A 1 677 ? -29.188 5.004 -29.071 1.00 92.88 677 GLU A N 1
ATOM 5134 C CA . GLU A 1 677 ? -29.303 5.526 -30.428 1.00 92.88 677 GLU A CA 1
ATOM 5135 C C . GLU A 1 677 ? -28.654 4.526 -31.391 1.00 92.88 677 GLU A C 1
ATOM 5137 O O . GLU A 1 677 ? -27.429 4.475 -31.507 1.00 92.88 677 GLU A O 1
ATOM 5142 N N . ILE A 1 678 ? -29.468 3.695 -32.048 1.00 89.81 678 ILE A N 1
ATOM 5143 C CA . ILE A 1 678 ? -28.992 2.697 -33.012 1.00 89.81 678 ILE A CA 1
ATOM 5144 C C . ILE A 1 678 ? -28.707 3.374 -34.357 1.00 89.81 678 ILE A C 1
ATOM 5146 O O . ILE A 1 678 ? -29.577 4.041 -34.922 1.00 89.81 678 ILE A O 1
ATOM 5150 N N . ALA A 1 679 ? -27.506 3.181 -34.901 1.00 87.06 679 ALA A N 1
ATOM 5151 C CA . ALA A 1 679 ? -27.113 3.757 -36.183 1.00 87.06 679 ALA A CA 1
ATOM 5152 C C . ALA A 1 679 ? -28.031 3.259 -37.317 1.00 87.06 679 ALA A C 1
ATOM 5154 O O . ALA A 1 679 ? -28.111 2.060 -37.580 1.00 87.06 679 ALA A O 1
ATOM 5155 N N . GLY A 1 680 ? -28.723 4.183 -37.994 1.00 81.62 680 GLY A N 1
ATOM 5156 C CA . GLY A 1 680 ? -29.659 3.861 -39.080 1.00 81.62 680 GLY A CA 1
ATOM 5157 C C . GLY A 1 680 ? -30.996 3.248 -38.632 1.00 81.62 680 GLY A C 1
ATOM 5158 O O . GLY A 1 680 ? -31.754 2.791 -39.484 1.00 81.62 680 GLY A O 1
ATOM 5159 N N . GLY A 1 681 ? -31.296 3.239 -37.327 1.00 81.88 681 GLY A N 1
ATOM 5160 C CA . GLY A 1 681 ? -32.518 2.670 -36.751 1.00 81.88 681 GLY A CA 1
ATOM 5161 C C . GLY A 1 681 ? -33.246 3.617 -35.789 1.00 81.88 681 GLY A C 1
ATOM 5162 O O . GLY A 1 681 ? -32.905 4.791 -35.657 1.00 81.88 681 GLY A O 1
ATOM 5163 N N . ALA A 1 682 ? -34.279 3.101 -35.115 1.00 83.06 682 ALA A N 1
ATOM 5164 C CA . ALA A 1 682 ? -34.997 3.837 -34.074 1.00 83.06 682 ALA A CA 1
ATOM 5165 C C . ALA A 1 682 ? -34.228 3.808 -32.741 1.00 83.06 682 ALA A C 1
ATOM 5167 O O . ALA A 1 682 ? -33.568 2.819 -32.419 1.00 83.06 682 ALA A O 1
ATOM 5168 N N . ALA A 1 683 ? -34.350 4.874 -31.944 1.00 88.50 683 ALA A N 1
ATOM 5169 C CA . ALA A 1 683 ? -33.799 4.906 -30.592 1.00 88.50 683 ALA A CA 1
ATOM 5170 C C . ALA A 1 683 ? -34.516 3.886 -29.691 1.00 88.50 683 ALA A C 1
ATOM 5172 O O . ALA A 1 683 ? -35.747 3.848 -29.629 1.00 88.50 683 ALA A O 1
ATOM 5173 N N . LEU A 1 684 ? -33.740 3.074 -28.979 1.00 91.81 684 LEU A N 1
ATOM 5174 C CA . LEU A 1 684 ? -34.223 2.032 -28.080 1.00 91.81 684 LEU A CA 1
ATOM 5175 C C . LEU A 1 684 ? -34.245 2.565 -26.636 1.00 91.81 684 LEU A C 1
ATOM 5177 O O . LEU A 1 684 ? -33.180 2.865 -26.097 1.00 91.81 684 LEU A O 1
ATOM 5181 N N . PRO A 1 685 ? -35.408 2.704 -25.978 1.00 93.69 685 PRO A N 1
ATOM 5182 C CA . PRO A 1 685 ? -35.468 3.150 -24.587 1.00 93.69 685 PRO A CA 1
ATOM 5183 C C . PRO A 1 685 ? -34.986 2.066 -23.613 1.00 93.69 685 PRO A C 1
ATOM 5185 O O . PRO A 1 685 ? -35.333 0.894 -23.761 1.00 93.69 685 PRO A O 1
ATOM 5188 N N . LEU A 1 686 ? -34.225 2.466 -22.590 1.00 93.50 686 LEU A N 1
ATOM 5189 C CA . LEU A 1 686 ? -33.782 1.590 -21.504 1.00 93.50 686 LEU A CA 1
ATOM 5190 C C . LEU A 1 686 ? -34.690 1.736 -20.281 1.00 93.50 686 LEU A C 1
ATOM 5192 O O . LEU A 1 686 ? -35.079 2.838 -19.886 1.00 93.50 686 LEU A O 1
ATOM 5196 N N . VAL A 1 687 ? -34.988 0.607 -19.643 1.00 92.12 687 VAL A N 1
ATOM 5197 C CA . VAL A 1 687 ? -35.809 0.529 -18.435 1.00 92.12 687 VAL A CA 1
ATOM 5198 C C . VAL A 1 687 ? -34.910 0.549 -17.204 1.00 92.12 687 VAL A C 1
ATOM 5200 O O . VAL A 1 687 ? -33.903 -0.153 -17.136 1.00 92.12 687 VAL A O 1
ATOM 5203 N N . LYS A 1 688 ? -35.279 1.351 -16.205 1.00 87.88 688 LYS A N 1
ATOM 5204 C CA . LYS A 1 688 ? -34.575 1.417 -14.922 1.00 87.88 688 LYS A CA 1
ATOM 5205 C C . LYS A 1 688 ? -34.717 0.090 -14.160 1.00 87.88 688 LYS A C 1
ATOM 5207 O O . LYS A 1 688 ? -35.832 -0.324 -13.849 1.00 87.88 688 LYS A O 1
ATOM 5212 N N . ALA A 1 689 ? -33.595 -0.537 -13.826 1.00 78.19 689 ALA A N 1
ATOM 5213 C CA . ALA A 1 689 ? -33.496 -1.715 -12.968 1.00 78.19 689 ALA A CA 1
ATOM 5214 C C . ALA A 1 689 ? -33.209 -1.312 -11.500 1.00 78.19 689 ALA A C 1
ATOM 5216 O O . ALA A 1 689 ? -32.869 -0.163 -11.206 1.00 78.19 689 ALA A O 1
ATOM 5217 N N . ALA A 1 690 ? -33.392 -2.238 -10.550 1.00 61.00 690 ALA A N 1
ATOM 5218 C CA . ALA A 1 690 ? -33.198 -1.978 -9.117 1.00 61.00 690 ALA A CA 1
ATOM 5219 C C . ALA A 1 690 ? -31.753 -1.545 -8.777 1.00 61.00 690 ALA A C 1
ATOM 5221 O O . ALA A 1 690 ? -30.800 -1.992 -9.411 1.00 61.00 690 ALA A O 1
ATOM 5222 N N . SER A 1 691 ? -31.587 -0.689 -7.755 1.00 56.72 691 SER A N 1
ATOM 5223 C CA . SER A 1 691 ? -30.270 -0.198 -7.322 1.00 56.72 691 SER A CA 1
ATOM 5224 C C . SER A 1 691 ? -29.461 -1.307 -6.648 1.00 56.72 691 SER A C 1
ATOM 5226 O O . SER A 1 691 ? -29.828 -1.807 -5.584 1.00 56.72 691 SER A O 1
ATOM 5228 N N . ASN A 1 692 ? -28.322 -1.646 -7.225 1.00 49.56 692 ASN A N 1
ATOM 5229 C CA . ASN A 1 692 ? -27.352 -2.605 -6.714 1.00 49.56 692 ASN A CA 1
ATOM 5230 C C . ASN A 1 692 ? -26.457 -1.981 -5.625 1.00 49.56 692 ASN A C 1
ATOM 5232 O O . ASN A 1 692 ? -25.266 -1.864 -5.842 1.00 49.56 692 ASN A O 1
ATOM 5236 N N . GLY A 1 693 ? -27.008 -1.535 -4.484 1.00 46.84 693 GLY A N 1
ATOM 5237 C CA . GLY A 1 693 ? -26.288 -1.288 -3.208 1.00 46.84 693 GLY A CA 1
ATOM 5238 C C . GLY A 1 693 ? -25.054 -0.353 -3.170 1.00 46.84 693 GLY A C 1
ATOM 5239 O O . GLY A 1 693 ? -24.548 -0.082 -2.086 1.00 46.84 693 GLY A O 1
ATOM 5240 N N . HIS A 1 694 ? -24.579 0.166 -4.306 1.00 54.44 694 HIS A N 1
ATOM 5241 C CA . HIS A 1 694 ? -23.257 0.780 -4.495 1.00 54.44 694 HIS A CA 1
ATOM 5242 C C . HIS A 1 694 ? -23.331 2.228 -5.019 1.00 54.44 694 HIS A C 1
ATOM 5244 O O . HIS A 1 694 ? -22.374 2.734 -5.597 1.00 54.44 694 HIS A O 1
ATOM 5250 N N . GLY A 1 695 ? -24.469 2.913 -4.856 1.00 68.19 695 GLY A N 1
ATOM 5251 C CA . GLY A 1 695 ? -24.596 4.324 -5.252 1.00 68.19 695 GLY A CA 1
ATOM 5252 C C . GLY A 1 695 ? -24.680 4.576 -6.768 1.00 68.19 695 GLY A C 1
ATOM 5253 O O . GLY A 1 695 ? -24.379 5.684 -7.220 1.00 68.19 695 GLY A O 1
ATOM 5254 N N . VAL A 1 696 ? -25.127 3.592 -7.556 1.00 81.44 696 VAL A N 1
ATOM 5255 C CA . VAL A 1 696 ? -25.465 3.742 -8.985 1.00 81.44 696 VAL A CA 1
ATOM 5256 C C . VAL A 1 696 ? -26.899 3.280 -9.271 1.00 81.44 696 VAL A C 1
ATOM 5258 O O . VAL A 1 696 ? -27.511 2.550 -8.492 1.00 81.44 696 VAL A O 1
ATOM 5261 N N . THR A 1 697 ? -27.462 3.754 -10.379 1.00 86.50 697 THR A N 1
ATOM 5262 C CA . THR A 1 697 ? -28.720 3.277 -10.962 1.00 86.50 697 THR A CA 1
ATOM 5263 C C . THR A 1 697 ? -28.399 2.504 -12.233 1.00 86.50 697 THR A C 1
ATOM 5265 O O . THR A 1 697 ? -27.662 3.008 -13.075 1.00 86.50 697 THR A O 1
ATOM 5268 N N . VAL A 1 698 ? -28.968 1.309 -12.375 1.00 88.12 698 VAL A N 1
ATOM 5269 C CA . VAL A 1 698 ? -28.770 0.446 -13.544 1.00 88.12 698 VAL A CA 1
ATOM 5270 C C . VAL A 1 698 ? -29.950 0.596 -14.503 1.00 88.12 698 VAL A C 1
ATOM 5272 O O . VAL A 1 698 ? -31.101 0.671 -14.071 1.00 88.12 698 VAL A O 1
ATOM 5275 N N . TRP A 1 699 ? -29.672 0.630 -15.800 1.00 90.75 699 TRP A N 1
ATOM 5276 C CA . TRP A 1 699 ? -30.641 0.718 -16.889 1.00 90.75 699 TRP A CA 1
ATOM 5277 C C . TRP A 1 699 ? -30.411 -0.438 -17.853 1.00 90.75 699 TRP A C 1
ATOM 5279 O O . TRP A 1 699 ? -29.260 -0.738 -18.172 1.00 90.75 699 TRP A O 1
ATOM 5289 N N . ARG A 1 700 ? -31.487 -1.078 -18.321 1.00 90.75 700 ARG A N 1
ATOM 5290 C CA . ARG A 1 700 ? -31.396 -2.242 -19.207 1.00 90.75 700 ARG A CA 1
ATOM 5291 C C . ARG A 1 700 ? -32.302 -2.155 -20.424 1.00 90.75 700 ARG A C 1
ATOM 5293 O O . ARG A 1 700 ? -33.400 -1.605 -20.346 1.00 90.75 700 ARG A O 1
ATOM 5300 N N . ALA A 1 701 ? -31.846 -2.716 -21.538 1.00 88.62 701 ALA A N 1
ATOM 5301 C CA . ALA A 1 701 ? -32.665 -2.984 -22.718 1.00 88.62 701 ALA A CA 1
ATOM 5302 C C . ALA A 1 701 ? -32.135 -4.202 -23.472 1.00 88.62 701 ALA A C 1
ATOM 5304 O O . ALA A 1 701 ? -30.941 -4.476 -23.462 1.00 88.62 701 ALA A O 1
ATOM 5305 N N . THR A 1 702 ? -33.011 -4.898 -24.182 1.00 86.00 702 THR A N 1
ATOM 5306 C CA . THR A 1 702 ? -32.618 -5.973 -25.096 1.00 86.00 702 THR A CA 1
ATOM 5307 C C . THR A 1 702 ? -32.419 -5.394 -26.491 1.00 86.00 702 THR A C 1
ATOM 5309 O O . THR A 1 702 ? -33.333 -4.762 -27.025 1.00 86.00 702 THR A O 1
ATOM 5312 N N . LEU A 1 703 ? -31.238 -5.584 -27.087 1.00 79.50 703 LEU A N 1
ATOM 5313 C CA . LEU A 1 703 ? -30.980 -5.098 -28.443 1.00 79.50 703 LEU A CA 1
ATOM 5314 C C . LEU A 1 703 ? -31.791 -5.894 -29.475 1.00 79.50 703 LEU A C 1
ATOM 5316 O O . LEU A 1 703 ? -31.753 -7.126 -29.454 1.00 79.50 703 LEU A O 1
ATOM 5320 N N . PRO A 1 704 ? -32.492 -5.223 -30.406 1.00 72.50 704 PRO A N 1
ATOM 5321 C CA . PRO A 1 704 ? -33.180 -5.903 -31.491 1.00 72.50 704 PRO A CA 1
ATOM 5322 C C . PRO A 1 704 ? -32.144 -6.472 -32.467 1.00 72.50 704 PRO A C 1
ATOM 5324 O O . PRO A 1 704 ? -31.396 -5.727 -33.098 1.00 72.50 704 PRO A O 1
ATOM 5327 N N . ILE A 1 705 ? -32.102 -7.796 -32.588 1.00 67.81 705 ILE A N 1
ATOM 5328 C CA . ILE A 1 705 ? -31.249 -8.511 -33.538 1.00 67.81 705 ILE A CA 1
ATOM 5329 C C . ILE A 1 705 ? -32.133 -9.156 -34.601 1.00 67.81 705 ILE A C 1
ATOM 5331 O O . ILE A 1 705 ? -33.096 -9.837 -34.260 1.00 67.81 705 ILE A O 1
ATOM 5335 N N . ALA A 1 706 ? -31.791 -8.945 -35.874 1.00 60.62 706 ALA A N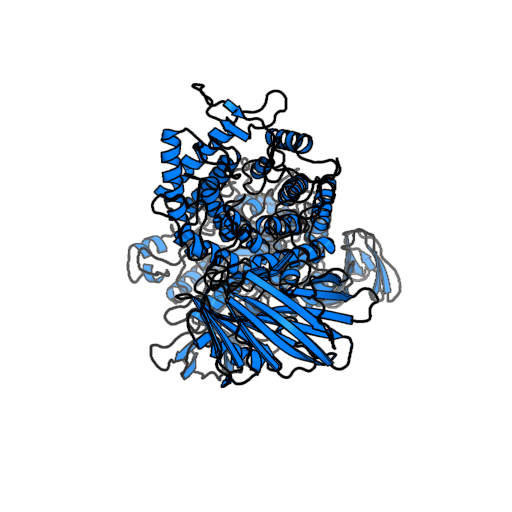 1
ATOM 5336 C CA . ALA A 1 706 ? -32.535 -9.496 -37.005 1.00 60.62 706 ALA A CA 1
ATOM 5337 C C . ALA A 1 706 ? -31.818 -10.684 -37.675 1.00 60.62 706 ALA A C 1
ATOM 5339 O O . ALA A 1 706 ? -32.449 -11.718 -37.868 1.00 60.62 706 ALA A O 1
ATOM 5340 N N . GLU A 1 707 ? -30.519 -10.573 -37.998 1.00 73.62 707 GLU A N 1
ATOM 5341 C CA . GLU A 1 707 ? -29.792 -11.592 -38.780 1.00 73.62 707 GLU A CA 1
ATOM 5342 C C . GLU A 1 707 ? -28.336 -11.802 -38.296 1.00 73.62 707 GLU A C 1
ATOM 5344 O O . GLU A 1 707 ? -27.679 -10.819 -37.919 1.00 73.62 707 GLU A O 1
ATOM 5349 N N . PRO A 1 708 ? -27.802 -13.045 -38.333 1.00 75.00 708 PRO A N 1
ATOM 5350 C CA . PRO A 1 708 ? -26.391 -13.347 -38.060 1.00 75.00 708 PRO A CA 1
ATOM 5351 C C . PRO A 1 708 ? -25.409 -12.518 -38.901 1.00 75.00 708 PRO A C 1
ATOM 5353 O O . PRO A 1 708 ? -25.734 -12.076 -40.001 1.00 75.00 708 PRO A O 1
ATOM 5356 N N . ALA A 1 709 ? -24.194 -12.302 -38.387 1.00 73.69 709 ALA A N 1
ATOM 5357 C CA . ALA A 1 709 ? -23.117 -11.514 -39.006 1.00 73.69 709 ALA A CA 1
ATOM 5358 C C . ALA A 1 709 ? -23.436 -10.023 -39.279 1.00 73.69 709 ALA A C 1
ATOM 5360 O O . ALA A 1 709 ? -22.631 -9.302 -39.890 1.00 73.69 709 ALA A O 1
ATOM 5361 N N . THR A 1 710 ? -24.575 -9.522 -38.794 1.00 81.75 710 THR A N 1
ATOM 5362 C CA . THR A 1 710 ? -24.914 -8.093 -38.811 1.00 81.75 710 THR A CA 1
ATOM 5363 C C . THR A 1 710 ? -24.168 -7.357 -37.696 1.00 81.75 710 THR A C 1
ATOM 5365 O O . THR A 1 710 ? -24.050 -7.864 -36.581 1.00 81.75 710 THR A O 1
ATOM 5368 N N . VAL A 1 711 ? -23.680 -6.142 -37.973 1.00 86.81 711 VAL A N 1
ATOM 5369 C CA . VAL A 1 711 ? -23.077 -5.259 -36.958 1.00 86.81 711 VAL A CA 1
ATOM 5370 C C . VAL A 1 711 ? -24.080 -4.191 -36.559 1.00 86.81 711 VAL A C 1
ATOM 5372 O O . VAL A 1 711 ? -24.494 -3.379 -37.386 1.00 86.81 711 VAL A O 1
ATOM 5375 N N . VAL A 1 712 ? -24.425 -4.161 -35.276 1.00 86.56 712 VAL A N 1
ATOM 5376 C CA . VAL A 1 712 ? -25.257 -3.116 -34.682 1.00 86.56 712 VAL A CA 1
ATOM 5377 C C . VAL A 1 712 ? -24.336 -2.110 -34.001 1.00 86.56 712 VAL A C 1
ATOM 5379 O O . VAL A 1 712 ? -23.657 -2.445 -33.030 1.00 86.56 712 VAL A O 1
ATOM 5382 N N . ARG A 1 713 ? -24.307 -0.879 -34.521 1.00 89.94 713 ARG A N 1
ATOM 5383 C CA . ARG A 1 713 ? -23.578 0.251 -33.926 1.00 89.94 713 ARG A CA 1
ATOM 5384 C C . ARG A 1 713 ? -24.540 1.144 -33.163 1.00 89.94 713 ARG A C 1
ATOM 5386 O O . ARG A 1 713 ? -25.649 1.386 -33.641 1.00 89.94 713 ARG A O 1
ATOM 5393 N N . TYR A 1 714 ? -24.133 1.618 -31.993 1.00 90.75 714 TYR A N 1
ATOM 5394 C CA . TYR A 1 714 ? -25.001 2.422 -31.143 1.00 90.75 714 TYR A CA 1
ATOM 5395 C C . TYR A 1 714 ? -24.233 3.362 -30.213 1.00 90.75 714 TYR A C 1
ATOM 5397 O O . TYR A 1 714 ? -23.085 3.112 -29.843 1.00 90.75 714 TYR A O 1
ATOM 5405 N N . ARG A 1 715 ? -24.909 4.434 -29.790 1.00 92.50 715 ARG A N 1
ATOM 5406 C CA . ARG A 1 715 ? -24.486 5.319 -28.694 1.00 92.50 715 ARG A CA 1
ATOM 5407 C C . ARG A 1 715 ? -25.543 5.324 -27.607 1.00 92.50 715 ARG A C 1
ATOM 5409 O O . ARG A 1 715 ? -26.716 5.111 -27.886 1.00 92.50 715 ARG A O 1
ATOM 5416 N N . ILE A 1 716 ? -25.150 5.561 -26.362 1.00 93.38 716 ILE A N 1
ATOM 5417 C CA . ILE A 1 716 ? -26.102 5.633 -25.250 1.00 93.38 716 ILE A CA 1
ATOM 5418 C C . ILE A 1 716 ? -26.198 7.070 -24.777 1.00 93.38 716 ILE A C 1
ATOM 5420 O O . ILE A 1 716 ? -25.194 7.666 -24.389 1.00 93.38 716 ILE A O 1
ATOM 5424 N N . ARG A 1 717 ? -27.422 7.588 -24.774 1.00 94.31 717 ARG A N 1
ATOM 5425 C CA . ARG A 1 717 ? -27.771 8.954 -24.413 1.00 94.31 717 ARG A CA 1
ATOM 5426 C C . ARG A 1 717 ? -28.663 8.969 -23.175 1.00 94.31 717 ARG A C 1
ATOM 5428 O O . ARG A 1 717 ? -29.671 8.267 -23.120 1.00 94.31 717 ARG A O 1
ATOM 5435 N N . GLY A 1 718 ? -28.325 9.809 -22.201 1.00 94.62 718 GLY A N 1
ATOM 5436 C CA . GLY A 1 718 ? -29.158 10.123 -21.041 1.00 94.62 718 GLY A CA 1
ATOM 5437 C C . GLY A 1 718 ? -29.631 11.568 -21.070 1.00 94.62 718 GLY A C 1
ATOM 5438 O O . GLY A 1 718 ? -28.820 12.494 -20.989 1.00 94.62 718 GLY A O 1
ATOM 5439 N N . ASP A 1 719 ? -30.942 11.775 -21.136 1.00 94.25 719 ASP A N 1
ATOM 5440 C CA . ASP A 1 719 ? -31.526 13.114 -21.132 1.00 94.25 719 ASP A CA 1
ATOM 5441 C C . ASP A 1 719 ? -31.694 13.622 -19.701 1.00 94.25 719 ASP A C 1
ATOM 5443 O O . ASP A 1 719 ? -32.291 12.961 -18.846 1.00 94.25 719 ASP A O 1
ATOM 5447 N N . ARG A 1 720 ? -31.187 14.826 -19.432 1.00 90.94 720 ARG A N 1
ATOM 5448 C CA . ARG A 1 720 ? -31.321 15.480 -18.126 1.00 90.94 720 ARG A CA 1
ATOM 5449 C C . ARG A 1 720 ? -32.581 16.347 -18.059 1.00 90.94 720 ARG A C 1
ATOM 5451 O O . ARG A 1 720 ? -33.051 16.826 -19.093 1.00 90.94 720 ARG A O 1
ATOM 5458 N N . PRO A 1 721 ? -33.140 16.579 -16.854 1.00 87.25 721 PRO A N 1
ATOM 5459 C CA . PRO A 1 721 ? -34.218 17.536 -16.668 1.00 87.25 721 PRO A CA 1
ATOM 5460 C C . PRO A 1 721 ? -33.869 18.927 -17.184 1.00 87.25 721 PRO A C 1
ATOM 5462 O O . PRO A 1 721 ? -34.645 19.459 -17.979 1.00 87.25 721 PRO A O 1
ATOM 5465 N N . ASP A 1 722 ? -32.678 19.399 -16.806 1.00 83.19 722 ASP A N 1
ATOM 5466 C CA . ASP A 1 722 ? -32.110 20.702 -17.130 1.00 83.19 722 ASP A CA 1
ATOM 5467 C C . ASP A 1 722 ? -30.655 20.516 -17.612 1.00 83.19 722 ASP A C 1
ATOM 5469 O O . ASP A 1 722 ? -29.831 19.911 -16.920 1.00 83.19 722 ASP A O 1
ATOM 5473 N N . GLY A 1 723 ? -30.332 21.015 -18.810 1.00 84.00 723 GLY A N 1
ATOM 5474 C CA . GLY A 1 723 ? -28.985 20.974 -19.399 1.00 84.00 723 GLY A CA 1
ATOM 5475 C C . GLY A 1 723 ? -28.801 19.984 -20.563 1.00 84.00 723 GLY A C 1
ATOM 5476 O O . GLY A 1 723 ? -29.732 19.266 -20.929 1.00 84.00 723 GLY A O 1
ATOM 5477 N N . PRO A 1 724 ? -27.602 19.950 -21.180 1.00 89.06 724 PRO A N 1
ATOM 5478 C CA . PRO A 1 724 ? -27.329 19.087 -22.329 1.00 89.06 724 PRO A CA 1
ATOM 5479 C C . PRO A 1 724 ? -27.365 17.597 -21.952 1.00 89.06 724 PRO A C 1
ATOM 5481 O O . PRO A 1 724 ? -27.132 17.259 -20.784 1.00 89.06 724 PRO A O 1
ATOM 5484 N N . PRO A 1 725 ? -27.627 16.699 -22.917 1.00 91.69 725 PRO A N 1
ATOM 5485 C CA . PRO A 1 725 ? -27.608 15.258 -22.683 1.00 91.69 725 PRO A CA 1
ATOM 5486 C C . PRO A 1 725 ? -26.236 14.782 -22.202 1.00 91.69 725 PRO A C 1
ATOM 5488 O O . PRO A 1 725 ? -25.206 15.393 -22.493 1.00 91.69 725 PRO A O 1
ATOM 5491 N N . LEU A 1 726 ? -26.243 13.673 -21.473 1.00 91.69 726 LEU A N 1
ATOM 5492 C CA . LEU A 1 726 ? -25.047 12.908 -21.143 1.00 91.69 726 LEU A CA 1
ATOM 5493 C C . LEU A 1 726 ? -24.932 11.728 -22.100 1.00 91.69 726 LEU A C 1
ATOM 5495 O O . LEU A 1 726 ? -25.946 11.224 -22.581 1.00 91.69 726 LEU A O 1
ATOM 5499 N N . TYR A 1 727 ? -23.713 11.259 -22.328 1.00 92.00 727 TYR A N 1
ATOM 5500 C CA . TYR A 1 727 ? -23.472 10.075 -23.141 1.00 92.00 727 TYR A CA 1
ATOM 5501 C C . TYR A 1 727 ? -22.594 9.086 -22.385 1.00 92.00 727 TYR A C 1
ATOM 5503 O O . TYR A 1 727 ? -21.726 9.500 -21.614 1.00 92.00 727 TYR A O 1
ATOM 5511 N N . ALA A 1 728 ? -22.846 7.793 -22.581 1.00 91.62 728 ALA A N 1
ATOM 5512 C CA . ALA A 1 728 ? -22.081 6.752 -21.909 1.00 91.62 728 ALA A CA 1
ATOM 5513 C C . ALA A 1 728 ? -20.674 6.613 -22.494 1.00 91.62 728 ALA A C 1
ATOM 5515 O O . ALA A 1 728 ? -20.464 6.755 -23.704 1.00 91.62 728 ALA A O 1
ATOM 5516 N N . THR A 1 729 ? -19.734 6.281 -21.616 1.00 89.31 729 THR A N 1
ATOM 5517 C CA . THR A 1 729 ? -18.364 5.900 -21.961 1.00 89.31 729 THR A CA 1
ATOM 5518 C C . THR A 1 729 ? -17.948 4.660 -21.167 1.00 89.31 729 THR A C 1
ATOM 5520 O O . THR A 1 729 ? -18.582 4.316 -20.168 1.00 89.31 729 THR A O 1
ATOM 5523 N N . ASP A 1 730 ? -16.910 3.964 -21.618 1.00 84.88 730 ASP A N 1
ATOM 5524 C CA . ASP A 1 730 ? -16.335 2.789 -20.956 1.00 84.88 730 ASP A CA 1
ATOM 5525 C C . ASP A 1 730 ? -15.100 3.135 -20.104 1.00 84.88 730 ASP A C 1
ATOM 5527 O O . ASP A 1 730 ? -14.614 2.304 -19.338 1.00 84.88 730 ASP A O 1
ATOM 5531 N N . ALA A 1 731 ? -14.599 4.371 -20.219 1.00 75.12 731 ALA A N 1
ATOM 5532 C CA . ALA A 1 731 ? -13.378 4.825 -19.566 1.00 75.12 731 ALA A CA 1
ATOM 5533 C C . ALA A 1 731 ? -13.472 6.250 -19.007 1.00 75.12 731 ALA A C 1
ATOM 5535 O O . ALA A 1 731 ? -13.811 6.463 -17.848 1.00 75.12 731 ALA A O 1
ATOM 5536 N N . ASP A 1 732 ? -13.161 7.243 -19.833 1.00 72.56 732 ASP A N 1
ATOM 5537 C CA . ASP A 1 732 ? -13.176 8.651 -19.459 1.00 72.56 732 ASP A CA 1
ATOM 5538 C C . ASP A 1 732 ? -14.397 9.348 -20.059 1.00 72.56 732 ASP A C 1
ATOM 5540 O O . ASP A 1 732 ? -14.850 8.955 -21.137 1.00 72.56 732 ASP A O 1
ATOM 5544 N N . PRO A 1 733 ? -14.930 10.405 -19.424 1.00 72.88 733 PRO A N 1
ATOM 5545 C CA . PRO A 1 733 ? -15.977 11.223 -20.022 1.00 72.88 733 PRO A CA 1
ATOM 5546 C C . PRO A 1 733 ? -15.500 11.824 -21.349 1.00 72.88 733 PRO A C 1
ATOM 5548 O O . PRO A 1 733 ? -14.458 12.482 -21.407 1.00 72.88 733 PRO A O 1
ATOM 5551 N N . ARG A 1 734 ? -16.273 11.613 -22.417 1.00 76.81 734 ARG A N 1
ATOM 5552 C CA . ARG A 1 734 ? -16.018 12.164 -23.754 1.00 76.81 734 ARG A CA 1
ATOM 5553 C C . ARG A 1 734 ? -17.188 13.041 -24.170 1.00 76.81 734 ARG A C 1
ATOM 5555 O O . ARG A 1 734 ? -18.347 12.697 -23.926 1.00 76.81 734 ARG A O 1
ATOM 5562 N N . LEU A 1 735 ? -16.892 14.177 -24.797 1.00 70.00 735 LEU A N 1
ATOM 5563 C CA . LEU A 1 735 ? -17.931 15.042 -25.344 1.00 70.00 735 LEU A CA 1
ATOM 5564 C C . LEU A 1 735 ? -18.638 14.279 -26.480 1.00 70.00 735 LEU A C 1
ATOM 5566 O O . LEU A 1 735 ? -17.999 13.922 -27.459 1.00 70.00 735 LEU A O 1
ATOM 5570 N N . GLY A 1 736 ? -19.930 13.978 -26.326 1.00 77.25 736 GLY A N 1
ATOM 5571 C CA . GLY A 1 736 ? -20.679 13.140 -27.280 1.00 77.25 736 GLY A CA 1
ATOM 5572 C C . GLY A 1 736 ? -20.591 11.622 -27.047 1.00 77.25 736 GLY A C 1
ATOM 5573 O O . GLY A 1 736 ? -21.269 10.872 -27.745 1.00 77.25 736 GLY A O 1
ATOM 5574 N N . GLY A 1 737 ? -19.833 11.174 -26.038 1.00 84.19 737 GLY A N 1
ATOM 5575 C CA . GLY A 1 737 ? -19.706 9.763 -25.656 1.00 84.19 737 GLY A CA 1
ATOM 5576 C C . GLY A 1 737 ? -18.879 8.919 -26.620 1.00 84.19 737 GLY A C 1
ATOM 5577 O O . GLY A 1 737 ? -18.103 9.444 -27.412 1.00 84.19 737 GLY A O 1
ATOM 5578 N N . GLN A 1 738 ? -19.035 7.599 -26.517 1.00 88.75 738 GLN A N 1
ATOM 5579 C CA . GLN A 1 738 ? -18.378 6.626 -27.393 1.00 88.75 738 GLN A CA 1
ATOM 5580 C C . GLN A 1 738 ? -19.396 5.863 -28.232 1.00 88.75 738 GLN A C 1
ATOM 5582 O O . GLN A 1 738 ? -20.542 5.659 -27.819 1.00 88.75 738 GLN A O 1
ATOM 5587 N N . GLU A 1 739 ? -18.960 5.425 -29.410 1.00 89.56 739 GLU A N 1
ATOM 5588 C CA . GLU A 1 739 ? -19.704 4.460 -30.210 1.00 89.56 739 GLU A CA 1
ATOM 5589 C C . GLU A 1 739 ? -19.329 3.035 -29.796 1.00 89.56 739 GLU A C 1
ATOM 5591 O O . GLU A 1 739 ? -18.156 2.671 -29.691 1.00 89.56 739 GLU A O 1
ATOM 5596 N N . PHE A 1 740 ? -20.353 2.219 -29.587 1.00 90.56 740 PHE A N 1
ATOM 5597 C CA . PHE A 1 740 ? -20.232 0.799 -29.313 1.00 90.56 740 PHE A CA 1
ATOM 5598 C C . PHE A 1 740 ? -20.694 0.015 -30.536 1.00 90.56 740 PHE A C 1
ATOM 5600 O O . PHE A 1 740 ? -21.575 0.452 -31.278 1.00 90.56 740 PHE A O 1
ATOM 5607 N N . ALA A 1 741 ? -20.117 -1.166 -30.732 1.00 88.62 741 ALA A N 1
ATOM 5608 C CA . ALA A 1 741 ? -20.555 -2.094 -31.760 1.00 88.62 741 ALA A CA 1
ATOM 5609 C C . ALA A 1 741 ? -20.679 -3.502 -31.188 1.00 88.62 741 ALA A C 1
ATOM 5611 O O . ALA A 1 741 ? -19.877 -3.926 -30.349 1.00 88.62 741 ALA A O 1
ATOM 5612 N N . VAL A 1 742 ? -21.677 -4.226 -31.681 1.00 85.81 742 VAL A N 1
ATOM 5613 C CA . VAL A 1 742 ? -21.825 -5.663 -31.474 1.00 85.81 742 VAL A CA 1
ATOM 5614 C C . VAL A 1 742 ? -22.046 -6.342 -32.810 1.00 85.81 742 VAL A C 1
ATOM 5616 O O . VAL A 1 742 ? -22.829 -5.876 -33.636 1.00 85.81 742 VAL A O 1
ATOM 5619 N N . GLU A 1 743 ? -21.334 -7.439 -33.020 1.00 83.62 743 GLU A N 1
ATOM 5620 C CA . GLU A 1 743 ? -21.586 -8.353 -34.122 1.00 83.62 743 GLU A CA 1
ATOM 5621 C C . GLU A 1 743 ? -22.467 -9.495 -33.617 1.00 83.62 743 GLU A C 1
ATOM 5623 O O . GLU A 1 743 ? -22.184 -10.101 -32.583 1.00 83.62 743 GLU A O 1
ATOM 5628 N N . VAL A 1 744 ? -23.560 -9.749 -34.329 1.00 78.44 744 VAL A N 1
ATOM 5629 C CA . VAL A 1 744 ? -24.481 -10.849 -34.042 1.00 78.44 744 VAL A CA 1
ATOM 5630 C C . VAL A 1 744 ? -23.824 -12.153 -34.470 1.00 78.44 744 VAL A C 1
ATOM 5632 O O . VAL A 1 744 ? -23.487 -12.282 -35.642 1.00 78.44 744 VAL A O 1
ATOM 5635 N N . GLU A 1 745 ? -23.678 -13.106 -33.546 1.00 76.69 745 GLU A N 1
ATOM 5636 C CA . GLU A 1 745 ? -23.021 -14.399 -33.810 1.00 76.69 745 GLU A CA 1
ATOM 5637 C C . GLU A 1 745 ? -21.661 -14.206 -34.512 1.00 76.69 745 GLU A C 1
ATOM 5639 O O . GLU A 1 745 ? -21.495 -14.557 -35.682 1.00 76.69 745 GLU A O 1
ATOM 5644 N N . PRO A 1 746 ? -20.691 -13.566 -33.828 1.00 79.94 746 PRO A N 1
ATOM 5645 C CA . PRO A 1 746 ? -19.391 -13.280 -34.416 1.00 79.94 746 PRO A CA 1
ATOM 5646 C C . PRO A 1 746 ? -18.698 -14.581 -34.822 1.00 79.94 746 PRO A C 1
ATOM 5648 O O . PRO A 1 746 ? -18.780 -15.578 -34.108 1.00 79.94 746 PRO A O 1
ATOM 5651 N N . ALA A 1 747 ? -17.981 -14.552 -35.945 1.00 80.69 747 ALA A N 1
ATOM 5652 C CA . ALA A 1 747 ? -17.202 -15.700 -36.392 1.00 80.69 747 ALA A CA 1
ATOM 5653 C C . ALA A 1 747 ? -16.179 -16.122 -35.327 1.00 80.69 747 ALA A C 1
ATOM 5655 O O . ALA A 1 747 ? -15.485 -15.263 -34.766 1.00 80.69 747 ALA A O 1
ATOM 5656 N N . ASP A 1 748 ? -16.070 -17.436 -35.116 1.00 85.75 748 ASP A N 1
ATOM 5657 C CA . ASP A 1 748 ? -15.134 -18.034 -34.170 1.00 85.75 748 ASP A CA 1
ATOM 5658 C C . ASP A 1 748 ? -13.687 -17.564 -34.418 1.00 85.75 748 ASP A C 1
ATOM 5660 O O . ASP A 1 748 ? -13.325 -17.188 -35.544 1.00 85.75 748 ASP A O 1
ATOM 5664 N N . PRO A 1 749 ? -12.837 -17.579 -33.376 1.00 90.62 749 PRO A N 1
ATOM 5665 C CA . PRO A 1 749 ? -11.399 -17.416 -33.537 1.00 90.62 749 PRO A CA 1
ATOM 5666 C C . PRO A 1 749 ? -10.828 -18.392 -34.583 1.00 90.62 749 PRO A C 1
ATOM 5668 O O . PRO A 1 749 ? -11.362 -19.492 -34.750 1.00 90.62 749 PRO A O 1
ATOM 5671 N N . PRO A 1 750 ? -9.719 -18.046 -35.263 1.00 92.94 750 PRO A N 1
ATOM 5672 C CA . PRO A 1 750 ? -9.060 -18.959 -36.192 1.00 92.94 750 PRO A CA 1
ATOM 5673 C C . PRO A 1 750 ? -8.728 -20.301 -35.524 1.00 92.94 750 PRO A C 1
ATOM 5675 O O . PRO A 1 750 ? -8.167 -20.319 -34.429 1.00 92.94 750 PRO A O 1
ATOM 5678 N N . ASP A 1 751 ? -9.022 -21.425 -36.190 1.00 91.44 751 ASP A N 1
ATOM 5679 C CA . ASP A 1 751 ? -8.884 -22.775 -35.604 1.00 91.44 751 ASP A CA 1
ATOM 5680 C C . ASP A 1 751 ? -7.473 -23.042 -35.047 1.00 91.44 751 ASP A C 1
ATOM 5682 O O . ASP A 1 751 ? -7.314 -23.628 -33.973 1.00 91.44 751 ASP A O 1
ATOM 5686 N N . TRP A 1 752 ? -6.446 -22.516 -35.724 1.00 93.88 752 TRP A N 1
ATOM 5687 C CA . TRP A 1 752 ? -5.049 -22.659 -35.316 1.00 93.88 752 TRP A CA 1
ATOM 5688 C C . TRP A 1 752 ? -4.746 -22.049 -33.939 1.00 93.88 752 TRP A C 1
ATOM 5690 O O . TRP A 1 752 ? -3.817 -22.506 -33.272 1.00 93.88 752 TRP A O 1
ATOM 5700 N N . ALA A 1 753 ? -5.524 -21.064 -33.473 1.00 92.81 753 ALA A N 1
ATOM 5701 C CA . ALA A 1 753 ? -5.323 -20.432 -32.168 1.00 92.81 753 ALA A CA 1
ATOM 5702 C C . ALA A 1 753 ? -5.521 -21.423 -31.006 1.00 92.81 753 ALA A C 1
ATOM 5704 O O . ALA A 1 753 ? -4.909 -21.266 -29.950 1.00 92.81 753 ALA A O 1
ATOM 5705 N N . SER A 1 754 ? -6.318 -22.480 -31.206 1.00 88.94 754 SER A N 1
ATOM 5706 C CA . SER A 1 754 ? -6.518 -23.545 -30.209 1.00 88.94 754 SER A CA 1
ATOM 5707 C C . SER A 1 754 ? -5.295 -24.456 -30.045 1.00 88.94 754 SER A C 1
ATOM 5709 O O . SER A 1 754 ? -5.126 -25.082 -28.999 1.00 88.94 754 SER A O 1
ATOM 5711 N N . ASP A 1 755 ? -4.431 -24.531 -31.060 1.00 93.00 755 ASP A N 1
ATOM 5712 C CA . ASP A 1 755 ? -3.189 -25.312 -31.030 1.00 93.00 755 ASP A CA 1
ATOM 5713 C C . ASP A 1 755 ? -1.958 -24.458 -30.706 1.00 93.00 755 ASP A C 1
ATOM 5715 O O . ASP A 1 755 ? -0.837 -24.973 -30.679 1.00 93.00 755 ASP A O 1
ATOM 5719 N N . ALA A 1 756 ? -2.142 -23.158 -30.481 1.00 94.62 756 ALA A N 1
ATOM 5720 C CA . ALA A 1 756 ? -1.043 -22.224 -30.340 1.00 94.62 756 ALA A CA 1
ATOM 5721 C C . ALA A 1 756 ? -0.252 -22.432 -29.032 1.00 94.62 756 ALA A C 1
ATOM 5723 O O . ALA A 1 756 ? -0.807 -22.620 -27.947 1.00 94.62 756 ALA A O 1
ATOM 5724 N N . LEU A 1 757 ? 1.071 -22.370 -29.162 1.00 97.56 757 LEU A N 1
ATOM 5725 C CA . LEU A 1 757 ? 2.065 -22.154 -28.119 1.00 97.56 757 LEU A CA 1
ATOM 5726 C C . LEU A 1 757 ? 2.935 -21.002 -28.614 1.00 97.56 757 LEU A C 1
ATOM 5728 O O . LEU A 1 757 ? 3.675 -21.156 -29.591 1.00 97.56 757 LEU A O 1
ATOM 5732 N N . ALA A 1 758 ? 2.789 -19.846 -27.971 1.00 98.19 758 ALA A N 1
ATOM 5733 C CA . ALA A 1 758 ? 3.438 -18.623 -28.405 1.00 98.19 758 ALA A CA 1
ATOM 5734 C C . ALA A 1 758 ? 4.751 -18.364 -27.667 1.00 98.19 758 ALA A C 1
ATOM 5736 O O . ALA A 1 758 ? 4.890 -18.697 -26.489 1.00 98.19 758 ALA A O 1
ATOM 5737 N N . TYR A 1 759 ? 5.689 -17.720 -28.354 1.00 98.44 759 TYR A N 1
ATOM 5738 C CA . TYR A 1 759 ? 6.954 -17.259 -27.797 1.00 98.44 759 TYR A CA 1
ATOM 5739 C C . TYR A 1 759 ? 7.082 -15.750 -27.988 1.00 98.44 759 TYR A C 1
ATOM 5741 O O . TYR A 1 759 ? 7.144 -15.275 -29.121 1.00 98.44 759 TYR A O 1
ATOM 5749 N N . HIS A 1 760 ? 7.065 -15.004 -26.886 1.00 98.19 760 HIS A N 1
ATOM 5750 C CA . HIS A 1 760 ? 7.120 -13.549 -26.873 1.00 98.19 760 HIS A CA 1
ATOM 5751 C C . HIS A 1 760 ? 8.564 -13.060 -26.757 1.00 98.19 760 HIS A C 1
ATOM 5753 O O . HIS A 1 760 ? 9.261 -13.341 -25.775 1.00 98.19 760 HIS A O 1
ATOM 5759 N N . VAL A 1 761 ? 8.993 -12.301 -27.761 1.00 97.44 761 VAL A N 1
ATOM 5760 C CA . VAL A 1 761 ? 10.365 -11.841 -27.941 1.00 97.44 761 VAL A CA 1
ATOM 5761 C C . VAL A 1 761 ? 10.416 -10.323 -27.988 1.00 97.44 761 VAL A C 1
ATOM 5763 O O . VAL A 1 761 ? 9.783 -9.693 -28.834 1.00 97.44 761 VAL A O 1
ATOM 5766 N N . MET A 1 762 ? 11.254 -9.745 -27.128 1.00 95.81 762 MET A N 1
ATOM 5767 C CA . MET A 1 762 ? 11.627 -8.341 -27.225 1.00 95.81 762 MET A CA 1
ATOM 5768 C C . MET A 1 762 ? 12.853 -8.199 -28.129 1.00 95.81 762 MET A C 1
ATOM 5770 O O . MET A 1 762 ? 13.938 -8.655 -27.765 1.00 95.81 762 MET A O 1
ATOM 5774 N N . VAL A 1 763 ? 12.687 -7.575 -29.299 1.00 96.19 763 VAL A N 1
ATOM 5775 C CA . VAL A 1 763 ? 13.689 -7.618 -30.386 1.00 96.19 763 VAL A CA 1
ATOM 5776 C C . VAL A 1 763 ? 15.067 -7.140 -29.926 1.00 96.19 763 VAL A C 1
ATOM 5778 O O . VAL A 1 763 ? 16.046 -7.870 -30.064 1.00 96.19 763 VAL A O 1
ATOM 5781 N N . ASP A 1 764 ? 15.140 -5.969 -29.287 1.00 94.62 764 ASP A N 1
ATOM 5782 C CA . ASP A 1 764 ? 16.409 -5.384 -28.823 1.00 94.62 764 ASP A CA 1
ATOM 5783 C C . ASP A 1 764 ? 17.117 -6.225 -27.740 1.00 94.62 764 ASP A C 1
ATOM 5785 O O . ASP A 1 764 ? 18.320 -6.074 -27.527 1.00 94.62 764 ASP A O 1
ATOM 5789 N N . ARG A 1 765 ? 16.388 -7.118 -27.056 1.00 93.81 765 ARG A N 1
ATOM 5790 C CA . ARG A 1 765 ? 16.866 -7.873 -25.888 1.00 93.81 765 ARG A CA 1
ATOM 5791 C C . ARG A 1 765 ? 17.106 -9.357 -26.160 1.00 93.81 765 ARG A C 1
ATOM 5793 O O . ARG A 1 765 ? 17.567 -10.058 -25.262 1.00 93.81 765 ARG A O 1
ATOM 5800 N N . PHE A 1 766 ? 16.789 -9.856 -27.354 1.00 95.88 766 PHE A N 1
ATOM 5801 C CA . PHE A 1 766 ? 16.791 -11.297 -27.606 1.00 95.88 766 PHE A CA 1
ATOM 5802 C C . PHE A 1 766 ? 18.092 -11.842 -28.175 1.00 95.88 766 PHE A C 1
ATOM 5804 O O . PHE A 1 766 ? 18.669 -12.745 -27.586 1.00 95.88 766 PHE A O 1
ATOM 5811 N N . ALA A 1 767 ? 18.571 -11.327 -29.305 1.00 95.38 767 ALA A N 1
ATOM 5812 C CA . ALA A 1 767 ? 19.841 -11.758 -29.881 1.00 95.38 767 ALA A CA 1
ATOM 5813 C C . ALA A 1 767 ? 20.376 -10.720 -30.866 1.00 95.38 767 ALA A C 1
ATOM 5815 O O . ALA A 1 767 ? 19.608 -10.084 -31.589 1.00 95.38 767 ALA A O 1
ATOM 5816 N N . MET A 1 768 ? 21.700 -10.587 -30.925 1.00 93.38 768 MET A N 1
ATOM 5817 C CA . MET A 1 768 ? 22.383 -9.828 -31.971 1.00 93.38 768 MET A CA 1
ATOM 5818 C C . MET A 1 768 ? 22.758 -10.746 -33.135 1.00 93.38 768 MET A C 1
ATOM 5820 O O . MET A 1 768 ? 23.099 -11.913 -32.931 1.00 93.38 768 MET A O 1
ATOM 5824 N N . ALA A 1 769 ? 22.722 -10.210 -34.355 1.00 89.25 769 ALA A N 1
ATOM 5825 C CA . ALA A 1 769 ? 23.105 -10.955 -35.552 1.00 89.25 769 ALA A CA 1
ATOM 5826 C C . ALA A 1 769 ? 24.556 -11.461 -35.466 1.00 89.25 769 ALA A C 1
ATOM 5828 O O . ALA A 1 769 ? 25.455 -10.749 -35.007 1.00 89.25 769 ALA A O 1
ATOM 5829 N N . GLY A 1 770 ? 24.791 -12.691 -35.928 1.00 83.62 770 GLY A N 1
ATOM 5830 C CA . GLY A 1 770 ? 26.137 -13.272 -35.978 1.00 83.62 770 GLY A CA 1
ATOM 5831 C C . GLY A 1 770 ? 26.762 -13.601 -34.615 1.00 83.62 770 GLY A C 1
ATOM 5832 O O . GLY A 1 770 ? 27.982 -13.742 -34.534 1.00 83.62 770 GLY A O 1
ATOM 5833 N N . GLY A 1 771 ? 25.961 -13.714 -33.547 1.00 75.81 771 GLY A N 1
ATOM 5834 C CA . GLY A 1 771 ? 26.416 -14.209 -32.239 1.00 75.81 771 GLY A CA 1
ATOM 5835 C C . GLY A 1 771 ? 27.316 -13.244 -31.460 1.00 75.81 771 GLY A C 1
ATOM 5836 O O . GLY A 1 771 ? 28.145 -13.676 -30.660 1.00 75.81 771 GLY A O 1
ATOM 5837 N N . GLN A 1 772 ? 27.191 -11.939 -31.706 1.00 80.81 772 GLN A N 1
ATOM 5838 C CA . GLN A 1 772 ? 27.940 -10.928 -30.962 1.00 80.81 772 GLN A CA 1
ATOM 5839 C C . GLN A 1 772 ? 27.546 -10.924 -29.466 1.00 80.81 772 GLN A C 1
ATOM 5841 O O . GLN A 1 772 ? 26.372 -11.120 -29.144 1.00 80.81 772 GLN A O 1
ATOM 5846 N N . PRO A 1 773 ? 28.494 -10.687 -28.538 1.00 83.69 773 PRO A N 1
ATOM 5847 C CA . PRO A 1 773 ? 28.203 -10.640 -27.107 1.00 83.69 773 PRO A CA 1
ATOM 5848 C C . PRO A 1 773 ? 27.511 -9.332 -26.719 1.00 83.69 773 PRO A C 1
ATOM 5850 O O . PRO A 1 773 ? 27.891 -8.269 -27.208 1.00 83.69 773 PRO A O 1
ATOM 5853 N N . TRP A 1 774 ? 26.550 -9.394 -25.794 1.00 90.94 774 TRP A N 1
ATOM 5854 C CA . TRP A 1 774 ? 25.847 -8.211 -25.293 1.00 90.94 774 TRP A CA 1
ATOM 5855 C C . TRP A 1 774 ? 26.802 -7.132 -24.760 1.00 90.94 774 TRP A C 1
ATOM 5857 O O . TRP A 1 774 ? 27.805 -7.464 -24.116 1.00 90.94 774 TRP A O 1
ATOM 5867 N N . PRO A 1 775 ? 26.489 -5.834 -24.950 1.00 88.94 775 PRO A N 1
ATOM 5868 C CA . PRO A 1 775 ? 27.206 -4.790 -24.236 1.00 88.94 775 PRO A CA 1
ATOM 5869 C C . PRO A 1 775 ? 26.968 -4.930 -22.721 1.00 88.94 775 PRO A C 1
ATOM 5871 O O . PRO A 1 775 ? 25.966 -5.524 -22.306 1.00 88.94 775 PRO A O 1
ATOM 5874 N N . PRO A 1 776 ? 27.858 -4.377 -21.873 1.00 85.81 776 PRO A N 1
ATOM 5875 C CA . PRO A 1 776 ? 27.688 -4.431 -20.426 1.00 85.81 776 PRO A CA 1
ATOM 5876 C C . PRO A 1 776 ? 26.306 -3.936 -19.994 1.00 85.81 776 PRO A C 1
ATOM 5878 O O . PRO A 1 776 ? 25.790 -2.955 -20.541 1.00 85.81 776 PRO A O 1
ATOM 5881 N N . LEU A 1 777 ? 25.725 -4.611 -18.999 1.00 82.69 777 LEU A N 1
ATOM 5882 C CA . LEU A 1 777 ? 24.449 -4.209 -18.413 1.00 82.69 777 LEU A CA 1
ATOM 5883 C C . LEU A 1 777 ? 24.565 -2.792 -17.842 1.00 82.69 777 LEU A C 1
ATOM 5885 O O . LEU A 1 777 ? 25.369 -2.555 -16.939 1.00 82.69 777 LEU A O 1
ATOM 5889 N N . GLY A 1 778 ? 23.749 -1.870 -18.347 1.00 75.12 778 GLY A N 1
ATOM 5890 C CA . GLY A 1 778 ? 23.673 -0.494 -17.860 1.00 75.12 778 GLY A CA 1
ATOM 5891 C C . GLY A 1 778 ? 22.243 -0.098 -17.513 1.00 75.12 778 GLY A C 1
ATOM 5892 O O . GLY A 1 778 ? 21.568 -0.822 -16.779 1.00 75.12 778 GLY A O 1
ATOM 5893 N N . SER A 1 779 ? 21.791 1.078 -17.959 1.00 72.62 779 SER A N 1
ATOM 5894 C CA . SER A 1 779 ? 20.489 1.611 -17.540 1.00 72.62 779 SER A CA 1
ATOM 5895 C C . SER A 1 779 ? 19.317 0.784 -18.077 1.00 72.62 779 SER A C 1
ATOM 5897 O O . SER A 1 779 ? 19.390 0.165 -19.138 1.00 72.62 779 SER A O 1
ATOM 5899 N N . ALA A 1 780 ? 18.195 0.854 -17.361 1.00 68.12 780 ALA A N 1
ATOM 5900 C CA . ALA A 1 780 ? 16.884 0.345 -17.763 1.00 68.12 780 ALA A CA 1
ATOM 5901 C C . ALA A 1 780 ? 16.525 0.625 -19.237 1.00 68.12 780 ALA A C 1
ATOM 5903 O O . ALA A 1 780 ? 15.986 -0.233 -19.935 1.00 68.12 780 ALA A O 1
ATOM 5904 N N . THR A 1 781 ? 16.877 1.821 -19.711 1.00 76.75 781 THR A N 1
ATOM 5905 C CA . THR A 1 781 ? 16.537 2.348 -21.036 1.00 76.75 781 THR A CA 1
ATOM 5906 C C . THR A 1 781 ? 17.642 2.208 -22.083 1.00 76.75 781 THR A C 1
ATOM 5908 O O . THR A 1 781 ? 17.445 2.631 -23.223 1.00 76.75 781 THR A O 1
ATOM 5911 N N . GLN A 1 782 ? 18.793 1.626 -21.724 1.00 86.62 782 GLN A N 1
ATOM 5912 C CA . GLN A 1 782 ? 19.898 1.361 -22.649 1.00 86.62 782 GLN A CA 1
ATOM 5913 C C . GLN A 1 782 ? 19.413 0.527 -23.838 1.00 86.62 782 GLN A C 1
ATOM 5915 O O . GLN A 1 782 ? 18.518 -0.293 -23.672 1.00 86.62 782 GLN A O 1
ATOM 5920 N N . LEU A 1 783 ? 20.018 0.699 -25.014 1.00 89.75 783 LEU A N 1
ATOM 5921 C CA . LEU A 1 783 ? 19.865 -0.206 -26.159 1.00 89.75 783 LEU A CA 1
ATOM 5922 C C . LEU A 1 783 ? 20.923 -1.312 -26.082 1.00 89.75 783 LEU A C 1
ATOM 5924 O O . LEU A 1 783 ? 22.104 -1.000 -25.912 1.00 89.75 783 LEU A O 1
ATOM 5928 N N . TYR A 1 784 ? 20.516 -2.578 -26.204 1.00 91.50 784 TYR A N 1
ATOM 5929 C CA . TYR A 1 784 ? 21.452 -3.713 -26.239 1.00 91.50 784 TYR A CA 1
ATOM 5930 C C . TYR A 1 784 ? 21.761 -4.178 -27.664 1.00 91.50 784 TYR A C 1
ATOM 5932 O O . TYR A 1 784 ? 22.762 -4.864 -27.847 1.00 91.50 784 TYR A O 1
ATOM 5940 N N . GLY A 1 785 ? 20.985 -3.745 -28.666 1.00 92.75 785 GLY A N 1
ATOM 5941 C CA . GLY A 1 785 ? 21.327 -3.916 -30.078 1.00 92.75 785 GLY A CA 1
ATOM 5942 C C . GLY A 1 785 ? 20.829 -5.213 -30.710 1.00 92.75 785 GLY A C 1
ATOM 5943 O O . GLY A 1 785 ? 21.328 -5.591 -31.768 1.00 92.75 785 GLY A O 1
ATOM 5944 N N . GLY A 1 786 ? 19.869 -5.905 -30.090 1.00 95.62 786 GLY A N 1
ATOM 5945 C CA . GLY A 1 786 ? 19.232 -7.071 -30.700 1.00 95.62 786 GLY A CA 1
ATOM 5946 C C . GLY A 1 786 ? 18.524 -6.733 -32.021 1.00 95.62 786 GLY A C 1
ATOM 5947 O O . GLY A 1 786 ? 18.036 -5.616 -32.210 1.00 95.62 786 GLY A O 1
ATOM 5948 N N . THR A 1 787 ? 18.489 -7.688 -32.953 1.00 96.56 787 THR A N 1
ATOM 5949 C CA . THR A 1 787 ? 17.995 -7.479 -34.327 1.00 96.56 787 THR A CA 1
ATOM 5950 C C . THR A 1 787 ? 17.063 -8.598 -34.789 1.00 96.56 787 THR A C 1
ATOM 5952 O O . THR A 1 787 ? 17.056 -9.693 -34.226 1.00 96.56 787 THR A O 1
ATOM 5955 N N . LEU A 1 788 ? 16.295 -8.353 -35.859 1.00 98.00 788 LEU A N 1
ATOM 5956 C CA . LEU A 1 788 ? 15.416 -9.374 -36.451 1.00 98.00 788 LEU A CA 1
ATOM 5957 C C . LEU A 1 788 ? 16.216 -10.541 -37.052 1.00 98.00 788 LEU A C 1
ATOM 5959 O O . LEU A 1 788 ? 15.813 -11.693 -36.906 1.00 98.00 788 LEU A O 1
ATOM 5963 N N . ASP A 1 789 ? 17.382 -10.271 -37.654 1.00 97.25 789 ASP A N 1
ATOM 5964 C CA . ASP A 1 789 ? 18.293 -11.333 -38.104 1.00 97.25 789 ASP A CA 1
ATOM 5965 C C . ASP A 1 789 ? 18.879 -12.117 -36.911 1.00 97.25 789 ASP A C 1
ATOM 5967 O O . ASP A 1 789 ? 19.059 -13.324 -37.008 1.00 97.25 789 ASP A O 1
ATOM 5971 N N . GLY A 1 790 ? 19.102 -11.478 -35.756 1.00 96.69 790 GLY A N 1
ATOM 5972 C CA . GLY A 1 790 ? 19.495 -12.182 -34.532 1.00 96.69 790 GLY A CA 1
ATOM 5973 C C . GLY A 1 790 ? 18.429 -13.173 -34.052 1.00 96.69 790 GLY A C 1
ATOM 5974 O O . GLY A 1 790 ? 18.766 -14.284 -33.646 1.00 96.69 790 GLY A O 1
ATOM 5975 N N . ILE A 1 791 ? 17.143 -12.816 -34.149 1.00 97.81 791 ILE A N 1
ATOM 5976 C CA . ILE A 1 791 ? 16.029 -13.744 -33.875 1.00 97.81 791 ILE A CA 1
ATOM 5977 C C . ILE A 1 791 ? 16.031 -14.893 -34.888 1.00 97.81 791 ILE A C 1
ATOM 5979 O O . ILE A 1 791 ? 15.914 -16.056 -34.499 1.00 97.81 791 ILE A O 1
ATOM 5983 N N . ARG A 1 792 ? 16.199 -14.572 -36.176 1.00 97.19 792 ARG A N 1
ATOM 5984 C CA . ARG A 1 792 ? 16.255 -15.546 -37.274 1.00 97.19 792 ARG A CA 1
ATOM 5985 C C . ARG A 1 792 ? 17.357 -16.590 -37.060 1.00 97.19 792 ARG A C 1
ATOM 5987 O O . ARG A 1 792 ? 17.103 -17.784 -37.196 1.00 97.19 792 ARG A O 1
ATOM 5994 N N . ASP A 1 793 ? 18.542 -16.149 -36.642 1.00 95.62 793 ASP A N 1
ATOM 5995 C CA . ASP A 1 793 ? 19.694 -17.015 -36.358 1.00 95.62 793 ASP A CA 1
ATOM 5996 C C . ASP A 1 793 ? 19.427 -18.003 -35.192 1.00 95.62 793 ASP A C 1
ATOM 5998 O O . ASP A 1 793 ? 20.148 -18.988 -35.040 1.00 95.62 793 ASP A O 1
ATOM 6002 N N . HIS A 1 794 ? 18.374 -17.783 -34.391 1.00 96.00 794 HIS A N 1
ATOM 6003 C CA . HIS A 1 794 ? 17.994 -18.606 -33.235 1.00 96.00 794 HIS A CA 1
ATOM 6004 C C . HIS A 1 794 ? 16.610 -19.270 -33.378 1.00 96.00 794 HIS A C 1
ATOM 6006 O O . HIS A 1 794 ? 16.035 -19.728 -32.386 1.00 96.00 794 HIS A O 1
ATOM 6012 N N . LEU A 1 795 ? 16.062 -19.383 -34.595 1.00 96.62 795 LEU A N 1
ATOM 6013 C CA . LEU A 1 795 ? 14.775 -20.062 -34.814 1.00 96.62 795 LEU A CA 1
ATOM 6014 C C . LEU A 1 795 ? 14.787 -21.536 -34.391 1.00 96.62 795 LEU A C 1
ATOM 6016 O O . LEU A 1 795 ? 13.747 -22.051 -33.988 1.00 96.62 795 LEU A O 1
ATOM 6020 N N . ASP A 1 796 ? 15.943 -22.200 -34.418 1.00 94.94 796 ASP A N 1
ATOM 6021 C CA . ASP A 1 796 ? 16.067 -23.593 -33.978 1.00 94.94 796 ASP A CA 1
ATOM 6022 C C . ASP A 1 796 ? 15.864 -23.737 -32.458 1.00 94.94 796 ASP A C 1
ATOM 6024 O O . ASP A 1 796 ? 15.228 -24.694 -32.015 1.00 94.94 796 ASP A O 1
ATOM 6028 N N . HIS A 1 797 ? 16.312 -22.756 -31.657 1.00 95.88 797 HIS A N 1
ATOM 6029 C CA . HIS A 1 797 ? 16.022 -22.689 -30.213 1.00 95.88 797 HIS A CA 1
ATOM 6030 C C . HIS A 1 797 ? 14.517 -22.594 -29.967 1.00 95.88 797 HIS A C 1
ATOM 6032 O O . HIS A 1 797 ? 13.956 -23.353 -29.179 1.00 95.88 797 HIS A O 1
ATOM 6038 N N . ILE A 1 798 ? 13.854 -21.691 -30.692 1.00 96.25 798 ILE A N 1
ATOM 6039 C CA . ILE A 1 798 ? 12.412 -21.455 -30.575 1.00 96.25 798 ILE A CA 1
ATOM 6040 C C . ILE A 1 798 ? 11.629 -22.699 -31.022 1.00 96.25 798 ILE A C 1
ATOM 6042 O O . ILE A 1 798 ? 10.719 -23.147 -30.325 1.00 96.25 798 ILE A O 1
ATOM 6046 N N . ALA A 1 799 ? 12.008 -23.309 -32.146 1.00 93.62 799 ALA A N 1
ATOM 6047 C CA . ALA A 1 799 ? 11.363 -24.512 -32.662 1.00 93.62 799 ALA A CA 1
ATOM 6048 C C . ALA A 1 799 ? 11.511 -25.710 -31.709 1.00 93.62 799 ALA A C 1
ATOM 6050 O O . ALA A 1 799 ? 10.555 -26.470 -31.532 1.00 93.62 799 ALA A O 1
ATOM 6051 N N . ALA A 1 800 ? 12.668 -25.858 -31.051 1.00 96.00 800 ALA A N 1
ATOM 6052 C CA . ALA A 1 800 ? 12.911 -26.917 -30.071 1.00 96.00 800 ALA A CA 1
ATOM 6053 C C . ALA A 1 800 ? 12.000 -26.817 -28.833 1.00 96.00 800 ALA A C 1
ATOM 6055 O O . ALA A 1 800 ? 11.724 -27.832 -28.196 1.00 96.00 800 ALA A O 1
ATOM 6056 N N . LEU A 1 801 ? 11.480 -25.625 -28.515 1.00 97.38 801 LEU A N 1
ATOM 6057 C CA . LEU A 1 801 ? 10.476 -25.422 -27.462 1.00 97.38 801 LEU A CA 1
ATOM 6058 C C . LEU A 1 801 ? 9.069 -25.896 -27.865 1.00 97.38 801 LEU A C 1
ATOM 6060 O O . LEU A 1 801 ? 8.140 -25.784 -27.072 1.00 97.38 801 LEU A O 1
ATOM 6064 N N . GLY A 1 802 ? 8.874 -26.395 -29.091 1.00 95.38 802 GLY A N 1
ATOM 6065 C CA . GLY A 1 802 ? 7.564 -26.804 -29.607 1.00 95.38 802 GLY A CA 1
ATOM 6066 C C . GLY A 1 802 ? 6.655 -25.633 -30.000 1.00 95.38 802 GLY A C 1
ATOM 6067 O O . GLY A 1 802 ? 5.475 -25.847 -30.276 1.00 95.38 802 GLY A O 1
ATOM 6068 N N . VAL A 1 803 ? 7.197 -24.413 -30.029 1.00 96.94 803 VAL A N 1
ATOM 6069 C CA . VAL A 1 803 ? 6.496 -23.168 -30.370 1.00 96.94 803 VAL A CA 1
ATOM 6070 C C . VAL A 1 803 ? 6.017 -23.197 -31.820 1.00 96.94 803 VAL A C 1
ATOM 6072 O O . VAL A 1 803 ? 6.742 -23.613 -32.723 1.00 96.94 803 VAL A O 1
ATOM 6075 N N . ASN A 1 804 ? 4.795 -22.714 -32.044 1.00 96.62 804 ASN A N 1
ATOM 6076 C CA . ASN A 1 804 ? 4.199 -22.545 -33.373 1.00 96.62 804 ASN A CA 1
ATOM 6077 C C . ASN A 1 804 ? 3.645 -21.130 -33.619 1.00 96.62 804 ASN A C 1
ATOM 6079 O O . ASN A 1 804 ? 3.093 -20.876 -34.689 1.00 96.62 804 ASN A O 1
ATOM 6083 N N . VAL A 1 805 ? 3.839 -20.200 -32.679 1.00 98.19 805 VAL A N 1
ATOM 6084 C CA . VAL A 1 805 ? 3.547 -18.771 -32.855 1.00 98.19 805 VAL A CA 1
ATOM 6085 C C . VAL A 1 805 ? 4.701 -17.938 -32.294 1.00 98.19 805 VAL A C 1
ATOM 6087 O O . VAL A 1 805 ? 5.044 -18.044 -31.121 1.00 98.19 805 VAL A O 1
ATOM 6090 N N . LEU A 1 806 ? 5.293 -17.079 -33.111 1.00 98.56 806 LEU A N 1
ATOM 6091 C CA . LEU A 1 806 ? 6.261 -16.072 -32.695 1.00 98.56 806 LEU A CA 1
ATOM 6092 C C . LEU A 1 806 ? 5.531 -14.745 -32.477 1.00 98.56 806 LEU A C 1
ATOM 6094 O O . LEU A 1 806 ? 4.911 -14.219 -33.399 1.00 98.56 806 LEU A O 1
ATOM 6098 N N . TRP A 1 807 ? 5.606 -14.205 -31.264 1.00 98.25 807 TRP A N 1
ATOM 6099 C CA . TRP A 1 807 ? 5.107 -12.876 -30.927 1.00 98.25 807 TRP A CA 1
ATOM 6100 C C . TRP A 1 807 ? 6.292 -11.926 -30.771 1.00 98.25 807 TRP A C 1
ATOM 6102 O O . TRP A 1 807 ? 7.140 -12.117 -29.901 1.00 98.25 807 TRP A O 1
ATOM 6112 N N . LEU A 1 808 ? 6.356 -10.903 -31.619 1.00 98.19 808 LEU A N 1
ATOM 6113 C CA . LEU A 1 808 ? 7.376 -9.861 -31.541 1.00 98.19 808 LEU A CA 1
ATOM 6114 C C . LEU A 1 808 ? 6.832 -8.611 -30.843 1.00 98.19 808 LEU A C 1
ATOM 6116 O O . LEU A 1 808 ? 5.744 -8.138 -31.189 1.00 98.19 808 LEU A O 1
ATOM 6120 N N . SER A 1 809 ? 7.640 -8.049 -29.936 1.00 95.19 809 SER A N 1
ATOM 6121 C CA . SER A 1 809 ? 7.470 -6.679 -29.434 1.00 95.19 809 SER A CA 1
ATOM 6122 C C . SER A 1 809 ? 7.393 -5.672 -30.594 1.00 95.19 809 SER A C 1
ATOM 6124 O O . SER A 1 809 ? 7.788 -6.029 -31.710 1.00 95.19 809 SER A O 1
ATOM 6126 N N . PRO A 1 810 ? 6.971 -4.407 -30.388 1.00 96.00 810 PRO A N 1
ATOM 6127 C CA . PRO A 1 810 ? 6.808 -3.471 -31.496 1.00 96.00 810 PRO A CA 1
ATOM 6128 C C . PRO A 1 810 ? 8.077 -3.370 -32.360 1.00 96.00 810 PRO A C 1
ATOM 6130 O O . PRO A 1 810 ? 9.154 -3.028 -31.873 1.00 96.00 810 PRO A O 1
ATOM 6133 N N . VAL A 1 811 ? 7.941 -3.697 -33.650 1.00 96.69 811 VAL A N 1
ATOM 6134 C CA . VAL A 1 811 ? 9.045 -3.690 -34.635 1.00 96.69 811 VAL A CA 1
ATOM 6135 C C . VAL A 1 811 ? 9.153 -2.364 -35.391 1.00 96.69 811 VAL A C 1
ATOM 6137 O O . VAL A 1 811 ? 10.069 -2.164 -36.188 1.00 96.69 811 VAL A O 1
ATOM 6140 N N . LEU A 1 812 ? 8.191 -1.472 -35.161 1.00 94.81 812 LEU A N 1
ATOM 6141 C CA . LEU A 1 812 ? 8.044 -0.192 -35.837 1.00 94.81 812 LEU A CA 1
ATOM 6142 C C . LEU A 1 812 ? 9.128 0.790 -35.390 1.00 94.81 812 LEU A C 1
ATOM 6144 O O . LEU A 1 812 ? 9.623 0.731 -34.262 1.00 94.81 812 LEU A O 1
ATOM 6148 N N . ARG A 1 813 ? 9.466 1.734 -36.270 1.00 94.88 813 ARG A N 1
ATOM 6149 C CA . ARG A 1 813 ? 10.437 2.790 -35.968 1.00 94.88 813 ARG A CA 1
ATOM 6150 C C . ARG A 1 813 ? 10.040 3.570 -34.714 1.00 94.88 813 ARG A C 1
ATOM 6152 O O . ARG A 1 813 ? 8.942 4.118 -34.634 1.00 94.88 813 ARG A O 1
ATOM 6159 N N . SER A 1 814 ? 10.965 3.697 -33.770 1.00 92.50 814 SER A N 1
ATOM 6160 C CA . SER A 1 814 ? 10.735 4.335 -32.468 1.00 92.50 814 SER A CA 1
ATOM 6161 C C . SER A 1 814 ? 12.042 4.942 -31.932 1.00 92.50 814 SER A C 1
ATOM 6163 O O . SER A 1 814 ? 13.124 4.505 -32.313 1.00 92.50 814 SER A O 1
ATOM 6165 N N . PRO A 1 815 ? 12.010 5.980 -31.078 1.00 87.44 815 PRO A N 1
ATOM 6166 C CA . PRO A 1 815 ? 13.215 6.485 -30.428 1.00 87.44 815 PRO A CA 1
ATOM 6167 C C . PRO A 1 815 ? 13.631 5.670 -29.189 1.00 87.44 815 PRO A C 1
ATOM 6169 O O . PRO A 1 815 ? 14.770 5.804 -28.740 1.00 87.44 815 PRO A O 1
ATOM 6172 N N . SER A 1 816 ? 12.754 4.827 -28.637 1.00 88.62 816 SER A N 1
ATOM 6173 C CA . SER A 1 816 ? 13.036 4.021 -27.446 1.00 88.62 816 SER A CA 1
ATOM 6174 C C . SER A 1 816 ? 13.577 2.626 -27.785 1.00 88.62 816 SER A C 1
ATOM 6176 O O . SER A 1 816 ? 13.733 2.237 -28.946 1.00 88.62 816 SER A O 1
ATOM 6178 N N . HIS A 1 817 ? 13.917 1.873 -26.737 1.00 87.00 817 HIS A N 1
ATOM 6179 C CA . HIS A 1 817 ? 14.306 0.463 -26.815 1.00 87.00 817 HIS A CA 1
ATOM 6180 C C . HIS A 1 817 ? 13.097 -0.490 -26.809 1.00 87.00 817 HIS A C 1
ATOM 6182 O O . HIS A 1 817 ? 13.252 -1.654 -27.164 1.00 87.00 817 HIS A O 1
ATOM 6188 N N . HIS A 1 818 ? 11.921 -0.017 -26.372 1.00 88.75 818 HIS A N 1
ATOM 6189 C CA . HIS A 1 818 ? 10.710 -0.828 -26.208 1.00 88.75 818 HIS A CA 1
ATOM 6190 C C . HIS A 1 818 ? 9.717 -0.694 -27.366 1.00 88.75 818 HIS A C 1
ATOM 6192 O O . HIS A 1 818 ? 8.838 -1.535 -27.502 1.00 88.75 818 HIS A O 1
ATOM 6198 N N . GLY A 1 819 ? 9.830 0.342 -28.199 1.00 91.69 819 GLY A N 1
ATOM 6199 C CA . GLY A 1 819 ? 9.088 0.443 -29.460 1.00 91.69 819 GLY A CA 1
ATOM 6200 C C . GLY A 1 819 ? 7.653 0.987 -29.362 1.00 91.69 819 GLY A C 1
ATOM 6201 O O . GLY A 1 819 ? 7.061 1.307 -30.387 1.00 91.69 819 GLY A O 1
ATOM 6202 N N . TYR A 1 820 ? 7.096 1.135 -28.156 1.00 93.06 820 TYR A N 1
ATOM 6203 C CA . TYR A 1 820 ? 5.729 1.652 -27.933 1.00 93.06 820 TYR A CA 1
ATOM 6204 C C . TYR A 1 820 ? 5.518 3.140 -28.286 1.00 93.06 820 TYR A C 1
ATOM 6206 O O . TYR A 1 820 ? 4.408 3.548 -28.602 1.00 93.06 820 TYR A O 1
ATOM 6214 N N . ASP A 1 821 ? 6.569 3.958 -28.320 1.00 92.38 821 ASP A N 1
ATOM 6215 C CA . ASP A 1 821 ? 6.534 5.367 -28.745 1.00 92.38 821 ASP A CA 1
ATOM 6216 C C . ASP A 1 821 ? 6.791 5.519 -30.256 1.00 92.38 821 ASP A C 1
ATOM 6218 O O . ASP A 1 821 ? 7.742 6.169 -30.699 1.00 92.38 821 ASP A O 1
ATOM 6222 N N . GLN A 1 822 ? 5.927 4.897 -31.060 1.00 93.94 822 GLN A N 1
ATOM 6223 C CA . GLN A 1 822 ? 6.096 4.752 -32.510 1.00 93.94 822 GLN A CA 1
ATOM 6224 C C . GLN A 1 822 ? 6.210 6.105 -33.229 1.00 93.94 822 GLN A C 1
ATOM 6226 O O . GLN A 1 822 ? 5.350 6.981 -33.107 1.00 93.94 822 GLN A O 1
ATOM 6231 N N . ALA A 1 823 ? 7.282 6.271 -34.003 1.00 93.88 823 ALA A N 1
ATOM 6232 C CA . ALA A 1 823 ? 7.555 7.451 -34.820 1.00 93.88 823 ALA A CA 1
ATOM 6233 C C . ALA A 1 823 ? 7.087 7.288 -36.278 1.00 93.88 823 ALA A C 1
ATOM 6235 O O . ALA A 1 823 ? 6.947 8.290 -36.976 1.00 93.88 823 ALA A O 1
ATOM 6236 N N . ASP A 1 824 ? 6.850 6.053 -36.728 1.00 94.31 824 ASP A N 1
ATOM 6237 C CA . ASP A 1 824 ? 6.312 5.717 -38.049 1.00 94.31 824 ASP A CA 1
ATOM 6238 C C . ASP A 1 824 ? 5.512 4.407 -37.965 1.00 94.31 824 ASP A C 1
ATOM 6240 O O . ASP A 1 824 ? 5.965 3.449 -37.338 1.00 94.31 824 ASP A O 1
ATOM 6244 N N . HIS A 1 825 ? 4.335 4.361 -38.588 1.00 95.31 825 HIS A N 1
ATOM 6245 C CA . HIS A 1 825 ? 3.468 3.180 -38.606 1.00 95.31 825 HIS A CA 1
ATOM 6246 C C . HIS A 1 825 ? 3.718 2.217 -39.780 1.00 95.31 825 HIS A C 1
ATOM 6248 O O . HIS A 1 825 ? 3.168 1.114 -39.770 1.00 95.31 825 HIS A O 1
ATOM 6254 N N . PHE A 1 826 ? 4.514 2.607 -40.781 1.00 96.06 826 PHE A N 1
ATOM 6255 C CA . PHE A 1 826 ? 4.683 1.865 -42.042 1.00 96.06 826 PHE A CA 1
ATOM 6256 C C . PHE A 1 826 ? 6.127 1.440 -42.331 1.00 96.06 826 PHE A C 1
ATOM 6258 O O . PHE A 1 826 ? 6.409 0.957 -43.421 1.00 96.06 826 PHE A O 1
ATOM 6265 N N . ALA A 1 827 ? 7.046 1.629 -41.383 1.00 96.00 827 ALA A N 1
ATOM 6266 C CA . ALA A 1 827 ? 8.447 1.261 -41.550 1.00 96.00 827 ALA A CA 1
ATOM 6267 C C . ALA A 1 827 ? 8.969 0.499 -40.330 1.00 96.00 827 ALA A C 1
ATOM 6269 O O . ALA A 1 827 ? 8.754 0.910 -39.181 1.00 96.00 827 ALA A O 1
ATOM 6270 N N . VAL A 1 828 ? 9.704 -0.584 -40.582 1.00 97.44 828 VAL A N 1
ATOM 6271 C CA . VAL A 1 828 ? 10.433 -1.322 -39.548 1.00 97.44 828 VAL A CA 1
ATOM 6272 C C . VAL A 1 828 ? 11.608 -0.482 -39.052 1.00 97.44 828 VAL A C 1
ATOM 6274 O O . VAL A 1 828 ? 12.282 0.216 -39.813 1.00 97.44 828 VAL A O 1
ATOM 6277 N N . GLU A 1 829 ? 11.879 -0.563 -37.753 1.00 96.56 829 GLU A N 1
ATOM 6278 C CA . GLU A 1 829 ? 12.989 0.122 -37.103 1.00 96.56 829 GLU A CA 1
ATOM 6279 C C . GLU A 1 829 ? 14.341 -0.212 -37.776 1.00 96.56 829 GLU A C 1
ATOM 6281 O O . GLU A 1 829 ? 14.765 -1.375 -37.784 1.00 96.56 829 GLU A O 1
ATOM 6286 N N . PRO A 1 830 ? 15.073 0.794 -38.302 1.00 96.19 830 PRO A N 1
ATOM 6287 C CA . PRO A 1 830 ? 16.365 0.570 -38.947 1.00 96.19 830 PRO A CA 1
ATOM 6288 C C . PRO A 1 830 ? 17.393 -0.142 -38.062 1.00 96.19 830 PRO A C 1
ATOM 6290 O O . PRO A 1 830 ? 18.170 -0.947 -38.577 1.00 96.19 830 PRO A O 1
ATOM 6293 N N . ARG A 1 831 ? 17.383 0.095 -36.739 1.00 94.88 831 ARG A N 1
ATOM 6294 C CA . ARG A 1 831 ? 18.263 -0.614 -35.785 1.00 94.88 831 ARG A CA 1
ATOM 6295 C C . ARG A 1 831 ? 18.067 -2.133 -35.815 1.00 94.88 831 ARG A C 1
ATOM 6297 O O . ARG A 1 831 ? 19.012 -2.862 -35.541 1.00 94.88 831 ARG A O 1
ATOM 6304 N N . TYR A 1 832 ? 16.878 -2.609 -36.183 1.00 96.31 832 TYR A N 1
ATOM 6305 C CA . TYR A 1 832 ? 16.559 -4.034 -36.251 1.00 96.31 832 TYR A CA 1
ATOM 6306 C C . TYR A 1 832 ? 16.861 -4.677 -37.613 1.00 96.31 832 TYR A C 1
ATOM 6308 O O . TYR A 1 832 ? 16.675 -5.886 -37.760 1.00 96.31 832 TYR A O 1
ATOM 6316 N N . GLY A 1 833 ? 17.347 -3.896 -38.587 1.00 95.81 833 GLY A N 1
ATOM 6317 C CA . GLY A 1 833 ? 17.632 -4.334 -39.958 1.00 95.81 833 GLY A CA 1
ATOM 6318 C C . GLY A 1 833 ? 16.604 -3.876 -41.002 1.00 95.81 833 GLY A C 1
ATOM 6319 O O . GLY A 1 833 ? 16.777 -4.172 -42.186 1.00 95.81 833 GLY A O 1
ATOM 6320 N N . GLY A 1 834 ? 15.571 -3.131 -40.587 1.00 97.38 834 GLY A N 1
ATOM 6321 C CA . GLY A 1 834 ? 14.532 -2.588 -41.467 1.00 97.38 834 GLY A CA 1
ATOM 6322 C C . GLY A 1 834 ? 13.649 -3.653 -42.130 1.00 97.38 834 GLY A C 1
ATOM 6323 O O . GLY A 1 834 ? 13.693 -4.835 -41.783 1.00 97.38 834 GLY A O 1
ATOM 6324 N N . ASP A 1 835 ? 12.850 -3.223 -43.107 1.00 98.12 835 ASP A N 1
ATOM 6325 C CA . ASP A 1 835 ? 11.803 -4.040 -43.742 1.00 98.12 835 ASP A CA 1
ATOM 6326 C C . ASP A 1 835 ? 12.354 -5.351 -44.323 1.00 98.12 835 ASP A C 1
ATOM 6328 O O . ASP A 1 835 ? 11.774 -6.423 -44.150 1.00 98.12 835 ASP A O 1
ATOM 6332 N N . ALA A 1 836 ? 13.539 -5.292 -44.938 1.00 98.00 836 ALA A N 1
ATOM 6333 C CA . ALA A 1 836 ? 14.191 -6.459 -45.523 1.00 98.00 836 ALA A CA 1
ATOM 6334 C C . ALA A 1 836 ? 14.500 -7.553 -44.487 1.00 98.00 836 ALA A C 1
ATOM 6336 O O . ALA A 1 836 ? 14.459 -8.736 -44.825 1.00 98.00 836 ALA A O 1
ATOM 6337 N N . ALA A 1 837 ? 14.833 -7.184 -43.246 1.00 98.06 837 ALA A N 1
ATOM 6338 C CA . ALA A 1 837 ? 15.082 -8.157 -42.185 1.00 98.06 837 ALA A CA 1
ATOM 6339 C C . ALA A 1 837 ? 13.780 -8.802 -41.696 1.00 98.06 837 ALA A C 1
ATOM 6341 O O . ALA A 1 837 ? 13.758 -10.008 -41.449 1.00 98.06 837 ALA A O 1
ATOM 6342 N N . LEU A 1 838 ? 12.684 -8.037 -41.626 1.00 98.25 838 LEU A N 1
ATOM 6343 C CA . LEU A 1 838 ? 11.385 -8.592 -41.255 1.00 98.25 838 LEU A CA 1
ATOM 6344 C C . LEU A 1 838 ? 10.856 -9.565 -42.313 1.00 98.25 838 LEU A C 1
ATOM 6346 O O . LEU A 1 838 ? 10.418 -10.647 -41.938 1.00 98.25 838 LEU A O 1
ATOM 6350 N N . HIS A 1 839 ? 10.955 -9.241 -43.608 1.00 98.25 839 HIS A N 1
ATOM 6351 C CA . HIS A 1 839 ? 10.570 -10.175 -44.676 1.00 98.25 839 HIS A CA 1
ATOM 6352 C C . HIS A 1 839 ? 11.309 -11.509 -44.557 1.00 98.25 839 HIS A C 1
ATOM 6354 O O . HIS A 1 839 ? 10.671 -12.558 -44.516 1.00 98.25 839 HIS A O 1
ATOM 6360 N N . ARG A 1 840 ? 12.644 -11.471 -44.415 1.00 97.69 840 ARG A N 1
ATOM 6361 C CA . ARG A 1 840 ? 13.451 -12.689 -44.240 1.00 97.69 840 ARG A CA 1
ATOM 6362 C C . ARG A 1 840 ? 13.017 -13.494 -43.019 1.00 97.69 840 ARG A C 1
ATOM 6364 O O . ARG A 1 840 ? 12.901 -14.712 -43.105 1.00 97.69 840 ARG A O 1
ATOM 6371 N N . LEU A 1 841 ? 12.789 -12.826 -41.885 1.00 98.38 841 LEU A N 1
ATOM 6372 C CA . LEU A 1 841 ? 12.349 -13.500 -40.667 1.00 98.38 841 LEU A CA 1
ATOM 6373 C C . LEU A 1 841 ? 10.981 -14.162 -40.868 1.00 98.38 841 LEU A C 1
ATOM 6375 O O . LEU A 1 841 ? 10.835 -15.334 -40.536 1.00 98.38 841 LEU A O 1
ATOM 6379 N N . VAL A 1 842 ? 9.995 -13.450 -41.422 1.00 98.38 842 VAL A N 1
ATOM 6380 C CA . VAL A 1 842 ? 8.647 -14.001 -41.629 1.00 98.38 842 VAL A CA 1
ATOM 6381 C C . VAL A 1 842 ? 8.677 -15.185 -42.596 1.00 98.38 842 VAL A C 1
ATOM 6383 O O . VAL A 1 842 ? 8.119 -16.232 -42.272 1.00 98.38 842 VAL A O 1
ATOM 6386 N N . GLU A 1 843 ? 9.386 -15.073 -43.723 1.00 97.81 843 GLU A N 1
ATOM 6387 C CA . GLU A 1 843 ? 9.550 -16.172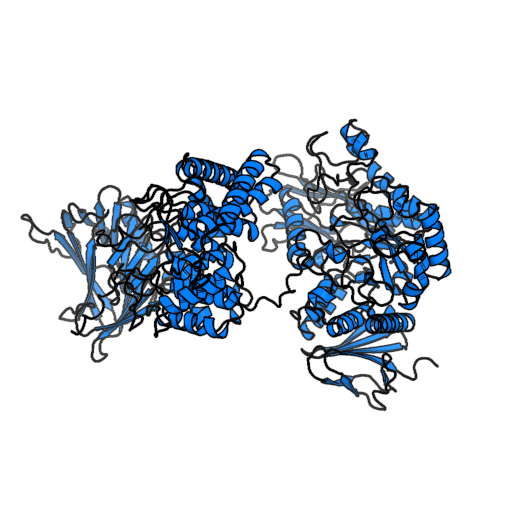 -44.685 1.00 97.81 843 GLU A CA 1
ATOM 6388 C C . GLU A 1 843 ? 10.140 -17.427 -44.024 1.00 97.81 843 GLU A C 1
ATOM 6390 O O . GLU A 1 843 ? 9.626 -18.535 -44.199 1.00 97.81 843 GLU A O 1
ATOM 6395 N N . GLU A 1 844 ? 11.191 -17.269 -43.218 1.00 97.56 844 GLU A N 1
ATOM 6396 C CA . GLU A 1 844 ? 11.853 -18.386 -42.542 1.00 97.56 844 GLU A CA 1
ATOM 6397 C C . GLU A 1 844 ? 11.038 -18.991 -41.392 1.00 97.56 844 GLU A C 1
ATOM 6399 O O . GLU A 1 844 ? 11.131 -20.198 -41.133 1.00 97.56 844 GLU A O 1
ATOM 6404 N N . VAL A 1 845 ? 10.249 -18.172 -40.699 1.00 97.44 845 VAL A N 1
ATOM 6405 C CA . VAL A 1 845 ? 9.322 -18.613 -39.652 1.00 97.44 845 VAL A CA 1
ATOM 6406 C C . VAL A 1 845 ? 8.173 -19.412 -40.281 1.00 97.44 845 VAL A C 1
ATOM 6408 O O . VAL A 1 845 ? 7.897 -20.539 -39.857 1.00 97.44 845 VAL A O 1
ATOM 6411 N N . HIS A 1 846 ? 7.577 -18.903 -41.362 1.00 97.44 846 HIS A N 1
ATOM 6412 C CA . HIS A 1 846 ? 6.526 -19.595 -42.116 1.00 97.44 846 HIS A CA 1
ATOM 6413 C C . HIS A 1 846 ? 7.016 -20.900 -42.744 1.00 97.44 846 HIS A C 1
ATOM 6415 O O . HIS A 1 846 ? 6.304 -21.904 -42.689 1.00 97.44 846 HIS A O 1
ATOM 6421 N N . ALA A 1 847 ? 8.248 -20.941 -43.263 1.00 96.56 847 ALA A N 1
ATOM 6422 C CA . ALA A 1 847 ? 8.858 -22.165 -43.796 1.00 96.56 847 ALA A CA 1
ATOM 6423 C C . ALA A 1 847 ? 8.961 -23.297 -42.753 1.00 96.56 847 ALA A C 1
ATOM 6425 O O . ALA A 1 847 ? 9.033 -24.472 -43.114 1.00 96.56 847 ALA A O 1
ATOM 6426 N N . ARG A 1 848 ? 8.930 -22.957 -41.458 1.00 94.56 848 ARG A N 1
ATOM 6427 C CA . ARG A 1 848 ? 8.937 -23.901 -40.328 1.00 94.56 848 ARG A CA 1
ATOM 6428 C C . ARG A 1 848 ? 7.533 -24.225 -39.798 1.00 94.56 848 ARG A C 1
ATOM 6430 O O . ARG A 1 848 ? 7.406 -24.942 -38.806 1.00 94.56 848 ARG A O 1
ATOM 6437 N N . GLY A 1 849 ? 6.479 -23.723 -40.446 1.00 92.62 849 GLY A N 1
ATOM 6438 C CA . GLY A 1 849 ? 5.089 -23.887 -40.009 1.00 92.62 849 GLY A CA 1
ATOM 6439 C C . GLY A 1 849 ? 4.755 -23.116 -38.730 1.00 92.62 849 GLY A C 1
ATOM 6440 O O . GLY A 1 849 ? 3.818 -23.480 -38.021 1.00 92.62 849 GLY A O 1
ATOM 6441 N N . VAL A 1 850 ? 5.541 -22.087 -38.414 1.00 95.94 850 VAL A N 1
ATOM 6442 C CA . VAL A 1 850 ? 5.333 -21.187 -37.277 1.00 95.94 850 VAL A CA 1
ATOM 6443 C C . VAL A 1 850 ? 4.658 -19.921 -37.803 1.00 95.94 850 VAL A C 1
ATOM 6445 O O . VAL A 1 850 ? 4.962 -19.481 -38.906 1.00 95.94 850 VAL A O 1
ATOM 6448 N N . ARG A 1 851 ? 3.727 -19.346 -37.043 1.00 97.06 851 ARG A N 1
ATOM 6449 C CA . ARG A 1 851 ? 3.037 -18.088 -37.380 1.00 97.06 851 ARG A CA 1
ATOM 6450 C C . ARG A 1 851 ? 3.709 -16.887 -36.726 1.00 97.06 851 ARG A C 1
ATOM 6452 O O . ARG A 1 851 ? 4.367 -17.054 -35.704 1.00 97.06 851 ARG A O 1
ATOM 6459 N N . VAL A 1 852 ? 3.512 -15.685 -37.261 1.00 98.19 852 VAL A N 1
ATOM 6460 C CA . VAL A 1 852 ? 4.053 -14.437 -36.695 1.00 98.19 852 VAL A CA 1
ATOM 6461 C C . VAL A 1 852 ? 2.923 -13.487 -36.324 1.00 98.19 852 VAL A C 1
ATOM 6463 O O . VAL A 1 852 ? 2.121 -13.114 -37.178 1.00 98.19 852 VAL A O 1
ATOM 6466 N N . ILE A 1 853 ? 2.901 -13.041 -35.068 1.00 98.25 853 ILE A N 1
ATOM 6467 C CA . ILE A 1 853 ? 2.068 -11.921 -34.621 1.00 98.25 853 ILE A CA 1
ATOM 6468 C C . ILE A 1 853 ? 2.943 -10.757 -34.152 1.00 98.25 853 ILE A C 1
ATOM 6470 O O . ILE A 1 853 ? 4.008 -10.963 -33.564 1.00 98.25 853 ILE A O 1
ATOM 6474 N N . LEU A 1 854 ? 2.488 -9.532 -34.408 1.00 98.00 854 LEU A N 1
ATOM 6475 C CA . LEU A 1 854 ? 3.181 -8.307 -33.998 1.00 98.00 854 LEU A CA 1
ATOM 6476 C C . LEU A 1 854 ? 2.405 -7.574 -32.904 1.00 98.00 854 LEU A C 1
ATOM 6478 O O . LEU A 1 854 ? 1.173 -7.608 -32.890 1.00 98.00 854 LEU A O 1
ATOM 6482 N N . ASP A 1 855 ? 3.112 -6.858 -32.032 1.00 96.56 855 ASP A N 1
ATOM 6483 C CA . ASP A 1 855 ? 2.485 -5.843 -31.186 1.00 96.56 855 ASP A CA 1
ATOM 6484 C C . ASP A 1 855 ? 1.998 -4.651 -32.018 1.00 96.56 855 ASP A C 1
ATOM 6486 O O . ASP A 1 855 ? 2.766 -3.996 -32.728 1.00 96.56 855 ASP A O 1
ATOM 6490 N N . PHE A 1 856 ? 0.708 -4.349 -31.896 1.00 96.62 856 PHE A N 1
ATOM 6491 C CA . PHE A 1 856 ? 0.045 -3.223 -32.537 1.00 96.62 856 PHE A CA 1
ATOM 6492 C C . PHE A 1 856 ? -0.472 -2.243 -31.482 1.00 96.62 856 PHE A C 1
ATOM 6494 O O . PHE A 1 856 ? -1.194 -2.641 -30.566 1.00 96.62 856 PHE A O 1
ATOM 6501 N N . VAL A 1 857 ? -0.125 -0.959 -31.631 1.00 95.75 857 VAL A N 1
ATOM 6502 C CA . VAL A 1 857 ? -0.375 0.104 -30.640 1.00 95.75 857 VAL A CA 1
ATOM 6503 C C . VAL A 1 857 ? -1.320 1.163 -31.227 1.00 95.75 857 VAL A C 1
ATOM 6505 O O . VAL A 1 857 ? -0.871 2.161 -31.782 1.00 95.75 857 VAL A O 1
ATOM 6508 N N . PRO A 1 858 ? -2.649 0.961 -31.160 1.00 94.75 858 PRO A N 1
ATOM 6509 C CA . PRO A 1 858 ? -3.620 1.889 -31.749 1.00 94.75 858 PRO A CA 1
ATOM 6510 C C . PRO A 1 858 ? -4.028 3.059 -30.840 1.00 94.75 858 PRO A C 1
ATOM 6512 O O . PRO A 1 858 ? -4.712 3.969 -31.305 1.00 94.75 858 PRO A O 1
ATOM 6515 N N . ASN A 1 859 ? -3.660 3.049 -29.553 1.00 93.75 859 ASN A N 1
ATOM 6516 C CA . ASN A 1 859 ? -4.096 4.076 -28.598 1.00 93.75 859 ASN A CA 1
ATOM 6517 C C . ASN A 1 859 ? -3.357 5.413 -28.754 1.00 93.75 859 ASN A C 1
ATOM 6519 O O . ASN A 1 859 ? -3.930 6.478 -28.537 1.00 93.75 859 ASN A O 1
ATOM 6523 N N . HIS A 1 860 ? -2.069 5.370 -29.077 1.00 94.81 860 HIS A N 1
ATOM 6524 C CA . HIS A 1 860 ? -1.193 6.534 -29.044 1.00 94.81 860 HIS A CA 1
ATOM 6525 C C . HIS A 1 860 ? -0.075 6.402 -30.077 1.00 94.81 860 HIS A C 1
ATOM 6527 O O . HIS A 1 860 ? 0.191 5.314 -30.578 1.00 94.81 860 HIS A O 1
ATOM 6533 N N . THR A 1 861 ? 0.594 7.515 -30.373 1.00 95.38 861 THR A N 1
ATOM 6534 C CA . THR A 1 861 ? 1.861 7.518 -31.121 1.00 95.38 861 THR A CA 1
ATOM 6535 C C . THR A 1 861 ? 2.983 8.040 -30.230 1.00 95.38 861 THR A C 1
ATOM 6537 O O . THR A 1 861 ? 2.726 8.580 -29.157 1.00 95.38 861 THR A O 1
ATOM 6540 N N . GLY A 1 862 ? 4.235 7.973 -30.681 1.00 91.75 862 GLY A N 1
ATOM 6541 C CA . GLY A 1 862 ? 5.303 8.773 -30.086 1.00 91.75 862 GLY A CA 1
ATOM 6542 C C . GLY A 1 862 ? 5.116 10.263 -30.394 1.00 91.75 862 GLY A C 1
ATOM 6543 O O . GLY A 1 862 ? 4.612 10.638 -31.456 1.00 91.75 862 GLY A O 1
ATOM 6544 N N . ARG A 1 863 ? 5.576 11.149 -29.502 1.00 90.50 863 ARG A N 1
ATOM 6545 C CA . ARG A 1 863 ? 5.534 12.613 -29.720 1.00 90.50 863 ARG A CA 1
ATOM 6546 C C . ARG A 1 863 ? 6.325 13.095 -30.944 1.00 90.50 863 ARG A C 1
ATOM 6548 O O . ARG A 1 863 ? 6.184 14.237 -31.366 1.00 90.50 863 ARG A O 1
ATOM 6555 N N . THR A 1 864 ? 7.218 12.260 -31.469 1.00 89.12 864 THR A N 1
ATOM 6556 C CA . THR A 1 864 ? 8.016 12.537 -32.671 1.00 89.12 864 THR A CA 1
ATOM 6557 C C . THR A 1 864 ? 7.317 12.096 -33.958 1.00 89.12 864 THR A C 1
ATOM 6559 O O . THR A 1 864 ? 7.854 12.335 -35.038 1.00 89.12 864 THR A O 1
ATOM 6562 N N . HIS A 1 865 ? 6.136 11.475 -33.868 1.00 94.88 865 HIS A N 1
ATOM 6563 C CA . HIS A 1 865 ? 5.384 11.012 -35.027 1.00 94.88 865 HIS A CA 1
ATOM 6564 C C . HIS A 1 865 ? 4.977 12.199 -35.926 1.00 94.88 865 HIS A C 1
ATOM 6566 O O . HIS A 1 865 ? 4.425 13.183 -35.417 1.00 94.88 865 HIS A O 1
ATOM 6572 N N . PRO A 1 866 ? 5.180 12.136 -37.259 1.00 93.69 866 PRO A N 1
ATOM 6573 C CA . PRO A 1 866 ? 4.871 13.245 -38.164 1.00 93.69 866 PRO A CA 1
ATOM 6574 C C . PRO A 1 866 ? 3.421 13.739 -38.092 1.00 93.69 866 PRO A C 1
ATOM 6576 O O . PRO A 1 866 ? 3.185 14.939 -38.222 1.00 93.69 866 PRO A O 1
ATOM 6579 N N . LEU A 1 867 ? 2.453 12.840 -37.860 1.00 93.25 867 LEU A N 1
ATOM 6580 C CA . LEU A 1 867 ? 1.053 13.237 -37.648 1.00 93.25 867 LEU A CA 1
ATOM 6581 C C . LEU A 1 867 ? 0.892 14.117 -36.406 1.00 93.25 867 LEU A C 1
ATOM 6583 O O . LEU A 1 867 ? 0.208 15.131 -36.490 1.00 93.25 867 LEU A O 1
ATOM 6587 N N . PHE A 1 868 ? 1.547 13.785 -35.289 1.00 93.94 868 PHE A N 1
ATOM 6588 C CA . PHE A 1 868 ? 1.454 14.578 -34.064 1.00 93.94 868 PHE A CA 1
ATOM 6589 C C . PHE A 1 868 ? 2.151 15.931 -34.205 1.00 93.94 868 PHE A C 1
ATOM 6591 O O . PHE A 1 868 ? 1.607 16.961 -33.814 1.00 93.94 868 PHE A O 1
ATOM 6598 N N . VAL A 1 869 ? 3.335 15.948 -34.826 1.00 91.25 869 VAL A N 1
ATOM 6599 C CA . VAL A 1 869 ? 4.065 17.195 -35.098 1.00 91.25 869 VAL A CA 1
ATOM 6600 C C . VAL A 1 869 ? 3.199 18.155 -35.917 1.00 91.25 869 VAL A C 1
ATOM 6602 O O . VAL A 1 869 ? 3.106 19.331 -35.571 1.00 91.25 869 VAL A O 1
ATOM 6605 N N . LYS A 1 870 ? 2.507 17.650 -36.947 1.00 93.38 870 LYS A N 1
ATOM 6606 C CA . LYS A 1 870 ? 1.536 18.438 -37.720 1.00 93.38 870 LYS A CA 1
ATOM 6607 C C . LYS A 1 870 ? 0.306 18.822 -36.895 1.00 93.38 870 LYS A C 1
ATOM 6609 O O . LYS A 1 870 ? -0.132 19.961 -36.981 1.00 93.38 870 LYS A O 1
ATOM 6614 N N . ALA A 1 871 ? -0.219 17.921 -36.064 1.00 92.62 871 ALA A N 1
ATOM 6615 C CA . ALA A 1 871 ? -1.385 18.165 -35.208 1.00 92.62 871 ALA A CA 1
ATOM 6616 C C . ALA A 1 871 ? -1.202 19.338 -34.236 1.00 92.62 871 ALA A C 1
ATOM 6618 O O . ALA A 1 871 ? -2.160 20.042 -33.936 1.00 92.62 871 ALA A O 1
ATOM 6619 N N . VAL A 1 872 ? 0.024 19.575 -33.768 1.00 88.38 872 VAL A N 1
ATOM 6620 C CA . VAL A 1 872 ? 0.365 20.710 -32.891 1.00 88.38 872 VAL A CA 1
ATOM 6621 C C . VAL A 1 872 ? 0.555 22.018 -33.681 1.00 88.38 872 VAL A C 1
ATOM 6623 O O . VAL A 1 872 ? 0.486 23.100 -33.101 1.00 88.38 872 VAL A O 1
ATOM 6626 N N . GLN A 1 873 ? 0.794 21.945 -34.993 1.00 87.31 873 GLN A N 1
ATOM 6627 C CA . GLN A 1 873 ? 1.076 23.100 -35.858 1.00 87.31 873 GLN A CA 1
ATOM 6628 C C . GLN A 1 873 ? -0.144 23.575 -36.664 1.00 87.31 873 GLN A C 1
ATOM 6630 O O . GLN A 1 873 ? -0.239 24.761 -36.978 1.00 87.31 873 GLN A O 1
ATOM 6635 N N . GLU A 1 874 ? -1.064 22.670 -36.999 1.00 87.62 874 GLU A N 1
ATOM 6636 C CA . GLU A 1 874 ? -2.180 22.895 -37.924 1.00 87.62 874 GLU A CA 1
ATOM 6637 C C . GLU A 1 874 ? -3.526 22.518 -37.275 1.00 87.62 874 GLU A C 1
ATOM 6639 O O . GLU A 1 874 ? -3.661 21.438 -36.700 1.00 87.62 874 GLU A O 1
ATOM 6644 N N . ASP A 1 875 ? -4.537 23.388 -37.399 1.00 77.81 875 ASP A N 1
ATOM 6645 C CA . ASP A 1 875 ? -5.898 23.167 -36.878 1.00 77.81 875 ASP A CA 1
ATOM 6646 C C . ASP A 1 875 ? -6.784 22.347 -37.850 1.00 77.81 875 ASP A C 1
ATOM 6648 O O . ASP A 1 875 ? -6.492 22.236 -39.043 1.00 77.81 875 ASP A O 1
ATOM 6652 N N . ALA A 1 876 ? -7.883 21.786 -37.328 1.00 69.44 876 ALA A N 1
ATOM 6653 C CA . ALA A 1 876 ? -9.017 21.121 -37.987 1.00 69.44 876 ALA A CA 1
ATOM 6654 C C . ALA A 1 876 ? -8.736 19.851 -38.822 1.00 69.44 876 ALA A C 1
ATOM 6656 O O . ALA A 1 876 ? -9.628 19.015 -38.955 1.00 69.44 876 ALA A O 1
ATOM 6657 N N . GLY A 1 877 ? -7.522 19.659 -39.348 1.00 80.44 877 GLY A N 1
ATOM 6658 C CA . GLY A 1 877 ? -7.105 18.452 -40.071 1.00 80.44 877 GLY A CA 1
ATOM 6659 C C . GLY A 1 877 ? -6.272 17.519 -39.185 1.00 80.44 877 GLY A C 1
ATOM 6660 O O . GLY A 1 877 ? -6.845 16.669 -38.500 1.00 80.44 877 GLY A O 1
ATOM 6661 N N . PRO A 1 878 ? -4.935 17.669 -39.141 1.00 86.12 878 PRO A N 1
ATOM 6662 C CA . PRO A 1 878 ? -4.066 16.849 -38.294 1.00 86.12 878 PRO A CA 1
ATOM 6663 C C . PRO A 1 878 ? -4.420 16.900 -36.799 1.00 86.12 878 PRO A C 1
ATOM 6665 O O . PRO A 1 878 ? -4.328 15.879 -36.125 1.00 86.12 878 PRO A O 1
ATOM 6668 N N . ALA A 1 879 ? -4.885 18.046 -36.283 1.00 88.25 879 ALA A N 1
ATOM 6669 C CA . ALA A 1 879 ? -5.319 18.177 -34.888 1.00 88.25 879 ALA A CA 1
ATOM 6670 C C . ALA A 1 879 ? -6.440 17.194 -34.505 1.00 88.25 879 ALA A C 1
ATOM 6672 O O . ALA A 1 879 ? -6.446 16.691 -33.386 1.00 88.25 879 ALA A O 1
ATOM 6673 N N . SER A 1 880 ? -7.345 16.866 -35.438 1.00 89.94 880 SER A N 1
ATOM 6674 C CA . SER A 1 880 ? -8.459 15.937 -35.191 1.00 89.94 880 SER A CA 1
ATOM 6675 C C . SER A 1 880 ? -8.019 14.485 -34.976 1.00 89.94 880 SER A C 1
ATOM 6677 O O . SER A 1 880 ? -8.791 13.692 -34.450 1.00 89.94 880 SER A O 1
ATOM 6679 N N . PHE A 1 881 ? -6.780 14.129 -35.342 1.00 93.94 881 PHE A N 1
ATOM 6680 C CA . PHE A 1 881 ? -6.245 12.790 -35.086 1.00 93.94 881 PHE A CA 1
ATOM 6681 C C . PHE A 1 881 ? -5.936 12.544 -33.610 1.00 93.94 881 PHE A C 1
ATOM 6683 O O . PHE A 1 881 ? -5.796 11.387 -33.221 1.00 93.94 881 PHE A O 1
ATOM 6690 N N . TYR A 1 882 ? -5.807 13.599 -32.802 1.00 92.62 882 TYR A N 1
ATOM 6691 C CA . TYR A 1 882 ? -5.355 13.516 -31.418 1.00 92.62 882 TYR A CA 1
ATOM 6692 C C . TYR A 1 882 ? -6.331 14.188 -30.464 1.00 92.62 882 TYR A C 1
ATOM 6694 O O . TYR A 1 882 ? -7.077 15.105 -30.807 1.00 92.62 882 TYR A O 1
ATOM 6702 N N . ARG A 1 883 ? -6.293 13.747 -29.211 1.00 87.50 883 ARG A N 1
ATOM 6703 C CA . ARG A 1 883 ? -7.187 14.253 -28.172 1.00 87.50 883 ARG A CA 1
ATOM 6704 C C . ARG A 1 883 ? -6.559 15.453 -27.466 1.00 87.50 883 ARG A C 1
ATOM 6706 O O . ARG A 1 883 ? -5.664 15.297 -26.638 1.00 87.50 883 ARG A O 1
ATOM 6713 N N . PHE A 1 884 ? -7.063 16.653 -27.744 1.00 82.62 884 PHE A N 1
ATOM 6714 C CA . PHE A 1 884 ? -6.643 17.882 -27.066 1.00 82.62 884 PHE A CA 1
ATOM 6715 C C . PHE A 1 884 ? -7.596 18.270 -25.932 1.00 82.62 884 PHE A C 1
ATOM 6717 O O . PHE A 1 884 ? -8.815 18.252 -26.083 1.00 82.62 884 PHE A O 1
ATOM 6724 N N . TRP A 1 885 ? -7.026 18.675 -24.800 1.00 74.25 885 TRP A N 1
ATOM 6725 C CA . TRP A 1 885 ? -7.748 19.397 -23.755 1.00 74.25 885 TRP A CA 1
ATOM 6726 C C . TRP A 1 885 ? -7.905 20.868 -24.115 1.00 74.25 885 TRP A C 1
ATOM 6728 O O . TRP A 1 885 ? -8.983 21.443 -24.004 1.00 74.25 885 TRP A O 1
ATOM 6738 N N . GLN A 1 886 ? -6.800 21.454 -24.568 1.00 76.88 886 GLN A N 1
ATOM 6739 C CA . GLN A 1 886 ? -6.715 22.805 -25.081 1.00 76.88 886 GLN A CA 1
ATOM 6740 C C . GLN A 1 886 ? -5.596 22.826 -26.122 1.00 76.88 886 GLN A C 1
ATOM 6742 O O . GLN A 1 886 ? -4.405 22.791 -25.798 1.00 76.88 886 GLN A O 1
ATOM 6747 N N . TRP A 1 887 ? -5.996 22.852 -27.389 1.00 80.50 887 TRP A N 1
ATOM 6748 C CA . TRP A 1 887 ? -5.066 22.906 -28.507 1.00 80.50 887 TRP A CA 1
ATOM 6749 C C . TRP A 1 887 ? -4.241 24.212 -28.483 1.00 80.50 887 TRP A C 1
ATOM 6751 O O . TRP A 1 887 ? -4.783 25.258 -28.112 1.00 80.50 887 TRP A O 1
ATOM 6761 N N . PRO A 1 888 ? -2.948 24.190 -28.864 1.00 71.88 888 PRO A N 1
ATOM 6762 C CA . PRO A 1 888 ? -2.164 23.021 -29.286 1.00 71.88 888 PRO A CA 1
ATOM 6763 C C . PRO A 1 888 ? -1.343 22.372 -28.158 1.00 71.88 888 PRO A C 1
ATOM 6765 O O . PRO A 1 888 ? -0.712 21.340 -28.370 1.00 71.88 888 PRO A O 1
ATOM 6768 N N . HIS A 1 889 ? -1.286 22.979 -26.970 1.00 70.88 889 HIS A N 1
ATOM 6769 C CA . HIS A 1 889 ? -0.266 22.643 -25.965 1.00 70.88 889 HIS A CA 1
ATOM 6770 C C . HIS A 1 889 ? -0.717 21.645 -24.898 1.00 70.88 889 HIS A C 1
ATOM 6772 O O . HIS A 1 889 ? 0.132 20.988 -24.300 1.00 70.88 889 HIS A O 1
ATOM 6778 N N . TYR A 1 890 ? -2.024 21.503 -24.671 1.00 75.19 890 TYR A N 1
ATOM 6779 C CA . TYR A 1 890 ? -2.567 20.582 -23.678 1.00 75.19 890 TYR A CA 1
ATOM 6780 C C . TYR A 1 890 ? -3.336 19.469 -24.378 1.00 75.19 890 TYR A C 1
ATOM 6782 O O . TYR A 1 890 ? -4.415 19.687 -24.934 1.00 75.19 890 TYR A O 1
ATOM 6790 N N . TYR A 1 891 ? -2.777 18.267 -24.334 1.00 82.25 891 TYR A N 1
ATOM 6791 C CA . TYR A 1 891 ? -3.327 17.066 -24.949 1.00 82.25 891 TYR A CA 1
ATOM 6792 C C . TYR A 1 891 ? -3.347 15.906 -23.964 1.00 82.25 891 TYR A C 1
ATOM 6794 O O . TYR A 1 891 ? -2.686 15.927 -22.927 1.00 82.25 891 TYR A O 1
ATOM 6802 N N . ARG A 1 892 ? -4.164 14.910 -24.287 1.00 82.62 892 ARG A N 1
ATOM 6803 C CA . ARG A 1 892 ? -4.219 13.629 -23.597 1.00 82.62 892 ARG A CA 1
ATOM 6804 C C . ARG A 1 892 ? -3.017 12.785 -23.986 1.00 82.62 892 ARG A C 1
ATOM 6806 O O . ARG A 1 892 ? -2.631 12.740 -25.154 1.00 82.62 892 ARG A O 1
ATOM 6813 N N . SER A 1 893 ? -2.480 12.072 -23.013 1.00 82.50 893 SER A N 1
ATOM 6814 C CA . SER A 1 893 ? -1.398 11.126 -23.220 1.00 82.50 893 SER A CA 1
ATOM 6815 C C . SER A 1 893 ? -1.584 9.900 -22.340 1.00 82.50 893 SER A C 1
ATOM 6817 O O . SER A 1 893 ? -2.115 10.014 -21.233 1.00 82.50 893 SER A O 1
ATOM 6819 N N . PHE A 1 894 ? -1.087 8.759 -22.807 1.00 82.25 894 PHE A N 1
ATOM 6820 C CA . PHE A 1 894 ? -1.173 7.489 -22.095 1.00 82.25 894 PHE A CA 1
ATOM 6821 C C . PHE A 1 894 ? -0.579 7.593 -20.679 1.00 82.25 894 PHE A C 1
ATOM 6823 O O . PHE A 1 894 ? 0.590 7.941 -20.534 1.00 82.25 894 PHE A O 1
ATOM 6830 N N . PHE A 1 895 ? -1.391 7.338 -19.643 1.00 72.50 895 PHE A N 1
ATOM 6831 C CA . PHE A 1 895 ? -1.032 7.506 -18.219 1.00 72.50 895 PHE A CA 1
ATOM 6832 C C . PHE A 1 895 ? -0.297 8.824 -17.897 1.00 72.50 895 PHE A C 1
ATOM 6834 O O . PHE A 1 895 ? 0.627 8.849 -17.091 1.00 72.50 895 PHE A O 1
ATOM 6841 N N . ASP A 1 896 ? -0.688 9.925 -18.546 1.00 72.81 896 ASP A N 1
ATOM 6842 C CA . ASP A 1 896 ? -0.066 11.250 -18.387 1.00 72.81 896 ASP A CA 1
ATOM 6843 C C . ASP A 1 896 ? 1.431 11.311 -18.794 1.00 72.81 896 ASP A C 1
ATOM 6845 O O . ASP A 1 896 ? 2.116 12.314 -18.577 1.00 72.81 896 ASP A O 1
ATOM 6849 N N . HIS A 1 897 ? 1.941 10.282 -19.487 1.00 74.69 897 HIS A N 1
ATOM 6850 C CA . HIS A 1 897 ? 3.247 10.313 -20.138 1.00 74.69 897 HIS A CA 1
ATOM 6851 C C . HIS A 1 897 ? 3.182 11.160 -21.407 1.00 74.69 897 HIS A C 1
ATOM 6853 O O . HIS A 1 897 ? 2.929 10.654 -22.496 1.00 74.69 897 HIS A O 1
ATOM 6859 N N . ILE A 1 898 ? 3.498 12.451 -21.289 1.00 75.69 898 ILE A N 1
ATOM 6860 C CA . ILE A 1 898 ? 3.425 13.446 -22.377 1.00 75.69 898 ILE A CA 1
ATOM 6861 C C . ILE A 1 898 ? 4.146 13.050 -23.685 1.00 75.69 898 ILE A C 1
ATOM 6863 O O . ILE A 1 898 ? 3.898 13.619 -24.744 1.00 75.69 898 ILE A O 1
ATOM 6867 N N . VAL A 1 899 ? 5.053 12.070 -23.642 1.00 82.38 899 VAL A N 1
ATOM 6868 C CA . VAL A 1 899 ? 5.737 11.536 -24.828 1.00 82.38 899 VAL A CA 1
ATOM 6869 C C . VAL A 1 899 ? 4.871 10.592 -25.678 1.00 82.38 899 VAL A C 1
ATOM 6871 O O . VAL A 1 899 ? 5.292 10.257 -26.785 1.00 82.38 899 VAL A O 1
ATOM 6874 N N . LEU A 1 900 ? 3.682 10.215 -25.193 1.00 91.06 900 LEU A N 1
ATOM 6875 C CA . LEU A 1 900 ? 2.740 9.255 -25.783 1.00 91.06 900 LEU A CA 1
ATOM 6876 C C . LEU A 1 900 ? 1.354 9.897 -26.034 1.00 91.06 900 LEU A C 1
ATOM 6878 O O . LEU A 1 900 ? 0.386 9.550 -25.349 1.00 91.06 900 LEU A O 1
ATOM 6882 N N . PRO A 1 901 ? 1.231 10.878 -26.950 1.00 92.19 901 PRO A N 1
ATOM 6883 C CA . PRO A 1 901 ? -0.044 11.527 -27.267 1.00 92.19 901 PRO A CA 1
ATOM 6884 C C . PRO A 1 901 ? -1.107 10.539 -27.771 1.00 92.19 901 PRO A C 1
ATOM 6886 O O . PRO A 1 901 ? -0.861 9.760 -28.695 1.00 92.19 901 PRO A O 1
ATOM 6889 N N . GLU A 1 902 ? -2.306 10.610 -27.188 1.00 92.56 902 GLU A N 1
ATOM 6890 C CA . GLU A 1 902 ? -3.428 9.723 -27.518 1.00 92.56 902 GLU A CA 1
ATOM 6891 C C . GLU A 1 902 ? -4.112 10.108 -28.832 1.00 92.56 902 GLU A C 1
ATOM 6893 O O . GLU A 1 902 ? -4.469 11.273 -29.053 1.00 92.56 902 GLU A O 1
ATOM 6898 N N . LEU A 1 903 ? -4.366 9.097 -29.663 1.00 94.06 903 LEU A N 1
ATOM 6899 C CA . LEU A 1 903 ? -5.173 9.213 -30.870 1.00 94.06 903 LEU A CA 1
ATOM 6900 C C . LEU A 1 903 ? -6.664 9.327 -30.515 1.00 94.06 903 LEU A C 1
ATOM 6902 O O . LEU A 1 903 ? -7.160 8.669 -29.597 1.00 94.06 903 LEU A O 1
ATOM 6906 N N . ASP A 1 904 ? -7.412 10.135 -31.265 1.00 91.12 904 ASP A N 1
ATOM 6907 C CA . ASP A 1 904 ? -8.869 10.224 -31.134 1.00 91.12 904 ASP A CA 1
ATOM 6908 C C . ASP A 1 904 ? -9.554 9.132 -31.965 1.00 91.12 904 ASP A C 1
ATOM 6910 O O . ASP A 1 904 ? -10.052 9.358 -33.068 1.00 91.12 904 ASP A O 1
ATOM 6914 N N . THR A 1 905 ? -9.583 7.913 -31.423 1.00 90.94 905 THR A N 1
ATOM 6915 C CA . THR A 1 905 ? -10.193 6.742 -32.083 1.00 90.94 905 THR A CA 1
ATOM 6916 C C . THR A 1 905 ? -11.720 6.823 -32.222 1.00 90.94 905 THR A C 1
ATOM 6918 O O . THR A 1 905 ? -12.328 5.927 -32.815 1.00 90.94 905 THR A O 1
ATOM 6921 N N . SER A 1 906 ? -12.340 7.924 -31.779 1.00 85.75 906 SER A N 1
ATOM 6922 C CA . SER A 1 906 ? -13.756 8.207 -32.018 1.00 85.75 906 SER A CA 1
ATOM 6923 C C . SER A 1 906 ? -14.009 8.754 -33.425 1.00 85.75 906 SER A C 1
ATOM 6925 O O . SER A 1 906 ? -15.139 8.691 -33.914 1.00 85.75 906 SER A O 1
ATOM 6927 N N . GLN A 1 907 ? -12.961 9.248 -34.092 1.00 88.69 907 GLN A N 1
ATOM 6928 C CA . GLN A 1 907 ? -13.023 9.728 -35.466 1.00 88.69 907 GLN A CA 1
ATOM 6929 C C . GLN A 1 907 ? -12.912 8.562 -36.452 1.00 88.69 907 GLN A C 1
ATOM 6931 O O . GLN A 1 907 ? -11.959 7.778 -36.412 1.00 88.69 907 GLN A O 1
ATOM 6936 N N . ASP A 1 908 ? -13.839 8.495 -37.410 1.00 89.75 908 ASP A N 1
ATOM 6937 C CA . ASP A 1 908 ? -13.808 7.488 -38.477 1.00 89.75 908 ASP A CA 1
ATOM 6938 C C . ASP A 1 908 ? -12.500 7.532 -39.281 1.00 89.75 908 ASP A C 1
ATOM 6940 O O . ASP A 1 908 ? -11.954 6.486 -39.620 1.00 89.75 908 ASP A O 1
ATOM 6944 N N . THR A 1 909 ? -11.947 8.725 -39.519 1.00 93.06 909 THR A N 1
ATOM 6945 C CA . THR A 1 909 ? -10.677 8.921 -40.238 1.00 93.06 909 THR A CA 1
ATOM 6946 C C . THR A 1 909 ? -9.484 8.296 -39.512 1.00 93.06 909 THR A C 1
ATOM 6948 O O . THR A 1 909 ? -8.610 7.707 -40.151 1.00 93.06 909 THR A O 1
ATOM 6951 N N . VAL A 1 910 ? -9.453 8.371 -38.177 1.00 94.56 910 VAL A N 1
ATOM 6952 C CA . VAL A 1 910 ? -8.413 7.746 -37.345 1.00 94.56 910 VAL A CA 1
ATOM 6953 C C . VAL A 1 910 ? -8.562 6.228 -37.372 1.00 94.56 910 VAL A C 1
ATOM 6955 O O . VAL A 1 910 ? -7.576 5.514 -37.558 1.00 94.56 910 VAL A O 1
ATOM 6958 N N . GLN A 1 911 ? -9.791 5.719 -37.256 1.00 94.88 911 GLN A N 1
ATOM 6959 C CA . GLN A 1 911 ? -10.049 4.282 -37.368 1.00 94.88 911 GLN A CA 1
ATOM 6960 C C . GLN A 1 911 ? -9.667 3.729 -38.749 1.00 94.88 911 GLN A C 1
ATOM 6962 O O . GLN A 1 911 ? -9.069 2.659 -38.834 1.00 94.88 911 GLN A O 1
ATOM 6967 N N . GLU A 1 912 ? -9.979 4.446 -39.832 1.00 96.19 912 GLU A N 1
ATOM 6968 C CA . GLU A 1 912 ? -9.597 4.075 -41.203 1.00 96.19 912 GLU A CA 1
ATOM 6969 C C . GLU A 1 912 ? -8.089 4.018 -41.381 1.00 96.19 912 GLU A C 1
ATOM 6971 O O . GLU A 1 912 ? -7.573 3.046 -41.936 1.00 96.19 912 GLU A O 1
ATOM 6976 N N . TYR A 1 913 ? -7.384 5.024 -40.864 1.00 96.94 913 TYR A N 1
ATOM 6977 C CA . TYR A 1 913 ? -5.931 5.055 -40.862 1.00 96.94 913 TYR A CA 1
ATOM 6978 C C . TYR A 1 913 ? -5.345 3.836 -40.137 1.00 96.94 913 TYR A C 1
ATOM 6980 O O . TYR A 1 913 ? -4.534 3.117 -40.717 1.00 96.94 913 TYR A O 1
ATOM 6988 N N . LEU A 1 914 ? -5.799 3.544 -38.913 1.00 97.69 914 LEU A N 1
ATOM 6989 C CA . LEU A 1 914 ? -5.303 2.416 -38.115 1.00 97.69 914 LEU A CA 1
ATOM 6990 C C . LEU A 1 914 ? -5.628 1.050 -38.739 1.00 97.69 914 LEU A C 1
ATOM 6992 O O . LEU A 1 914 ? -4.784 0.154 -38.730 1.00 97.69 914 LEU A O 1
ATOM 6996 N N . VAL A 1 915 ? -6.813 0.885 -39.338 1.00 98.25 915 VAL A N 1
ATOM 6997 C CA . VAL A 1 915 ? -7.138 -0.310 -40.137 1.00 98.25 915 VAL A CA 1
ATOM 6998 C C . VAL A 1 915 ? -6.199 -0.425 -41.340 1.00 98.25 915 VAL A C 1
ATOM 7000 O O . VAL A 1 915 ? -5.750 -1.525 -41.660 1.00 98.25 915 VAL A O 1
ATOM 7003 N N . GLY A 1 916 ? -5.880 0.691 -41.999 1.00 98.06 916 GLY A N 1
ATOM 7004 C CA . GLY A 1 916 ? -4.908 0.747 -43.090 1.00 98.06 916 GLY A CA 1
ATOM 7005 C C . GLY A 1 916 ? -3.513 0.292 -42.661 1.00 98.06 916 GLY A C 1
ATOM 7006 O O . GLY A 1 916 ? -2.906 -0.522 -43.356 1.00 98.06 916 GLY A O 1
ATOM 7007 N N . VAL A 1 917 ? -3.048 0.739 -41.489 1.00 97.44 917 VAL A N 1
ATOM 7008 C CA . VAL A 1 917 ? -1.784 0.288 -40.886 1.00 97.44 917 VAL A CA 1
ATOM 7009 C C . VAL A 1 917 ? -1.807 -1.224 -40.677 1.00 97.44 917 VAL A C 1
ATOM 7011 O O . VAL A 1 917 ? -0.946 -1.929 -41.195 1.00 97.44 917 VAL A O 1
ATOM 7014 N N . ALA A 1 918 ? -2.816 -1.755 -39.984 1.00 97.81 918 ALA A N 1
ATOM 7015 C CA . ALA A 1 918 ? -2.895 -3.189 -39.715 1.00 97.81 918 ALA A CA 1
ATOM 7016 C C . ALA A 1 918 ? -2.974 -4.023 -41.011 1.00 97.81 918 ALA A C 1
ATOM 7018 O O . ALA A 1 918 ? -2.320 -5.059 -41.131 1.00 97.81 918 ALA A O 1
ATOM 7019 N N . ARG A 1 919 ? -3.723 -3.554 -42.020 1.00 98.06 919 ARG A N 1
ATOM 7020 C CA . ARG A 1 919 ? -3.790 -4.204 -43.338 1.00 98.06 919 ARG A CA 1
ATOM 7021 C C . ARG A 1 919 ? -2.434 -4.231 -44.026 1.00 98.06 919 ARG A C 1
ATOM 7023 O O . ARG A 1 919 ? -2.099 -5.274 -44.572 1.00 98.06 919 ARG A O 1
ATOM 7030 N N . HIS A 1 920 ? -1.673 -3.139 -43.979 1.00 97.44 920 HIS A N 1
ATOM 7031 C CA . HIS A 1 920 ? -0.344 -3.068 -44.581 1.00 97.44 920 HIS A CA 1
ATOM 7032 C C . HIS A 1 920 ? 0.571 -4.183 -44.059 1.00 97.44 920 HIS A C 1
ATOM 7034 O O . HIS A 1 920 ? 1.090 -4.950 -44.861 1.00 97.44 920 HIS A O 1
ATOM 7040 N N . TRP A 1 921 ? 0.681 -4.360 -42.739 1.00 97.31 921 TRP A N 1
ATOM 7041 C CA . TRP A 1 921 ? 1.527 -5.411 -42.150 1.00 97.31 921 TRP A CA 1
ATOM 7042 C C . TRP A 1 921 ? 1.082 -6.830 -42.529 1.00 97.31 921 TRP A C 1
ATOM 7044 O O . TRP A 1 921 ? 1.903 -7.710 -42.784 1.00 97.31 921 TRP A O 1
ATOM 7054 N N . VAL A 1 922 ? -0.228 -7.048 -42.628 1.00 97.38 922 VAL A N 1
ATOM 7055 C CA . VAL A 1 922 ? -0.809 -8.333 -43.032 1.00 97.38 922 VAL A CA 1
ATOM 7056 C C . VAL A 1 922 ? -0.574 -8.621 -44.521 1.00 97.38 922 VAL A C 1
ATOM 7058 O O . VAL A 1 922 ? -0.268 -9.759 -44.883 1.00 97.38 922 VAL A O 1
ATOM 7061 N N . THR A 1 923 ? -0.719 -7.629 -45.402 1.00 96.81 923 THR A N 1
ATOM 7062 C CA . THR A 1 923 ? -0.610 -7.831 -46.857 1.00 96.81 923 THR A CA 1
ATOM 7063 C C . THR A 1 923 ? 0.819 -7.762 -47.377 1.00 96.81 923 THR A C 1
ATOM 7065 O O . THR A 1 923 ? 1.151 -8.534 -48.266 1.00 96.81 923 THR A O 1
ATOM 7068 N N . GLU A 1 924 ? 1.641 -6.858 -46.843 1.00 96.50 924 GLU A N 1
ATOM 7069 C CA . GLU A 1 924 ? 3.019 -6.640 -47.301 1.00 96.50 924 GLU A CA 1
ATOM 7070 C C . GLU A 1 924 ? 3.975 -7.662 -46.684 1.00 96.50 924 GLU A C 1
ATOM 7072 O O . GLU A 1 924 ? 4.708 -8.344 -47.392 1.00 96.50 924 GLU A O 1
ATOM 7077 N N . PHE A 1 925 ? 3.929 -7.825 -45.359 1.00 97.00 925 PHE A N 1
ATOM 7078 C CA . PHE A 1 925 ? 4.883 -8.666 -44.630 1.00 97.00 925 PHE A CA 1
ATOM 7079 C C . PHE A 1 925 ? 4.359 -10.069 -44.330 1.00 97.00 925 PHE A C 1
ATOM 7081 O O . PHE A 1 925 ? 5.108 -10.898 -43.832 1.00 97.00 925 PHE A O 1
ATOM 7088 N N . GLY A 1 926 ? 3.084 -10.353 -44.608 1.00 96.12 926 GLY A N 1
ATOM 7089 C CA . GLY A 1 926 ? 2.499 -11.674 -44.379 1.00 96.12 926 GLY A CA 1
ATOM 7090 C C . GLY A 1 926 ? 2.176 -11.994 -42.915 1.00 96.12 926 GLY A C 1
ATOM 7091 O O . GLY A 1 926 ? 1.940 -13.156 -42.602 1.00 96.12 926 GLY A O 1
ATOM 7092 N N . VAL A 1 927 ? 2.122 -10.993 -42.034 1.00 97.56 927 VAL A N 1
ATOM 7093 C CA . VAL A 1 927 ? 1.809 -11.158 -40.603 1.00 97.56 927 VAL A CA 1
ATOM 7094 C C . VAL A 1 927 ? 0.466 -11.882 -40.398 1.00 97.56 927 VAL A C 1
ATOM 7096 O O . VAL A 1 927 ? -0.524 -11.582 -41.071 1.00 97.56 927 VAL A O 1
ATOM 7099 N N . ASP A 1 928 ? 0.424 -12.833 -39.458 1.00 97.88 928 ASP A N 1
ATOM 7100 C CA . ASP A 1 928 ? -0.728 -13.710 -39.188 1.00 97.88 928 ASP A CA 1
ATOM 7101 C C . ASP A 1 928 ? -1.745 -13.110 -38.205 1.00 97.88 928 ASP A C 1
ATOM 7103 O O . ASP A 1 928 ? -2.854 -13.621 -38.051 1.00 97.88 928 ASP A O 1
ATOM 7107 N N . GLY A 1 929 ? -1.388 -12.033 -37.510 1.00 97.50 929 GLY A N 1
ATOM 7108 C CA . GLY A 1 929 ? -2.242 -11.426 -36.499 1.00 97.50 929 GLY A CA 1
ATOM 7109 C C . GLY A 1 929 ? -1.517 -10.410 -35.630 1.00 97.50 929 GLY A C 1
ATOM 7110 O O . GLY A 1 929 ? -0.358 -10.072 -35.872 1.00 97.50 929 GLY A O 1
ATOM 7111 N N . PHE A 1 930 ? -2.201 -9.937 -34.593 1.00 98.31 930 PHE A N 1
ATOM 7112 C CA . PHE A 1 930 ? -1.679 -8.901 -33.708 1.00 98.31 930 PHE A CA 1
ATOM 7113 C C . PHE A 1 930 ? -1.967 -9.195 -32.241 1.00 98.31 930 PHE A C 1
ATOM 7115 O O . PHE A 1 930 ? -3.074 -9.619 -31.891 1.00 98.31 930 PHE A O 1
ATOM 7122 N N . ARG A 1 931 ? -0.997 -8.877 -31.379 1.00 97.50 931 ARG A N 1
ATOM 7123 C CA . ARG A 1 931 ? -1.285 -8.532 -29.985 1.00 97.50 931 ARG A CA 1
ATOM 7124 C C . ARG A 1 931 ? -1.610 -7.042 -29.945 1.00 97.50 931 ARG A C 1
ATOM 7126 O O . ARG A 1 931 ? -0.877 -6.227 -30.491 1.00 97.50 931 ARG A O 1
ATOM 7133 N N . LEU A 1 932 ? -2.739 -6.690 -29.347 1.00 97.44 932 LEU A N 1
ATOM 7134 C CA . LEU A 1 932 ? -3.262 -5.327 -29.326 1.00 97.44 932 LEU A CA 1
ATOM 7135 C C . LEU A 1 932 ? -2.951 -4.682 -27.977 1.00 97.44 932 LEU A C 1
ATOM 7137 O O . LEU A 1 932 ? -3.445 -5.151 -26.951 1.00 97.44 932 LEU A O 1
ATOM 7141 N N . ASP A 1 933 ? -2.136 -3.633 -27.995 1.00 94.06 933 ASP A N 1
ATOM 7142 C CA . ASP A 1 933 ? -1.734 -2.878 -26.809 1.00 94.06 933 ASP A CA 1
ATOM 7143 C C . ASP A 1 933 ? -2.882 -2.029 -26.256 1.00 94.06 933 ASP A C 1
ATOM 7145 O O . ASP A 1 933 ? -3.637 -1.421 -27.022 1.00 94.06 933 ASP A O 1
ATOM 7149 N N . HIS A 1 934 ? -2.996 -1.986 -24.926 1.00 88.50 934 HIS A N 1
ATOM 7150 C CA . HIS A 1 934 ? -3.913 -1.120 -24.188 1.00 88.50 934 HIS A CA 1
ATOM 7151 C C . HIS A 1 934 ? -5.338 -1.035 -24.773 1.00 88.50 934 HIS A C 1
ATOM 7153 O O . HIS A 1 934 ? -5.859 0.040 -25.094 1.00 88.50 934 HIS A O 1
ATOM 7159 N N . VAL A 1 935 ? -6.010 -2.186 -24.871 1.00 91.25 935 VAL A N 1
ATOM 7160 C CA . VAL A 1 935 ? -7.355 -2.279 -25.458 1.00 91.25 935 VAL A CA 1
ATOM 7161 C C . VAL A 1 935 ? -8.382 -1.322 -24.810 1.00 91.25 935 VAL A C 1
ATOM 7163 O O . VAL A 1 935 ? -9.126 -0.675 -25.552 1.00 91.25 935 VAL A O 1
ATOM 7166 N N . PRO A 1 936 ? -8.417 -1.166 -23.467 1.00 85.69 936 PRO A N 1
ATOM 7167 C CA . PRO A 1 936 ? -9.284 -0.211 -22.764 1.00 85.69 936 PRO A CA 1
ATOM 7168 C C . PRO A 1 936 ? -9.215 1.266 -23.189 1.00 85.69 936 PRO A C 1
ATOM 7170 O O . PRO A 1 936 ? -10.147 2.016 -22.891 1.00 85.69 936 PRO A O 1
ATOM 7173 N N . GLY A 1 937 ? -8.118 1.718 -23.804 1.00 83.38 937 GLY A N 1
ATOM 7174 C CA . GLY A 1 937 ? -7.949 3.125 -24.194 1.00 83.38 937 GLY A CA 1
ATOM 7175 C C . GLY A 1 937 ? -8.648 3.498 -25.505 1.00 83.38 937 GLY A C 1
ATOM 7176 O O . GLY A 1 937 ? -8.950 4.667 -25.754 1.00 83.38 937 GLY A O 1
ATOM 7177 N N . VAL A 1 938 ? -8.971 2.498 -26.324 1.00 90.12 938 VAL A N 1
ATOM 7178 C CA . VAL A 1 938 ? -9.474 2.663 -27.693 1.00 90.12 938 VAL A CA 1
ATOM 7179 C C . VAL A 1 938 ? -10.977 2.435 -27.760 1.00 90.12 938 VAL A C 1
ATOM 7181 O O . VAL A 1 938 ? -11.527 1.610 -27.031 1.00 90.12 938 VAL A O 1
ATOM 7184 N N . ASP A 1 939 ? -11.654 3.149 -28.660 1.00 88.75 939 ASP A N 1
ATOM 7185 C CA . ASP A 1 939 ? -13.106 3.055 -28.797 1.00 88.75 939 ASP A CA 1
ATOM 7186 C C . ASP A 1 939 ? -13.618 1.626 -29.057 1.00 88.75 939 ASP A C 1
ATOM 7188 O O . ASP A 1 939 ? -13.165 0.966 -29.994 1.00 88.75 939 ASP A O 1
ATOM 7192 N N . PRO A 1 940 ? -14.623 1.142 -28.297 1.00 89.12 940 PRO A N 1
ATOM 7193 C CA . PRO A 1 940 ? -15.100 -0.238 -28.396 1.00 89.12 940 PRO A CA 1
ATOM 7194 C C . PRO A 1 940 ? -15.522 -0.692 -29.797 1.00 89.12 940 PRO A C 1
ATOM 7196 O O . PRO A 1 940 ? -15.307 -1.852 -30.157 1.00 89.12 940 PRO A O 1
ATOM 7199 N N . ALA A 1 941 ? -16.128 0.197 -30.594 1.00 90.31 941 ALA A N 1
ATOM 7200 C CA . ALA A 1 941 ? -16.552 -0.117 -31.959 1.00 90.31 941 ALA A CA 1
ATOM 7201 C C . ALA A 1 941 ? -15.380 -0.399 -32.917 1.00 90.31 941 ALA A C 1
ATOM 7203 O O . ALA A 1 941 ? -15.534 -1.190 -33.855 1.00 90.31 941 ALA A O 1
ATOM 7204 N N . PHE A 1 942 ? -14.205 0.191 -32.666 1.00 93.69 942 PHE A N 1
ATOM 7205 C CA . PHE A 1 942 ? -13.021 0.007 -33.503 1.00 93.69 942 PHE A CA 1
ATOM 7206 C C . PHE A 1 942 ? -12.587 -1.459 -33.558 1.00 93.69 942 PHE A C 1
ATOM 7208 O O . PHE A 1 942 ? -12.233 -1.947 -34.625 1.00 93.69 942 PHE A O 1
ATOM 7215 N N . TRP A 1 943 ? -12.675 -2.194 -32.448 1.00 93.50 943 TRP A N 1
ATOM 7216 C CA . TRP A 1 943 ? -12.223 -3.587 -32.390 1.00 93.50 943 TRP A CA 1
ATOM 7217 C C . TRP A 1 943 ? -13.024 -4.517 -33.310 1.00 93.50 943 TRP A C 1
ATOM 7219 O O . TRP A 1 943 ? -12.443 -5.325 -34.037 1.00 93.50 943 TRP A O 1
ATOM 7229 N N . VAL A 1 944 ? -14.348 -4.329 -33.375 1.00 92.31 944 VAL A N 1
ATOM 7230 C CA . VAL A 1 944 ? -15.220 -5.057 -34.317 1.00 92.31 944 VAL A CA 1
ATOM 7231 C C . VAL A 1 944 ? -14.860 -4.706 -35.764 1.00 92.31 944 VAL A C 1
ATOM 7233 O O . VAL A 1 944 ? -14.762 -5.595 -36.615 1.00 92.31 944 VAL A O 1
ATOM 7236 N N . ARG A 1 945 ? -14.626 -3.416 -36.048 1.00 94.06 945 ARG A N 1
ATOM 7237 C CA . ARG A 1 945 ? -14.212 -2.933 -37.374 1.00 94.06 945 ARG A CA 1
ATOM 7238 C C . ARG A 1 945 ? -12.871 -3.536 -37.790 1.00 94.06 945 ARG A C 1
ATOM 7240 O O . ARG A 1 945 ? -12.788 -4.119 -38.867 1.00 94.06 945 ARG A O 1
ATOM 7247 N N . LEU A 1 946 ? -11.852 -3.442 -36.937 1.00 96.06 946 LEU A N 1
ATOM 7248 C CA . LEU A 1 946 ? -10.504 -3.947 -37.191 1.00 96.06 946 LEU A CA 1
ATOM 7249 C C . LEU A 1 946 ? -10.532 -5.437 -37.536 1.00 96.06 946 LEU A C 1
ATOM 7251 O O . LEU A 1 946 ? -10.019 -5.825 -38.584 1.00 96.06 946 LEU A O 1
ATOM 7255 N N . ARG A 1 947 ? -11.196 -6.259 -36.714 1.00 94.06 947 ARG A N 1
ATOM 7256 C CA . ARG A 1 947 ? -11.314 -7.701 -36.961 1.00 94.06 947 ARG A CA 1
ATOM 7257 C C . ARG A 1 947 ? -11.950 -8.002 -38.315 1.00 94.06 947 ARG A C 1
ATOM 7259 O O . ARG A 1 947 ? -11.416 -8.796 -39.089 1.00 94.06 947 ARG A O 1
ATOM 7266 N N . ARG A 1 948 ? -13.085 -7.366 -38.620 1.00 92.75 948 ARG A N 1
ATOM 7267 C CA . ARG A 1 948 ? -13.813 -7.603 -39.876 1.00 92.75 948 ARG A CA 1
ATOM 7268 C C . ARG A 1 948 ? -13.012 -7.162 -41.095 1.00 92.75 948 ARG A C 1
ATOM 7270 O O . ARG A 1 948 ? -12.956 -7.900 -42.073 1.00 92.75 948 ARG A O 1
ATOM 7277 N N . GLU A 1 949 ? -12.392 -5.986 -41.052 1.00 94.75 949 GLU A N 1
ATOM 7278 C CA . GLU A 1 949 ? -11.604 -5.474 -42.177 1.00 94.75 949 GLU A CA 1
ATOM 7279 C C . GLU A 1 949 ? -10.326 -6.286 -42.412 1.00 94.75 949 GLU A C 1
ATOM 7281 O O . GLU A 1 949 ? -9.975 -6.538 -43.565 1.00 94.75 949 GLU A O 1
ATOM 7286 N N . LEU A 1 950 ? -9.664 -6.761 -41.351 1.00 95.12 950 LEU A N 1
ATOM 7287 C CA . LEU A 1 950 ? -8.512 -7.655 -41.482 1.00 95.12 950 LEU A CA 1
ATOM 7288 C C . LEU A 1 950 ? -8.902 -9.010 -42.077 1.00 95.12 950 LEU A C 1
ATOM 7290 O O . LEU A 1 950 ? -8.228 -9.490 -42.987 1.00 95.12 950 LEU A O 1
ATOM 7294 N N . ARG A 1 951 ? -10.033 -9.594 -41.660 1.00 92.50 951 ARG A N 1
ATOM 7295 C CA . ARG A 1 951 ? -10.505 -10.880 -42.202 1.00 92.50 951 ARG A CA 1
ATOM 7296 C C . ARG A 1 951 ? -10.878 -10.843 -43.682 1.00 92.50 951 ARG A C 1
ATOM 7298 O O . ARG A 1 951 ? -10.845 -11.882 -44.334 1.00 92.50 951 ARG A O 1
ATOM 7305 N N . LYS A 1 952 ? -11.162 -9.665 -44.250 1.00 94.38 952 LYS A N 1
ATOM 7306 C CA . LYS A 1 952 ? -11.346 -9.518 -45.706 1.00 94.38 952 LYS A CA 1
ATOM 7307 C C . LYS A 1 952 ? -10.063 -9.775 -46.497 1.00 94.38 952 LYS A C 1
ATOM 7309 O O . LYS A 1 952 ? -10.154 -10.158 -47.658 1.00 94.38 952 LYS A O 1
ATOM 7314 N N . VAL A 1 953 ? -8.893 -9.528 -45.903 1.00 95.62 953 VAL A N 1
ATOM 7315 C CA . VAL A 1 953 ? -7.587 -9.706 -46.563 1.00 95.62 953 VAL A CA 1
ATOM 7316 C C . VAL A 1 953 ? -6.826 -10.933 -46.061 1.00 95.62 953 VAL A C 1
ATOM 7318 O O . VAL A 1 953 ? -6.072 -11.523 -46.827 1.00 95.62 953 VAL A O 1
ATOM 7321 N N . ARG A 1 954 ? -7.045 -11.351 -44.810 1.00 94.75 954 ARG A N 1
ATOM 7322 C CA . ARG A 1 954 ? -6.511 -12.587 -44.227 1.00 94.75 954 ARG A CA 1
ATOM 7323 C C . ARG A 1 954 ? -7.591 -13.256 -43.364 1.00 94.75 954 ARG A C 1
ATOM 7325 O O . ARG A 1 954 ? -7.754 -12.874 -42.205 1.00 94.75 954 ARG A O 1
ATOM 7332 N N . PRO A 1 955 ? -8.352 -14.223 -43.914 1.00 94.12 955 PRO A N 1
ATOM 7333 C CA . PRO A 1 955 ? -9.497 -14.831 -43.229 1.00 94.12 955 PRO A CA 1
ATOM 7334 C C . PRO A 1 955 ? -9.177 -15.478 -41.876 1.00 94.12 955 PRO A C 1
ATOM 7336 O O . PRO A 1 955 ? -10.038 -15.501 -41.001 1.00 94.12 955 PRO A O 1
ATOM 7339 N N . ASP A 1 956 ? -7.952 -15.971 -41.693 1.00 94.50 956 ASP A N 1
ATOM 7340 C CA . ASP A 1 956 ? -7.466 -16.615 -40.471 1.00 94.50 956 ASP A CA 1
ATOM 7341 C C . ASP A 1 956 ? -6.624 -15.686 -39.574 1.00 94.50 956 ASP A C 1
ATOM 7343 O O . ASP A 1 956 ? -5.897 -16.178 -38.710 1.00 94.50 956 ASP A O 1
ATOM 7347 N N . ALA A 1 957 ? -6.725 -14.360 -39.756 1.00 96.12 957 ALA A N 1
ATOM 7348 C CA . ALA A 1 957 ? -6.042 -13.385 -38.909 1.00 96.12 957 AL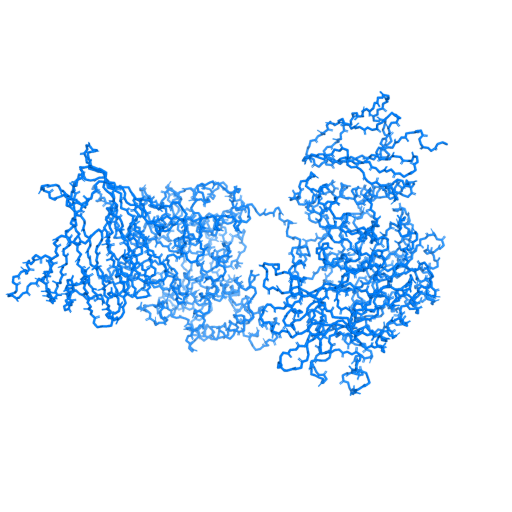A A CA 1
ATOM 7349 C C . ALA A 1 957 ? -6.535 -13.448 -37.453 1.00 96.12 957 ALA A C 1
ATOM 7351 O O . ALA A 1 957 ? -7.746 -13.481 -37.210 1.00 96.12 957 ALA A O 1
ATOM 7352 N N . PHE A 1 958 ? -5.596 -13.420 -36.502 1.00 97.19 958 PHE A N 1
ATOM 7353 C CA . PHE A 1 958 ? -5.874 -13.525 -35.064 1.00 97.19 958 PHE A CA 1
ATOM 7354 C C . PHE A 1 958 ? -5.608 -12.220 -34.310 1.00 97.19 958 PHE A C 1
ATOM 7356 O O . PHE A 1 958 ? -4.555 -11.605 -34.482 1.00 97.19 958 PHE A O 1
ATOM 7363 N N . LEU A 1 959 ? -6.540 -11.817 -33.442 1.00 97.50 959 LEU A N 1
ATOM 7364 C CA . LEU A 1 959 ? -6.411 -10.630 -32.590 1.00 97.50 959 LEU A CA 1
ATOM 7365 C C . LEU A 1 959 ? -6.427 -10.985 -31.096 1.00 97.50 959 LEU A C 1
ATOM 7367 O O . LEU A 1 959 ? -7.464 -11.386 -30.558 1.00 97.50 959 LEU A O 1
ATOM 7371 N N . LEU A 1 960 ? -5.291 -10.775 -30.424 1.00 97.56 960 LEU A N 1
ATOM 7372 C CA . LEU A 1 960 ? -5.095 -11.009 -28.990 1.00 97.56 960 LEU A CA 1
ATOM 7373 C C . LEU A 1 960 ? -5.024 -9.678 -28.228 1.00 97.56 960 LEU A C 1
ATOM 7375 O O . LEU A 1 960 ? -4.032 -8.963 -28.316 1.00 97.56 960 LEU A O 1
ATOM 7379 N N . GLY A 1 961 ? -6.058 -9.327 -27.468 1.00 96.31 961 GLY A N 1
ATOM 7380 C CA . GLY A 1 961 ? -6.111 -8.048 -26.757 1.00 96.31 961 GLY A CA 1
ATOM 7381 C C . GLY A 1 961 ? -5.447 -8.035 -25.388 1.00 96.31 961 GLY A C 1
ATOM 7382 O O . GLY A 1 961 ? -5.665 -8.933 -24.576 1.00 96.31 961 GLY A O 1
ATOM 7383 N N . GLU A 1 962 ? -4.717 -6.971 -25.077 1.00 93.19 962 GLU A N 1
ATOM 7384 C CA . GLU A 1 962 ? -4.306 -6.666 -23.713 1.00 93.19 962 GLU A CA 1
ATOM 7385 C C . GLU A 1 962 ? -5.452 -6.007 -22.930 1.00 93.19 962 GLU A C 1
ATOM 7387 O O . GLU A 1 962 ? -5.720 -4.809 -23.052 1.00 93.19 962 GLU A O 1
ATOM 7392 N N . VAL A 1 963 ? -6.123 -6.802 -22.094 1.00 89.00 963 VAL A N 1
ATOM 7393 C CA . VAL A 1 963 ? -7.182 -6.335 -21.194 1.00 89.00 963 VAL A CA 1
ATOM 7394 C C . VAL A 1 963 ? -6.857 -6.792 -19.778 1.00 89.00 963 VAL A C 1
ATOM 7396 O O . VAL A 1 963 ? -7.008 -7.966 -19.449 1.00 89.00 963 VAL A O 1
ATOM 7399 N N . ALA A 1 964 ? -6.418 -5.867 -18.929 1.00 83.38 964 ALA A N 1
ATOM 7400 C CA . ALA A 1 964 ? -6.210 -6.138 -17.511 1.00 83.38 964 ALA A CA 1
ATOM 7401 C C . ALA A 1 964 ? -7.470 -5.824 -16.692 1.00 83.38 964 ALA A C 1
ATOM 7403 O O . ALA A 1 964 ? -8.160 -4.844 -16.970 1.00 83.38 964 ALA A O 1
ATOM 7404 N N . GLY A 1 965 ? -7.754 -6.628 -15.669 1.00 81.81 965 GLY A N 1
ATOM 7405 C CA . GLY A 1 965 ? -8.933 -6.469 -14.819 1.00 81.81 965 GLY A CA 1
ATOM 7406 C C . GLY A 1 965 ? -9.443 -7.798 -14.276 1.00 81.81 965 GLY A C 1
ATOM 7407 O O . GLY A 1 965 ? -8.781 -8.830 -14.404 1.00 81.81 965 GLY A O 1
ATOM 7408 N N . GLU A 1 966 ? -10.617 -7.763 -13.658 1.00 83.69 966 GLU A N 1
ATOM 7409 C CA . GLU A 1 966 ? -11.344 -8.965 -13.253 1.00 83.69 966 GLU A CA 1
ATOM 7410 C C . GLU A 1 966 ? -12.098 -9.567 -14.451 1.00 83.69 966 GLU A C 1
ATOM 7412 O O . GLU A 1 966 ? -12.285 -8.926 -15.483 1.00 83.69 966 GLU A O 1
ATOM 7417 N N . ASP A 1 967 ? -12.592 -10.799 -14.326 1.00 86.06 967 ASP A N 1
ATOM 7418 C CA . ASP A 1 967 ? -13.310 -11.473 -15.417 1.00 86.06 967 ASP A CA 1
ATOM 7419 C C . ASP A 1 967 ? -14.494 -10.654 -15.963 1.00 86.06 967 ASP A C 1
ATOM 7421 O O . ASP A 1 967 ? -14.796 -10.718 -17.153 1.00 86.06 967 ASP A O 1
ATOM 7425 N N . ALA A 1 968 ? -15.157 -9.869 -15.106 1.00 81.44 968 ALA A N 1
ATOM 7426 C CA . ALA A 1 968 ? -16.256 -8.986 -15.496 1.00 81.44 968 ALA A CA 1
ATOM 7427 C C . ALA A 1 968 ? -15.800 -7.815 -16.387 1.00 81.44 968 ALA A C 1
ATOM 7429 O O . ALA A 1 968 ? -16.578 -7.353 -17.220 1.00 81.44 968 ALA A O 1
ATOM 7430 N N . ASP A 1 969 ? -14.547 -7.377 -16.245 1.00 83.31 969 ASP A N 1
ATOM 7431 C CA . ASP A 1 969 ? -13.909 -6.380 -17.108 1.00 83.31 969 ASP A CA 1
ATOM 7432 C C . ASP A 1 969 ? -13.484 -7.007 -18.451 1.00 83.31 969 ASP A C 1
ATOM 7434 O O . ASP A 1 969 ? -13.490 -6.367 -19.498 1.00 83.31 969 ASP A O 1
ATOM 7438 N N . VAL A 1 970 ? -13.127 -8.292 -18.459 1.00 87.50 970 VAL A N 1
ATOM 7439 C CA . VAL A 1 970 ? -12.590 -8.969 -19.651 1.00 87.50 970 VAL A CA 1
ATOM 7440 C C . VAL A 1 970 ? -13.690 -9.566 -20.539 1.00 87.50 970 VAL A C 1
ATOM 7442 O O . VAL A 1 970 ? -13.625 -9.483 -21.768 1.00 87.50 970 VAL A O 1
ATOM 7445 N N . ALA A 1 971 ? -14.733 -10.149 -19.946 1.00 85.25 971 ALA A N 1
ATOM 7446 C CA . ALA A 1 971 ? -15.804 -10.835 -20.672 1.00 85.25 971 ALA A CA 1
ATOM 7447 C C . ALA A 1 971 ? -16.491 -9.997 -21.780 1.00 85.25 971 ALA A C 1
ATOM 7449 O O . ALA A 1 971 ? -16.809 -10.571 -22.826 1.00 85.25 971 ALA A O 1
ATOM 7450 N N . PRO A 1 972 ? -16.693 -8.669 -21.639 1.00 84.38 972 PRO A N 1
ATOM 7451 C CA . PRO A 1 972 ? -17.332 -7.842 -22.671 1.00 84.38 972 PRO A CA 1
ATOM 7452 C C . PRO A 1 972 ? -16.544 -7.687 -23.981 1.00 84.38 972 PRO A C 1
ATOM 7454 O O . PRO A 1 972 ? -17.070 -7.133 -24.947 1.00 84.38 972 PRO A O 1
ATOM 7457 N N . TYR A 1 973 ? -15.294 -8.159 -24.046 1.00 87.62 973 TYR A N 1
ATOM 7458 C CA . TYR A 1 973 ? -14.523 -8.205 -25.293 1.00 87.62 973 TYR A CA 1
ATOM 7459 C C . TYR A 1 973 ? -14.830 -9.437 -26.154 1.00 87.62 973 TYR A C 1
ATOM 7461 O O . TYR A 1 973 ? -14.400 -9.498 -27.311 1.00 87.62 973 TYR A O 1
ATOM 7469 N N . ARG A 1 974 ? -15.627 -10.390 -25.646 1.00 84.50 974 ARG A N 1
ATOM 7470 C CA . ARG A 1 974 ? -16.184 -11.495 -26.437 1.00 84.50 974 ARG A CA 1
ATOM 7471 C C . ARG A 1 974 ? -16.918 -10.938 -27.651 1.00 84.50 974 ARG A C 1
ATOM 7473 O O . ARG A 1 974 ? -17.783 -10.075 -27.533 1.00 84.50 974 ARG A O 1
ATOM 7480 N N . GLY A 1 975 ? -16.554 -11.419 -28.835 1.00 79.56 975 GLY A N 1
ATOM 7481 C CA . GLY A 1 975 ? -17.154 -10.946 -30.078 1.00 79.56 975 GLY A CA 1
ATOM 7482 C C . GLY A 1 975 ? -16.649 -9.588 -30.567 1.00 79.56 975 GLY A C 1
ATOM 7483 O O . GLY A 1 975 ? -17.042 -9.185 -31.656 1.00 79.56 975 GLY A O 1
ATOM 7484 N N . ARG A 1 976 ? -15.755 -8.916 -29.832 1.00 87.81 976 ARG A N 1
ATOM 7485 C CA . ARG A 1 976 ? -14.953 -7.780 -30.321 1.00 87.81 976 ARG A CA 1
ATOM 7486 C C . ARG A 1 976 ? -13.551 -8.232 -30.725 1.00 87.81 976 ARG A C 1
ATOM 7488 O O . ARG A 1 976 ? -13.020 -7.755 -31.721 1.00 87.81 976 ARG A O 1
ATOM 7495 N N . LEU A 1 977 ? -12.993 -9.169 -29.961 1.00 92.06 977 LEU A N 1
ATOM 7496 C CA . LEU A 1 977 ? -11.667 -9.760 -30.131 1.00 92.06 977 LEU A CA 1
ATOM 7497 C C . LEU A 1 977 ? -11.765 -11.286 -30.267 1.00 92.06 977 LEU A C 1
ATOM 7499 O O . LEU A 1 977 ? -12.810 -11.866 -29.961 1.00 92.06 977 LEU A O 1
ATOM 7503 N N . ASP A 1 978 ? -10.680 -11.922 -30.716 1.00 94.19 978 ASP A N 1
ATOM 7504 C CA . ASP A 1 978 ? -10.577 -13.389 -30.794 1.00 94.19 978 ASP A CA 1
ATOM 7505 C C . ASP A 1 978 ? -10.065 -13.983 -29.483 1.00 94.19 978 ASP A C 1
ATOM 7507 O O . ASP A 1 978 ? -10.542 -15.018 -29.012 1.00 94.19 978 ASP A O 1
ATOM 7511 N N . GLY A 1 979 ? -9.102 -13.299 -28.872 1.00 94.44 979 GLY A N 1
ATOM 7512 C CA . GLY A 1 979 ? -8.562 -13.660 -27.579 1.00 94.44 979 GLY A CA 1
ATOM 7513 C C . GLY A 1 979 ? -8.133 -12.459 -26.760 1.00 94.44 979 GLY A C 1
ATOM 7514 O O . GLY A 1 979 ? -8.099 -11.322 -27.232 1.00 94.44 979 GLY A O 1
ATOM 7515 N N . VAL A 1 980 ? -7.773 -12.745 -25.518 1.00 95.56 980 VAL A N 1
ATOM 7516 C CA . VAL A 1 980 ? -7.247 -11.778 -24.556 1.00 95.56 980 VAL A CA 1
ATOM 7517 C C . VAL A 1 980 ? -6.028 -12.352 -23.847 1.00 95.56 980 VAL A C 1
ATOM 7519 O O . VAL A 1 980 ? -5.941 -13.566 -23.637 1.00 95.56 980 VAL A O 1
ATOM 7522 N N . VAL A 1 981 ? -5.092 -11.484 -23.465 1.00 95.69 981 VAL A N 1
ATOM 7523 C CA . VAL A 1 981 ? -4.026 -11.851 -22.530 1.00 95.69 981 VAL A CA 1
ATOM 7524 C C . VAL A 1 981 ? -4.668 -12.118 -21.170 1.00 95.69 981 VAL A C 1
ATOM 7526 O O . VAL A 1 981 ? -5.278 -11.242 -20.562 1.00 95.69 981 VAL A O 1
ATOM 7529 N N . ASP A 1 982 ? -4.564 -13.359 -20.712 1.00 95.00 982 ASP A N 1
ATOM 7530 C CA . ASP A 1 982 ? -5.258 -13.872 -19.539 1.00 95.00 982 ASP A CA 1
ATOM 7531 C C . ASP A 1 982 ? -4.460 -13.579 -18.260 1.00 95.00 982 ASP A C 1
ATOM 7533 O O . ASP A 1 982 ? -3.793 -14.442 -17.676 1.00 95.00 982 ASP A O 1
ATOM 7537 N N . PHE A 1 983 ? -4.529 -12.317 -17.831 1.00 93.31 983 PHE A N 1
ATOM 7538 C CA . PHE A 1 983 ? -3.949 -11.864 -16.569 1.00 93.31 983 PHE A CA 1
ATOM 7539 C C . PHE A 1 983 ? -4.657 -12.480 -15.348 1.00 93.31 983 PHE A C 1
ATOM 7541 O O . PHE A 1 983 ? -4.028 -12.686 -14.310 1.00 93.31 983 PHE A O 1
ATOM 7548 N N . GLY A 1 984 ? -5.940 -12.837 -15.463 1.00 92.12 984 GLY A N 1
ATOM 7549 C CA . GLY A 1 984 ? -6.685 -13.502 -14.392 1.00 92.12 984 GLY A CA 1
ATOM 7550 C C . GLY A 1 984 ? -6.041 -14.835 -14.010 1.00 92.12 984 GLY A C 1
ATOM 7551 O O . GLY A 1 984 ? -5.651 -15.036 -12.852 1.00 92.12 984 GLY A O 1
ATOM 7552 N N . LEU A 1 985 ? -5.840 -15.717 -14.993 1.00 94.94 985 LEU A N 1
ATOM 7553 C CA . LEU A 1 985 ? -5.148 -16.984 -14.781 1.00 94.94 985 LEU A CA 1
ATOM 7554 C C . LEU A 1 985 ? -3.659 -16.793 -14.474 1.00 94.94 985 LEU A C 1
ATOM 7556 O O . LEU A 1 985 ? -3.144 -17.500 -13.607 1.00 94.94 985 LEU A O 1
ATOM 7560 N N . ALA A 1 986 ? -2.972 -15.831 -15.099 1.00 95.44 986 ALA A N 1
ATOM 7561 C CA . ALA A 1 986 ? -1.574 -15.529 -14.769 1.00 95.44 986 ALA A CA 1
ATOM 7562 C C . ALA A 1 986 ? -1.405 -15.217 -13.269 1.00 95.44 986 ALA A C 1
ATOM 7564 O O . ALA A 1 986 ? -0.567 -15.820 -12.592 1.00 95.44 986 ALA A O 1
ATOM 7565 N N . GLY A 1 987 ? -2.266 -14.357 -12.716 1.00 93.12 987 GLY A N 1
ATOM 7566 C CA . GLY A 1 987 ? -2.282 -14.034 -11.291 1.00 93.12 987 GLY A CA 1
ATOM 7567 C C . GLY A 1 987 ? -2.624 -15.240 -10.409 1.00 93.12 987 GLY A C 1
ATOM 7568 O O . GLY A 1 987 ? -2.023 -15.416 -9.349 1.00 93.12 987 GLY A O 1
ATOM 7569 N N . LEU A 1 988 ? -3.546 -16.113 -10.838 1.00 93.94 988 LEU A N 1
ATOM 7570 C CA . LEU A 1 988 ? -3.842 -17.365 -10.128 1.00 93.94 988 LEU A CA 1
ATOM 7571 C C . LEU A 1 988 ? -2.638 -18.317 -10.107 1.00 93.94 988 LEU A C 1
ATOM 7573 O O . LEU A 1 988 ? -2.335 -18.874 -9.051 1.00 93.94 988 LEU A O 1
ATOM 7577 N N . LEU A 1 989 ? -1.937 -18.493 -11.231 1.00 96.50 989 LEU A N 1
ATOM 7578 C CA . LEU A 1 989 ? -0.738 -19.330 -11.321 1.00 96.50 989 LEU A CA 1
ATOM 7579 C C . LEU A 1 989 ? 0.382 -18.776 -10.429 1.00 96.50 989 LEU A C 1
ATOM 7581 O O . LEU A 1 989 ? 0.950 -19.516 -9.627 1.00 96.50 989 LEU A O 1
ATOM 7585 N N . ARG A 1 990 ? 0.653 -17.469 -10.499 1.00 94.38 990 ARG A N 1
ATOM 7586 C CA . ARG A 1 990 ? 1.689 -16.796 -9.696 1.00 94.38 990 ARG A CA 1
ATOM 7587 C C . ARG A 1 990 ? 1.408 -16.903 -8.196 1.00 94.38 990 ARG A C 1
ATOM 7589 O O . ARG A 1 990 ? 2.253 -17.409 -7.459 1.00 94.38 990 ARG A O 1
ATOM 7596 N N . ARG A 1 991 ? 0.188 -16.580 -7.756 1.00 92.44 991 ARG A N 1
ATOM 7597 C CA . ARG A 1 991 ? -0.213 -16.685 -6.340 1.00 92.44 991 ARG A CA 1
ATOM 7598 C C . ARG A 1 991 ? -0.285 -18.117 -5.807 1.00 92.44 991 ARG A C 1
ATOM 7600 O O . ARG A 1 991 ? -0.190 -18.367 -4.607 1.00 92.44 991 ARG A O 1
ATOM 7607 N N . THR A 1 992 ? -0.476 -19.097 -6.684 1.00 94.31 992 THR A N 1
ATOM 7608 C CA . THR A 1 992 ? -0.513 -20.508 -6.273 1.00 94.31 992 THR A CA 1
ATOM 7609 C C . THR A 1 992 ? 0.892 -21.098 -6.182 1.00 94.31 992 THR A C 1
ATOM 7611 O O . THR A 1 992 ? 1.211 -21.788 -5.210 1.00 94.31 992 THR A O 1
ATOM 7614 N N . PHE A 1 993 ? 1.736 -20.834 -7.185 1.00 94.88 993 PHE A N 1
ATOM 7615 C CA . PHE A 1 993 ? 3.016 -21.521 -7.357 1.00 94.88 993 PHE A CA 1
ATOM 7616 C C . PHE A 1 993 ? 4.239 -20.710 -6.917 1.00 94.88 993 PHE A C 1
ATOM 7618 O O . PHE A 1 993 ? 5.184 -21.328 -6.436 1.00 94.88 993 PHE A O 1
ATOM 7625 N N . ALA A 1 994 ? 4.245 -19.376 -7.022 1.00 91.69 994 ALA A N 1
ATOM 7626 C CA . ALA A 1 994 ? 5.387 -18.547 -6.620 1.00 91.69 994 ALA A CA 1
ATOM 7627 C C . ALA A 1 994 ? 5.334 -18.173 -5.125 1.00 91.69 994 ALA A C 1
ATOM 7629 O O . ALA A 1 994 ? 6.171 -18.645 -4.341 1.00 91.69 994 ALA A O 1
ATOM 7630 N N . ASP A 1 995 ? 4.331 -17.383 -4.720 1.00 83.06 995 ASP A N 1
ATOM 7631 C CA . ASP A 1 995 ? 4.190 -16.875 -3.342 1.00 83.06 995 ASP A CA 1
ATOM 7632 C C . ASP A 1 995 ? 3.412 -17.828 -2.406 1.00 83.06 995 ASP A C 1
ATOM 7634 O O . ASP A 1 995 ? 3.606 -17.816 -1.188 1.00 83.06 995 ASP A O 1
ATOM 7638 N N . GLY A 1 996 ? 2.576 -18.708 -2.970 1.00 84.94 996 GLY A N 1
ATOM 7639 C CA . GLY A 1 996 ? 1.796 -19.706 -2.238 1.00 84.94 996 GLY A CA 1
ATOM 7640 C C . GLY A 1 996 ? 0.622 -19.154 -1.420 1.00 84.94 996 GLY A C 1
ATOM 7641 O O . GLY A 1 996 ? 0.171 -19.840 -0.497 1.00 84.94 996 GLY A O 1
ATOM 7642 N N . THR A 1 997 ? 0.135 -17.951 -1.732 1.00 84.69 997 THR A N 1
ATOM 7643 C CA . THR A 1 997 ? -1.012 -17.287 -1.090 1.00 84.69 997 THR A CA 1
ATOM 7644 C C . THR A 1 997 ? -2.353 -17.947 -1.414 1.00 84.69 997 THR A C 1
ATOM 7646 O O . THR A 1 997 ? -3.261 -17.895 -0.584 1.00 84.69 997 THR A O 1
ATOM 7649 N N . ILE A 1 998 ? -2.473 -18.625 -2.563 1.00 87.25 998 ILE A N 1
ATOM 7650 C CA . ILE A 1 998 ? -3.643 -19.437 -2.934 1.00 87.25 998 ILE A CA 1
ATOM 7651 C C . ILE A 1 998 ? -3.328 -20.926 -2.742 1.00 87.25 998 ILE A C 1
ATOM 7653 O O . ILE A 1 998 ? -2.323 -21.442 -3.237 1.00 87.25 998 ILE A O 1
ATOM 7657 N N . ARG A 1 999 ? -4.202 -21.655 -2.034 1.00 89.25 999 ARG A N 1
ATOM 7658 C CA . ARG A 1 999 ? -4.086 -23.118 -1.895 1.00 89.25 999 ARG A CA 1
ATOM 7659 C C . ARG A 1 999 ? -4.630 -23.819 -3.138 1.00 89.25 999 ARG A C 1
ATOM 7661 O O . ARG A 1 999 ? -5.564 -23.337 -3.768 1.00 89.25 999 ARG A O 1
ATOM 7668 N N . LEU A 1 1000 ? -4.124 -25.012 -3.450 1.00 92.88 1000 LEU A N 1
ATOM 7669 C CA . LEU A 1 1000 ? -4.492 -25.754 -4.666 1.00 92.88 1000 LEU A CA 1
ATOM 7670 C C . LEU A 1 1000 ? -6.007 -26.027 -4.807 1.00 92.88 1000 LEU A C 1
ATOM 7672 O O . LEU A 1 1000 ? -6.561 -25.865 -5.891 1.00 92.88 1000 LEU A O 1
ATOM 7676 N N . LYS A 1 1001 ? -6.717 -26.340 -3.716 1.00 91.62 1001 LYS A N 1
ATOM 7677 C CA . LYS A 1 1001 ? -8.190 -26.470 -3.734 1.00 91.62 1001 LYS A CA 1
ATOM 7678 C C . LYS A 1 1001 ? -8.938 -25.161 -4.030 1.00 91.62 1001 LYS A C 1
ATOM 7680 O O . LYS A 1 1001 ? -10.056 -25.180 -4.536 1.00 91.62 1001 LYS A O 1
ATOM 7685 N N . GLU A 1 1002 ? -8.363 -24.019 -3.657 1.00 92.25 1002 GLU A N 1
ATOM 7686 C CA . GLU A 1 1002 ? -8.926 -22.693 -3.940 1.00 92.25 1002 GLU A CA 1
ATOM 7687 C C . GLU A 1 1002 ? -8.622 -22.289 -5.379 1.00 92.25 1002 GLU A C 1
ATOM 7689 O O . GLU A 1 1002 ? -9.501 -21.748 -6.051 1.00 92.25 1002 GLU A O 1
ATOM 7694 N N . PHE A 1 1003 ? -7.421 -22.629 -5.854 1.00 95.38 1003 PHE A N 1
ATOM 7695 C CA . PHE A 1 1003 ? -7.011 -22.494 -7.244 1.00 95.38 1003 PHE A CA 1
ATOM 7696 C C . PHE A 1 1003 ? -7.965 -23.235 -8.185 1.00 95.38 1003 PHE A C 1
ATOM 7698 O O . PHE A 1 1003 ? -8.466 -22.606 -9.105 1.00 95.38 1003 PHE A O 1
ATOM 7705 N N . ASP A 1 1004 ? -8.309 -24.505 -7.931 1.00 96.06 1004 ASP A N 1
ATOM 7706 C CA . ASP A 1 1004 ? -9.249 -25.254 -8.789 1.00 96.06 1004 ASP A CA 1
ATOM 7707 C C . ASP A 1 1004 ? -10.631 -24.580 -8.882 1.00 96.06 1004 ASP A C 1
ATOM 7709 O O . ASP A 1 1004 ? -11.161 -24.372 -9.974 1.00 96.06 1004 ASP A O 1
ATOM 7713 N N . ARG A 1 1005 ? -11.187 -24.136 -7.745 1.00 93.00 1005 ARG A N 1
ATOM 7714 C CA . ARG A 1 1005 ? -12.472 -23.415 -7.723 1.00 93.00 1005 ARG A CA 1
ATOM 7715 C C . ARG A 1 1005 ? -12.403 -22.084 -8.468 1.00 93.00 1005 ARG A C 1
ATOM 7717 O O . ARG A 1 1005 ? -13.383 -21.689 -9.095 1.00 93.00 1005 ARG A O 1
ATOM 7724 N N . ALA A 1 1006 ? -11.296 -21.355 -8.331 1.00 92.75 1006 ALA A N 1
ATOM 7725 C CA . ALA A 1 1006 ? -11.091 -20.085 -9.020 1.00 92.75 1006 ALA A CA 1
ATOM 7726 C C . ALA A 1 1006 ? -10.915 -20.296 -10.527 1.00 92.75 1006 ALA A C 1
ATOM 7728 O O . ALA A 1 1006 ? -11.601 -19.640 -11.303 1.00 92.75 1006 ALA A O 1
ATOM 7729 N N . LEU A 1 1007 ? -10.092 -21.270 -10.918 1.00 95.19 1007 LEU A N 1
ATOM 7730 C CA . LEU A 1 1007 ? -9.877 -21.687 -12.299 1.00 95.19 1007 LEU A CA 1
ATOM 7731 C C . LEU A 1 1007 ? -11.193 -22.098 -12.966 1.00 95.19 1007 LEU A C 1
ATOM 7733 O O . LEU A 1 1007 ? -11.480 -21.634 -14.061 1.00 95.19 1007 LEU A O 1
ATOM 7737 N N . GLN A 1 1008 ? -12.031 -22.898 -12.298 1.00 93.94 1008 GLN A N 1
ATOM 7738 C CA . GLN A 1 1008 ? -13.325 -23.311 -12.847 1.00 93.94 1008 GLN A CA 1
ATOM 7739 C C . GLN A 1 1008 ? -14.255 -22.117 -13.111 1.00 93.94 1008 GLN A C 1
ATOM 7741 O O . GLN A 1 1008 ? -14.883 -22.056 -14.165 1.00 93.94 1008 GLN A O 1
ATOM 7746 N N . ARG A 1 1009 ? -14.348 -21.163 -12.173 1.00 91.12 1009 ARG A N 1
ATOM 7747 C CA . ARG A 1 1009 ? -15.156 -19.945 -12.374 1.00 91.12 1009 ARG A CA 1
ATOM 7748 C C . ARG A 1 1009 ? -14.608 -19.087 -13.510 1.00 91.12 1009 ARG A C 1
ATOM 7750 O O . ARG A 1 1009 ? -15.388 -18.579 -14.307 1.00 91.12 1009 ARG A O 1
ATOM 7757 N N . HIS A 1 1010 ? -13.289 -18.970 -13.580 1.00 92.50 1010 HIS A N 1
ATOM 7758 C CA . HIS A 1 1010 ? -12.587 -18.180 -14.580 1.00 92.50 1010 HIS A CA 1
ATOM 7759 C C . HIS A 1 1010 ? -12.728 -18.757 -16.002 1.00 92.50 1010 HIS A C 1
ATOM 7761 O O . HIS A 1 1010 ? -13.016 -18.044 -16.959 1.00 92.50 1010 HIS A O 1
ATOM 7767 N N . GLU A 1 1011 ? -12.625 -20.080 -16.156 1.00 90.75 1011 GLU A N 1
ATOM 7768 C CA . GLU A 1 1011 ? -12.883 -20.757 -17.434 1.00 90.75 1011 GLU A CA 1
ATOM 7769 C C . GLU A 1 1011 ? -14.336 -20.557 -17.903 1.00 90.75 1011 GLU A C 1
ATOM 7771 O O . GLU A 1 1011 ? -14.587 -20.398 -19.098 1.00 90.75 1011 GLU A O 1
ATOM 7776 N N . GLN A 1 1012 ? -15.295 -20.544 -16.972 1.00 89.12 1012 GLN A N 1
ATOM 7777 C CA . GLN A 1 1012 ? -16.712 -20.328 -17.276 1.00 89.12 1012 GLN A CA 1
ATOM 7778 C C . GLN A 1 1012 ? -17.016 -18.878 -17.671 1.00 89.12 1012 GLN A C 1
ATOM 7780 O O . GLN A 1 1012 ? -17.741 -18.649 -18.640 1.00 89.12 1012 GLN A O 1
ATOM 7785 N N . SER A 1 1013 ? -16.474 -17.900 -16.942 1.00 86.50 1013 SER A N 1
ATOM 7786 C CA . SER A 1 1013 ? -16.723 -16.472 -17.183 1.00 86.50 1013 SER A CA 1
ATOM 7787 C C . SER A 1 1013 ? -16.201 -16.027 -18.555 1.00 86.50 1013 SER A C 1
ATOM 7789 O O . SER A 1 1013 ? -16.881 -15.283 -19.272 1.00 86.50 1013 SER A O 1
ATOM 7791 N N . LEU A 1 1014 ? -15.045 -16.554 -18.970 1.00 88.62 1014 LEU A N 1
ATOM 7792 C CA . LEU A 1 1014 ? -14.357 -16.193 -20.212 1.00 88.62 1014 LEU A CA 1
ATOM 7793 C C . LEU A 1 1014 ? -14.561 -17.186 -21.369 1.00 88.62 1014 LEU A C 1
ATOM 7795 O O . LEU A 1 1014 ? -13.889 -17.085 -22.393 1.00 88.62 1014 LEU A O 1
ATOM 7799 N N . ALA A 1 1015 ? -15.507 -18.123 -21.264 1.00 85.50 1015 ALA A N 1
ATOM 7800 C CA . ALA A 1 1015 ? -15.791 -19.093 -22.328 1.00 85.50 1015 ALA A CA 1
ATOM 7801 C C . ALA A 1 1015 ? -16.037 -18.414 -23.696 1.00 85.50 1015 ALA A C 1
ATOM 7803 O O . ALA A 1 1015 ? -16.705 -17.390 -23.772 1.00 85.50 1015 ALA A O 1
ATOM 7804 N N . GLY A 1 1016 ? -15.505 -18.948 -24.796 1.00 82.25 1016 GLY A N 1
ATOM 7805 C CA . GLY A 1 1016 ? -15.635 -18.332 -26.130 1.00 82.25 1016 GLY A CA 1
ATOM 7806 C C . GLY A 1 1016 ? -14.659 -17.182 -26.431 1.00 82.25 1016 GLY A C 1
ATOM 7807 O O . GLY A 1 1016 ? -14.736 -16.604 -27.509 1.00 82.25 1016 GLY A O 1
ATOM 7808 N N . LEU A 1 1017 ? -13.740 -16.856 -25.517 1.00 89.12 1017 LEU A N 1
ATOM 7809 C CA . LEU A 1 1017 ? -12.520 -16.100 -25.817 1.00 89.12 1017 LEU A CA 1
ATOM 7810 C C . LEU A 1 1017 ? -11.316 -17.048 -25.788 1.00 89.12 1017 LEU A C 1
ATOM 7812 O O . LEU A 1 1017 ? -11.211 -17.894 -24.894 1.00 89.12 1017 LEU A O 1
ATOM 7816 N N . VAL A 1 1018 ? -10.375 -16.886 -26.722 1.00 94.00 1018 VAL A N 1
ATOM 7817 C CA . VAL A 1 1018 ? -9.058 -17.526 -26.598 1.00 94.00 1018 VAL A CA 1
ATOM 7818 C C . VAL A 1 1018 ? -8.309 -16.867 -25.439 1.00 94.00 1018 VAL A C 1
ATOM 7820 O O . VAL A 1 1018 ? -8.131 -15.651 -25.408 1.00 94.00 1018 VAL A O 1
ATOM 7823 N N . ARG A 1 1019 ? -7.869 -17.669 -24.469 1.00 94.44 1019 ARG A N 1
ATOM 7824 C CA . ARG A 1 1019 ? -7.153 -17.193 -23.279 1.00 94.44 1019 ARG A CA 1
ATOM 7825 C C . ARG A 1 1019 ? -5.650 -17.360 -23.472 1.00 94.44 1019 ARG A C 1
ATOM 7827 O O . ARG A 1 1019 ? -5.154 -18.485 -23.433 1.00 94.44 1019 ARG A O 1
ATOM 7834 N N . GLY A 1 1020 ? -4.956 -16.253 -23.728 1.00 96.44 1020 GLY A N 1
ATOM 7835 C CA . GLY A 1 1020 ? -3.503 -16.186 -23.880 1.00 96.44 1020 GLY A CA 1
ATOM 7836 C C . GLY A 1 1020 ? -2.809 -16.025 -22.530 1.00 96.44 1020 GLY A C 1
ATOM 7837 O O . GLY A 1 1020 ? -2.671 -14.904 -22.054 1.00 96.44 1020 GLY A O 1
ATOM 7838 N N . THR A 1 1021 ? -2.396 -17.112 -21.884 1.00 96.88 1021 THR A N 1
ATOM 7839 C CA . THR A 1 1021 ? -1.875 -17.067 -20.506 1.00 96.88 1021 THR A CA 1
ATOM 7840 C C . THR A 1 1021 ? -0.347 -16.983 -20.477 1.00 96.88 1021 THR A C 1
ATOM 7842 O O . THR A 1 1021 ? 0.332 -17.702 -21.205 1.00 96.88 1021 THR A O 1
ATOM 7845 N N . ILE A 1 1022 ? 0.189 -16.147 -19.585 1.00 95.69 1022 ILE A N 1
ATOM 7846 C CA . ILE A 1 1022 ? 1.628 -15.950 -19.332 1.00 95.69 1022 ILE A CA 1
ATOM 7847 C C . ILE A 1 1022 ? 1.980 -16.268 -17.874 1.00 95.69 1022 ILE A C 1
ATOM 7849 O O . ILE A 1 1022 ? 1.131 -16.158 -16.989 1.00 95.69 1022 ILE A O 1
ATOM 7853 N N . LEU A 1 1023 ? 3.243 -16.622 -17.611 1.00 96.62 1023 LEU A N 1
ATOM 7854 C CA . LEU A 1 1023 ? 3.796 -16.607 -16.248 1.00 96.62 1023 LEU A CA 1
ATOM 7855 C C . LEU A 1 1023 ? 4.433 -15.265 -15.906 1.00 96.62 1023 LEU A C 1
ATOM 7857 O O . LEU A 1 1023 ? 4.330 -14.840 -14.763 1.00 96.62 1023 LEU A O 1
ATOM 7861 N N . ASP A 1 1024 ? 5.087 -14.626 -16.869 1.00 94.69 1024 ASP A N 1
ATOM 7862 C CA . ASP A 1 1024 ? 5.704 -13.308 -16.788 1.00 94.69 1024 ASP A CA 1
ATOM 7863 C C . ASP A 1 1024 ? 5.777 -12.671 -18.186 1.00 94.69 1024 ASP A C 1
ATOM 7865 O O . ASP A 1 1024 ? 5.605 -13.346 -19.201 1.00 94.69 1024 ASP A O 1
ATOM 7869 N N . ASN A 1 1025 ? 5.970 -11.352 -18.242 1.00 93.38 1025 ASN A N 1
ATOM 7870 C CA . ASN A 1 1025 ? 6.206 -10.602 -19.474 1.00 93.38 1025 ASN A CA 1
ATOM 7871 C C . ASN A 1 1025 ? 7.034 -9.335 -19.178 1.00 93.38 1025 ASN A C 1
ATOM 7873 O O . ASN A 1 1025 ? 7.577 -9.166 -18.089 1.00 93.38 1025 ASN A O 1
ATOM 7877 N N . HIS A 1 1026 ? 7.127 -8.442 -20.158 1.00 91.56 1026 HIS A N 1
ATOM 7878 C CA . HIS A 1 1026 ? 7.879 -7.193 -20.082 1.00 91.56 1026 HIS A CA 1
ATOM 7879 C C . HIS A 1 1026 ? 7.277 -6.094 -19.179 1.00 91.56 1026 HIS A C 1
ATOM 7881 O O . HIS A 1 1026 ? 7.958 -5.092 -18.950 1.00 91.56 1026 HIS A O 1
ATOM 7887 N N . ASP A 1 1027 ? 6.058 -6.273 -18.661 1.00 87.75 1027 ASP A N 1
ATOM 7888 C CA . ASP A 1 1027 ? 5.318 -5.300 -17.839 1.00 87.75 1027 ASP A CA 1
ATOM 7889 C C . ASP A 1 1027 ? 5.041 -5.801 -16.418 1.00 87.75 1027 ASP A C 1
ATOM 7891 O O . ASP A 1 1027 ? 4.298 -5.179 -15.660 1.00 87.75 1027 ASP A O 1
ATOM 7895 N N . MET A 1 1028 ? 5.641 -6.925 -16.032 1.00 88.25 1028 MET A N 1
ATOM 7896 C CA . MET A 1 1028 ? 5.519 -7.474 -14.687 1.00 88.25 1028 MET A CA 1
ATOM 7897 C C . MET A 1 1028 ? 6.825 -8.108 -14.233 1.00 88.25 1028 MET A C 1
ATOM 7899 O O . MET A 1 1028 ? 7.669 -8.491 -15.041 1.00 88.25 1028 MET A O 1
ATOM 7903 N N . ASN A 1 1029 ? 6.963 -8.284 -12.921 1.00 89.75 1029 ASN A N 1
ATOM 7904 C CA . ASN A 1 1029 ? 8.113 -8.971 -12.353 1.00 89.75 1029 ASN A CA 1
ATOM 7905 C C . ASN A 1 1029 ? 8.258 -10.394 -12.935 1.00 89.75 1029 ASN A C 1
ATOM 7907 O O . ASN A 1 1029 ? 7.273 -11.127 -13.087 1.00 89.75 1029 ASN A O 1
ATOM 7911 N N . ARG A 1 1030 ? 9.494 -10.818 -13.213 1.00 92.88 1030 ARG A N 1
ATOM 7912 C CA . ARG A 1 1030 ? 9.840 -12.182 -13.641 1.00 92.88 1030 ARG A CA 1
ATOM 7913 C C . ARG A 1 1030 ? 9.332 -13.201 -12.619 1.00 92.88 1030 ARG A C 1
ATOM 7915 O O . ARG A 1 1030 ? 9.490 -13.019 -11.411 1.00 92.88 1030 ARG A O 1
ATOM 7922 N N . PHE A 1 1031 ? 8.758 -14.306 -13.090 1.00 94.75 1031 PHE A N 1
ATOM 7923 C CA . PHE A 1 1031 ? 8.193 -15.348 -12.231 1.00 94.75 1031 PHE A CA 1
ATOM 7924 C C . PHE A 1 1031 ? 9.259 -15.934 -11.304 1.00 94.75 1031 PHE A C 1
ATOM 7926 O O . PHE A 1 1031 ? 9.013 -16.132 -10.116 1.00 94.75 1031 PHE A O 1
ATOM 7933 N N . LEU A 1 1032 ? 10.460 -16.198 -11.830 1.00 94.31 1032 LEU A N 1
ATOM 7934 C CA . LEU A 1 1032 ? 11.539 -16.795 -11.045 1.00 94.31 1032 LEU A CA 1
ATOM 7935 C C . LEU A 1 1032 ? 11.993 -15.882 -9.897 1.00 94.31 1032 LEU A C 1
ATOM 7937 O O . LEU A 1 1032 ? 12.348 -16.377 -8.828 1.00 94.31 1032 LEU A O 1
ATOM 7941 N N . TRP A 1 1033 ? 11.920 -14.563 -10.083 1.00 91.31 1033 TRP A N 1
ATOM 7942 C CA . TRP A 1 1033 ? 12.171 -13.601 -9.013 1.00 91.31 1033 TRP A CA 1
ATOM 7943 C C . TRP A 1 1033 ? 11.083 -13.656 -7.945 1.00 91.31 1033 TRP A C 1
ATOM 7945 O O . TRP A 1 1033 ? 11.413 -13.812 -6.772 1.00 91.31 1033 TRP A O 1
ATOM 7955 N N . LEU A 1 1034 ? 9.802 -13.663 -8.341 1.00 89.00 1034 LEU A N 1
ATOM 7956 C CA . LEU A 1 1034 ? 8.699 -13.865 -7.391 1.00 89.00 1034 LEU A CA 1
ATOM 7957 C C . LEU A 1 1034 ? 8.835 -15.168 -6.595 1.00 89.00 1034 LEU A C 1
ATOM 7959 O O . LEU A 1 1034 ? 8.525 -15.236 -5.407 1.00 89.00 1034 LEU A O 1
ATOM 7963 N N . ALA A 1 1035 ? 9.305 -16.225 -7.252 1.00 91.06 1035 ALA A N 1
ATOM 7964 C CA . ALA A 1 1035 ? 9.504 -17.530 -6.641 1.00 91.06 1035 ALA A CA 1
ATOM 7965 C C . ALA A 1 1035 ? 10.712 -17.582 -5.683 1.00 91.06 1035 ALA A C 1
ATOM 7967 O O . ALA A 1 1035 ? 10.890 -18.599 -5.009 1.00 91.06 1035 ALA A O 1
ATOM 7968 N N . GLY A 1 1036 ? 11.524 -16.520 -5.601 1.00 89.19 1036 GLY A N 1
ATOM 7969 C CA . GLY A 1 1036 ? 12.749 -16.462 -4.798 1.00 89.19 1036 GLY A CA 1
ATOM 7970 C C . GLY A 1 1036 ? 13.911 -17.250 -5.390 1.00 89.19 1036 GLY A C 1
ATOM 7971 O O . GLY A 1 1036 ? 14.701 -17.833 -4.653 1.00 89.19 1036 GLY A O 1
ATOM 7972 N N . GLY A 1 1037 ? 13.988 -17.326 -6.720 1.00 91.75 1037 GLY A N 1
ATOM 7973 C CA . GLY A 1 1037 ? 14.985 -18.128 -7.433 1.00 91.75 1037 GLY A CA 1
ATOM 7974 C C . GLY A 1 1037 ? 14.691 -19.632 -7.439 1.00 91.75 1037 GLY A C 1
ATOM 7975 O O . GLY A 1 1037 ? 15.508 -20.416 -7.921 1.00 91.75 1037 GLY A O 1
ATOM 7976 N N . ASP A 1 1038 ? 13.536 -20.054 -6.917 1.00 93.50 1038 ASP A N 1
ATOM 7977 C CA . ASP A 1 1038 ? 13.153 -21.460 -6.819 1.00 93.50 1038 ASP A CA 1
ATOM 7978 C C . ASP A 1 1038 ? 12.681 -22.011 -8.176 1.00 93.50 1038 ASP A C 1
ATOM 7980 O O . ASP A 1 1038 ? 11.554 -21.801 -8.638 1.00 93.50 1038 ASP A O 1
ATOM 7984 N N . LYS A 1 1039 ? 13.579 -22.762 -8.814 1.00 95.81 1039 LYS A N 1
ATOM 7985 C CA . LYS A 1 1039 ? 13.358 -23.389 -10.119 1.00 95.81 1039 LYS A CA 1
ATOM 7986 C C . LYS A 1 1039 ? 12.321 -24.515 -10.070 1.00 95.81 1039 LYS A C 1
ATOM 7988 O O . LYS A 1 1039 ? 11.688 -24.784 -11.089 1.00 95.81 1039 LYS A O 1
ATOM 7993 N N . ALA A 1 1040 ? 12.110 -25.167 -8.924 1.00 94.75 1040 ALA A N 1
ATOM 7994 C CA . ALA A 1 1040 ? 11.098 -26.218 -8.800 1.00 94.75 1040 ALA A CA 1
ATOM 7995 C C . ALA A 1 1040 ? 9.685 -25.622 -8.886 1.00 94.75 1040 ALA A C 1
ATOM 7997 O O . ALA A 1 1040 ? 8.828 -26.139 -9.607 1.00 94.75 1040 ALA A O 1
ATOM 7998 N N . LYS A 1 1041 ? 9.469 -24.461 -8.255 1.00 95.81 1041 LYS A N 1
ATOM 7999 C CA . LYS A 1 1041 ? 8.226 -23.689 -8.413 1.00 95.81 1041 LYS A CA 1
ATOM 8000 C C . LYS A 1 1041 ? 7.984 -23.260 -9.858 1.00 95.81 1041 LYS A C 1
ATOM 8002 O O . LYS A 1 1041 ? 6.861 -23.392 -10.342 1.00 95.81 1041 LYS A O 1
ATOM 8007 N N . LEU A 1 1042 ? 9.024 -22.795 -10.560 1.00 97.69 1042 LEU A N 1
ATOM 8008 C CA . LEU A 1 1042 ? 8.924 -22.455 -11.984 1.00 97.69 1042 LEU A CA 1
ATOM 8009 C C . LEU A 1 1042 ? 8.548 -23.680 -12.831 1.00 97.69 1042 LEU A C 1
ATOM 8011 O O . LEU A 1 1042 ? 7.643 -23.589 -13.657 1.00 97.69 1042 LEU A O 1
ATOM 8015 N N . ARG A 1 1043 ? 9.164 -24.846 -12.587 1.00 97.69 1043 ARG A N 1
ATOM 8016 C CA . ARG A 1 1043 ? 8.828 -26.104 -13.280 1.00 97.69 1043 ARG A CA 1
ATOM 8017 C C . ARG A 1 1043 ? 7.366 -26.517 -13.071 1.00 97.69 1043 ARG A C 1
ATOM 8019 O O . ARG A 1 1043 ? 6.713 -26.925 -14.033 1.00 97.69 1043 ARG A O 1
ATOM 8026 N N . LEU A 1 1044 ? 6.834 -26.380 -11.853 1.00 96.75 1044 LEU A N 1
ATOM 8027 C CA . LEU A 1 1044 ? 5.418 -26.635 -11.549 1.00 96.75 1044 LEU A CA 1
ATOM 8028 C C . LEU A 1 1044 ? 4.476 -25.655 -12.255 1.00 96.75 1044 LEU A C 1
ATOM 8030 O O . LEU A 1 1044 ? 3.472 -26.073 -12.830 1.00 96.75 1044 LEU A O 1
ATOM 8034 N N . ALA A 1 1045 ? 4.797 -24.362 -12.218 1.00 98.06 1045 ALA A N 1
ATOM 8035 C CA . ALA A 1 1045 ? 3.995 -23.331 -12.865 1.00 98.06 1045 ALA A CA 1
ATOM 8036 C C . ALA A 1 1045 ? 3.993 -23.487 -14.393 1.00 98.06 1045 ALA A C 1
ATOM 8038 O O . ALA A 1 1045 ? 2.941 -23.369 -15.015 1.00 98.06 1045 ALA A O 1
ATOM 8039 N N . ALA A 1 1046 ? 5.141 -23.823 -14.988 1.00 98.31 1046 ALA A N 1
ATOM 8040 C CA . ALA A 1 1046 ? 5.274 -24.109 -16.415 1.00 98.31 1046 ALA A CA 1
ATOM 8041 C C . ALA A 1 1046 ? 4.502 -25.371 -16.820 1.00 98.31 1046 ALA A C 1
ATOM 8043 O O . ALA A 1 1046 ? 3.810 -25.365 -17.837 1.00 98.31 1046 ALA A O 1
ATOM 8044 N N . LEU A 1 1047 ? 4.559 -26.427 -15.999 1.00 98.25 1047 LEU A N 1
ATOM 8045 C CA . LEU A 1 1047 ? 3.748 -27.627 -16.198 1.00 98.25 1047 LEU A CA 1
ATOM 8046 C C . LEU A 1 1047 ? 2.259 -27.274 -16.195 1.00 98.25 1047 LEU A C 1
ATOM 8048 O O . LEU A 1 1047 ? 1.556 -27.654 -17.125 1.00 98.25 1047 LEU A O 1
ATOM 8052 N N . ALA A 1 1048 ? 1.785 -26.504 -15.211 1.00 98.06 1048 ALA A N 1
ATOM 8053 C CA . ALA A 1 1048 ? 0.400 -26.040 -15.174 1.00 98.06 1048 ALA A CA 1
ATOM 8054 C C . ALA A 1 1048 ? 0.043 -25.191 -16.409 1.00 98.06 1048 ALA A C 1
ATOM 8056 O O . ALA A 1 1048 ? -0.950 -25.484 -17.068 1.00 98.06 1048 ALA A O 1
ATOM 8057 N N . LEU A 1 1049 ? 0.866 -24.203 -16.775 1.00 98.06 1049 LEU A N 1
ATOM 8058 C CA . LEU A 1 1049 ? 0.643 -23.349 -17.947 1.00 98.06 1049 LEU A CA 1
ATOM 8059 C C . LEU A 1 1049 ? 0.502 -24.167 -19.243 1.00 98.06 1049 LEU A C 1
ATOM 8061 O O . LEU A 1 1049 ? -0.441 -23.966 -20.003 1.00 98.06 1049 LEU A O 1
ATOM 8065 N N . LEU A 1 1050 ? 1.420 -25.106 -19.492 1.00 97.69 1050 LEU A N 1
ATOM 8066 C CA . LEU A 1 1050 ? 1.478 -25.859 -20.750 1.00 97.69 1050 LEU A CA 1
ATOM 8067 C C . LEU A 1 1050 ? 0.448 -26.996 -20.834 1.00 97.69 1050 LEU A C 1
ATOM 8069 O O . LEU A 1 1050 ? 0.197 -27.512 -21.927 1.00 97.69 1050 LEU A O 1
ATOM 8073 N N . THR A 1 1051 ? -0.186 -27.364 -19.718 1.00 97.31 1051 THR A N 1
ATOM 8074 C CA . THR A 1 1051 ? -1.163 -28.465 -19.659 1.00 97.31 1051 THR A CA 1
ATOM 8075 C C . THR A 1 1051 ? -2.592 -28.038 -19.315 1.00 97.31 1051 THR A C 1
ATOM 8077 O O . THR A 1 1051 ? -3.511 -28.855 -19.434 1.00 97.31 1051 THR A O 1
ATOM 8080 N N . LEU A 1 1052 ? -2.823 -26.766 -18.975 1.00 96.38 1052 LEU A N 1
ATOM 8081 C CA . LEU A 1 1052 ? -4.160 -26.175 -18.876 1.00 96.38 1052 LEU A CA 1
ATOM 8082 C C . LEU A 1 1052 ? -4.735 -25.799 -20.265 1.00 96.38 1052 LEU A C 1
ATOM 8084 O O . LEU A 1 1052 ? -3.985 -25.686 -21.243 1.00 96.38 1052 LEU A O 1
ATOM 8088 N N . PRO A 1 1053 ? -6.071 -25.648 -20.395 1.00 91.44 1053 PRO A N 1
ATOM 8089 C CA . PRO A 1 1053 ? -6.694 -25.169 -21.630 1.00 91.44 1053 PRO A CA 1
ATOM 8090 C C . PRO A 1 1053 ? -6.348 -23.702 -21.913 1.00 91.44 1053 PRO A C 1
ATOM 8092 O O . PRO A 1 1053 ? -6.334 -22.889 -20.987 1.00 91.44 1053 PRO A O 1
ATOM 8095 N N . GLY A 1 1054 ? -6.170 -23.355 -23.190 1.00 92.69 1054 GLY A N 1
ATOM 8096 C CA . GLY A 1 1054 ? -5.851 -21.998 -23.647 1.00 92.69 1054 GLY A CA 1
ATOM 8097 C C . GLY A 1 1054 ? -4.624 -21.956 -24.558 1.00 92.69 1054 GLY A C 1
ATOM 8098 O O . GLY A 1 1054 ? -4.127 -23.002 -24.979 1.00 92.69 1054 GLY A O 1
ATOM 8099 N N . LEU A 1 1055 ? -4.148 -20.744 -24.834 1.00 95.75 1055 LEU A N 1
ATOM 8100 C CA . LEU A 1 1055 ? -2.948 -20.432 -25.607 1.00 95.75 1055 LEU A CA 1
ATOM 8101 C C . LEU A 1 1055 ? -1.824 -20.070 -24.616 1.00 95.75 1055 LEU A C 1
ATOM 8103 O O . LEU A 1 1055 ? -1.795 -18.946 -24.117 1.00 95.75 1055 LEU A O 1
ATOM 8107 N N . PRO A 1 1056 ? -0.923 -20.998 -24.254 1.00 97.88 1056 PRO A N 1
ATOM 8108 C CA . PRO A 1 1056 ? 0.235 -20.670 -23.430 1.00 97.88 1056 PRO A CA 1
ATOM 8109 C C . PRO A 1 1056 ? 1.206 -19.759 -24.183 1.00 97.88 1056 PRO A C 1
ATOM 8111 O O . PRO A 1 1056 ? 1.518 -19.993 -25.353 1.00 97.88 1056 PRO A O 1
ATOM 8114 N N . ILE A 1 1057 ? 1.708 -18.743 -23.488 1.00 98.31 1057 ILE A N 1
ATOM 8115 C CA . ILE A 1 1057 ? 2.685 -17.786 -23.996 1.00 98.31 1057 ILE A CA 1
ATOM 8116 C C . ILE A 1 1057 ? 3.930 -17.865 -23.106 1.00 98.31 1057 ILE A C 1
ATOM 8118 O O . ILE A 1 1057 ? 3.866 -17.638 -21.895 1.00 98.31 1057 ILE A O 1
ATOM 8122 N N . LEU A 1 1058 ? 5.068 -18.185 -23.711 1.00 98.31 1058 LEU A N 1
ATOM 8123 C CA . LEU A 1 1058 ? 6.378 -18.184 -23.069 1.00 98.31 1058 LEU A CA 1
ATOM 8124 C C . LEU A 1 1058 ? 7.077 -16.859 -23.366 1.00 98.31 1058 LEU A C 1
ATOM 8126 O O . LEU A 1 1058 ? 7.225 -16.487 -24.527 1.00 98.31 1058 LEU A O 1
ATOM 8130 N N . TYR A 1 1059 ? 7.507 -16.143 -22.333 1.00 98.12 1059 TYR A N 1
ATOM 8131 C CA . TYR A 1 1059 ? 8.319 -14.942 -22.494 1.00 98.12 1059 TYR A CA 1
ATOM 8132 C C . TYR A 1 1059 ? 9.800 -15.314 -22.511 1.00 98.12 1059 TYR A C 1
ATOM 8134 O O . TYR A 1 1059 ? 10.235 -16.133 -21.698 1.00 98.12 1059 TYR A O 1
ATOM 8142 N N . TYR A 1 1060 ? 10.565 -14.730 -23.440 1.00 97.75 1060 TYR A N 1
ATOM 8143 C CA . TYR A 1 1060 ? 11.956 -15.126 -23.645 1.00 97.75 1060 TYR A CA 1
ATOM 8144 C C . TYR A 1 1060 ? 12.765 -15.079 -22.345 1.00 97.75 1060 TYR A C 1
ATOM 8146 O O . TYR A 1 1060 ? 12.644 -14.147 -21.540 1.00 97.75 1060 TYR A O 1
ATOM 8154 N N . GLY A 1 1061 ? 13.618 -16.078 -22.146 1.00 97.62 1061 GLY A N 1
ATOM 8155 C CA . GLY A 1 1061 ? 14.483 -16.170 -20.979 1.00 97.62 1061 GLY A CA 1
ATOM 8156 C C . GLY A 1 1061 ? 13.871 -16.967 -19.831 1.00 97.62 1061 GLY A C 1
ATOM 8157 O O . GLY A 1 1061 ? 14.614 -17.543 -19.037 1.00 97.62 1061 GLY A O 1
ATOM 8158 N N . THR A 1 1062 ? 12.544 -17.057 -19.734 1.00 98.00 1062 THR A N 1
ATOM 8159 C CA . THR A 1 1062 ? 11.881 -17.808 -18.657 1.00 98.00 1062 THR A CA 1
ATOM 8160 C C . THR A 1 1062 ? 12.237 -19.297 -18.722 1.00 98.00 1062 THR A C 1
ATOM 8162 O O . THR A 1 1062 ? 12.456 -19.931 -17.689 1.00 98.00 1062 THR A O 1
ATOM 8165 N N . GLU A 1 1063 ? 12.405 -19.844 -19.924 1.00 98.19 1063 GLU A N 1
ATOM 8166 C CA . GLU A 1 1063 ? 12.790 -21.233 -20.170 1.00 98.19 1063 GLU A CA 1
ATOM 8167 C C . GLU A 1 1063 ? 14.253 -21.553 -19.827 1.00 98.19 1063 GLU A C 1
ATOM 8169 O O . GLU A 1 1063 ? 14.589 -22.713 -19.613 1.00 98.19 1063 GLU A O 1
ATOM 8174 N N . VAL A 1 1064 ? 15.108 -20.533 -19.719 1.00 97.94 1064 VAL A N 1
ATOM 8175 C CA . VAL A 1 1064 ? 16.533 -20.656 -19.353 1.00 97.94 1064 VAL A CA 1
ATOM 8176 C C . VAL A 1 1064 ? 16.843 -20.069 -17.973 1.00 97.94 1064 VAL A C 1
ATOM 8178 O O . VAL A 1 1064 ? 18.008 -19.923 -17.607 1.00 97.94 1064 VAL A O 1
ATOM 8181 N N . GLY A 1 1065 ? 15.813 -19.745 -17.186 1.00 95.94 1065 GLY A N 1
ATOM 8182 C CA . GLY A 1 1065 ? 15.962 -19.263 -15.813 1.00 95.94 1065 GLY A CA 1
ATOM 8183 C C . GLY A 1 1065 ? 16.359 -17.790 -15.684 1.00 95.94 1065 GLY A C 1
ATOM 8184 O O . GLY A 1 1065 ? 16.947 -17.408 -14.670 1.00 95.94 1065 GLY A O 1
ATOM 8185 N N . LEU A 1 1066 ? 16.044 -16.953 -16.676 1.00 95.56 1066 LEU A N 1
ATOM 8186 C CA . LEU A 1 1066 ? 16.235 -15.508 -16.581 1.00 95.56 1066 LEU A CA 1
ATOM 8187 C C . LEU A 1 1066 ? 15.363 -14.933 -15.457 1.00 95.56 1066 LEU A C 1
ATOM 8189 O O . LEU A 1 1066 ? 14.139 -15.065 -15.445 1.00 95.56 1066 LEU A O 1
ATOM 8193 N N . SER A 1 1067 ? 16.022 -14.274 -14.510 1.00 92.19 1067 SER A N 1
ATOM 8194 C CA . SER A 1 1067 ? 15.404 -13.573 -13.385 1.00 92.19 1067 SER A CA 1
ATOM 8195 C C . SER A 1 1067 ? 15.697 -12.069 -13.470 1.00 92.19 1067 SER A C 1
ATOM 8197 O O . SER A 1 1067 ? 16.325 -11.600 -14.416 1.00 92.19 1067 SER A O 1
ATOM 8199 N N . GLN A 1 1068 ? 15.269 -11.317 -12.460 1.00 87.44 1068 GLN A N 1
ATOM 8200 C CA . GLN A 1 1068 ? 15.634 -9.913 -12.244 1.00 87.44 1068 GLN A CA 1
ATOM 8201 C C . GLN A 1 1068 ? 16.386 -9.753 -10.914 1.00 87.44 1068 GLN A C 1
ATOM 8203 O O . GLN A 1 1068 ? 16.427 -10.676 -10.097 1.00 87.44 1068 GLN A O 1
ATOM 8208 N N . ARG A 1 1069 ? 17.013 -8.595 -10.698 1.00 82.81 1069 ARG A N 1
ATOM 8209 C CA . ARG A 1 1069 ? 17.835 -8.298 -9.512 1.00 82.81 1069 ARG A CA 1
ATOM 8210 C C . ARG A 1 1069 ? 17.063 -7.474 -8.483 1.00 82.81 1069 ARG A C 1
ATOM 8212 O O . ARG A 1 1069 ? 17.330 -7.585 -7.291 1.00 82.81 1069 ARG A O 1
ATOM 8219 N N . GLN A 1 1070 ? 16.122 -6.656 -8.938 1.00 74.56 1070 GLN A N 1
ATOM 8220 C CA . GLN A 1 1070 ? 15.344 -5.716 -8.139 1.00 74.56 1070 GLN A CA 1
ATOM 8221 C C . GLN A 1 1070 ? 13.868 -5.764 -8.536 1.00 74.56 1070 GLN A C 1
ATOM 8223 O O . GLN A 1 1070 ? 13.519 -6.300 -9.582 1.00 74.56 1070 GLN A O 1
ATOM 8228 N N . ASP A 1 1071 ? 13.005 -5.224 -7.681 1.00 71.12 1071 ASP A N 1
ATOM 8229 C CA . ASP A 1 1071 ? 11.567 -5.097 -7.929 1.00 71.12 1071 ASP A CA 1
ATOM 8230 C C . ASP A 1 1071 ? 11.258 -4.033 -9.005 1.00 71.12 1071 ASP A C 1
ATOM 8232 O O . ASP A 1 1071 ? 11.977 -3.041 -9.129 1.00 71.12 1071 ASP A O 1
ATOM 8236 N N . GLY A 1 1072 ? 10.180 -4.229 -9.766 1.00 61.00 1072 GLY A N 1
ATOM 8237 C CA . GLY A 1 1072 ? 9.743 -3.397 -10.889 1.00 61.00 1072 GLY A CA 1
ATOM 8238 C C . GLY A 1 1072 ? 8.861 -2.192 -10.533 1.00 61.00 1072 GLY A C 1
ATOM 8239 O O . GLY A 1 1072 ? 8.271 -1.607 -11.434 1.00 61.00 1072 GLY A O 1
ATOM 8240 N N . ALA A 1 1073 ? 8.767 -1.788 -9.260 1.00 53.31 1073 ALA A N 1
ATOM 8241 C CA . ALA A 1 1073 ? 7.794 -0.809 -8.740 1.00 53.31 1073 ALA A CA 1
ATOM 8242 C C . ALA A 1 1073 ? 7.787 0.609 -9.381 1.00 53.31 1073 ALA A C 1
ATOM 8244 O O . ALA A 1 1073 ? 6.933 1.418 -9.025 1.00 53.31 1073 ALA A O 1
ATOM 8245 N N . GLY A 1 1074 ? 8.717 0.936 -10.288 1.00 50.94 1074 GLY A N 1
ATOM 8246 C CA . GLY A 1 1074 ? 8.764 2.222 -11.006 1.00 50.94 1074 GLY A CA 1
ATOM 8247 C C . GLY A 1 1074 ? 8.692 2.076 -12.528 1.00 50.94 1074 GLY A C 1
ATOM 8248 O O . GLY A 1 1074 ? 7.820 2.643 -13.174 1.00 50.94 1074 GLY A O 1
ATOM 8249 N N . GLU A 1 1075 ? 9.601 1.293 -13.102 1.00 57.56 1075 GLU A N 1
ATOM 8250 C CA . GLU A 1 1075 ? 9.622 0.913 -14.514 1.00 57.56 1075 GLU A CA 1
ATOM 8251 C C . GLU A 1 1075 ? 10.068 -0.553 -14.532 1.00 57.56 1075 GLU A C 1
ATOM 8253 O O . GLU A 1 1075 ? 11.108 -0.873 -13.950 1.00 57.56 1075 GLU A O 1
ATOM 8258 N N . ASN A 1 1076 ? 9.301 -1.457 -15.155 1.00 67.56 1076 ASN A N 1
ATOM 8259 C CA . ASN A 1 1076 ? 9.568 -2.910 -15.196 1.00 67.56 1076 ASN A CA 1
ATOM 8260 C C . ASN A 1 1076 ? 10.819 -3.279 -16.026 1.00 67.56 1076 ASN A C 1
ATOM 8262 O O . ASN A 1 1076 ? 10.893 -4.317 -16.679 1.00 67.56 1076 ASN A O 1
ATOM 8266 N N . ALA A 1 1077 ? 11.827 -2.417 -16.044 1.00 71.50 1077 ALA A N 1
ATOM 8267 C CA . ALA A 1 1077 ? 12.967 -2.491 -16.930 1.00 71.50 1077 ALA A CA 1
ATOM 8268 C C . ALA A 1 1077 ? 13.847 -3.720 -16.690 1.00 71.50 1077 ALA A C 1
ATOM 8270 O O . ALA A 1 1077 ? 14.427 -4.243 -17.639 1.00 71.50 1077 ALA A O 1
ATOM 8271 N N . GLU A 1 1078 ? 13.922 -4.235 -15.459 1.00 82.38 1078 GLU A N 1
ATOM 8272 C CA . GLU A 1 1078 ? 14.658 -5.479 -15.211 1.00 82.38 1078 GLU A CA 1
ATOM 8273 C C . GLU A 1 1078 ? 13.896 -6.738 -15.656 1.00 82.38 1078 GLU A C 1
ATOM 8275 O O . GLU A 1 1078 ? 14.517 -7.765 -15.921 1.00 82.38 1078 GLU A O 1
ATOM 8280 N N . ALA A 1 1079 ? 12.579 -6.660 -15.876 1.00 88.06 1079 ALA A N 1
ATOM 8281 C CA . ALA A 1 1079 ? 11.864 -7.722 -16.585 1.00 88.06 1079 ALA A CA 1
ATOM 8282 C C . ALA A 1 1079 ? 12.288 -7.807 -18.068 1.00 88.06 1079 ALA A C 1
ATOM 8284 O O . ALA A 1 1079 ? 12.042 -8.811 -18.740 1.00 88.06 1079 ALA A O 1
ATOM 8285 N N . ARG A 1 1080 ? 12.987 -6.785 -18.577 1.00 89.88 1080 ARG A N 1
ATOM 8286 C CA . ARG A 1 1080 ? 13.450 -6.631 -19.966 1.00 89.88 1080 ARG A CA 1
ATOM 8287 C C . ARG A 1 1080 ? 14.968 -6.819 -20.100 1.00 89.88 1080 ARG A C 1
ATOM 8289 O O . ARG A 1 1080 ? 15.581 -6.260 -21.010 1.00 89.88 1080 ARG A O 1
ATOM 8296 N N . LEU A 1 1081 ? 15.599 -7.553 -19.177 1.00 91.06 1081 LEU A N 1
ATOM 8297 C CA . LEU A 1 1081 ? 17.026 -7.883 -19.269 1.00 91.06 1081 LEU A CA 1
ATOM 8298 C C . LEU A 1 1081 ? 17.331 -8.738 -20.515 1.00 91.06 1081 LEU A C 1
ATOM 8300 O O . LEU A 1 1081 ? 16.478 -9.530 -20.921 1.00 91.06 1081 LEU A O 1
ATOM 8304 N N . PRO A 1 1082 ? 18.524 -8.607 -21.125 1.00 93.25 1082 PRO A N 1
ATOM 8305 C CA . PRO A 1 1082 ? 18.906 -9.404 -22.289 1.00 93.25 1082 PRO A CA 1
ATOM 8306 C C . PRO A 1 1082 ? 18.836 -10.918 -22.056 1.00 93.25 1082 PRO A C 1
ATOM 8308 O O . PRO A 1 1082 ? 19.112 -11.401 -20.957 1.00 93.25 1082 PRO A O 1
ATOM 8311 N N . MET A 1 1083 ? 18.499 -11.664 -23.109 1.00 94.75 1083 MET A N 1
ATOM 8312 C CA . MET A 1 1083 ? 18.493 -13.127 -23.126 1.00 94.75 1083 MET A CA 1
ATOM 8313 C C . MET A 1 1083 ? 19.904 -13.671 -22.848 1.00 94.75 1083 MET A C 1
ATOM 8315 O O . MET A 1 1083 ? 20.843 -13.294 -23.560 1.00 94.75 1083 MET A O 1
ATOM 8319 N N . PRO A 1 1084 ? 20.088 -14.568 -21.865 1.00 92.69 1084 PRO A N 1
ATOM 8320 C CA . PRO A 1 1084 ? 21.353 -15.266 -21.710 1.00 92.69 1084 PRO A CA 1
ATOM 8321 C C . PRO A 1 1084 ? 21.518 -16.294 -22.837 1.00 92.69 1084 PRO A C 1
ATOM 8323 O O . PRO A 1 1084 ? 20.576 -17.011 -23.184 1.00 92.69 1084 PRO A O 1
ATOM 8326 N N . TRP A 1 1085 ? 22.724 -16.387 -23.393 1.00 92.81 1085 TRP A N 1
ATOM 8327 C CA . TRP A 1 1085 ? 23.086 -17.361 -24.427 1.00 92.81 1085 TRP A CA 1
ATOM 8328 C C . TRP A 1 1085 ? 24.287 -18.198 -23.985 1.00 92.81 1085 TRP A C 1
ATOM 8330 O O . TRP A 1 1085 ? 25.113 -17.759 -23.187 1.00 92.81 1085 TRP A O 1
ATOM 8340 N N . GLY A 1 1086 ? 24.401 -19.413 -24.521 1.00 88.88 1086 GLY A N 1
ATOM 8341 C CA . GLY A 1 1086 ? 25.522 -20.304 -24.225 1.00 88.88 1086 GLY A CA 1
ATOM 8342 C C . GLY A 1 1086 ? 25.506 -20.815 -22.782 1.00 88.88 1086 GLY A C 1
ATOM 8343 O O . GLY A 1 1086 ? 24.483 -21.289 -22.297 1.00 88.88 1086 GLY A O 1
ATOM 8344 N N . THR A 1 1087 ? 26.649 -20.746 -22.096 1.00 88.31 1087 THR A N 1
ATOM 8345 C CA . THR A 1 1087 ? 26.830 -21.320 -20.748 1.00 88.31 1087 THR A CA 1
ATOM 8346 C C . THR A 1 1087 ? 26.059 -20.602 -19.644 1.00 88.31 1087 THR A C 1
ATOM 8348 O O . THR A 1 1087 ? 25.952 -21.141 -18.546 1.00 88.31 1087 THR A O 1
ATOM 8351 N N . ASP A 1 1088 ? 25.525 -19.413 -19.923 1.00 88.69 1088 ASP A N 1
ATOM 8352 C CA . ASP A 1 1088 ? 24.741 -18.632 -18.960 1.00 88.69 1088 ASP A CA 1
ATOM 8353 C C . ASP A 1 1088 ? 23.276 -19.097 -18.883 1.00 88.69 1088 ASP A C 1
ATOM 8355 O O . ASP A 1 1088 ? 22.527 -18.659 -18.010 1.00 88.69 1088 ASP A O 1
ATOM 8359 N N . GLN A 1 1089 ? 22.855 -19.990 -19.786 1.00 95.50 1089 GLN A N 1
ATOM 8360 C CA . GLN A 1 1089 ? 21.528 -20.598 -19.771 1.00 95.50 1089 GLN A CA 1
ATOM 8361 C C . GLN A 1 1089 ? 21.447 -21.753 -18.771 1.00 95.50 1089 GLN A C 1
ATOM 8363 O O . GLN A 1 1089 ? 22.345 -22.594 -18.683 1.00 95.50 1089 GLN A O 1
ATOM 8368 N N . ASP A 1 1090 ? 20.315 -21.870 -18.077 1.00 97.50 1090 ASP A N 1
ATOM 8369 C CA . ASP A 1 1090 ? 19.997 -23.086 -17.335 1.00 97.50 1090 ASP A CA 1
ATOM 8370 C C . ASP A 1 1090 ? 19.577 -24.209 -18.295 1.00 97.50 1090 ASP A C 1
ATOM 8372 O O . ASP A 1 1090 ? 18.434 -24.278 -18.754 1.00 97.50 1090 ASP A O 1
ATOM 8376 N N . ALA A 1 1091 ? 20.520 -25.104 -18.591 1.00 96.62 1091 ALA A N 1
ATOM 8377 C CA . ALA A 1 1091 ? 20.306 -26.217 -19.510 1.00 96.62 1091 ALA A CA 1
ATOM 8378 C C . ALA A 1 1091 ? 19.229 -27.208 -19.029 1.00 96.62 1091 ALA A C 1
ATOM 8380 O O . ALA A 1 1091 ? 18.525 -27.792 -19.854 1.00 96.62 1091 ALA A O 1
ATOM 8381 N N . GLU A 1 1092 ? 19.066 -27.406 -17.716 1.00 96.44 1092 GLU A N 1
ATOM 8382 C CA . GLU A 1 1092 ? 18.054 -28.334 -17.202 1.00 96.44 1092 GLU A CA 1
ATOM 8383 C C . GLU A 1 1092 ? 16.642 -27.765 -17.336 1.00 96.44 1092 GLU A C 1
ATOM 8385 O O . GLU A 1 1092 ? 15.703 -28.500 -17.644 1.00 96.44 1092 GLU A O 1
ATOM 8390 N N . LEU A 1 1093 ? 16.469 -26.467 -17.067 1.00 97.88 1093 LEU A N 1
ATOM 8391 C CA . LEU A 1 1093 ? 15.208 -25.781 -17.329 1.00 97.88 1093 LEU A CA 1
ATOM 8392 C C . LEU A 1 1093 ? 14.900 -25.800 -18.824 1.00 97.88 1093 LEU A C 1
ATOM 8394 O O . LEU A 1 1093 ? 13.795 -26.197 -19.189 1.00 97.88 1093 LEU A O 1
ATOM 8398 N N . LEU A 1 1094 ? 15.875 -25.496 -19.681 1.00 98.19 1094 LEU A N 1
ATOM 8399 C CA . LEU A 1 1094 ? 15.664 -25.486 -21.126 1.00 98.19 1094 LEU A CA 1
ATOM 8400 C C . LEU A 1 1094 ? 15.143 -26.838 -21.630 1.00 98.19 1094 LEU A C 1
ATOM 8402 O O . LEU A 1 1094 ? 14.095 -26.894 -22.272 1.00 98.19 1094 LEU A O 1
ATOM 8406 N N . VAL A 1 1095 ? 15.813 -27.937 -21.268 1.00 97.62 1095 VAL A N 1
ATOM 8407 C CA . VAL A 1 1095 ? 15.385 -29.301 -21.630 1.00 97.62 1095 VAL A CA 1
ATOM 8408 C C . VAL A 1 1095 ? 13.984 -29.612 -21.094 1.00 97.62 1095 VAL A C 1
ATOM 8410 O O . VAL A 1 1095 ? 13.172 -30.231 -21.785 1.00 97.62 1095 VAL A O 1
ATOM 8413 N N . TYR A 1 1096 ? 13.667 -29.162 -19.880 1.00 97.44 1096 TYR A N 1
ATOM 8414 C CA . TYR A 1 1096 ? 12.346 -29.354 -19.285 1.00 97.44 1096 TYR A CA 1
ATOM 8415 C C . TYR A 1 1096 ? 11.240 -28.630 -20.071 1.00 97.44 1096 TYR A C 1
ATOM 8417 O O . TYR A 1 1096 ? 10.211 -29.235 -20.382 1.00 97.44 1096 TYR A O 1
ATOM 8425 N N . PHE A 1 1097 ? 11.452 -27.365 -20.447 1.00 98.38 1097 PHE A N 1
ATOM 8426 C CA . PHE A 1 1097 ? 10.501 -26.601 -21.260 1.00 98.38 1097 PHE A CA 1
ATOM 8427 C C . PHE A 1 1097 ? 10.354 -27.180 -22.672 1.00 98.38 1097 PHE A C 1
ATOM 8429 O O . PHE A 1 1097 ? 9.227 -27.322 -23.147 1.00 98.38 1097 PHE A O 1
ATOM 8436 N N . GLN A 1 1098 ? 11.458 -27.591 -23.307 1.00 98.06 1098 GLN A N 1
ATOM 8437 C CA . GLN A 1 1098 ? 11.436 -28.289 -24.599 1.00 98.06 1098 GLN A CA 1
ATOM 8438 C C . GLN A 1 1098 ? 10.589 -29.564 -24.525 1.00 98.06 1098 GLN A C 1
ATOM 8440 O O . GLN A 1 1098 ? 9.732 -29.803 -25.379 1.00 98.06 1098 GLN A O 1
ATOM 8445 N N . ARG A 1 1099 ? 10.756 -30.362 -23.459 1.00 96.94 1099 ARG A N 1
ATOM 8446 C CA . ARG A 1 1099 ? 9.963 -31.579 -23.265 1.00 96.94 1099 ARG A CA 1
ATOM 8447 C C . ARG A 1 1099 ? 8.475 -31.277 -23.095 1.00 96.94 1099 ARG A C 1
ATOM 8449 O O . ARG A 1 1099 ? 7.659 -31.940 -23.734 1.00 96.94 1099 ARG A O 1
ATOM 8456 N N . LEU A 1 1100 ? 8.112 -30.289 -22.273 1.00 97.38 1100 LEU A N 1
ATOM 8457 C CA . LEU A 1 1100 ? 6.712 -29.898 -22.074 1.00 97.38 1100 LEU A CA 1
ATOM 8458 C C . LEU A 1 1100 ? 6.061 -29.383 -23.362 1.00 97.38 1100 LEU A C 1
ATOM 8460 O O . LEU A 1 1100 ? 4.938 -29.776 -23.685 1.00 97.38 1100 LEU A O 1
ATOM 8464 N N . GLY A 1 1101 ? 6.767 -28.530 -24.104 1.00 97.25 1101 GLY A N 1
ATOM 8465 C CA . GLY A 1 1101 ? 6.293 -28.002 -25.378 1.00 97.25 1101 GLY A CA 1
ATOM 8466 C C . GLY A 1 1101 ? 6.064 -29.101 -26.412 1.00 97.25 1101 GLY A C 1
ATOM 8467 O O . GLY A 1 1101 ? 5.001 -29.150 -27.035 1.00 97.25 1101 GLY A O 1
ATOM 8468 N N . GLN A 1 1102 ? 6.995 -30.053 -26.522 1.00 95.81 1102 GLN A N 1
ATOM 8469 C CA . GLN A 1 1102 ? 6.845 -31.200 -27.417 1.00 95.81 1102 GLN A CA 1
ATOM 8470 C C . GLN A 1 1102 ? 5.660 -32.094 -27.024 1.00 95.81 1102 GLN A C 1
ATOM 8472 O O . GLN A 1 1102 ? 4.857 -32.456 -27.881 1.00 95.81 1102 GLN A O 1
ATOM 8477 N N . LEU A 1 1103 ? 5.488 -32.397 -25.732 1.00 95.31 1103 LEU A N 1
ATOM 8478 C CA . LEU A 1 1103 ? 4.346 -33.185 -25.252 1.00 95.31 1103 LEU A CA 1
ATOM 8479 C C . LEU A 1 1103 ? 3.009 -32.515 -25.568 1.00 95.31 1103 LEU A C 1
ATOM 8481 O O . LEU A 1 1103 ? 2.069 -33.174 -26.015 1.00 95.31 1103 LEU A O 1
ATOM 8485 N N . ARG A 1 1104 ? 2.921 -31.193 -25.388 1.00 95.50 1104 ARG A N 1
ATOM 8486 C CA . ARG A 1 1104 ? 1.736 -30.430 -25.785 1.00 95.50 1104 ARG A CA 1
ATOM 8487 C C . ARG A 1 1104 ? 1.503 -30.517 -27.296 1.00 95.50 1104 ARG A C 1
ATOM 8489 O O . ARG A 1 1104 ? 0.368 -30.709 -27.727 1.00 95.50 1104 ARG A O 1
ATOM 8496 N N . ARG A 1 1105 ? 2.555 -30.401 -28.109 1.00 92.88 1105 ARG A N 1
ATOM 8497 C CA . ARG A 1 1105 ? 2.472 -30.490 -29.576 1.00 92.88 1105 ARG A CA 1
ATOM 8498 C C . ARG A 1 1105 ? 2.060 -31.878 -30.076 1.00 92.88 1105 ARG A C 1
ATOM 8500 O O . ARG A 1 1105 ? 1.410 -31.980 -31.113 1.00 92.88 1105 ARG A O 1
ATOM 8507 N N . GLU A 1 1106 ? 2.376 -32.935 -29.341 1.00 92.81 1106 GLU A N 1
ATOM 8508 C CA . GLU A 1 1106 ? 1.986 -34.310 -29.674 1.00 92.81 1106 GLU A CA 1
ATOM 8509 C C . GLU A 1 1106 ? 0.558 -34.644 -29.208 1.00 92.81 1106 GLU A C 1
ATOM 8511 O O . GLU A 1 1106 ? -0.157 -35.350 -29.912 1.00 92.81 1106 GLU A O 1
ATOM 8516 N N . SER A 1 1107 ? 0.096 -34.074 -28.088 1.00 94.19 1107 SER A N 1
ATOM 8517 C CA . SER A 1 1107 ? -1.196 -34.418 -27.470 1.00 94.19 1107 SER A CA 1
ATOM 8518 C C . SER A 1 1107 ? -2.351 -33.482 -27.851 1.00 94.19 1107 SER A C 1
ATOM 8520 O O . SER A 1 1107 ? -2.381 -32.305 -27.472 1.00 94.19 1107 SER A O 1
ATOM 8522 N N . VAL A 1 1108 ? -3.363 -34.014 -28.543 1.00 94.94 1108 VAL A N 1
ATOM 8523 C CA . VAL A 1 1108 ? -4.615 -33.297 -28.845 1.00 94.94 1108 VAL A CA 1
ATOM 8524 C C . VAL A 1 1108 ? -5.382 -33.007 -27.554 1.00 94.94 1108 VAL A C 1
ATOM 8526 O O . VAL A 1 1108 ? -5.950 -31.924 -27.410 1.00 94.94 1108 VAL A O 1
ATOM 8529 N N . ALA A 1 1109 ? -5.348 -33.918 -26.578 1.00 95.06 1109 ALA A N 1
ATOM 8530 C CA . ALA A 1 1109 ? -5.952 -33.717 -25.264 1.00 95.06 1109 ALA A CA 1
ATOM 8531 C C . ALA A 1 1109 ? -5.367 -32.494 -24.537 1.00 95.06 1109 ALA A C 1
ATOM 8533 O O . ALA A 1 1109 ? -6.128 -31.696 -23.984 1.00 95.06 1109 ALA A O 1
ATOM 8534 N N . LEU A 1 1110 ? -4.045 -32.285 -24.575 1.00 95.56 1110 LEU A N 1
ATOM 8535 C CA . LEU A 1 1110 ? -3.422 -31.108 -23.954 1.00 95.56 1110 LEU A CA 1
ATOM 8536 C C . LEU A 1 1110 ? -3.747 -29.798 -24.691 1.00 95.56 1110 LEU A C 1
ATOM 8538 O O . LEU A 1 1110 ? -3.959 -28.774 -24.031 1.00 95.56 1110 LEU A O 1
ATOM 8542 N N . ARG A 1 1111 ? -3.842 -29.815 -26.028 1.00 94.56 1111 ARG A N 1
ATOM 8543 C CA . ARG A 1 1111 ? -4.182 -28.618 -26.823 1.00 94.56 1111 ARG A CA 1
ATOM 8544 C C . ARG A 1 1111 ? -5.664 -28.265 -26.740 1.00 94.56 1111 ARG A C 1
ATOM 8546 O O . ARG A 1 1111 ? -6.014 -27.176 -26.299 1.00 94.56 1111 ARG A O 1
ATOM 8553 N N . ARG A 1 1112 ? -6.536 -29.218 -27.076 1.00 92.44 1112 ARG A N 1
ATOM 8554 C CA . ARG A 1 1112 ? -7.970 -28.998 -27.333 1.00 92.44 1112 ARG A CA 1
ATOM 8555 C C . ARG A 1 1112 ? -8.911 -29.688 -26.336 1.00 92.44 1112 ARG A C 1
ATOM 8557 O O . ARG A 1 1112 ? -10.112 -29.449 -26.372 1.00 92.44 1112 ARG A O 1
ATOM 8564 N N . GLY A 1 1113 ? -8.404 -30.543 -25.448 1.00 93.12 1113 GLY A N 1
ATOM 8565 C CA . GLY A 1 1113 ? -9.253 -31.374 -24.590 1.00 93.12 1113 GLY A CA 1
ATOM 8566 C C . GLY A 1 1113 ? -9.946 -30.636 -23.446 1.00 93.12 1113 GLY A C 1
ATOM 8567 O O . GLY A 1 1113 ? -9.435 -29.646 -22.918 1.00 93.12 1113 GLY A O 1
ATOM 8568 N N . THR A 1 1114 ? -11.084 -31.161 -22.996 1.00 92.62 1114 THR A N 1
ATOM 8569 C CA . THR A 1 1114 ? -11.831 -30.637 -21.842 1.00 92.62 1114 THR A CA 1
ATOM 8570 C C . THR A 1 1114 ? -11.153 -31.015 -20.530 1.00 92.62 1114 THR A C 1
ATOM 8572 O O . THR A 1 1114 ? -10.663 -32.139 -20.393 1.00 92.62 1114 THR A O 1
ATOM 8575 N N . ARG A 1 1115 ? -11.146 -30.100 -19.553 1.00 94.69 1115 ARG A N 1
ATOM 8576 C CA . ARG A 1 1115 ? -10.582 -30.323 -18.215 1.00 94.69 1115 ARG A CA 1
ATOM 8577 C C . ARG A 1 1115 ? -11.632 -30.880 -17.250 1.00 94.69 1115 ARG A C 1
ATOM 8579 O O . ARG A 1 1115 ? -12.722 -30.331 -17.141 1.00 94.69 1115 ARG A O 1
ATOM 8586 N N . GLN A 1 1116 ? -11.263 -31.907 -16.488 1.00 94.94 1116 GLN A N 1
ATOM 8587 C CA . GLN A 1 1116 ? -12.028 -32.421 -15.350 1.00 94.94 1116 GLN A CA 1
ATOM 8588 C C . GLN A 1 1116 ? -11.107 -32.569 -14.135 1.00 94.94 1116 GLN A C 1
ATOM 8590 O O . GLN A 1 1116 ? -10.105 -33.275 -14.208 1.00 94.94 1116 GLN A O 1
ATOM 8595 N N . ALA A 1 1117 ? -11.435 -31.941 -13.006 1.00 95.44 1117 ALA A N 1
ATOM 8596 C CA . ALA A 1 1117 ? -10.701 -32.166 -11.762 1.00 95.44 1117 ALA A CA 1
ATOM 8597 C C . ALA A 1 1117 ? -10.935 -33.601 -11.251 1.00 95.44 1117 ALA A C 1
ATOM 8599 O O . ALA A 1 1117 ? -12.077 -34.052 -11.175 1.00 95.44 1117 ALA A O 1
ATOM 8600 N N . LEU A 1 1118 ? -9.855 -34.305 -10.904 1.00 94.81 1118 LEU A N 1
ATOM 8601 C CA . LEU A 1 1118 ? -9.898 -35.637 -10.284 1.00 94.81 1118 LEU A CA 1
ATOM 8602 C C . LEU A 1 1118 ? -9.623 -35.560 -8.777 1.00 94.81 1118 LEU A C 1
ATOM 8604 O O . LEU A 1 1118 ? -10.205 -36.302 -7.994 1.00 94.81 1118 LEU A O 1
ATOM 8608 N N . LEU A 1 1119 ? -8.729 -34.657 -8.368 1.00 95.19 1119 LEU A N 1
ATOM 8609 C CA . LEU A 1 1119 ? -8.365 -34.429 -6.972 1.00 95.19 1119 LEU A CA 1
ATOM 8610 C C . LEU A 1 1119 ? -7.922 -32.978 -6.791 1.00 95.19 1119 LEU A C 1
ATOM 8612 O O . LEU A 1 1119 ? -7.090 -32.498 -7.552 1.00 95.19 1119 LEU A O 1
ATOM 8616 N N . ALA A 1 1120 ? -8.406 -32.306 -5.748 1.00 95.19 1120 ALA A N 1
ATOM 8617 C CA . ALA A 1 1120 ? -7.918 -30.989 -5.353 1.00 95.19 1120 ALA A CA 1
ATOM 8618 C C . ALA A 1 1120 ? -7.896 -30.871 -3.821 1.00 95.19 1120 ALA A C 1
ATOM 8620 O O . ALA A 1 1120 ? -8.923 -30.629 -3.184 1.00 95.19 1120 ALA A O 1
ATOM 8621 N N . ASP A 1 1121 ? -6.718 -31.062 -3.225 1.00 93.75 1121 ASP A N 1
ATOM 8622 C CA . ASP A 1 1121 ? -6.465 -30.819 -1.802 1.00 93.75 1121 ASP A CA 1
ATOM 8623 C C . ASP A 1 1121 ? -5.450 -29.668 -1.614 1.00 93.75 1121 ASP A C 1
ATOM 8625 O O . ASP A 1 1121 ? -5.220 -28.888 -2.534 1.00 93.75 1121 ASP A O 1
ATOM 8629 N N . ASP A 1 1122 ? -4.902 -29.464 -0.411 1.00 88.81 1122 ASP A N 1
ATOM 8630 C CA . ASP A 1 1122 ? -3.947 -28.365 -0.159 1.00 88.81 1122 ASP A CA 1
ATOM 8631 C C . ASP A 1 1122 ? -2.520 -28.652 -0.685 1.00 88.81 1122 ASP A C 1
ATOM 8633 O O . ASP A 1 1122 ? -1.731 -27.718 -0.879 1.00 88.81 1122 ASP A O 1
ATOM 8637 N N . ALA A 1 1123 ? -2.192 -29.928 -0.912 1.00 90.88 1123 ALA A N 1
ATOM 8638 C CA . ALA A 1 1123 ? -0.880 -30.434 -1.310 1.00 90.88 1123 ALA A CA 1
ATOM 8639 C C . ALA A 1 1123 ? -0.829 -30.900 -2.773 1.00 90.88 1123 ALA A C 1
ATOM 8641 O O . ALA A 1 1123 ? 0.179 -30.656 -3.438 1.00 90.88 1123 ALA A O 1
ATOM 8642 N N . VAL A 1 1124 ? -1.886 -31.552 -3.265 1.00 95.81 1124 VAL A N 1
ATOM 8643 C CA . VAL A 1 1124 ? -1.954 -32.165 -4.596 1.00 95.81 1124 VAL A CA 1
ATOM 8644 C C . VAL A 1 1124 ? -3.176 -31.677 -5.365 1.00 95.81 1124 VAL A C 1
ATOM 8646 O O . VAL A 1 1124 ? -4.294 -31.651 -4.846 1.00 95.81 1124 VAL A O 1
ATOM 8649 N N . TYR A 1 1125 ? -2.954 -31.350 -6.635 1.00 97.19 1125 TYR A N 1
ATOM 8650 C CA . TYR A 1 1125 ? -3.999 -31.094 -7.616 1.00 97.19 1125 TYR A CA 1
ATOM 8651 C C . TYR A 1 1125 ? -3.791 -32.016 -8.815 1.00 97.19 1125 TYR A C 1
ATOM 8653 O O . TYR A 1 1125 ? -2.700 -32.063 -9.383 1.00 97.19 1125 TYR A O 1
ATOM 8661 N N . ALA A 1 1126 ? -4.824 -32.771 -9.176 1.00 97.06 1126 ALA A N 1
ATOM 8662 C CA . ALA A 1 1126 ? -4.823 -33.657 -10.324 1.00 97.06 1126 ALA A CA 1
ATOM 8663 C C . ALA A 1 1126 ? -6.070 -33.430 -11.174 1.00 97.06 1126 ALA A C 1
ATOM 8665 O O . ALA A 1 1126 ? -7.185 -33.333 -10.654 1.00 97.06 1126 ALA A O 1
ATOM 8666 N N . TYR A 1 1127 ? -5.887 -33.384 -12.488 1.00 97.31 1127 TYR A N 1
ATOM 8667 C CA . TYR A 1 1127 ? -6.975 -33.188 -13.435 1.00 97.31 1127 TYR A CA 1
ATOM 8668 C C . TYR A 1 1127 ? -6.747 -33.979 -14.718 1.00 97.31 1127 TYR A C 1
ATOM 8670 O O . TYR A 1 1127 ? -5.616 -34.220 -15.135 1.00 97.31 1127 TYR A O 1
ATOM 8678 N N . ARG A 1 1128 ? -7.846 -34.377 -15.350 1.00 96.00 1128 ARG A N 1
ATOM 8679 C CA . ARG A 1 1128 ? -7.879 -35.063 -16.636 1.00 96.00 1128 ARG A CA 1
ATOM 8680 C C . ARG A 1 1128 ? -8.122 -34.065 -17.763 1.00 96.00 1128 ARG A C 1
ATOM 8682 O O . ARG A 1 1128 ? -8.963 -33.176 -17.628 1.00 96.00 1128 ARG A O 1
ATOM 8689 N N . ARG A 1 1129 ? -7.420 -34.239 -18.880 1.00 96.31 1129 ARG A N 1
ATOM 8690 C CA . ARG A 1 1129 ? -7.683 -33.625 -20.184 1.00 96.31 1129 ARG A CA 1
ATOM 8691 C C . ARG A 1 1129 ? -8.140 -34.722 -21.143 1.00 96.31 1129 ARG A C 1
ATOM 8693 O O . ARG A 1 1129 ? -7.451 -35.730 -21.261 1.00 96.31 1129 ARG A O 1
ATOM 8700 N N . THR A 1 1130 ? -9.288 -34.538 -21.794 1.00 94.69 1130 THR A N 1
ATOM 8701 C CA . THR A 1 1130 ? -9.855 -35.533 -22.727 1.00 94.69 1130 THR A CA 1
ATOM 8702 C C . THR A 1 1130 ? -10.202 -34.882 -24.060 1.00 94.69 1130 THR A C 1
ATOM 8704 O O . THR A 1 1130 ? -10.876 -33.852 -24.068 1.00 94.69 1130 THR A O 1
ATOM 8707 N N . ALA A 1 1131 ? -9.760 -35.472 -25.171 1.00 93.94 1131 ALA A N 1
ATOM 8708 C CA . ALA A 1 1131 ? -10.163 -35.092 -26.526 1.00 93.94 1131 ALA A CA 1
ATOM 8709 C C . ALA A 1 1131 ? -10.295 -36.346 -27.401 1.00 93.94 1131 ALA A C 1
ATOM 8711 O O . ALA A 1 1131 ? -9.303 -37.026 -27.656 1.00 93.94 1131 ALA A O 1
ATOM 8712 N N . GLY A 1 1132 ? -11.510 -36.646 -27.872 1.00 90.38 1132 GLY A N 1
ATOM 8713 C CA . GLY A 1 1132 ? -11.776 -37.911 -28.564 1.00 90.38 1132 GLY A CA 1
ATOM 8714 C C . GLY A 1 1132 ? -11.405 -39.103 -27.677 1.00 90.38 1132 GLY A C 1
ATOM 8715 O O . GLY A 1 1132 ? -11.828 -39.155 -26.523 1.00 90.38 1132 GLY A O 1
ATOM 8716 N N . ASP A 1 1133 ? -10.576 -40.005 -28.203 1.00 87.88 1133 ASP A N 1
ATOM 8717 C CA . ASP A 1 1133 ? -10.088 -41.194 -27.490 1.00 87.88 1133 ASP A CA 1
ATOM 8718 C C . ASP A 1 1133 ? -8.825 -40.929 -26.645 1.00 87.88 1133 ASP A C 1
ATOM 8720 O O . ASP A 1 1133 ? -8.385 -41.796 -25.889 1.00 87.88 1133 ASP A O 1
ATOM 8724 N N . GLU A 1 1134 ? -8.216 -39.741 -26.748 1.00 91.56 1134 GLU A N 1
ATOM 8725 C CA . GLU A 1 1134 ? -7.021 -39.401 -25.977 1.00 91.56 1134 GLU A CA 1
ATOM 8726 C C . GLU A 1 1134 ? -7.395 -38.858 -24.589 1.00 91.56 1134 GLU A C 1
ATOM 8728 O O . GLU A 1 1134 ? -8.133 -37.875 -24.457 1.00 91.56 1134 GLU A O 1
ATOM 8733 N N . SER A 1 1135 ? -6.826 -39.470 -23.545 1.00 91.50 1135 SER A N 1
ATOM 8734 C CA . SER A 1 1135 ? -6.965 -39.043 -22.152 1.00 91.50 1135 SER A CA 1
ATOM 8735 C C . SER A 1 1135 ? -5.597 -38.885 -21.490 1.00 91.50 1135 SER A C 1
ATOM 8737 O O . SER A 1 1135 ? -4.812 -39.831 -21.421 1.00 91.50 1135 SER A O 1
ATOM 8739 N N . ILE A 1 1136 ? -5.344 -37.698 -20.940 1.00 94.88 1136 ILE A N 1
ATOM 8740 C CA . ILE A 1 1136 ? -4.127 -37.351 -20.198 1.00 94.88 1136 ILE A CA 1
ATOM 8741 C C . ILE A 1 1136 ? -4.507 -36.920 -18.784 1.00 94.88 1136 ILE A C 1
ATOM 8743 O O . ILE A 1 1136 ? -5.438 -36.139 -18.600 1.00 94.88 1136 ILE A O 1
ATOM 8747 N N . ILE A 1 1137 ? -3.784 -37.396 -17.774 1.00 95.50 1137 ILE A N 1
ATOM 8748 C CA . ILE A 1 1137 ? -3.942 -36.973 -16.381 1.00 95.50 1137 ILE A CA 1
ATOM 8749 C C . ILE A 1 1137 ? -2.704 -36.192 -15.968 1.00 95.50 1137 ILE A C 1
ATOM 8751 O O . ILE A 1 1137 ? -1.588 -36.695 -16.026 1.00 95.50 1137 ILE A O 1
ATOM 8755 N N . VAL A 1 1138 ? -2.902 -34.962 -15.517 1.00 96.81 1138 VAL A N 1
ATOM 8756 C CA . VAL A 1 1138 ? -1.841 -34.108 -14.990 1.00 96.81 1138 VAL A CA 1
ATOM 8757 C C . VAL A 1 1138 ? -1.923 -34.131 -13.478 1.00 96.81 1138 VAL A C 1
ATOM 8759 O O . VAL A 1 1138 ? -3.012 -34.010 -12.916 1.00 96.81 1138 VAL A O 1
ATOM 8762 N N . VAL A 1 1139 ? -0.777 -34.267 -12.819 1.00 96.06 1139 VAL A N 1
ATOM 8763 C CA . VAL A 1 1139 ? -0.684 -34.296 -11.360 1.00 96.06 1139 VAL A CA 1
ATOM 8764 C C . VAL A 1 1139 ? 0.367 -33.299 -10.897 1.00 96.06 1139 VAL A C 1
ATOM 8766 O O . VAL A 1 1139 ? 1.480 -33.295 -11.410 1.00 96.06 1139 VAL A O 1
ATOM 8769 N N . LEU A 1 1140 ? 0.025 -32.466 -9.918 1.00 96.56 1140 LEU A N 1
ATOM 8770 C CA . LEU A 1 1140 ? 0.879 -31.422 -9.355 1.00 96.56 1140 LEU A CA 1
ATOM 8771 C C . LEU A 1 1140 ? 0.978 -31.617 -7.842 1.00 96.56 1140 LEU A C 1
ATOM 8773 O O . LEU A 1 1140 ? -0.041 -31.559 -7.156 1.00 96.56 1140 LEU A O 1
ATOM 8777 N N . ASN A 1 1141 ? 2.185 -31.814 -7.310 1.00 95.00 1141 ASN A N 1
ATOM 8778 C CA . ASN A 1 1141 ? 2.460 -31.810 -5.875 1.00 95.00 1141 ASN A CA 1
ATOM 8779 C C . ASN A 1 1141 ? 3.211 -30.535 -5.497 1.00 95.00 1141 ASN A C 1
ATOM 8781 O O . ASN A 1 1141 ? 4.380 -30.367 -5.830 1.00 95.00 1141 ASN A O 1
ATOM 8785 N N . ARG A 1 1142 ? 2.552 -29.653 -4.747 1.00 94.06 1142 ARG A N 1
ATOM 8786 C CA . ARG A 1 1142 ? 3.138 -28.392 -4.272 1.00 94.06 1142 ARG A CA 1
ATOM 8787 C C . ARG A 1 1142 ? 3.785 -28.518 -2.890 1.00 94.06 1142 ARG A C 1
ATOM 8789 O O . ARG A 1 1142 ? 4.452 -27.594 -2.437 1.00 94.06 1142 ARG A O 1
ATOM 8796 N N . SER A 1 1143 ? 3.561 -29.623 -2.183 1.00 91.38 1143 SER A N 1
ATOM 8797 C CA . SER A 1 1143 ? 4.124 -29.796 -0.843 1.00 91.38 1143 SER A CA 1
ATOM 8798 C C . SER A 1 1143 ? 5.634 -30.042 -0.879 1.00 91.38 1143 SER A C 1
ATOM 8800 O O . SER A 1 1143 ? 6.194 -30.487 -1.881 1.00 91.38 1143 SER A O 1
ATOM 8802 N N . ASP A 1 1144 ? 6.279 -29.796 0.256 1.00 90.31 1144 ASP A N 1
ATOM 8803 C CA . ASP A 1 1144 ? 7.693 -30.068 0.531 1.00 90.31 1144 ASP A CA 1
ATOM 8804 C C . ASP A 1 1144 ? 7.978 -31.558 0.799 1.00 90.31 1144 ASP A C 1
ATOM 8806 O O . ASP A 1 1144 ? 9.091 -31.938 1.164 1.00 90.31 1144 ASP A O 1
ATOM 8810 N N . ARG A 1 1145 ? 6.975 -32.427 0.624 1.00 92.19 1145 ARG A N 1
ATOM 8811 C CA . ARG A 1 1145 ? 7.059 -33.863 0.895 1.00 92.19 1145 ARG A CA 1
ATOM 8812 C C . ARG A 1 1145 ? 6.550 -34.678 -0.289 1.00 92.19 1145 ARG A C 1
ATOM 8814 O O . ARG A 1 1145 ? 5.664 -34.220 -1.010 1.00 92.19 1145 ARG A O 1
ATOM 8821 N N . PRO A 1 1146 ? 7.056 -35.909 -0.478 1.00 92.50 1146 PRO A N 1
ATOM 8822 C CA . PRO A 1 1146 ? 6.462 -36.828 -1.432 1.00 92.50 1146 PRO A CA 1
ATOM 8823 C C . PRO A 1 1146 ? 5.000 -37.088 -1.060 1.00 92.50 1146 PRO A C 1
ATOM 8825 O O . PRO A 1 1146 ? 4.681 -37.297 0.113 1.00 92.50 1146 PRO A O 1
ATOM 8828 N N . GLN A 1 1147 ? 4.113 -37.094 -2.050 1.00 93.75 1147 GLN A N 1
ATOM 8829 C CA . GLN A 1 1147 ? 2.695 -37.370 -1.850 1.00 93.75 1147 GLN A CA 1
ATOM 8830 C C . GLN A 1 1147 ? 2.312 -38.649 -2.571 1.00 93.75 1147 GLN A C 1
ATOM 8832 O O . GLN A 1 1147 ? 2.592 -38.818 -3.753 1.00 93.75 1147 GLN A O 1
ATOM 8837 N N . ARG A 1 1148 ? 1.634 -39.542 -1.850 1.00 92.69 1148 ARG A N 1
ATOM 8838 C CA . ARG A 1 1148 ? 0.986 -40.713 -2.432 1.00 92.69 1148 ARG A CA 1
ATOM 8839 C C . ARG A 1 1148 ? -0.502 -40.425 -2.564 1.00 92.69 1148 ARG A C 1
ATOM 8841 O O . ARG A 1 1148 ? -1.130 -40.015 -1.581 1.00 92.69 1148 ARG A O 1
ATOM 8848 N N . ARG A 1 1149 ? -1.054 -40.570 -3.767 1.00 90.88 1149 ARG A N 1
ATOM 8849 C CA . ARG A 1 1149 ? -2.475 -40.327 -4.047 1.00 90.88 1149 ARG A CA 1
ATOM 8850 C C . ARG A 1 1149 ? -3.043 -41.415 -4.939 1.00 90.88 1149 ARG A C 1
ATOM 8852 O O . ARG A 1 1149 ? -2.360 -41.914 -5.824 1.00 90.88 1149 ARG A O 1
ATOM 8859 N N . ARG A 1 1150 ? -4.307 -41.747 -4.689 1.00 90.25 1150 ARG A N 1
ATOM 8860 C CA . ARG A 1 1150 ? -5.117 -42.636 -5.518 1.00 90.25 1150 ARG A CA 1
ATOM 8861 C C . ARG A 1 1150 ? -5.995 -41.767 -6.414 1.00 90.25 1150 ARG A C 1
ATOM 8863 O O . ARG A 1 1150 ? -6.674 -40.881 -5.902 1.00 90.25 1150 ARG A O 1
ATOM 8870 N N . LEU A 1 1151 ? -5.930 -41.987 -7.722 1.00 89.75 1151 LEU A N 1
ATOM 8871 C CA . LEU A 1 1151 ? -6.639 -41.217 -8.742 1.00 89.75 1151 LEU A CA 1
ATOM 8872 C C . LEU A 1 1151 ? -7.560 -42.145 -9.531 1.00 89.75 1151 LEU A C 1
ATOM 8874 O O . LEU A 1 1151 ? -7.136 -43.224 -9.932 1.00 89.75 1151 LEU A O 1
ATOM 8878 N N . GLU A 1 1152 ? -8.787 -41.718 -9.807 1.00 87.06 1152 GLU A N 1
ATOM 8879 C CA . GLU A 1 1152 ? -9.682 -42.425 -10.728 1.00 87.06 1152 GLU A CA 1
ATOM 8880 C C . GLU A 1 1152 ? -9.172 -42.218 -12.161 1.00 87.06 1152 GLU A C 1
ATOM 8882 O O . GLU A 1 1152 ? -9.474 -41.217 -12.813 1.00 87.06 1152 GLU A O 1
ATOM 8887 N N . ALA A 1 1153 ? -8.320 -43.126 -12.640 1.00 80.31 1153 ALA A N 1
ATOM 8888 C CA . ALA A 1 1153 ? -7.680 -43.018 -13.949 1.00 80.31 1153 ALA A CA 1
ATOM 8889 C C . ALA A 1 1153 ? -8.451 -43.771 -15.043 1.00 80.31 1153 ALA A C 1
ATOM 8891 O O . ALA A 1 1153 ? -8.411 -43.373 -16.202 1.00 80.31 1153 ALA A O 1
ATOM 8892 N N . GLY A 1 1154 ? -9.231 -44.789 -14.669 1.00 78.44 1154 GLY A N 1
ATOM 8893 C CA . GLY A 1 1154 ? -9.818 -45.738 -15.614 1.00 78.44 1154 GLY A CA 1
ATOM 8894 C C . GLY A 1 1154 ? -8.838 -46.856 -15.990 1.00 78.44 1154 GLY A C 1
ATOM 8895 O O . GLY A 1 1154 ? -7.627 -46.740 -15.786 1.00 78.44 1154 GLY A O 1
ATOM 8896 N N . ALA A 1 1155 ? -9.381 -47.959 -16.514 1.00 75.00 1155 ALA A N 1
ATOM 8897 C CA . ALA A 1 1155 ? -8.590 -49.121 -16.910 1.00 75.00 1155 ALA A CA 1
ATOM 8898 C C . ALA A 1 1155 ? -7.669 -48.773 -18.091 1.00 75.00 1155 ALA A C 1
ATOM 8900 O O . ALA A 1 1155 ? -8.131 -48.229 -19.089 1.00 75.00 1155 ALA A O 1
ATOM 8901 N N . GLY A 1 1156 ? -6.381 -49.088 -17.966 1.00 74.00 1156 GLY A N 1
ATOM 8902 C CA . GLY A 1 1156 ? -5.362 -48.790 -18.972 1.00 74.00 1156 GLY A CA 1
ATOM 8903 C C . GLY A 1 1156 ? -3.948 -48.978 -18.419 1.00 74.00 1156 GLY A C 1
ATOM 8904 O O . GLY A 1 1156 ? -3.760 -49.229 -17.223 1.00 74.00 1156 GLY A O 1
ATOM 8905 N N . GLN A 1 1157 ? -2.938 -48.866 -19.284 1.00 80.88 1157 GLN A N 1
ATOM 8906 C CA . GLN A 1 1157 ? -1.533 -48.888 -18.870 1.00 80.88 1157 GLN A CA 1
ATOM 8907 C C . GLN A 1 1157 ? -1.007 -47.453 -18.822 1.00 80.88 1157 GLN A C 1
ATOM 8909 O O . GLN A 1 1157 ? -0.731 -46.871 -19.860 1.00 80.88 1157 GLN A O 1
ATOM 8914 N N . TRP A 1 1158 ? -0.821 -46.884 -17.633 1.00 85.31 1158 TRP A N 1
ATOM 8915 C CA . TRP A 1 1158 ? -0.427 -45.478 -17.484 1.00 85.31 1158 TRP A CA 1
ATOM 8916 C C . TRP A 1 1158 ? 1.092 -45.316 -17.335 1.00 85.31 1158 TRP A C 1
ATOM 8918 O O . TRP A 1 1158 ? 1.722 -45.953 -16.482 1.00 85.31 1158 TRP A O 1
ATOM 8928 N N . ILE A 1 1159 ? 1.676 -44.436 -18.152 1.00 88.25 1159 ILE A N 1
ATOM 8929 C CA . ILE A 1 1159 ? 3.090 -44.035 -18.084 1.00 88.25 1159 ILE A CA 1
ATOM 8930 C C . ILE A 1 1159 ? 3.201 -42.534 -17.834 1.00 88.25 1159 ILE A C 1
ATOM 8932 O O . ILE A 1 1159 ? 2.386 -41.766 -18.350 1.00 88.25 1159 ILE A O 1
ATOM 8936 N N . ASP A 1 1160 ? 4.217 -42.114 -17.082 1.00 90.00 1160 ASP A N 1
ATOM 8937 C CA . ASP A 1 1160 ? 4.584 -40.702 -17.022 1.00 90.00 1160 ASP A CA 1
ATOM 8938 C C . ASP A 1 1160 ? 5.341 -40.333 -18.299 1.00 90.00 1160 ASP A C 1
ATOM 8940 O O . ASP A 1 1160 ? 6.366 -40.910 -18.655 1.00 90.00 1160 ASP A O 1
ATOM 8944 N N . ARG A 1 1161 ? 4.792 -39.384 -19.047 1.00 90.31 1161 ARG A N 1
ATOM 8945 C CA . ARG A 1 1161 ? 5.328 -38.917 -20.320 1.00 90.31 1161 ARG A CA 1
ATOM 8946 C C . ARG A 1 1161 ? 6.528 -37.979 -20.123 1.00 90.31 1161 ARG A C 1
ATOM 8948 O O . ARG A 1 1161 ? 7.232 -37.723 -21.103 1.00 90.31 1161 ARG A O 1
ATOM 8955 N N . MET A 1 1162 ? 6.796 -37.501 -18.904 1.00 87.06 1162 MET A N 1
ATOM 8956 C CA . MET A 1 1162 ? 7.964 -36.669 -18.591 1.00 87.06 1162 MET A CA 1
ATOM 8957 C C . MET A 1 1162 ? 9.261 -37.478 -18.477 1.00 87.06 1162 MET A C 1
ATOM 8959 O O . MET A 1 1162 ? 10.264 -37.068 -19.057 1.00 87.06 1162 MET A O 1
ATOM 8963 N N . ASP A 1 1163 ? 9.241 -38.629 -17.799 1.00 80.06 1163 ASP A N 1
ATOM 8964 C CA . ASP A 1 1163 ? 10.423 -39.473 -17.538 1.00 80.06 1163 ASP A CA 1
ATOM 8965 C C . ASP A 1 1163 ? 10.312 -40.913 -18.093 1.00 80.06 1163 ASP A C 1
ATOM 8967 O O . ASP A 1 1163 ? 11.242 -41.708 -17.956 1.00 80.06 1163 ASP A O 1
ATOM 8971 N N . ALA A 1 1164 ? 9.199 -41.239 -18.764 1.00 67.50 1164 ALA A N 1
ATOM 8972 C CA . ALA A 1 1164 ? 8.878 -42.551 -19.336 1.00 67.50 1164 ALA A CA 1
ATOM 8973 C C . ALA A 1 1164 ? 8.790 -43.701 -18.310 1.00 67.50 1164 ALA A C 1
ATOM 8975 O O . ALA A 1 1164 ? 8.824 -44.878 -18.691 1.00 67.50 1164 ALA A O 1
ATOM 8976 N N . ALA A 1 1165 ? 8.633 -43.396 -17.018 1.00 66.69 1165 ALA A N 1
ATOM 8977 C CA . ALA A 1 1165 ? 8.430 -44.406 -15.989 1.00 66.69 1165 ALA A CA 1
ATOM 8978 C C . ALA A 1 1165 ? 7.002 -44.986 -16.047 1.00 66.69 1165 ALA A C 1
ATOM 8980 O O . ALA A 1 1165 ? 6.011 -44.279 -16.238 1.00 66.69 1165 ALA A O 1
ATOM 8981 N N . THR A 1 1166 ? 6.869 -46.306 -15.864 1.00 59.62 1166 THR A N 1
ATOM 8982 C CA . THR A 1 1166 ? 5.546 -46.936 -15.702 1.00 59.62 1166 THR A CA 1
ATOM 8983 C C . THR A 1 1166 ? 5.018 -46.660 -14.299 1.00 59.62 1166 THR A C 1
ATOM 8985 O O . THR A 1 1166 ? 5.686 -46.994 -13.323 1.00 59.62 1166 THR A O 1
ATOM 8988 N N . VAL A 1 1167 ? 3.811 -46.095 -14.202 1.00 68.62 1167 VAL A N 1
ATOM 8989 C CA . VAL A 1 1167 ? 3.223 -45.654 -12.925 1.00 68.62 1167 VAL A CA 1
ATOM 8990 C C . VAL A 1 1167 ? 2.180 -46.653 -12.392 1.00 68.62 1167 VAL A C 1
ATOM 8992 O O . VAL A 1 1167 ? 1.983 -46.733 -11.184 1.00 68.62 1167 VAL A O 1
ATOM 8995 N N . GLY A 1 1168 ? 1.575 -47.497 -13.244 1.00 61.62 1168 GLY A N 1
ATOM 8996 C CA . GLY A 1 1168 ? 0.696 -48.594 -12.796 1.00 61.62 1168 GLY A CA 1
ATOM 8997 C C . GLY A 1 1168 ? 0.131 -49.494 -13.910 1.00 61.62 1168 GLY A C 1
ATOM 8998 O O . GLY A 1 1168 ? 0.235 -49.168 -15.094 1.00 61.62 1168 GLY A O 1
ATOM 8999 N N . ARG A 1 1169 ? -0.459 -50.645 -13.527 1.00 55.38 1169 ARG A N 1
ATOM 9000 C CA . ARG A 1 1169 ? -1.190 -51.604 -14.393 1.00 55.38 1169 ARG A CA 1
ATOM 9001 C C . ARG A 1 1169 ? -2.450 -52.143 -13.690 1.00 55.38 1169 ARG A C 1
ATOM 9003 O O . ARG A 1 1169 ? -2.359 -52.503 -12.523 1.00 55.38 1169 ARG A O 1
ATOM 9010 N N . ASP A 1 1170 ? -3.546 -52.240 -14.448 1.00 53.28 1170 ASP A N 1
ATOM 9011 C CA . ASP A 1 1170 ? -4.835 -52.915 -14.177 1.00 53.28 1170 ASP A CA 1
ATOM 9012 C C . ASP A 1 1170 ? -5.580 -52.594 -12.858 1.00 53.28 1170 ASP A C 1
ATOM 9014 O O . ASP A 1 1170 ? -5.274 -53.104 -11.781 1.00 53.28 1170 ASP A O 1
ATOM 9018 N N . GLY A 1 1171 ? -6.638 -51.783 -12.990 1.00 59.22 1171 GLY A N 1
ATOM 9019 C CA . GLY A 1 1171 ? -7.589 -51.338 -11.960 1.00 59.22 1171 GLY A CA 1
ATOM 9020 C C . GLY A 1 1171 ? -8.273 -50.025 -12.391 1.00 59.22 1171 GLY A C 1
ATOM 9021 O O . GLY A 1 1171 ? -7.766 -49.347 -13.279 1.00 59.22 1171 GLY A O 1
ATOM 9022 N N . SER A 1 1172 ? -9.417 -49.639 -11.803 1.00 64.25 1172 SER A N 1
ATOM 9023 C CA . SER A 1 1172 ? -10.038 -48.319 -12.078 1.00 64.25 1172 SER A CA 1
ATOM 9024 C C . SER A 1 1172 ? -9.243 -47.151 -11.484 1.00 64.25 1172 SER A C 1
ATOM 9026 O O . SER A 1 1172 ? -9.353 -46.015 -11.955 1.00 64.25 1172 SER A O 1
ATOM 9028 N N . ASP A 1 1173 ? -8.427 -47.445 -10.468 1.00 74.75 1173 ASP A N 1
ATOM 9029 C CA . ASP A 1 1173 ? -7.761 -46.456 -9.636 1.00 74.75 1173 ASP A CA 1
ATOM 9030 C C . ASP A 1 1173 ? -6.240 -46.621 -9.714 1.00 74.75 1173 ASP A C 1
ATOM 9032 O O . ASP A 1 1173 ? -5.706 -47.709 -9.497 1.00 74.75 1173 ASP A O 1
ATOM 9036 N N . LEU A 1 1174 ? -5.543 -45.520 -9.986 1.00 83.81 1174 LEU A N 1
ATOM 9037 C CA . LEU A 1 1174 ? -4.094 -45.439 -10.132 1.00 83.81 1174 LEU A CA 1
ATOM 9038 C C . LEU A 1 1174 ? -3.473 -44.845 -8.863 1.00 83.81 1174 LEU A C 1
ATOM 9040 O O . LEU A 1 1174 ? -3.820 -43.733 -8.463 1.00 83.81 1174 LEU A O 1
ATOM 9044 N N . GLU A 1 1175 ? -2.545 -45.564 -8.231 1.00 86.25 1175 GLU A N 1
ATOM 9045 C CA . GLU A 1 1175 ? -1.743 -45.026 -7.127 1.00 86.25 1175 GLU A CA 1
ATOM 9046 C C . GLU A 1 1175 ? -0.472 -44.366 -7.679 1.00 86.25 1175 GLU A C 1
ATOM 9048 O O . GLU A 1 1175 ? 0.341 -45.016 -8.327 1.00 86.25 1175 GLU A O 1
ATOM 9053 N N . VAL A 1 1176 ? -0.295 -43.071 -7.415 1.00 86.69 1176 VAL A N 1
ATOM 9054 C CA . VAL A 1 1176 ? 0.836 -42.273 -7.908 1.00 86.69 1176 VAL A CA 1
ATOM 9055 C C . VAL A 1 1176 ? 1.635 -41.742 -6.721 1.00 86.69 1176 VAL A C 1
ATOM 9057 O O . VAL A 1 1176 ? 1.067 -41.168 -5.786 1.00 86.69 1176 VAL A O 1
ATOM 9060 N N . LEU A 1 1177 ? 2.958 -41.923 -6.759 1.00 89.00 1177 LEU A N 1
ATOM 9061 C CA . LEU A 1 1177 ? 3.902 -41.279 -5.846 1.00 89.00 1177 LEU A CA 1
ATOM 9062 C C . LEU A 1 1177 ? 4.529 -40.076 -6.552 1.00 89.00 1177 LEU A C 1
ATOM 9064 O O . LEU A 1 1177 ? 5.280 -40.247 -7.504 1.00 89.00 1177 LEU A O 1
ATOM 9068 N N . ILE A 1 1178 ? 4.241 -38.873 -6.065 1.00 89.44 1178 ILE A N 1
ATOM 9069 C CA . ILE A 1 1178 ? 4.708 -37.626 -6.674 1.00 89.44 1178 ILE A CA 1
ATOM 9070 C C . ILE A 1 1178 ? 5.781 -37.017 -5.762 1.00 89.44 1178 ILE A C 1
ATOM 9072 O O . ILE A 1 1178 ? 5.496 -36.802 -4.575 1.00 89.44 1178 ILE A O 1
ATOM 9076 N N . PRO A 1 1179 ? 6.998 -36.727 -6.258 1.00 90.69 1179 PRO A N 1
ATOM 9077 C CA . PRO A 1 1179 ? 8.039 -36.071 -5.469 1.00 90.69 1179 PRO A CA 1
ATOM 9078 C C . PRO A 1 1179 ? 7.607 -34.691 -4.936 1.00 90.69 1179 PRO A C 1
ATOM 9080 O O . PRO A 1 1179 ? 6.645 -34.114 -5.452 1.00 90.69 1179 PRO A O 1
ATOM 9083 N N . PRO A 1 1180 ? 8.284 -34.154 -3.902 1.00 89.62 1180 PRO A N 1
ATOM 9084 C CA . PRO A 1 1180 ? 8.087 -32.778 -3.449 1.00 89.62 1180 PRO A CA 1
ATOM 9085 C C . PRO A 1 1180 ? 8.228 -31.783 -4.598 1.00 89.62 1180 PRO A C 1
ATOM 9087 O O . PRO A 1 1180 ? 9.135 -31.932 -5.413 1.00 89.62 1180 PRO A O 1
ATOM 9090 N N . GLN A 1 1181 ? 7.375 -30.759 -4.624 1.00 90.19 1181 GLN A N 1
ATOM 9091 C CA . GLN A 1 1181 ? 7.435 -29.665 -5.603 1.00 90.19 1181 GLN A CA 1
ATOM 9092 C C . GLN A 1 1181 ? 7.607 -30.123 -7.068 1.00 90.19 1181 GLN A C 1
ATOM 9094 O O . GLN A 1 1181 ? 8.332 -29.508 -7.849 1.00 90.19 1181 GLN A O 1
ATOM 9099 N N . ALA A 1 1182 ? 6.942 -31.216 -7.441 1.00 91.94 1182 ALA A N 1
ATOM 9100 C CA . ALA A 1 1182 ? 7.050 -31.840 -8.753 1.00 91.94 1182 ALA A CA 1
ATOM 9101 C C . ALA A 1 1182 ? 5.673 -32.238 -9.291 1.00 91.94 1182 ALA A C 1
ATOM 9103 O O . ALA A 1 1182 ? 4.678 -32.269 -8.563 1.00 91.94 1182 ALA A O 1
ATOM 9104 N N . GLY A 1 1183 ? 5.612 -32.552 -10.579 1.00 93.12 1183 GLY A N 1
ATOM 9105 C CA . GLY A 1 1183 ? 4.401 -33.038 -11.219 1.00 93.12 1183 GLY A CA 1
ATOM 9106 C C . GLY A 1 1183 ? 4.692 -34.076 -12.292 1.00 93.12 1183 GLY A C 1
ATOM 9107 O O . GLY A 1 1183 ? 5.849 -34.314 -12.624 1.00 93.12 1183 GLY A O 1
ATOM 9108 N N . ALA A 1 1184 ? 3.626 -34.687 -12.797 1.00 93.12 1184 ALA A N 1
ATOM 9109 C CA . ALA A 1 1184 ? 3.664 -35.778 -13.765 1.00 93.12 1184 ALA A CA 1
ATOM 9110 C C . ALA A 1 1184 ? 2.590 -35.579 -14.842 1.00 93.12 1184 ALA A C 1
ATOM 9112 O O . ALA A 1 1184 ? 1.516 -35.030 -14.557 1.00 93.12 1184 ALA A O 1
ATOM 9113 N N . ILE A 1 1185 ? 2.865 -36.057 -16.061 1.00 94.88 1185 ILE A N 1
ATOM 9114 C CA . ILE A 1 1185 ? 1.901 -36.096 -17.170 1.00 94.88 1185 ILE A CA 1
ATOM 9115 C C . ILE A 1 1185 ? 1.654 -37.558 -17.515 1.00 94.88 1185 ILE A C 1
ATOM 9117 O O . ILE A 1 1185 ? 2.435 -38.188 -18.218 1.00 94.88 1185 ILE A O 1
ATOM 9121 N N . LEU A 1 1186 ? 0.555 -38.109 -17.025 1.00 92.88 1186 LEU A N 1
ATOM 9122 C CA . LEU A 1 1186 ? 0.222 -39.516 -17.175 1.00 92.88 1186 LEU A CA 1
ATOM 9123 C C . LEU A 1 1186 ? -0.625 -39.709 -18.431 1.00 92.88 1186 LEU A C 1
ATOM 9125 O O . LEU A 1 1186 ? -1.698 -39.121 -18.555 1.00 92.88 1186 LEU A O 1
ATOM 9129 N N . GLY A 1 1187 ? -0.161 -40.548 -19.352 1.00 88.94 1187 GLY A N 1
ATOM 9130 C CA . GLY A 1 1187 ? -0.919 -40.935 -20.542 1.00 88.94 1187 GLY A CA 1
ATOM 9131 C C . GLY A 1 1187 ? -1.024 -42.448 -20.673 1.00 88.94 1187 GLY A C 1
ATOM 9132 O O . GLY A 1 1187 ? -0.147 -43.173 -20.197 1.00 88.94 1187 GLY A O 1
ATOM 9133 N N . ASP A 1 1188 ? -2.070 -42.922 -21.347 1.00 80.19 1188 ASP A N 1
ATOM 9134 C CA . ASP A 1 1188 ? -2.216 -44.343 -21.666 1.00 80.19 1188 ASP A CA 1
ATOM 9135 C C . ASP A 1 1188 ? -1.130 -44.766 -22.670 1.00 80.19 1188 ASP A C 1
ATOM 9137 O O . ASP A 1 1188 ? -0.940 -44.129 -23.705 1.00 80.19 1188 ASP A O 1
ATOM 9141 N N . ALA A 1 1189 ? -0.387 -45.822 -22.357 1.00 69.50 1189 ALA A N 1
ATOM 9142 C CA . ALA A 1 1189 ? 0.666 -46.401 -23.183 1.00 69.50 1189 ALA A CA 1
ATOM 9143 C C . ALA A 1 1189 ? 0.123 -47.094 -24.444 1.00 69.50 1189 ALA A C 1
ATOM 9145 O O . ALA A 1 1189 ? 0.899 -47.386 -25.354 1.00 69.50 1189 ALA A O 1
ATOM 9146 N N . THR A 1 1190 ? -1.181 -47.379 -24.494 1.00 62.97 1190 THR A N 1
ATOM 9147 C CA . THR A 1 1190 ? -1.854 -48.028 -25.629 1.00 62.97 1190 THR A CA 1
ATOM 9148 C C . THR A 1 1190 ? -2.508 -47.042 -26.598 1.00 62.97 1190 THR A C 1
ATOM 9150 O O . THR A 1 1190 ? -2.737 -47.397 -27.754 1.00 62.97 1190 THR A O 1
ATOM 9153 N N . ALA A 1 1191 ? -2.735 -45.793 -26.177 1.00 55.62 1191 ALA A N 1
ATOM 9154 C CA . ALA A 1 1191 ? -3.226 -44.727 -27.043 1.00 55.62 1191 ALA A CA 1
ATOM 9155 C C . ALA A 1 1191 ? -2.086 -44.230 -27.954 1.00 55.62 1191 ALA A C 1
ATOM 9157 O O . ALA A 1 1191 ? -1.147 -43.576 -27.490 1.00 55.62 1191 ALA A O 1
ATOM 9158 N N . GLY A 1 1192 ? -2.151 -44.584 -29.243 1.00 45.97 1192 GLY A N 1
ATOM 9159 C CA . GLY A 1 1192 ? -1.178 -44.179 -30.269 1.00 45.97 1192 GLY A CA 1
ATOM 9160 C C . GLY A 1 1192 ? -0.433 -45.309 -30.995 1.00 45.97 1192 GLY A C 1
ATOM 9161 O O . GLY A 1 1192 ? 0.682 -45.076 -31.461 1.00 45.97 1192 GLY A O 1
ATOM 9162 N N . ARG A 1 1193 ? -1.008 -46.516 -31.101 1.00 33.25 1193 ARG A N 1
ATOM 9163 C CA . ARG A 1 1193 ? -0.633 -47.481 -32.152 1.00 33.25 1193 ARG A CA 1
ATOM 9164 C C . ARG A 1 1193 ? -1.575 -47.408 -33.338 1.00 33.25 1193 ARG A C 1
ATOM 9166 O O . ARG A 1 1193 ? -2.791 -47.268 -33.086 1.00 33.25 1193 ARG A O 1
#